Protein AF-0000000072325067 (afdb_homodimer)

Nearest PDB structures (foldseek):
  5bun-assembly1_B  TM=9.087E-01  e=4.929E-20  Salmonella enterica subsp. enterica serovar Typhi
  1ek9-assembly1_A  TM=8.596E-01  e=2.591E-19  Escherichia coli
  2wmz-assembly1_B  TM=8.668E-01  e=2.248E-19  Escherichia coli K-12
  2vdd-assembly1_A  TM=8.777E-01  e=6.512E-18  Escherichia coli K-12
  5ng5-assembly1_F  TM=7.824E-01  e=4.053E-18  Escherichia coli

Radius of gyration: 42.5 Å; Cα contacts (8 Å, |Δi|>4): 1218; chains: 2; bounding box: 98×138×128 Å

pLDDT: mean 87.15, std 14.13, range [26.56, 98.69]

Solvent-accessible surface area (backbone atoms only — not comparable to full-atom values): 44295 Å² total; per-residue (Å²): 124,76,84,60,60,77,69,62,69,74,62,71,68,75,72,67,70,70,65,74,68,68,54,42,44,59,57,56,48,36,54,48,21,57,74,55,28,64,71,52,52,52,37,51,50,50,33,50,52,32,49,52,50,29,50,52,40,58,52,62,59,49,64,49,80,51,77,49,80,45,80,46,80,34,76,48,70,17,67,44,92,58,61,44,82,39,82,38,43,24,36,38,38,38,42,38,36,38,32,42,28,63,76,39,55,36,58,25,57,66,29,46,30,51,27,30,50,31,49,29,53,20,37,48,24,47,39,52,36,50,44,52,52,50,39,52,50,46,50,52,33,51,51,47,29,55,46,27,48,52,46,25,52,52,28,50,50,46,34,54,53,34,51,52,48,42,56,51,40,51,53,30,37,75,68,69,72,40,57,70,66,57,44,53,52,39,48,51,50,32,52,52,30,48,50,51,23,52,51,28,45,50,50,25,52,51,30,45,39,52,39,28,55,57,42,64,48,94,63,57,77,77,69,41,66,61,76,77,51,71,67,56,52,50,54,55,70,60,61,70,81,72,74,51,50,67,58,39,41,62,50,22,64,79,65,42,32,62,54,49,20,36,53,31,48,39,55,24,31,55,28,48,30,46,36,29,52,15,57,68,38,46,33,33,35,42,35,36,36,40,35,30,43,43,63,42,46,67,93,50,93,54,75,55,71,69,60,31,38,63,66,37,34,24,38,37,44,32,41,41,37,40,35,56,74,37,66,39,57,45,44,59,44,44,29,52,46,29,48,46,51,33,53,46,38,49,50,49,37,52,49,52,53,50,50,50,46,50,51,44,42,51,40,47,54,49,25,52,49,20,49,53,44,28,54,52,24,49,50,44,27,54,52,28,45,52,47,26,54,51,41,48,54,33,35,77,71,68,74,44,52,70,67,56,40,50,51,32,47,51,47,26,50,50,26,47,52,49,25,50,52,22,47,51,47,25,48,51,28,48,39,49,51,41,32,52,53,71,42,77,72,67,122,129,83,74,70,67,70,70,69,65,70,69,77,59,80,72,69,68,70,67,70,67,71,53,43,44,55,56,57,47,35,54,45,21,57,72,55,28,64,71,50,52,46,38,51,46,50,34,51,48,31,50,45,50,29,51,47,41,58,29,63,59,43,54,32,33,39,34,37,41,35,40,37,38,26,41,41,42,18,70,45,95,83,56,33,69,40,81,38,42,25,37,37,40,38,40,37,38,40,33,43,27,62,75,37,55,36,56,27,58,64,30,48,29,50,28,30,49,30,49,30,53,20,38,49,22,46,40,52,36,50,45,50,52,51,39,53,51,46,51,52,32,51,50,47,29,56,46,27,50,52,46,25,51,54,30,50,51,46,36,53,54,36,51,53,48,43,55,51,40,51,54,31,37,76,70,68,73,43,56,72,64,58,45,53,51,42,50,49,50,33,52,51,32,48,51,51,23,52,51,27,47,49,49,26,53,50,30,45,43,53,38,31,54,58,42,61,51,94,63,54,76,76,68,43,65,61,75,77,50,72,67,56,52,50,56,54,70,59,62,69,81,73,74,52,52,67,61,39,44,62,50,23,64,80,65,40,31,64,53,52,19,35,53,32,50,39,58,25,30,55,29,49,29,46,36,30,53,14,58,71,38,48,32,34,34,43,36,37,36,40,34,30,44,44,69,44,45,68,94,51,94,57,77,56,72,68,61,32,38,62,72,43,53,43,76,52,76,45,78,47,78,49,71,65,83,80,66,88,58,50,45,61,50,44,30,53,51,29,48,52,49,33,51,51,38,50,50,50,38,50,48,49,52,50,50,51,46,50,50,44,42,51,37,49,52,49,24,53,49,20,50,53,44,27,54,52,24,50,52,44,29,55,51,28,45,52,48,27,54,52,39,49,53,33,35,76,70,68,72,45,52,70,66,55,41,51,50,34,47,50,48,26,50,50,28,46,51,49,25,51,52,21,45,51,47,23,48,50,28,49,35,48,51,43,34,54,55,71,42,78,69,66,119

InterPro domains:
  IPR003423 Outer membrane efflux protein [PF02321] (36-215)
  IPR003423 Outer membrane efflux protein [PF02321] (249-433)
  IPR051906 Outer membrane protein TolC-like [PTHR30026] (1-441)

Structure (mmCIF, N/CA/C/O backbone):
data_AF-0000000072325067-model_v1
#
loop_
_entity.id
_entity.type
_entity.pdbx_description
1 polymer 'Outer membrane efflux protein'
#
loop_
_atom_site.group_PDB
_atom_site.id
_atom_site.type_symbol
_atom_site.label_atom_id
_atom_site.label_alt_id
_atom_site.label_comp_id
_atom_site.label_asym_id
_atom_site.label_entity_id
_atom_site.label_seq_id
_atom_site.pdbx_PDB_ins_code
_atom_site.Cartn_x
_atom_site.Cartn_y
_atom_site.Cartn_z
_atom_site.occupancy
_atom_site.B_iso_or_equiv
_atom_site.auth_seq_id
_atom_site.auth_comp_id
_atom_site.auth_asym_id
_atom_site.auth_atom_id
_atom_site.pdbx_PDB_model_num
ATOM 1 N N . MET A 1 1 ? -61.688 -39.375 35.969 1 26.56 1 MET A N 1
ATOM 2 C CA . MET A 1 1 ? -61.281 -39.844 34.656 1 26.56 1 MET A CA 1
ATOM 3 C C . MET A 1 1 ? -61.188 -38.656 33.688 1 26.56 1 MET A C 1
ATOM 5 O O . MET A 1 1 ? -60.531 -38.781 32.625 1 26.56 1 MET A O 1
ATOM 9 N N . LYS A 1 2 ? -62.188 -37.75 33.812 1 28.14 2 LYS A N 1
ATOM 10 C CA . LYS A 1 2 ? -62.531 -36.875 32.688 1 28.14 2 LYS A CA 1
ATOM 11 C C . LYS A 1 2 ? -61.469 -35.812 32.469 1 28.14 2 LYS A C 1
ATOM 13 O O . LYS A 1 2 ? -61.625 -34.906 31.656 1 28.14 2 LYS A O 1
ATOM 18 N N . ARG A 1 3 ? -60.781 -35.625 33.562 1 35.28 3 ARG A N 1
ATOM 19 C CA . ARG A 1 3 ? -59.875 -34.469 33.594 1 35.28 3 ARG A CA 1
ATOM 20 C C . ARG A 1 3 ? -58.812 -34.594 32.5 1 35.28 3 ARG A C 1
ATOM 22 O O . ARG A 1 3 ? -57.875 -33.812 32.469 1 35.28 3 ARG A O 1
ATOM 29 N N . TYR A 1 4 ? -58.812 -35.906 31.953 1 31.52 4 TYR A N 1
ATOM 30 C CA . TYR A 1 4 ? -57.719 -36.344 31.094 1 31.52 4 TYR A CA 1
ATOM 31 C C . TYR A 1 4 ? -57.781 -35.625 29.75 1 31.52 4 TYR A C 1
ATOM 33 O O . TYR A 1 4 ? -56.938 -35.844 28.891 1 31.52 4 TYR A O 1
ATOM 41 N N . VAL A 1 5 ? -59.062 -35.125 29.469 1 34.44 5 VAL A N 1
ATOM 42 C CA . VAL A 1 5 ? -59.25 -34.969 28.031 1 34.44 5 VAL A CA 1
ATOM 43 C C . VAL A 1 5 ? -58.312 -33.844 27.516 1 34.44 5 VAL A C 1
ATOM 45 O O . VAL A 1 5 ? -58 -33.812 26.328 1 34.44 5 VAL A O 1
ATOM 48 N N . PHE A 1 6 ? -58.25 -32.781 28.344 1 36.62 6 PHE A N 1
ATOM 49 C CA . PHE A 1 6 ? -57.844 -31.562 27.656 1 36.62 6 PHE A CA 1
ATOM 50 C C . PHE A 1 6 ? -56.406 -31.672 27.141 1 36.62 6 PHE A C 1
ATOM 52 O O . PHE A 1 6 ? -55.875 -30.719 26.594 1 36.62 6 PHE A O 1
ATOM 59 N N . ALA A 1 7 ? -55.688 -32.75 27.641 1 34.19 7 ALA A N 1
ATOM 60 C CA . ALA A 1 7 ? -54.281 -32.719 27.328 1 34.19 7 ALA A CA 1
ATOM 61 C C . ALA A 1 7 ? -54.031 -32.812 25.812 1 34.19 7 ALA A C 1
ATOM 63 O O . ALA A 1 7 ? -52.906 -32.656 25.344 1 34.19 7 ALA A O 1
ATOM 64 N N . LEU A 1 8 ? -55.031 -33.5 25.172 1 33.78 8 LEU A N 1
ATOM 65 C CA . LEU A 1 8 ? -54.562 -34 23.875 1 33.78 8 LEU A CA 1
ATOM 66 C C . LEU A 1 8 ? -54.188 -32.844 22.953 1 33.78 8 LEU A C 1
ATOM 68 O O . LEU A 1 8 ? -53.344 -33.031 22.062 1 33.78 8 LEU A O 1
ATOM 72 N N . MET A 1 9 ? -55 -31.812 22.922 1 34.38 9 MET A N 1
ATOM 73 C CA . MET A 1 9 ? -55 -31.141 21.625 1 34.38 9 MET A CA 1
ATOM 74 C C . MET A 1 9 ? -53.656 -30.422 21.406 1 34.38 9 MET A C 1
ATOM 76 O O . MET A 1 9 ? -53.406 -29.922 20.312 1 34.38 9 MET A O 1
ATOM 80 N N . ILE A 1 10 ? -53.031 -29.969 22.453 1 39 10 ILE A N 1
ATOM 81 C CA . ILE A 1 10 ? -52.156 -28.891 22.062 1 39 10 ILE A CA 1
ATOM 82 C C . ILE A 1 10 ? -50.969 -29.469 21.266 1 39 10 ILE A C 1
ATOM 84 O O . ILE A 1 10 ? -50 -28.766 20.984 1 39 10 ILE A O 1
ATOM 88 N N . GLY A 1 11 ? -50.938 -30.828 21.156 1 33.78 11 GLY A N 1
ATOM 89 C CA . GLY A 1 11 ? -49.625 -31.219 20.609 1 33.78 11 GLY A CA 1
ATOM 90 C C . GLY A 1 11 ? -49.469 -30.797 19.156 1 33.78 11 GLY A C 1
ATOM 91 O O . GLY A 1 11 ? -49.094 -31.625 18.312 1 33.78 11 GLY A O 1
ATOM 92 N N . SER A 1 12 ? -50.469 -30.156 18.562 1 35.91 12 SER A N 1
ATOM 93 C CA . SER A 1 12 ? -50.062 -30 17.172 1 35.91 12 SER A CA 1
ATOM 94 C C . SER A 1 12 ? -48.688 -29.406 17.047 1 35.91 12 SER A C 1
ATOM 96 O O . SER A 1 12 ? -48.438 -28.266 17.469 1 35.91 12 SER A O 1
ATOM 98 N N . LEU A 1 13 ? -47.625 -30.219 17.359 1 33.19 13 LEU A N 1
ATOM 99 C CA . LEU A 1 13 ? -46.219 -30.031 17.016 1 33.19 13 LEU A CA 1
ATOM 100 C C . LEU A 1 13 ? -46.094 -29.391 15.648 1 33.19 13 LEU A C 1
ATOM 102 O O . LEU A 1 13 ? -46.75 -29.812 14.688 1 33.19 13 LEU A O 1
ATOM 106 N N . GLY A 1 14 ? -45.844 -28.062 15.625 1 35.31 14 GLY A N 1
ATOM 107 C CA . GLY A 1 14 ? -45.25 -27.312 14.539 1 35.31 14 GLY A CA 1
ATOM 108 C C . GLY A 1 14 ? -44.281 -28.125 13.695 1 35.31 14 GLY A C 1
ATOM 109 O O . GLY A 1 14 ? -43.25 -28.547 14.18 1 35.31 14 GLY A O 1
ATOM 110 N N . LEU A 1 15 ? -44.781 -29.172 12.953 1 34.19 15 LEU A N 1
ATOM 111 C CA . LEU A 1 15 ? -43.938 -29.609 11.852 1 34.19 15 LEU A CA 1
ATOM 112 C C . LEU A 1 15 ? -43.125 -28.453 11.281 1 34.19 15 LEU A C 1
ATOM 114 O O . LEU A 1 15 ? -43.688 -27.484 10.781 1 34.19 15 LEU A O 1
ATOM 118 N N . GLY A 1 16 ? -42.125 -28.094 12 1 35.69 16 GLY A N 1
ATOM 119 C CA . GLY A 1 16 ? -41.125 -27.281 11.328 1 35.69 16 GLY A CA 1
ATOM 120 C C . GLY A 1 16 ? -40.938 -27.656 9.867 1 35.69 16 GLY A C 1
ATOM 121 O O . GLY A 1 16 ? -40.656 -28.812 9.539 1 35.69 16 GLY A O 1
ATOM 122 N N . THR A 1 17 ? -41.938 -27.266 9 1 37.28 17 THR A N 1
ATOM 123 C CA . THR A 1 17 ? -41.5 -27.281 7.602 1 37.28 17 THR A CA 1
ATOM 124 C C . THR A 1 17 ? -40 -27.188 7.48 1 37.28 17 THR A C 1
ATOM 126 O O . THR A 1 17 ? -39.375 -26.234 7.98 1 37.28 17 THR A O 1
ATOM 129 N N . ALA A 1 18 ? -39.406 -28.297 7.613 1 36.66 18 ALA A N 1
ATOM 130 C CA . ALA A 1 18 ? -38.031 -28.328 7.043 1 36.66 18 ALA A CA 1
ATOM 131 C C . ALA A 1 18 ? -37.969 -27.453 5.793 1 36.66 18 ALA A C 1
ATOM 133 O O . ALA A 1 18 ? -38.562 -27.766 4.766 1 36.66 18 ALA A O 1
ATOM 134 N N . SER A 1 19 ? -38.156 -26.219 5.918 1 39.34 19 SER A N 1
ATOM 135 C CA . SER A 1 19 ? -37.812 -25.344 4.801 1 39.34 19 SER A CA 1
ATOM 136 C C . SER A 1 19 ? -36.75 -25.984 3.926 1 39.34 19 SER A C 1
ATOM 138 O O . SER A 1 19 ? -35.688 -26.375 4.422 1 39.34 19 SER A O 1
ATOM 140 N N . ALA A 1 20 ? -37.125 -26.875 3.053 1 42.34 20 ALA A N 1
ATOM 141 C CA . ALA A 1 20 ? -36.219 -27.281 1.967 1 42.34 20 ALA A CA 1
ATOM 142 C C . ALA A 1 20 ? -35.094 -26.281 1.787 1 42.34 20 ALA A C 1
ATOM 144 O O . ALA A 1 20 ? -35.344 -25.094 1.563 1 42.34 20 ALA A O 1
ATOM 145 N N . GLN A 1 21 ? -34 -26.359 2.463 1 55.28 21 GLN A N 1
ATOM 146 C CA . GLN A 1 21 ? -32.781 -25.578 2.461 1 55.28 21 GLN A CA 1
ATOM 147 C C . GLN A 1 21 ? -32.438 -25.078 1.057 1 55.28 21 GLN A C 1
ATOM 149 O O . GLN A 1 21 ? -32.125 -25.875 0.176 1 55.28 21 GLN A O 1
ATOM 154 N N . LYS A 1 22 ? -33.062 -24.047 0.566 1 68.56 22 LYS A N 1
ATOM 155 C CA . LYS A 1 22 ? -33 -23.359 -0.715 1 68.56 22 LYS A CA 1
ATOM 156 C C . LYS A 1 22 ? -31.547 -23.234 -1.186 1 68.56 22 LYS A C 1
ATOM 158 O O . LYS A 1 22 ? -30.672 -22.844 -0.413 1 68.56 22 LYS A O 1
ATOM 163 N N . ALA A 1 23 ? -31.25 -23.844 -2.293 1 86.25 23 ALA A N 1
ATOM 164 C CA . ALA A 1 23 ? -29.938 -23.75 -2.941 1 86.25 23 ALA A CA 1
ATOM 165 C C . ALA A 1 23 ? -29.656 -22.312 -3.387 1 86.25 23 ALA A C 1
ATOM 167 O O . ALA A 1 23 ? -30.547 -21.625 -3.869 1 86.25 23 ALA A O 1
ATOM 168 N N . TRP A 1 24 ? -28.531 -21.797 -2.938 1 90.5 24 TRP A N 1
ATOM 169 C CA . TRP A 1 24 ? -28.125 -20.422 -3.213 1 90.5 24 TRP A CA 1
ATOM 170 C C . TRP A 1 24 ? -27.531 -20.297 -4.605 1 90.5 24 TRP A C 1
ATOM 172 O O . TRP A 1 24 ? -26.672 -21.094 -4.988 1 90.5 24 TRP A O 1
ATOM 182 N N . GLY A 1 25 ? -28.078 -19.375 -5.324 1 91.06 25 GLY A N 1
ATOM 183 C CA . GLY A 1 25 ? -27.438 -19.016 -6.574 1 91.06 25 GLY A CA 1
ATOM 184 C C . GLY A 1 25 ? -26.297 -18.016 -6.398 1 91.06 25 GLY A C 1
ATOM 185 O O . GLY A 1 25 ? -26.109 -17.469 -5.309 1 91.06 25 GLY A O 1
ATOM 186 N N . LEU A 1 26 ? -25.578 -17.875 -7.426 1 91.81 26 LEU A N 1
ATOM 187 C CA . LEU A 1 26 ? -24.438 -16.969 -7.352 1 91.81 26 LE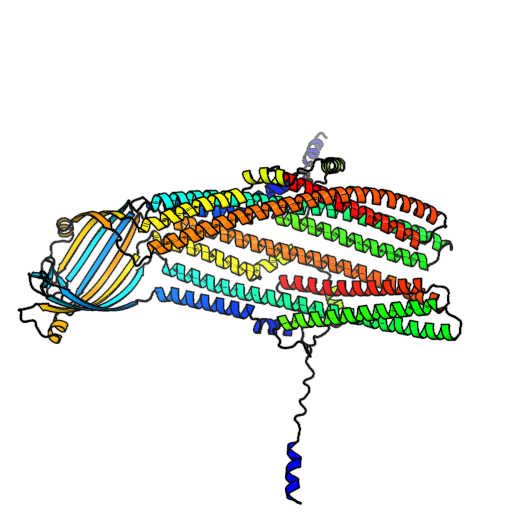U A CA 1
ATOM 188 C C . LEU A 1 26 ? -24.875 -15.547 -7.051 1 91.81 26 LEU A C 1
ATOM 190 O O . LEU A 1 26 ? -24.281 -14.859 -6.219 1 91.81 26 LEU A O 1
ATOM 194 N N . ARG A 1 27 ? -25.938 -15.062 -7.656 1 91.25 27 ARG A N 1
ATOM 195 C CA . ARG A 1 27 ? -26.438 -13.703 -7.453 1 91.25 27 ARG A CA 1
ATOM 196 C C . ARG A 1 27 ? -26.875 -13.492 -6.008 1 91.25 27 ARG A C 1
ATOM 198 O O . ARG A 1 27 ? -26.578 -12.461 -5.406 1 91.25 27 ARG A O 1
ATOM 205 N N . GLU A 1 28 ? -27.516 -14.469 -5.488 1 92.56 28 GLU A N 1
ATOM 206 C CA . GLU A 1 28 ? -27.984 -14.391 -4.105 1 92.56 28 GLU A CA 1
ATOM 207 C C . GLU A 1 28 ? -26.797 -14.359 -3.131 1 92.56 28 GLU A C 1
ATOM 209 O O . GLU A 1 28 ? -26.828 -13.617 -2.145 1 92.56 28 GLU A O 1
ATOM 214 N N . CYS A 1 29 ? -25.828 -15.133 -3.455 1 95.19 29 CYS A N 1
ATOM 215 C CA . CYS A 1 29 ? -24.641 -15.156 -2.609 1 95.19 29 CYS A CA 1
ATOM 216 C C . CYS A 1 29 ? -23.922 -13.812 -2.641 1 95.19 29 CYS A C 1
ATOM 218 O O . CYS A 1 29 ? -23.516 -13.297 -1.599 1 95.19 29 CYS A O 1
ATOM 220 N N . CYS A 1 30 ? -23.859 -13.203 -3.795 1 94.88 30 CYS A N 1
ATOM 221 C CA . CYS A 1 30 ? -23.188 -11.922 -3.949 1 94.88 30 CYS A CA 1
ATOM 222 C C . CYS A 1 30 ? -23.922 -10.82 -3.193 1 94.88 30 CYS A C 1
ATOM 224 O O . CYS A 1 30 ? -23.312 -10.039 -2.473 1 94.88 30 CYS A O 1
ATOM 226 N N . GLU A 1 31 ? -25.234 -10.82 -3.309 1 94.25 31 GLU A N 1
ATOM 227 C CA . GLU A 1 31 ? -26.031 -9.789 -2.648 1 94.25 31 GLU A CA 1
ATOM 228 C C . GLU A 1 31 ? -25.953 -9.93 -1.13 1 94.25 31 GLU A C 1
ATOM 230 O O . GLU A 1 31 ? -25.812 -8.93 -0.42 1 94.25 31 GLU A O 1
ATOM 235 N N . TYR A 1 32 ? -26.016 -11.164 -0.757 1 94.75 32 TYR A N 1
ATOM 236 C CA . TYR A 1 32 ? -25.938 -11.406 0.68 1 94.75 32 TYR A CA 1
ATOM 237 C C . TYR A 1 32 ? -24.578 -11 1.232 1 94.75 32 TYR A C 1
ATOM 239 O O . TYR A 1 32 ? -24.5 -10.398 2.307 1 94.75 32 TYR A O 1
ATOM 247 N N . ALA A 1 33 ? -23.516 -11.336 0.559 1 95.5 33 ALA A N 1
ATOM 248 C CA . ALA A 1 33 ? -22.172 -11.016 1 1 95.5 33 ALA A CA 1
ATOM 249 C C . ALA A 1 33 ? -21.953 -9.508 1.07 1 95.5 33 ALA A C 1
ATOM 251 O O . ALA A 1 33 ? -21.359 -9 2.02 1 95.5 33 ALA A O 1
ATOM 252 N N . VAL A 1 34 ? -22.5 -8.766 0.117 1 95.81 34 VAL A N 1
ATOM 253 C CA . VAL A 1 34 ? -22.359 -7.316 0.07 1 95.81 34 VAL A CA 1
ATOM 254 C C . VAL A 1 34 ? -23.078 -6.684 1.256 1 95.81 34 VAL A C 1
ATOM 256 O O . VAL A 1 34 ? -22.594 -5.711 1.841 1 95.81 34 VAL A O 1
ATOM 259 N N . GLU A 1 35 ? -24.141 -7.27 1.661 1 94.56 35 GLU A N 1
ATOM 260 C CA . GLU A 1 35 ? -24.953 -6.707 2.73 1 94.56 35 GLU A CA 1
ATOM 261 C C . GLU A 1 35 ? -24.375 -7.035 4.102 1 94.56 35 GLU A C 1
ATOM 263 O O . GLU A 1 35 ? -24.5 -6.25 5.043 1 94.56 35 GLU A O 1
ATOM 268 N N . HIS A 1 36 ? -23.625 -8.195 4.172 1 94.06 36 HIS A N 1
ATOM 269 C CA . HIS A 1 36 ? -23.281 -8.664 5.512 1 94.06 36 HIS A CA 1
ATOM 270 C C . HIS A 1 36 ? -21.766 -8.648 5.734 1 94.06 36 HIS A C 1
ATOM 272 O O . HIS A 1 36 ? -21.297 -8.867 6.852 1 94.06 36 HIS A O 1
ATOM 278 N N . ASN A 1 37 ? -21.016 -8.352 4.793 1 94.25 37 ASN A N 1
ATOM 279 C CA . ASN A 1 37 ? -19.562 -8.383 4.922 1 94.25 37 ASN A CA 1
ATOM 280 C C . ASN A 1 37 ? -19.047 -7.246 5.812 1 94.25 37 ASN A C 1
ATOM 282 O O . ASN A 1 37 ? -19.422 -6.086 5.617 1 94.25 37 ASN A O 1
ATOM 286 N N . ILE A 1 38 ? -18.156 -7.598 6.754 1 94 38 ILE A N 1
ATOM 287 C CA . ILE A 1 38 ? -17.641 -6.641 7.727 1 94 38 ILE A CA 1
ATOM 288 C C . ILE A 1 38 ? -16.781 -5.59 7.012 1 94 38 ILE A C 1
ATOM 290 O O . ILE A 1 38 ? -16.797 -4.414 7.379 1 94 38 ILE A O 1
ATOM 294 N N . GLY A 1 39 ? -16.016 -6.016 6.07 1 94.38 39 GLY A N 1
ATOM 295 C CA . GLY A 1 39 ? -15.203 -5.086 5.305 1 94.38 39 GLY A CA 1
ATOM 296 C C . GLY A 1 39 ? -16.016 -4.004 4.621 1 94.38 39 GLY A C 1
ATOM 297 O O . GLY A 1 39 ? -15.609 -2.838 4.609 1 94.38 39 GLY A O 1
ATOM 298 N N . ILE A 1 40 ? -17.172 -4.301 4.066 1 95.81 40 ILE A N 1
ATOM 299 C CA . ILE A 1 40 ? -18.047 -3.342 3.41 1 95.81 40 ILE A CA 1
ATOM 300 C C . ILE A 1 40 ? -18.641 -2.387 4.445 1 95.81 40 ILE A C 1
ATOM 302 O O . ILE A 1 40 ? -18.719 -1.178 4.211 1 95.81 40 ILE A O 1
ATOM 306 N N . LYS A 1 41 ? -18.969 -2.922 5.574 1 95.38 41 LYS A N 1
ATOM 307 C CA . LYS A 1 41 ? -19.5 -2.084 6.641 1 95.38 41 LYS A CA 1
ATOM 308 C C . LYS A 1 41 ? -18.469 -1.078 7.125 1 95.38 41 LYS A C 1
ATOM 310 O O . LYS A 1 41 ? -18.797 0.072 7.422 1 95.38 41 LYS A O 1
ATOM 315 N N . GLN A 1 42 ? -17.281 -1.562 7.219 1 96.31 42 GLN A N 1
ATOM 316 C CA . GLN A 1 42 ? -16.203 -0.665 7.602 1 96.31 42 GLN A CA 1
ATOM 317 C C . GLN A 1 42 ? -16.016 0.448 6.574 1 96.31 42 GLN A C 1
ATOM 319 O O . GLN A 1 42 ? -15.781 1.602 6.934 1 96.31 42 GLN A O 1
ATOM 324 N N . GLN A 1 43 ? -16.141 0.124 5.301 1 96.69 43 GLN A N 1
ATOM 325 C CA . GLN A 1 43 ? -16.031 1.124 4.246 1 96.69 43 GLN A CA 1
ATOM 326 C C . GLN A 1 43 ? -17.188 2.104 4.281 1 96.69 43 GLN A C 1
ATOM 328 O O . GLN A 1 43 ? -17.031 3.285 3.969 1 96.69 43 GLN A O 1
ATOM 333 N N . GLN A 1 44 ? -18.328 1.603 4.656 1 97.12 44 GLN A N 1
ATOM 334 C CA . GLN A 1 44 ? -19.469 2.48 4.832 1 97.12 44 GLN A CA 1
ATOM 335 C C . GLN A 1 44 ? -19.234 3.488 5.949 1 97.12 44 GLN A C 1
ATOM 337 O O . GLN A 1 44 ? -19.609 4.656 5.836 1 97.12 44 GLN A O 1
ATOM 342 N N . ASN A 1 45 ? -18.641 3.006 7.062 1 97.38 45 ASN A N 1
ATOM 343 C CA . ASN A 1 45 ? -18.281 3.908 8.148 1 97.38 45 ASN A CA 1
ATOM 344 C C . ASN A 1 45 ? -17.281 4.969 7.691 1 97.38 45 ASN A C 1
ATOM 346 O O . ASN A 1 45 ? -17.328 6.109 8.156 1 97.38 45 ASN A O 1
ATOM 350 N N . GLN A 1 46 ? -16.453 4.559 6.781 1 97.25 46 GLN A N 1
ATOM 351 C CA . GLN A 1 46 ? -15.508 5.531 6.238 1 97.25 46 GLN A CA 1
ATOM 352 C C . GLN A 1 46 ? -16.234 6.609 5.438 1 97.25 46 GLN A C 1
ATOM 354 O O . GLN A 1 46 ? -15.852 7.785 5.484 1 97.25 46 GLN A O 1
ATOM 359 N N . CYS A 1 47 ? -17.219 6.254 4.699 1 97.75 47 CYS A N 1
ATOM 360 C CA . CYS A 1 47 ? -18.047 7.227 3.986 1 97.75 47 CYS A CA 1
ATOM 361 C C . CYS A 1 47 ? -18.734 8.18 4.957 1 97.75 47 CYS A C 1
ATOM 363 O O . CYS A 1 47 ? -18.766 9.391 4.73 1 97.75 47 CYS A O 1
ATOM 365 N N . ARG A 1 48 ? -19.172 7.656 6.074 1 97.62 48 ARG A N 1
ATOM 366 C CA . ARG A 1 48 ? -19.812 8.484 7.09 1 97.62 48 ARG A CA 1
ATOM 367 C C . ARG A 1 48 ? -18.828 9.469 7.699 1 97.62 48 ARG A C 1
ATOM 369 O O . ARG A 1 48 ? -19.172 10.617 7.98 1 97.62 48 ARG A O 1
ATOM 376 N N . GLN A 1 49 ? -17.703 8.961 7.906 1 98.19 49 GLN A N 1
ATOM 377 C CA . GLN A 1 49 ? -16.656 9.836 8.43 1 98.19 49 GLN A CA 1
ATOM 378 C C . GLN A 1 49 ? -16.391 11.008 7.484 1 98.19 49 GLN A C 1
ATOM 380 O O . GLN A 1 49 ? -16.188 12.141 7.93 1 98.19 49 GLN A O 1
ATOM 385 N N . GLN A 1 50 ? -16.375 10.758 6.168 1 98.25 50 GLN A N 1
ATOM 386 C CA . GLN A 1 50 ? -16.156 11.812 5.184 1 98.25 50 GLN A CA 1
ATOM 387 C C . GLN A 1 50 ? -17.344 12.781 5.152 1 98.25 50 GLN A C 1
ATOM 389 O O . GLN A 1 50 ? -17.156 13.977 4.922 1 98.25 50 GLN A O 1
ATOM 394 N N . GLU A 1 51 ? -18.484 12.266 5.41 1 98.12 51 GLU A N 1
ATOM 395 C CA . GLU A 1 51 ? -19.672 13.117 5.508 1 98.12 51 GLU A CA 1
ATOM 396 C C . GLU A 1 51 ? -19.547 14.094 6.68 1 98.12 51 GLU A C 1
ATOM 398 O O . GLU A 1 51 ? -19.922 15.258 6.559 1 98.12 51 GLU A O 1
ATOM 403 N N . ILE A 1 52 ? -19.047 13.578 7.777 1 98 52 ILE A N 1
ATOM 404 C CA . ILE A 1 52 ? -18.859 14.414 8.961 1 98 52 ILE A CA 1
ATOM 405 C C . ILE A 1 52 ? -17.797 15.477 8.688 1 98 52 ILE A C 1
ATOM 407 O O . ILE A 1 52 ? -17.969 16.641 9.055 1 98 52 ILE A O 1
ATOM 411 N N . GLN A 1 53 ? -16.797 15.148 7.965 1 98.12 53 GLN A N 1
ATOM 412 C CA . GLN A 1 53 ? -15.75 16.109 7.629 1 98.12 53 GLN A CA 1
ATOM 413 C C . GLN A 1 53 ? -16.281 17.203 6.703 1 98.12 53 GLN A C 1
ATOM 415 O O . GLN A 1 53 ? -15.93 18.375 6.852 1 98.12 53 GLN A O 1
ATOM 420 N N . LEU A 1 54 ? -17.125 16.812 5.746 1 98.06 54 LEU A N 1
ATOM 421 C CA . LEU A 1 54 ? -17.734 17.781 4.852 1 98.06 54 LEU A CA 1
ATOM 422 C C . LEU A 1 54 ? -18.641 18.734 5.625 1 98.06 54 LEU A C 1
ATOM 424 O O . LEU A 1 54 ? -18.609 19.938 5.402 1 98.06 54 LEU A O 1
ATOM 428 N N . SER A 1 55 ? -19.359 18.172 6.605 1 97.94 55 SER A N 1
ATOM 429 C CA . SER A 1 55 ? -20.219 19 7.449 1 97.94 55 SER A CA 1
ATOM 430 C C . SER A 1 55 ? -19.406 19.984 8.281 1 97.94 55 SER A C 1
ATOM 432 O O . SER A 1 55 ? -19.781 21.141 8.414 1 97.94 55 SER A O 1
ATOM 434 N N . THR A 1 56 ? -18.312 19.5 8.773 1 97.81 56 THR A N 1
ATOM 435 C CA . THR A 1 56 ? -17.422 20.344 9.562 1 97.81 56 THR A CA 1
ATOM 436 C C . THR A 1 56 ? -16.859 21.484 8.703 1 97.81 56 THR A C 1
ATOM 438 O O . THR A 1 56 ? -16.828 22.625 9.141 1 97.81 56 THR A O 1
ATOM 441 N N . ALA A 1 57 ? -16.484 21.156 7.508 1 96.75 57 ALA A N 1
ATOM 442 C CA . ALA A 1 57 ? -15.953 22.156 6.602 1 96.75 57 ALA A CA 1
ATOM 443 C C . ALA A 1 57 ? -17.016 23.188 6.23 1 96.75 57 ALA A C 1
ATOM 445 O O . ALA A 1 57 ? -16.75 24.391 6.203 1 96.75 57 ALA A O 1
ATOM 446 N N . LYS A 1 58 ? -18.234 22.766 5.984 1 97.38 58 LYS A N 1
ATOM 447 C CA . LYS A 1 58 ? -19.328 23.656 5.637 1 97.38 58 LYS A CA 1
ATOM 448 C C . LYS A 1 58 ? -19.672 24.594 6.805 1 97.38 58 LYS A C 1
ATOM 450 O O . LYS A 1 58 ? -19.922 25.781 6.605 1 97.38 58 LYS A O 1
ATOM 455 N N . ASN A 1 59 ? -19.562 24.016 8.039 1 97.25 59 ASN A N 1
ATOM 456 C CA . ASN A 1 59 ? -19.953 24.766 9.227 1 97.25 59 ASN A CA 1
ATOM 457 C C . ASN A 1 59 ? -18.859 25.734 9.68 1 97.25 59 ASN A C 1
ATOM 459 O O . ASN A 1 59 ? -19.094 26.578 10.555 1 97.25 59 ASN A O 1
ATOM 463 N N . SER A 1 60 ? -17.734 25.641 9.031 1 95.81 60 SER A N 1
ATOM 464 C CA . SER A 1 60 ? -16.656 26.547 9.375 1 95.81 60 SER A CA 1
ATOM 465 C C . SER A 1 60 ? -16.953 27.969 8.93 1 95.81 60 SER A C 1
ATOM 467 O O . SER A 1 60 ? -16.297 28.922 9.375 1 95.81 60 SER A O 1
ATOM 469 N N . ARG A 1 61 ? -18.047 28.203 8.117 1 95.69 61 ARG A N 1
ATOM 470 C CA . ARG A 1 61 ? -18.453 29.516 7.637 1 95.69 61 ARG A CA 1
ATOM 471 C C . ARG A 1 61 ? -19.344 30.219 8.656 1 95.69 61 ARG A C 1
ATOM 473 O O . ARG A 1 61 ? -19.562 31.422 8.57 1 95.69 61 ARG A O 1
ATOM 480 N N . LEU A 1 62 ? -19.734 29.484 9.648 1 96.12 62 LEU A N 1
ATOM 481 C CA . LEU A 1 62 ? -20.703 30.016 10.602 1 96.12 62 LEU A CA 1
ATOM 482 C C . LEU A 1 62 ? -20 30.781 11.719 1 96.12 62 LEU A C 1
ATOM 484 O O . LEU A 1 62 ? -18.828 30.516 12.016 1 96.12 62 LEU A O 1
ATOM 488 N N . PRO A 1 63 ? -20.641 31.828 12.383 1 95.69 63 PRO A N 1
ATOM 489 C CA . PRO A 1 63 ? -20.062 32.5 13.547 1 95.69 63 PRO A CA 1
ATOM 490 C C . PRO A 1 63 ? -19.969 31.609 14.773 1 95.69 63 PRO A C 1
ATOM 492 O O . PRO A 1 63 ? -20.766 30.688 14.93 1 95.69 63 PRO A O 1
ATOM 495 N N . ASP A 1 64 ? -18.984 31.828 15.508 1 95.81 64 ASP A N 1
ATOM 496 C CA . ASP A 1 64 ? -18.891 31.172 16.812 1 95.81 64 ASP A CA 1
ATOM 497 C C . ASP A 1 64 ? -19.406 32.062 17.922 1 95.81 64 ASP A C 1
ATOM 499 O O . ASP A 1 64 ? -19.688 33.25 17.688 1 95.81 64 ASP A O 1
ATOM 503 N N . LEU A 1 65 ? -19.766 31.516 19.047 1 95.31 65 LEU A N 1
ATOM 504 C CA . LEU A 1 65 ? -20.188 32.281 20.219 1 95.31 65 LEU A CA 1
ATOM 505 C C . LEU A 1 65 ? -19.547 31.703 21.484 1 95.31 65 LEU A C 1
ATOM 507 O O . LEU A 1 65 ? -19.625 30.516 21.75 1 95.31 65 LEU A O 1
ATOM 511 N N . SER A 1 66 ? -18.812 32.688 22.188 1 95.81 66 SER A N 1
ATOM 512 C CA . SER A 1 66 ? -18.156 32.281 23.422 1 95.81 66 SER A CA 1
ATOM 513 C C . SER A 1 66 ? -18.359 33.281 24.531 1 95.81 66 SER A C 1
ATOM 515 O O . SER A 1 66 ? -18.531 34.469 24.266 1 95.81 66 SER A O 1
ATOM 517 N N . GLY A 1 67 ? -18.375 32.812 25.781 1 93.81 67 GLY A N 1
ATOM 518 C CA . GLY A 1 67 ? -18.438 33.656 26.984 1 93.81 67 GLY A CA 1
ATOM 519 C C . GLY A 1 67 ? -17.281 33.438 27.938 1 93.81 67 GLY A C 1
ATOM 520 O O . GLY A 1 67 ? -16.734 32.312 28.016 1 93.81 67 GLY A O 1
ATOM 521 N N . SER A 1 68 ? -16.891 34.625 28.547 1 94.75 68 SER A N 1
ATOM 522 C CA . SER A 1 68 ? -15.805 34.531 29.516 1 94.75 68 SER A CA 1
ATOM 523 C C . SER A 1 68 ? -16.062 35.406 30.734 1 94.75 68 SER A C 1
ATOM 525 O O . SER A 1 68 ? -16.672 36.469 30.609 1 94.75 68 SER A O 1
ATOM 527 N N . VAL A 1 69 ? -15.633 34.906 31.969 1 92.06 69 VAL A N 1
ATOM 528 C CA . VAL A 1 69 ? -15.656 35.656 33.219 1 92.06 69 VAL A CA 1
ATOM 529 C C . VAL A 1 69 ? -14.258 35.625 33.844 1 92.06 69 VAL A C 1
ATOM 531 O O . VAL A 1 69 ? -13.617 34.594 33.938 1 92.06 69 VAL A O 1
ATOM 534 N N . SER A 1 70 ? -13.844 36.938 34.094 1 93.88 70 SER A N 1
ATOM 535 C CA . SER A 1 70 ? -12.523 37.031 34.719 1 93.88 70 SER A CA 1
ATOM 536 C C . SER A 1 70 ? -12.562 37.875 35.969 1 93.88 70 SER A C 1
ATOM 538 O O . SER A 1 70 ? -13.234 38.906 36.031 1 93.88 70 SER A O 1
ATOM 540 N N . GLN A 1 71 ? -11.859 37.375 37.031 1 91.81 71 GLN A N 1
ATOM 541 C CA . GLN A 1 71 ? -11.672 38.094 38.281 1 91.81 71 GLN A CA 1
ATOM 542 C C . GLN A 1 71 ? -10.195 38.344 38.562 1 91.81 71 GLN A C 1
ATOM 544 O O . GLN A 1 71 ? -9.406 37.375 38.594 1 91.81 71 GLN A O 1
ATOM 549 N N . ASN A 1 72 ? -9.93 39.656 38.688 1 90.88 72 ASN A N 1
ATOM 550 C CA . ASN A 1 72 ? -8.547 40.031 38.938 1 90.88 72 ASN A CA 1
ATOM 551 C C . ASN A 1 72 ? -8.414 40.812 40.25 1 90.88 72 ASN A C 1
ATOM 553 O O . ASN A 1 72 ? -9.242 41.688 40.531 1 90.88 72 ASN A O 1
ATOM 557 N N . PHE A 1 73 ? -7.32 40.438 41.062 1 89.06 73 PHE A N 1
ATOM 558 C CA . PHE A 1 73 ? -6.953 41.188 42.25 1 89.06 73 PHE A CA 1
ATOM 559 C C . PHE A 1 73 ? -5.559 41.781 42.125 1 89.06 73 PHE A C 1
ATOM 561 O O . PHE A 1 73 ? -4.602 41.062 41.812 1 89.06 73 PHE A O 1
ATOM 568 N N . SER A 1 74 ? -5.547 43.094 42.156 1 87.44 74 SER A N 1
ATOM 569 C CA . SER A 1 74 ? -4.254 43.781 42.094 1 87.44 74 SER A CA 1
ATOM 570 C C . SER A 1 74 ? -3.918 44.406 43.438 1 87.44 74 SER A C 1
ATOM 572 O O . SER A 1 74 ? -4.723 45.156 44 1 87.44 74 SER A O 1
ATOM 574 N N . PHE A 1 75 ? -2.67 44.031 43.781 1 88.12 75 PHE A N 1
ATOM 575 C CA . PHE A 1 75 ? -2.207 44.562 45.062 1 88.12 75 PHE A CA 1
ATOM 576 C C . PHE A 1 75 ? -1.102 45.594 44.875 1 88.12 75 PHE A C 1
ATOM 578 O O . PHE A 1 75 ? -0.155 45.344 44.125 1 88.12 75 PHE A O 1
ATOM 585 N N . GLY A 1 76 ? -1.12 46.719 45.406 1 82.06 76 GLY A N 1
ATOM 586 C CA . GLY A 1 76 ? -0.157 47.781 45.312 1 82.06 76 GLY A CA 1
ATOM 587 C C . GLY A 1 76 ? -0.578 48.875 44.312 1 82.06 76 GLY A C 1
ATOM 588 O O . GLY A 1 76 ? -1.471 49.656 44.625 1 82.06 76 GLY A O 1
ATOM 589 N N . ARG A 1 77 ? -0.145 48.812 43.062 1 77.56 77 ARG A N 1
ATOM 590 C CA . ARG A 1 77 ? -0.514 49.781 42.031 1 77.56 77 ARG A CA 1
ATOM 591 C C . ARG A 1 77 ? -1.487 49.156 41.031 1 77.56 77 ARG A C 1
ATOM 593 O O . ARG A 1 77 ? -1.186 48.125 40.438 1 77.56 77 ARG A O 1
ATOM 600 N N . GLY A 1 78 ? -2.676 49.688 41.281 1 71.5 78 GLY A N 1
ATOM 601 C CA . GLY A 1 78 ? -3.676 49.094 40.406 1 71.5 78 GLY A CA 1
ATOM 602 C C . GLY A 1 78 ? -4.414 50.125 39.562 1 71.5 78 GLY A C 1
ATOM 603 O O . GLY A 1 78 ? -4.324 51.312 39.812 1 71.5 78 GLY A O 1
ATOM 604 N N . LEU A 1 79 ? -5.051 49.688 38.438 1 70.75 79 LEU A N 1
ATOM 605 C CA . LEU A 1 79 ? -5.828 50.531 37.562 1 70.75 79 LEU A CA 1
ATOM 606 C C . LEU A 1 79 ? -7.215 50.812 38.125 1 70.75 79 LEU A C 1
ATOM 608 O O . LEU A 1 79 ? -7.867 49.906 38.625 1 70.75 79 LEU A O 1
ATOM 612 N N . THR A 1 80 ? -7.586 52.062 38.062 1 68 80 THR A N 1
ATOM 613 C CA . THR A 1 80 ? -8.898 52.469 38.531 1 68 80 THR A CA 1
ATOM 614 C C . THR A 1 80 ? -9.938 52.406 37.438 1 68 80 THR A C 1
ATOM 616 O O . THR A 1 80 ? -9.609 52.062 36.281 1 68 80 THR A O 1
ATOM 619 N N . MET A 1 81 ? -11.203 52.656 37.75 1 66.88 81 MET A N 1
ATOM 620 C CA . MET A 1 81 ? -12.312 52.656 36.812 1 66.88 81 MET A CA 1
ATOM 621 C C . MET A 1 81 ? -12.055 53.625 35.656 1 66.88 81 MET A C 1
ATOM 623 O O . MET A 1 81 ? -12.508 53.375 34.531 1 66.88 81 MET A O 1
ATOM 627 N N . ASP A 1 82 ? -11.289 54.625 35.906 1 64.94 82 ASP A N 1
ATOM 628 C CA . ASP A 1 82 ? -11.031 55.625 34.906 1 64.94 82 ASP A CA 1
ATOM 629 C C . ASP A 1 82 ? -9.734 55.344 34.156 1 64.94 82 ASP A C 1
ATOM 631 O O . ASP A 1 82 ? -9.266 56.156 33.375 1 64.94 82 ASP A O 1
ATOM 635 N N . ASN A 1 83 ? -9.125 54.219 34.344 1 69.94 83 ASN A N 1
ATOM 636 C CA . ASN A 1 83 ? -7.887 53.812 33.719 1 69.94 83 ASN A CA 1
ATOM 637 C C . ASN A 1 83 ? -6.695 54.625 34.188 1 69.94 83 ASN A C 1
ATOM 639 O O . ASN A 1 83 ? -5.863 55.031 33.375 1 69.94 83 ASN A O 1
ATOM 643 N N . THR A 1 84 ? -6.703 55.094 35.5 1 72.62 84 THR A N 1
ATOM 644 C CA . THR A 1 84 ? -5.582 55.781 36.125 1 72.62 84 THR A CA 1
ATOM 645 C C . THR A 1 84 ? -4.961 54.906 37.219 1 72.62 84 THR A C 1
ATOM 647 O O . THR A 1 84 ? -5.637 54.062 37.812 1 72.62 84 THR A O 1
ATOM 650 N N . TYR A 1 85 ? -3.615 55 37.281 1 75.5 85 TYR A N 1
ATOM 651 C CA . TYR A 1 85 ? -2.902 54.188 38.25 1 75.5 85 TYR A CA 1
ATOM 652 C C . TYR A 1 85 ? -2.977 54.812 39.656 1 75.5 85 TYR A C 1
ATOM 654 O O . TYR A 1 85 ? -2.861 56.031 39.781 1 75.5 85 TYR A O 1
ATOM 662 N N . THR A 1 86 ? -3.414 53.969 40.625 1 75.25 86 THR A N 1
ATOM 663 C CA . THR A 1 86 ? -3.381 54.375 42.031 1 75.25 86 THR A CA 1
ATOM 664 C C . THR A 1 86 ? -2.68 53.344 42.875 1 75.25 86 THR A C 1
ATOM 666 O O . THR A 1 86 ? -2.627 52.156 42.531 1 75.25 86 THR A O 1
ATOM 669 N N . ASN A 1 87 ? -2.039 53.688 43.906 1 81.25 87 ASN A N 1
ATOM 670 C CA . ASN A 1 87 ? -1.343 52.812 44.844 1 81.25 87 ASN A CA 1
ATOM 671 C C . ASN A 1 87 ? -2.309 52.156 45.812 1 81.25 87 ASN A C 1
ATOM 673 O O . ASN A 1 87 ? -2.143 52.281 47.031 1 81.25 87 ASN A O 1
ATOM 677 N N . LYS A 1 88 ? -3.496 51.656 45.375 1 82.06 88 LYS A N 1
ATOM 678 C CA . LYS A 1 88 ? -4.473 50.938 46.188 1 82.06 88 LYS A CA 1
ATOM 679 C C . LYS A 1 88 ? -4.805 49.562 45.594 1 82.06 88 LYS A C 1
ATOM 681 O O . LYS A 1 88 ? -4.602 49.344 44.406 1 82.06 88 LYS A O 1
ATOM 686 N N . ASN A 1 89 ? -5.305 48.656 46.656 1 86 89 ASN A N 1
ATOM 687 C CA . ASN A 1 89 ? -5.773 47.375 46.188 1 86 89 ASN A CA 1
ATOM 688 C C . ASN A 1 89 ? -7.039 47.5 45.344 1 86 89 ASN A C 1
ATOM 690 O O . ASN A 1 89 ? -7.926 48.281 45.656 1 86 89 ASN A O 1
ATOM 694 N N . THR A 1 90 ? -7.004 46.906 44.25 1 84.06 90 THR A N 1
ATOM 695 C CA . THR A 1 90 ? -8.164 46.969 43.344 1 84.06 90 THR A CA 1
ATOM 696 C C . THR A 1 90 ? -8.602 45.594 42.938 1 84.06 90 THR A C 1
ATOM 698 O O . THR A 1 90 ? -7.801 44.656 42.906 1 84.06 90 THR A O 1
ATOM 701 N N . SER A 1 91 ? -9.938 45.406 42.844 1 86.19 91 SER A N 1
ATOM 702 C CA . SER A 1 91 ? -10.516 44.188 42.281 1 86.19 91 SER A CA 1
ATOM 703 C C . SER A 1 91 ? -11.367 44.5 41.062 1 86.19 91 SER A C 1
ATOM 705 O O . SER A 1 91 ? -12.055 45.5 41 1 86.19 91 SER A O 1
ATOM 707 N N . SER A 1 92 ? -11.164 43.688 40.062 1 87.19 92 SER A N 1
ATOM 708 C CA . SER A 1 92 ? -11.922 43.906 38.844 1 87.19 92 SER A CA 1
ATOM 709 C C . SER A 1 92 ? -12.547 42.594 38.344 1 87.19 92 SER A C 1
ATOM 711 O O . SER A 1 92 ? -11.891 41.562 38.375 1 87.19 92 SER A O 1
ATOM 713 N N . THR A 1 93 ? -13.906 42.625 38.125 1 88 93 THR A N 1
ATOM 714 C CA . THR A 1 93 ? -14.633 41.531 37.5 1 88 93 THR A CA 1
ATOM 715 C C . THR A 1 93 ? -15.07 41.906 36.062 1 88 93 THR A C 1
ATOM 717 O O . THR A 1 93 ? -15.688 42.938 35.875 1 88 93 THR A O 1
ATOM 720 N N . SER A 1 94 ? -14.672 41.094 35.156 1 90.88 94 SER A N 1
ATOM 721 C CA . SER A 1 94 ? -15.031 41.375 33.781 1 90.88 94 SER A CA 1
ATOM 722 C C . SER A 1 94 ? -15.844 40.219 33.188 1 90.88 94 SER A C 1
ATOM 724 O O . SER A 1 94 ? -15.516 39.062 33.375 1 90.88 94 SER A O 1
ATOM 726 N N . LEU A 1 95 ? -17.047 40.531 32.594 1 91.56 95 LEU A N 1
ATOM 727 C CA . LEU A 1 95 ? -17.891 39.625 31.828 1 91.56 95 LEU A CA 1
ATOM 728 C C . LEU A 1 95 ? -17.844 40 30.344 1 91.56 95 LEU A C 1
ATOM 730 O O . LEU A 1 95 ? -18.047 41.156 29.984 1 91.56 95 LEU A O 1
ATOM 734 N N . GLN A 1 96 ? -17.625 39 29.594 1 94.19 96 GLN A N 1
ATOM 735 C CA . GLN A 1 96 ? -17.531 39.25 28.156 1 94.19 96 GLN A CA 1
ATOM 736 C C . GLN A 1 96 ? -18.25 38.156 27.359 1 94.19 96 GLN A C 1
ATOM 738 O O . GLN A 1 96 ? -18.156 37 27.688 1 94.19 96 GLN A O 1
ATOM 743 N N . LEU A 1 97 ? -19.016 38.531 26.328 1 94.19 97 LEU A N 1
ATOM 744 C CA . LEU A 1 97 ? -19.594 37.688 25.281 1 94.19 97 LEU A CA 1
ATOM 745 C C . LEU A 1 97 ? -19.094 38.125 23.906 1 94.19 97 LEU A C 1
ATOM 747 O O . LEU A 1 97 ? -19.141 39.312 23.562 1 94.19 97 LEU A O 1
ATOM 751 N N . GLY A 1 98 ? -18.594 37.094 23.234 1 94.56 98 GLY A N 1
ATOM 752 C CA . GLY A 1 98 ? -18.031 37.469 21.953 1 94.56 98 GLY A CA 1
ATOM 753 C C . GLY A 1 98 ? -18.344 36.5 20.844 1 94.56 98 GLY A C 1
ATOM 754 O O . GLY A 1 98 ? -18.469 35.281 21.078 1 94.56 98 GLY A O 1
ATOM 755 N N . ALA A 1 99 ? -18.594 36.938 19.578 1 95.56 99 ALA A N 1
ATOM 756 C CA . ALA A 1 99 ? -18.812 36.156 18.359 1 95.56 99 ALA A CA 1
ATOM 757 C C . ALA A 1 99 ? -17.875 36.594 17.234 1 95.56 99 ALA A C 1
ATOM 759 O O . ALA A 1 99 ? -17.484 37.75 17.188 1 95.56 99 ALA A O 1
ATOM 760 N N . SER A 1 100 ? -17.484 35.625 16.516 1 96.44 100 SER A N 1
ATOM 761 C CA . SER A 1 100 ? -16.625 35.938 15.383 1 96.44 100 SER A CA 1
ATOM 762 C C . SER A 1 100 ? -16.984 35.094 14.164 1 96.44 100 SER A C 1
ATOM 764 O O . SER A 1 100 ? -17.359 33.938 14.305 1 96.44 100 SER A O 1
ATOM 766 N N . VAL A 1 101 ? -16.969 35.688 12.93 1 96.31 101 VAL A N 1
ATOM 767 C CA . VAL A 1 101 ? -17.266 34.969 11.68 1 96.31 101 VAL A CA 1
ATOM 768 C C . VAL A 1 101 ? -16.234 35.344 10.625 1 96.31 101 VAL A C 1
ATOM 770 O O . VAL A 1 101 ? -15.891 36.5 10.453 1 96.31 101 VAL A O 1
ATOM 773 N N . PRO A 1 102 ? -15.672 34.312 10.023 1 96.12 102 PRO A N 1
ATOM 774 C CA . PRO A 1 102 ? -14.773 34.625 8.914 1 96.12 102 PRO A CA 1
ATOM 775 C C . PRO A 1 102 ? -15.516 35.125 7.676 1 96.12 102 PRO A C 1
ATOM 777 O O . PRO A 1 102 ? -16.484 34.5 7.242 1 96.12 102 PRO A O 1
ATOM 780 N N . LEU A 1 103 ? -15.094 36.281 7.133 1 96.25 103 LEU A N 1
ATOM 781 C CA . LEU A 1 103 ? -15.719 36.844 5.941 1 96.25 103 LEU A CA 1
ATOM 782 C C . LEU A 1 103 ? -14.938 36.469 4.688 1 96.25 103 LEU A C 1
ATOM 784 O O . LEU A 1 103 ? -15.539 36.094 3.666 1 96.25 103 LEU A O 1
ATOM 788 N N . PHE A 1 104 ? -13.641 36.562 4.77 1 96.44 104 PHE A N 1
ATOM 789 C CA . PHE A 1 104 ? -12.75 36.219 3.67 1 96.44 104 PHE A CA 1
ATOM 790 C C . PHE A 1 104 ? -11.5 35.531 4.184 1 96.44 104 PHE A C 1
ATOM 792 O O . PHE A 1 104 ? -10.773 36.062 5.016 1 96.44 104 PHE A O 1
ATOM 799 N N . THR A 1 105 ? -11.273 34.312 3.715 1 95.88 105 THR A N 1
ATOM 800 C CA . THR A 1 105 ? -10.148 33.5 4.18 1 95.88 105 THR A CA 1
ATOM 801 C C . THR A 1 105 ? -9.234 33.125 3.014 1 95.88 105 THR A C 1
ATOM 803 O O . THR A 1 105 ? -8.734 32 2.957 1 95.88 105 THR A O 1
ATOM 806 N N . GLY A 1 106 ? -9.164 33.969 1.959 1 95.88 106 GLY A N 1
ATOM 807 C CA . GLY A 1 106 ? -8.32 33.688 0.809 1 95.88 106 GLY A CA 1
ATOM 808 C C . GLY A 1 106 ? -8.781 32.469 0.011 1 95.88 106 GLY A C 1
ATOM 809 O O . GLY A 1 106 ? -7.957 31.703 -0.485 1 95.88 106 GLY A O 1
ATOM 810 N N . PHE A 1 107 ? -10.008 32.125 0.054 1 96.5 107 PHE A N 1
ATOM 811 C CA . PHE A 1 107 ? -10.672 31.031 -0.662 1 96.5 107 PHE A CA 1
ATOM 812 C C . PHE A 1 107 ? -10.32 29.688 -0.042 1 96.5 107 PHE A C 1
ATOM 814 O O . PHE A 1 107 ? -10.406 28.656 -0.705 1 96.5 107 PHE A O 1
ATOM 821 N N . GLU A 1 108 ? -9.789 29.641 1.177 1 97.12 108 GLU A N 1
ATOM 822 C CA . GLU A 1 108 ? -9.461 28.406 1.864 1 97.12 108 GLU A CA 1
ATOM 823 C C . GLU A 1 108 ? -10.719 27.594 2.174 1 97.12 108 GLU A C 1
ATOM 825 O O . GLU A 1 108 ? -10.789 26.406 1.861 1 97.12 108 GLU A O 1
ATOM 830 N N . ILE A 1 109 ? -11.734 28.266 2.721 1 97.12 109 ILE A N 1
ATOM 831 C CA . ILE A 1 109 ? -12.938 27.562 3.18 1 97.12 109 ILE A CA 1
ATOM 832 C C . ILE A 1 109 ? -13.68 26.969 1.985 1 97.12 109 ILE A C 1
ATOM 834 O O . ILE A 1 109 ? -13.984 25.781 1.969 1 97.12 109 ILE A O 1
ATOM 838 N N . PRO A 1 110 ? -13.961 27.75 0.878 1 97.5 110 PRO A N 1
ATOM 839 C CA . PRO A 1 110 ? -14.656 27.141 -0.266 1 97.5 110 PRO A CA 1
ATOM 840 C C . PRO A 1 110 ? -13.875 25.984 -0.875 1 97.5 110 PRO A C 1
ATOM 842 O O . PRO A 1 110 ? -14.477 24.984 -1.272 1 97.5 110 PRO A O 1
ATOM 845 N N . ASN A 1 111 ? -12.594 26.141 -0.949 1 98.19 111 ASN A N 1
ATOM 846 C CA . ASN A 1 111 ? -11.797 25.062 -1.514 1 98.19 111 ASN A CA 1
ATOM 847 C C . ASN A 1 111 ? -11.75 23.844 -0.581 1 98.19 111 ASN A C 1
ATOM 849 O O . ASN A 1 111 ? -11.695 22.703 -1.039 1 98.19 111 ASN A O 1
ATOM 853 N N . GLN A 1 112 ? -11.727 24.047 0.753 1 98.25 112 GLN A N 1
ATOM 854 C CA . GLN A 1 112 ? -11.789 22.953 1.72 1 98.25 112 GLN A CA 1
ATOM 855 C C . GLN A 1 112 ? -13.102 22.188 1.605 1 98.25 112 GLN A C 1
ATOM 857 O O . GLN A 1 112 ? -13.125 20.969 1.717 1 98.25 112 GLN A O 1
ATOM 862 N N . ILE A 1 113 ? -14.18 22.953 1.42 1 98.31 113 ILE A N 1
ATOM 863 C CA . ILE A 1 113 ? -15.484 22.312 1.256 1 98.31 113 ILE A CA 1
ATOM 864 C C . ILE A 1 113 ? -15.484 21.469 -0.011 1 98.31 113 ILE A C 1
ATOM 866 O O . ILE A 1 113 ? -15.922 20.312 0.013 1 98.31 113 ILE A O 1
ATOM 870 N N . LYS A 1 114 ? -14.984 22.031 -1.085 1 98.38 114 LYS A N 1
ATOM 871 C CA . LYS A 1 114 ? -14.945 21.281 -2.342 1 98.38 114 LYS A CA 1
ATOM 872 C C . LYS A 1 114 ? -14.047 20.047 -2.223 1 98.38 114 LYS A C 1
ATOM 874 O O . LYS A 1 114 ? -14.383 18.984 -2.734 1 98.38 114 LYS A O 1
ATOM 879 N N . LEU A 1 115 ? -12.883 20.172 -1.561 1 98.38 115 LEU A N 1
ATOM 880 C CA . LEU A 1 115 ? -11.992 19.047 -1.33 1 98.38 115 LEU A CA 1
ATOM 881 C C . LEU A 1 115 ? -12.703 17.938 -0.58 1 98.38 115 LEU A C 1
ATOM 883 O O . LEU A 1 115 ? -12.617 16.766 -0.968 1 98.38 115 LEU A O 1
ATOM 887 N N . ASN A 1 116 ? -13.414 18.312 0.479 1 98.44 116 ASN A N 1
ATOM 888 C CA . ASN A 1 116 ? -14.094 17.312 1.288 1 98.44 116 ASN A CA 1
ATOM 889 C C . ASN A 1 116 ? -15.25 16.656 0.525 1 98.44 116 ASN A C 1
ATOM 891 O O . ASN A 1 116 ? -15.547 15.484 0.721 1 98.44 116 ASN A O 1
ATOM 895 N N . GLN A 1 117 ? -15.945 17.438 -0.353 1 98.56 117 GLN A N 1
ATOM 896 C CA . GLN A 1 117 ? -16.969 16.875 -1.224 1 98.56 117 GLN A CA 1
ATOM 897 C C . GLN A 1 117 ? -16.375 15.805 -2.141 1 98.56 117 GLN A C 1
ATOM 899 O O . GLN A 1 117 ? -16.938 14.719 -2.287 1 98.56 117 GLN A O 1
ATOM 904 N N . LEU A 1 118 ? -15.266 16.172 -2.738 1 98.62 118 LEU A N 1
ATOM 905 C CA . LEU A 1 118 ? -14.586 15.234 -3.631 1 98.62 118 LEU A CA 1
ATOM 906 C C . LEU A 1 118 ? -14.094 14.008 -2.863 1 98.62 118 LEU A C 1
ATOM 908 O O . LEU A 1 118 ? -14.156 12.891 -3.373 1 98.62 118 LEU A O 1
ATOM 912 N N . ASN A 1 119 ? -13.617 14.195 -1.632 1 98.31 119 ASN A N 1
ATOM 913 C CA . ASN A 1 119 ? -13.195 13.078 -0.792 1 98.31 119 ASN A CA 1
ATOM 914 C C . ASN A 1 119 ? -14.352 12.133 -0.487 1 98.31 119 ASN A C 1
ATOM 916 O O . ASN A 1 119 ? -14.18 10.914 -0.468 1 98.31 119 ASN A O 1
ATOM 920 N N . LEU A 1 120 ? -15.523 12.75 -0.241 1 98.44 120 LEU A N 1
ATOM 921 C CA . LEU A 1 120 ? -16.703 11.922 0.001 1 98.44 120 LEU A CA 1
ATOM 922 C C . LEU A 1 120 ? -17.062 11.109 -1.24 1 98.44 120 LEU A C 1
ATOM 924 O O . LEU A 1 120 ? -17.344 9.914 -1.146 1 98.44 120 LEU A O 1
ATOM 928 N N . GLU A 1 121 ? -17.047 11.727 -2.385 1 98.44 121 GLU A N 1
ATOM 929 C CA . GLU A 1 121 ? -17.328 11.023 -3.635 1 98.44 121 GLU A CA 1
ATOM 930 C C . GLU A 1 121 ? -16.312 9.914 -3.889 1 98.44 121 GLU A C 1
ATOM 932 O O . GLU A 1 121 ? -16.672 8.828 -4.344 1 98.44 121 GLU A O 1
ATOM 937 N N . ALA A 1 122 ? -15.023 10.203 -3.602 1 98.25 122 ALA A N 1
ATOM 938 C CA . ALA A 1 122 ? -13.969 9.203 -3.768 1 98.25 122 ALA A CA 1
ATOM 939 C C . ALA A 1 122 ? -14.188 8.023 -2.826 1 98.25 122 ALA A C 1
ATOM 941 O O . ALA A 1 122 ? -14.023 6.867 -3.223 1 98.25 122 ALA A O 1
ATOM 942 N N . ALA A 1 123 ? -14.578 8.328 -1.6 1 98 123 ALA A N 1
ATOM 943 C CA . ALA A 1 123 ? -14.844 7.266 -0.632 1 98 123 ALA A CA 1
ATOM 944 C C . ALA A 1 123 ? -16.016 6.398 -1.08 1 98 123 ALA A C 1
ATOM 946 O O . ALA A 1 123 ? -16.016 5.184 -0.857 1 98 123 ALA A O 1
ATOM 947 N N . THR A 1 124 ? -17.016 7.027 -1.686 1 98.12 124 THR A N 1
ATOM 948 C CA . THR A 1 124 ? -18.156 6.289 -2.209 1 98.12 124 THR A CA 1
ATOM 949 C C . THR A 1 124 ? -17.734 5.363 -3.346 1 98.12 124 THR A C 1
ATOM 951 O O . THR A 1 124 ? -18.203 4.227 -3.439 1 98.12 124 THR A O 1
ATOM 954 N N . ALA A 1 125 ? -16.875 5.871 -4.18 1 97.75 125 ALA A N 1
ATOM 955 C CA . ALA A 1 125 ? -16.328 5.035 -5.246 1 97.75 125 ALA A CA 1
ATOM 956 C C . ALA A 1 125 ? -15.508 3.881 -4.676 1 97.75 125 ALA A C 1
ATOM 958 O O . ALA A 1 125 ? -15.555 2.76 -5.191 1 97.75 125 ALA A O 1
ATOM 959 N N . ASP A 1 126 ? -14.75 4.105 -3.654 1 97.56 126 ASP A N 1
ATOM 960 C CA . ASP A 1 126 ? -13.977 3.057 -2.996 1 97.56 126 ASP A CA 1
ATOM 961 C C . ASP A 1 126 ? -14.891 1.983 -2.412 1 97.56 126 ASP A C 1
ATOM 963 O O . ASP A 1 126 ? -14.539 0.801 -2.398 1 97.56 126 ASP A O 1
ATOM 967 N N . LEU A 1 127 ? -16.031 2.455 -1.895 1 97.69 127 LEU A N 1
ATOM 968 C CA . LEU A 1 127 ? -17.016 1.511 -1.392 1 97.69 127 LEU A CA 1
ATOM 969 C C . LEU A 1 127 ? -17.516 0.598 -2.51 1 97.69 127 LEU A C 1
ATOM 971 O O . LEU A 1 127 ? -17.625 -0.616 -2.322 1 97.69 127 LEU A O 1
ATOM 975 N N . GLU A 1 128 ? -17.812 1.146 -3.652 1 97.19 128 GLU A N 1
ATOM 976 C CA . GLU A 1 128 ? -18.25 0.351 -4.793 1 97.19 128 GLU A CA 1
ATOM 977 C C . GLU A 1 128 ? -17.172 -0.634 -5.234 1 97.19 128 GLU A C 1
ATOM 979 O O . GLU A 1 128 ? -17.469 -1.768 -5.613 1 97.19 128 GLU A O 1
ATOM 984 N N . LYS A 1 129 ? -15.898 -0.212 -5.207 1 96.75 129 LYS A N 1
ATOM 985 C CA . LYS A 1 129 ? -14.797 -1.113 -5.52 1 96.75 129 LYS A CA 1
ATOM 986 C C . LYS A 1 129 ? -14.742 -2.281 -4.539 1 96.75 129 LYS A C 1
ATOM 988 O O . LYS A 1 129 ? -14.539 -3.428 -4.941 1 96.75 129 LYS A O 1
ATOM 993 N N . ALA A 1 130 ? -14.961 -1.982 -3.307 1 96.5 130 ALA A N 1
ATOM 994 C CA . ALA A 1 130 ? -14.953 -3.025 -2.283 1 96.5 130 ALA A CA 1
ATOM 995 C C . ALA A 1 130 ? -16.062 -4.047 -2.529 1 96.5 130 ALA A C 1
ATOM 997 O O . ALA A 1 130 ? -15.852 -5.25 -2.355 1 96.5 130 ALA A O 1
ATOM 998 N N . LYS A 1 131 ? -17.188 -3.543 -2.928 1 96.38 131 LYS A N 1
ATOM 999 C CA . LYS A 1 131 ? -18.297 -4.441 -3.258 1 96.38 131 LYS A CA 1
ATOM 1000 C C . LYS A 1 131 ? -17.922 -5.363 -4.414 1 96.38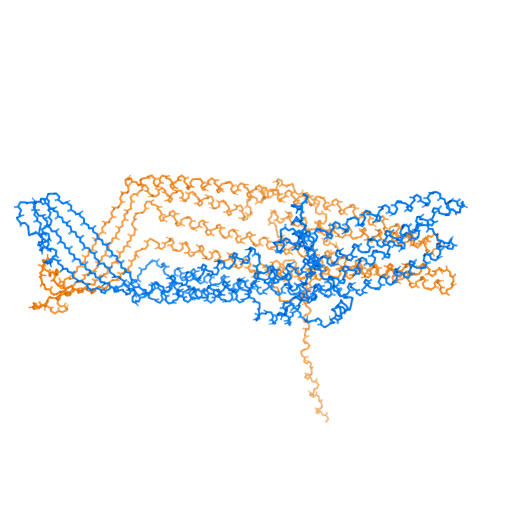 131 LYS A C 1
ATOM 1002 O O . LYS A 1 131 ? -18.188 -6.566 -4.363 1 96.38 131 LYS A O 1
ATOM 1007 N N . ASN A 1 132 ? -17.359 -4.766 -5.43 1 95 132 ASN A N 1
ATOM 1008 C CA . ASN A 1 132 ? -16.938 -5.555 -6.578 1 95 132 ASN A CA 1
ATOM 1009 C C . ASN A 1 132 ? -15.914 -6.617 -6.18 1 95 132 ASN A C 1
ATOM 1011 O O . ASN A 1 132 ? -15.953 -7.742 -6.676 1 95 132 ASN A O 1
ATOM 1015 N N . ASP A 1 133 ? -14.977 -6.211 -5.301 1 95.56 133 ASP A N 1
ATOM 1016 C CA . ASP A 1 133 ? -13.961 -7.156 -4.852 1 95.56 133 ASP A CA 1
ATOM 1017 C C . ASP A 1 133 ? -14.594 -8.344 -4.137 1 95.56 133 ASP A C 1
ATOM 1019 O O . ASP A 1 133 ? -14.195 -9.492 -4.355 1 95.56 133 ASP A O 1
ATOM 1023 N N . ILE A 1 134 ? -15.562 -8.047 -3.334 1 95.88 134 ILE A N 1
ATOM 1024 C CA . ILE A 1 134 ? -16.234 -9.117 -2.594 1 95.88 134 ILE A CA 1
ATOM 1025 C C . ILE A 1 134 ? -17.016 -10 -3.559 1 95.88 134 ILE A C 1
ATOM 1027 O O . ILE A 1 134 ? -17.031 -11.227 -3.41 1 95.88 134 ILE A O 1
ATOM 1031 N N . ARG A 1 135 ? -17.688 -9.43 -4.539 1 95.19 135 ARG A N 1
ATOM 1032 C CA . ARG A 1 135 ? -18.406 -10.203 -5.547 1 95.19 135 ARG A CA 1
ATOM 1033 C C . ARG A 1 135 ? -17.469 -11.156 -6.285 1 95.19 135 ARG A C 1
ATOM 1035 O O . ARG A 1 135 ? -17.812 -12.312 -6.539 1 95.19 135 ARG A O 1
ATOM 1042 N N . MET A 1 136 ? -16.297 -10.68 -6.605 1 94.38 136 MET A N 1
ATOM 1043 C CA . MET A 1 136 ? -15.305 -11.492 -7.301 1 94.38 136 MET A CA 1
ATOM 1044 C C . MET A 1 136 ? -14.852 -12.656 -6.43 1 94.38 136 MET A C 1
ATOM 1046 O O . MET A 1 136 ? -14.703 -13.781 -6.91 1 94.38 136 MET A O 1
ATOM 1050 N N . GLN A 1 137 ? -14.695 -12.406 -5.168 1 95.38 137 GLN A N 1
ATOM 1051 C CA . GLN A 1 137 ? -14.266 -13.453 -4.242 1 95.38 137 GLN A CA 1
ATOM 1052 C C . GLN A 1 137 ? -15.344 -14.516 -4.078 1 95.38 137 GLN A C 1
ATOM 1054 O O . GLN A 1 137 ? -15.039 -15.711 -4.074 1 95.38 137 GLN A O 1
ATOM 1059 N N . VAL A 1 138 ? -16.531 -14.047 -3.988 1 95.62 138 VAL A N 1
ATOM 1060 C CA . VAL A 1 138 ? -17.656 -14.969 -3.842 1 95.62 138 VAL A CA 1
ATOM 1061 C C . VAL A 1 138 ? -17.781 -15.82 -5.098 1 95.62 138 VAL A C 1
ATOM 1063 O O . VAL A 1 138 ? -17.984 -17.031 -5.012 1 95.62 138 VAL A O 1
ATOM 1066 N N . ALA A 1 139 ? -17.672 -15.203 -6.246 1 94 139 ALA A N 1
ATOM 1067 C CA . ALA A 1 139 ? -17.766 -15.938 -7.504 1 94 139 ALA A CA 1
ATOM 1068 C C . ALA A 1 139 ? -16.688 -17 -7.602 1 94 139 ALA A C 1
ATOM 1070 O O . ALA A 1 139 ? -16.953 -18.125 -8.031 1 94 139 ALA A O 1
ATOM 1071 N N . GLN A 1 140 ? -15.484 -16.609 -7.191 1 94.06 140 GLN A N 1
ATOM 1072 C CA . GLN A 1 140 ? -14.383 -17.562 -7.219 1 94.06 140 GLN A CA 1
ATOM 1073 C C . GLN A 1 140 ? -14.656 -18.75 -6.285 1 94.06 140 GLN A C 1
ATOM 1075 O O . GLN A 1 140 ? -14.43 -19.891 -6.656 1 94.06 140 GLN A O 1
ATOM 1080 N N . ALA A 1 141 ? -15.117 -18.422 -5.129 1 95.69 141 ALA A N 1
ATOM 1081 C CA . ALA A 1 141 ? -15.43 -19.484 -4.164 1 95.69 141 ALA A CA 1
ATOM 1082 C C . ALA A 1 141 ? -16.578 -20.344 -4.656 1 95.69 141 ALA A C 1
ATOM 1084 O O . ALA A 1 141 ? -16.578 -21.562 -4.465 1 95.69 141 ALA A O 1
ATOM 1085 N N . TYR A 1 142 ? -17.547 -19.781 -5.305 1 95.25 142 TYR A N 1
ATOM 1086 C CA . TYR A 1 142 ? -18.703 -20.5 -5.844 1 95.25 142 TYR A CA 1
ATOM 1087 C C . TYR A 1 142 ? -18.281 -21.5 -6.906 1 95.25 142 TYR A C 1
ATOM 1089 O O . TYR A 1 142 ? -18.688 -22.672 -6.867 1 95.25 142 TYR A O 1
ATOM 1097 N N . VAL A 1 143 ? -17.453 -21.031 -7.816 1 92.69 143 VAL A N 1
ATOM 1098 C CA . VAL A 1 143 ? -16.984 -21.891 -8.898 1 92.69 143 VAL A CA 1
ATOM 1099 C C . VAL A 1 143 ? -16.141 -23.031 -8.32 1 92.69 143 VAL A C 1
ATOM 1101 O O . VAL A 1 143 ? -16.188 -24.156 -8.812 1 92.69 143 VAL A O 1
ATOM 1104 N N . GLN A 1 144 ? -15.383 -22.703 -7.285 1 94.56 144 GLN A N 1
ATOM 1105 C CA . GLN A 1 144 ? -14.555 -23.719 -6.652 1 94.56 144 GLN A CA 1
ATOM 1106 C C . GLN A 1 144 ? -15.406 -24.844 -6.074 1 94.56 144 GLN A C 1
ATOM 1108 O O . GLN A 1 144 ? -15.039 -26.016 -6.152 1 94.56 144 GLN A O 1
ATOM 1113 N N . ILE A 1 145 ? -16.516 -24.531 -5.527 1 94.69 145 ILE A N 1
ATOM 1114 C CA . ILE A 1 145 ? -17.422 -25.547 -4.996 1 94.69 145 ILE A CA 1
ATOM 1115 C C . ILE A 1 145 ? -17.953 -26.406 -6.133 1 94.69 145 ILE A C 1
ATOM 1117 O O . ILE A 1 145 ? -17.984 -27.641 -6.027 1 94.69 145 ILE A O 1
ATOM 1121 N N . LEU A 1 146 ? -18.359 -25.75 -7.23 1 92.44 146 LEU A N 1
ATOM 1122 C CA . LEU A 1 146 ? -18.859 -26.484 -8.383 1 92.44 146 LEU A CA 1
ATOM 1123 C C . LEU A 1 146 ? -17.812 -27.453 -8.914 1 92.44 146 LEU A C 1
ATOM 1125 O O . LEU A 1 146 ? -18.125 -28.609 -9.227 1 92.44 146 LEU A O 1
ATOM 1129 N N . TYR A 1 147 ? -16.562 -27 -8.945 1 92.25 147 TYR A N 1
ATOM 1130 C CA . TYR A 1 147 ? -15.445 -27.828 -9.367 1 92.25 147 TYR A CA 1
ATOM 1131 C C . TYR A 1 147 ? -15.258 -29.016 -8.422 1 92.25 147 TYR A C 1
ATOM 1133 O O . TYR A 1 147 ? -15.156 -30.156 -8.867 1 92.25 147 TYR A O 1
ATOM 1141 N N . ASP A 1 148 ? -15.289 -28.688 -7.184 1 94.44 148 ASP A N 1
ATOM 1142 C CA . ASP A 1 148 ? -15.031 -29.734 -6.203 1 94.44 148 ASP A CA 1
ATOM 1143 C C . ASP A 1 148 ? -16.188 -30.734 -6.152 1 94.44 148 ASP A C 1
ATOM 1145 O O . ASP A 1 148 ? -15.977 -31.922 -5.914 1 94.44 148 ASP A O 1
ATOM 1149 N N . MET A 1 149 ? -17.359 -30.359 -6.426 1 92.81 149 MET A N 1
ATOM 1150 C CA . MET A 1 149 ? -18.516 -31.25 -6.504 1 92.81 149 MET A CA 1
ATOM 1151 C C . MET A 1 149 ? -18.375 -32.25 -7.652 1 92.81 149 MET A C 1
ATOM 1153 O O . MET A 1 149 ? -18.609 -33.438 -7.477 1 92.81 149 MET A O 1
ATOM 1157 N N . GLU A 1 150 ? -17.938 -31.688 -8.758 1 91.44 150 GLU A N 1
ATOM 1158 C CA . GLU A 1 150 ? -17.734 -32.562 -9.914 1 91.44 150 GLU A CA 1
ATOM 1159 C C . GLU A 1 150 ? -16.578 -33.531 -9.695 1 91.44 150 GLU A C 1
ATOM 1161 O O . GLU A 1 150 ? -16.641 -34.688 -10.109 1 91.44 150 GLU A O 1
ATOM 1166 N N . MET A 1 151 ? -15.633 -33.031 -9.039 1 93.81 151 MET A N 1
ATOM 1167 C CA . MET A 1 151 ? -14.484 -33.875 -8.742 1 93.81 151 MET A CA 1
ATOM 1168 C C . MET A 1 151 ? -14.875 -35 -7.793 1 93.81 151 MET A C 1
ATOM 1170 O O . MET A 1 151 ? -14.406 -36.125 -7.941 1 93.81 151 MET A O 1
ATOM 1174 N N . ALA A 1 152 ? -15.719 -34.656 -6.867 1 94.12 152 ALA A N 1
ATOM 1175 C CA . ALA A 1 152 ? -16.219 -35.688 -5.957 1 94.12 152 ALA A CA 1
ATOM 1176 C C . ALA A 1 152 ? -17.062 -36.719 -6.703 1 94.12 152 ALA A C 1
ATOM 1178 O O . ALA A 1 152 ? -16.938 -37.906 -6.457 1 94.12 152 ALA A O 1
ATOM 1179 N N . ASP A 1 153 ? -17.812 -36.25 -7.641 1 92.62 153 ASP A N 1
ATOM 1180 C CA . ASP A 1 153 ? -18.609 -37.156 -8.453 1 92.62 153 ASP A CA 1
ATOM 1181 C C . ASP A 1 153 ? -17.734 -38.125 -9.234 1 92.62 153 ASP A C 1
ATOM 1183 O O . ASP A 1 153 ? -18.016 -39.344 -9.273 1 92.62 153 ASP A O 1
ATOM 1187 N N . VAL A 1 154 ? -16.703 -37.562 -9.789 1 89.88 154 VAL A N 1
ATOM 1188 C CA . VAL A 1 154 ? -15.789 -38.406 -10.57 1 89.88 154 VAL A CA 1
ATOM 1189 C C . VAL A 1 154 ? -15.117 -39.406 -9.664 1 89.88 154 VAL A C 1
ATOM 1191 O O . VAL A 1 154 ? -15.008 -40.594 -10.023 1 89.88 154 VAL A O 1
ATOM 1194 N N . ALA A 1 155 ? -14.703 -39 -8.508 1 93.06 155 ALA A N 1
ATOM 1195 C CA . ALA A 1 155 ? -14.023 -39.906 -7.57 1 93.06 155 ALA A CA 1
ATOM 1196 C C . ALA A 1 155 ? -14.945 -41 -7.094 1 93.06 155 ALA A C 1
ATOM 1198 O O . ALA A 1 155 ? -14.531 -42.156 -6.969 1 93.06 155 ALA A O 1
ATOM 1199 N N . HIS A 1 156 ? -16.203 -40.75 -6.871 1 94.25 156 HIS A N 1
ATOM 1200 C CA . HIS A 1 156 ? -17.156 -41.75 -6.414 1 94.25 156 HIS A CA 1
ATOM 1201 C C . HIS A 1 156 ? -17.5 -42.719 -7.527 1 94.25 156 HIS A C 1
ATOM 1203 O O . HIS A 1 156 ? -17.734 -43.906 -7.266 1 94.25 156 HIS A O 1
ATOM 1209 N N . ARG A 1 157 ? -17.5 -42.219 -8.719 1 91.12 157 ARG A N 1
ATOM 1210 C CA . ARG A 1 157 ? -17.719 -43.125 -9.852 1 91.12 157 ARG A CA 1
ATOM 1211 C C . ARG A 1 157 ? -16.578 -44.125 -9.977 1 91.12 157 ARG A C 1
ATOM 1213 O O . ARG A 1 157 ? -16.812 -45.281 -10.352 1 91.12 157 ARG A O 1
ATOM 1220 N N . GLN A 1 158 ? -15.422 -43.719 -9.641 1 91.19 158 GLN A N 1
ATOM 1221 C CA . GLN A 1 158 ? -14.273 -44.594 -9.68 1 91.19 158 GLN A CA 1
ATOM 1222 C C . GLN A 1 158 ? -14.422 -45.75 -8.672 1 91.19 158 GLN A C 1
ATOM 1224 O O . GLN A 1 158 ? -14.031 -46.875 -8.953 1 91.19 158 GLN A O 1
ATOM 1229 N N . ILE A 1 159 ? -14.953 -45.438 -7.562 1 93.06 159 ILE A N 1
ATOM 1230 C CA . ILE A 1 159 ? -15.195 -46.438 -6.555 1 93.06 159 ILE A CA 1
ATOM 1231 C C . ILE A 1 159 ? -16.188 -47.469 -7.094 1 93.06 159 ILE A C 1
ATOM 1233 O O . ILE A 1 159 ? -16 -48.688 -6.895 1 93.06 159 ILE A O 1
ATOM 1237 N N . GLU A 1 160 ? -17.125 -47 -7.773 1 92.75 160 GLU A N 1
ATOM 1238 C CA . GLU A 1 160 ? -18.125 -47.906 -8.344 1 92.75 160 GLU A CA 1
ATOM 1239 C C . GLU A 1 160 ? -17.484 -48.844 -9.359 1 92.75 160 GLU A C 1
ATOM 1241 O O . GLU A 1 160 ? -17.766 -50.062 -9.352 1 92.75 160 GLU A O 1
ATOM 1246 N N . ILE A 1 161 ? -16.609 -48.312 -10.125 1 88.06 161 ILE A N 1
ATOM 1247 C CA . ILE A 1 161 ? -15.961 -49.094 -11.156 1 88.06 161 ILE A CA 1
ATOM 1248 C C . ILE A 1 161 ? -15.031 -50.125 -10.5 1 88.06 161 ILE A C 1
ATOM 1250 O O . ILE A 1 161 ? -15.07 -51.312 -10.844 1 88.06 161 ILE A O 1
ATOM 1254 N N . ASP A 1 162 ? -14.266 -49.688 -9.57 1 92.06 162 ASP A N 1
ATOM 1255 C CA . ASP A 1 162 ? -13.297 -50.562 -8.914 1 92.06 162 ASP A CA 1
ATOM 1256 C C . ASP A 1 162 ? -14.008 -51.594 -8.062 1 92.06 162 ASP A C 1
ATOM 1258 O O . ASP A 1 162 ? -13.555 -52.75 -7.973 1 92.06 162 ASP A O 1
ATOM 1262 N N . SER A 1 163 ? -15.062 -51.25 -7.418 1 93.69 163 SER A N 1
ATOM 1263 C CA . SER A 1 163 ? -15.836 -52.219 -6.629 1 93.69 163 SER A CA 1
ATOM 1264 C C . SER A 1 163 ? -16.422 -53.312 -7.508 1 93.69 163 SER A C 1
ATOM 1266 O O . SER A 1 163 ? -16.422 -54.469 -7.129 1 93.69 163 SER A O 1
ATOM 1268 N N . ALA A 1 164 ? -16.906 -52.906 -8.672 1 90.88 164 ALA A N 1
ATOM 1269 C CA . ALA A 1 164 ? -17.438 -53.906 -9.617 1 90.88 164 ALA A CA 1
ATOM 1270 C C . ALA A 1 164 ? -16.344 -54.844 -10.094 1 90.88 164 ALA A C 1
ATOM 1272 O O . ALA A 1 164 ? -16.578 -56.031 -10.266 1 90.88 164 ALA A O 1
ATOM 1273 N N . GLN A 1 165 ? -15.203 -54.312 -10.219 1 89.12 165 GLN A N 1
ATOM 1274 C CA . GLN A 1 165 ? -14.086 -55.125 -10.688 1 89.12 165 GLN A CA 1
ATOM 1275 C C . GLN A 1 165 ? -13.625 -56.094 -9.609 1 89.12 165 GLN A C 1
ATOM 1277 O O . GLN A 1 165 ? -13.25 -57.219 -9.914 1 89.12 165 GLN A O 1
ATOM 1282 N N . VAL A 1 166 ? -13.57 -55.656 -8.391 1 92.44 166 VAL A N 1
ATOM 1283 C CA . VAL A 1 166 ? -13.203 -56.531 -7.289 1 92.44 166 VAL A CA 1
ATOM 1284 C C . VAL A 1 166 ? -14.219 -57.656 -7.176 1 92.44 166 VAL A C 1
ATOM 1286 O O . VAL A 1 166 ? -13.836 -58.812 -6.996 1 92.44 166 VAL A O 1
ATOM 1289 N N . ALA A 1 167 ? -15.461 -57.344 -7.297 1 92.5 167 ALA A N 1
ATOM 1290 C CA . ALA A 1 167 ? -16.516 -58.375 -7.219 1 92.5 167 ALA A CA 1
ATOM 1291 C C . ALA A 1 167 ? -16.375 -59.406 -8.344 1 92.5 167 ALA A C 1
ATOM 1293 O O . ALA A 1 167 ? -16.531 -60.594 -8.117 1 92.5 167 ALA A O 1
ATOM 1294 N N . ARG A 1 168 ? -16.047 -58.875 -9.484 1 88.19 168 ARG A N 1
ATOM 1295 C CA . ARG A 1 168 ? -15.867 -59.75 -10.633 1 88.19 168 ARG A CA 1
ATOM 1296 C C . ARG A 1 168 ? -14.656 -60.688 -10.438 1 88.19 168 ARG A C 1
ATOM 1298 O O . ARG A 1 168 ? -14.734 -61.875 -10.711 1 88.19 168 ARG A O 1
ATOM 1305 N N . LEU A 1 169 ? -13.57 -60.094 -9.984 1 88.62 169 LEU A N 1
ATOM 1306 C CA . LEU A 1 169 ? -12.336 -60.844 -9.797 1 88.62 169 LEU A CA 1
ATOM 1307 C C . LEU A 1 169 ? -12.5 -61.875 -8.672 1 88.62 169 LEU A C 1
ATOM 1309 O O . LEU A 1 169 ? -11.914 -62.969 -8.719 1 88.62 169 LEU A O 1
ATOM 1313 N N . GLN A 1 170 ? -13.234 -61.469 -7.668 1 91.31 170 GLN A N 1
ATOM 1314 C CA . GLN A 1 170 ? -13.523 -62.406 -6.582 1 91.31 170 GLN A CA 1
ATOM 1315 C C . GLN A 1 170 ? -14.266 -63.656 -7.098 1 91.31 170 GLN A C 1
ATOM 1317 O O . GLN A 1 170 ? -13.938 -64.75 -6.719 1 91.31 170 GLN A O 1
ATOM 1322 N N . ALA A 1 171 ? -15.172 -63.438 -8.039 1 89.75 171 ALA A N 1
ATOM 1323 C CA . ALA A 1 171 ? -15.914 -64.562 -8.641 1 89.75 171 ALA A CA 1
ATOM 1324 C C . ALA A 1 171 ? -15 -65.438 -9.492 1 89.75 171 ALA A C 1
ATOM 1326 O O . ALA A 1 171 ? -15.125 -66.625 -9.492 1 89.75 171 ALA A O 1
ATOM 1327 N N . PHE A 1 172 ? -14.07 -64.812 -10.125 1 86.88 172 PHE A N 1
ATOM 1328 C CA . PHE A 1 172 ? -13.141 -65.562 -10.969 1 86.88 172 PHE A CA 1
ATOM 1329 C C . PHE A 1 172 ? -12.172 -66.375 -10.117 1 86.88 172 PHE A C 1
ATOM 1331 O O . PHE A 1 172 ? -11.82 -67.5 -10.469 1 86.88 172 PHE A O 1
ATOM 1338 N N . VAL A 1 173 ? -11.719 -65.812 -9.016 1 88.56 173 VAL A N 1
ATOM 1339 C CA . VAL A 1 173 ? -10.805 -66.5 -8.117 1 88.56 173 VAL A CA 1
ATOM 1340 C C . VAL A 1 173 ? -11.523 -67.688 -7.488 1 88.56 173 VAL A C 1
ATOM 1342 O O . VAL A 1 173 ? -10.945 -68.812 -7.359 1 88.56 173 VAL A O 1
ATOM 1345 N N . ASP A 1 174 ? -12.727 -67.5 -7.199 1 89.62 174 ASP A N 1
ATOM 1346 C CA . ASP A 1 174 ? -13.516 -68.562 -6.59 1 89.62 174 ASP A CA 1
ATOM 1347 C C . ASP A 1 174 ? -13.719 -69.688 -7.562 1 89.62 174 ASP A C 1
ATOM 1349 O O . ASP A 1 174 ? -13.82 -70.875 -7.145 1 89.62 174 ASP A O 1
ATOM 1353 N N . ASN A 1 175 ? -13.633 -69.375 -8.844 1 89.56 175 ASN A N 1
ATOM 1354 C CA . ASN A 1 175 ? -13.805 -70.438 -9.867 1 89.56 175 ASN A CA 1
ATOM 1355 C C . ASN A 1 175 ? -12.469 -70.875 -10.445 1 89.56 175 ASN A C 1
ATOM 1357 O O . ASN A 1 175 ? -12.43 -71.562 -11.43 1 89.56 175 ASN A O 1
ATOM 1361 N N . GLY A 1 176 ? -11.297 -70.375 -9.844 1 82.75 176 GLY A N 1
ATOM 1362 C CA . GLY A 1 176 ? -9.953 -70.812 -10.227 1 82.75 176 GLY A CA 1
ATOM 1363 C C . GLY A 1 176 ? -9.484 -70.188 -11.531 1 82.75 176 GLY A C 1
ATOM 1364 O O . GLY A 1 176 ? -8.547 -70.688 -12.156 1 82.75 176 GLY A O 1
ATOM 1365 N N . LYS A 1 177 ? -10.148 -69.125 -11.953 1 80.31 177 LYS A N 1
ATOM 1366 C CA . LYS A 1 177 ? -9.859 -68.562 -13.258 1 80.31 177 LYS A CA 1
ATOM 1367 C C . LYS A 1 177 ? -8.938 -67.375 -13.133 1 80.31 177 LYS A C 1
ATOM 1369 O O . LYS A 1 177 ? -8.422 -66.875 -14.133 1 80.31 177 LYS A O 1
ATOM 1374 N N . ALA A 1 178 ? -8.812 -66.875 -11.891 1 80.06 178 ALA A N 1
ATOM 1375 C CA . ALA A 1 178 ? -7.934 -65.75 -11.672 1 80.06 178 ALA A CA 1
ATOM 1376 C C . ALA A 1 178 ? -7.039 -65.938 -10.453 1 80.06 178 ALA A C 1
ATOM 1378 O O . ALA A 1 178 ? -7.309 -66.812 -9.625 1 80.06 178 ALA A O 1
ATOM 1379 N N . SER A 1 179 ? -5.906 -65.25 -10.477 1 84.19 179 SER A N 1
ATOM 1380 C CA . SER A 1 179 ? -4.957 -65.438 -9.383 1 84.19 179 SER A CA 1
ATOM 1381 C C . SER A 1 179 ? -5.324 -64.562 -8.188 1 84.19 179 SER A C 1
ATOM 1383 O O . SER A 1 179 ? -5.953 -63.5 -8.352 1 84.19 179 SER A O 1
ATOM 1385 N N . GLY A 1 180 ? -4.922 -64.938 -7.066 1 85.69 180 GLY A N 1
ATOM 1386 C CA . GLY A 1 180 ? -5.082 -64.188 -5.848 1 85.69 180 GLY A CA 1
ATOM 1387 C C . GLY A 1 180 ? -4.301 -62.906 -5.855 1 85.69 180 GLY A C 1
ATOM 1388 O O . GLY A 1 180 ? -4.668 -61.938 -5.164 1 85.69 180 GLY A O 1
ATOM 1389 N N . VAL A 1 181 ? -3.285 -62.938 -6.668 1 85.94 181 VAL A N 1
ATOM 1390 C CA . VAL A 1 181 ? -2.438 -61.781 -6.77 1 85.94 181 VAL A CA 1
ATOM 1391 C C . VAL A 1 181 ? -3.205 -60.625 -7.453 1 85.94 181 VAL A C 1
ATOM 1393 O O . VAL A 1 181 ? -3.154 -59.5 -7.012 1 85.94 181 VAL A O 1
ATOM 1396 N N . GLU A 1 182 ? -3.961 -60.969 -8.422 1 86.75 182 GLU A N 1
ATOM 1397 C CA . GLU A 1 182 ? -4.742 -59.969 -9.148 1 86.75 182 GLU A CA 1
ATOM 1398 C C . GLU A 1 182 ? -5.844 -59.375 -8.266 1 86.75 182 GLU A C 1
ATOM 1400 O O . GLU A 1 182 ? -6.098 -58.156 -8.312 1 86.75 182 GLU A O 1
ATOM 1405 N N . LEU A 1 183 ? -6.391 -60.219 -7.559 1 89.56 183 LEU A N 1
ATOM 1406 C CA . LEU A 1 183 ? -7.457 -59.75 -6.664 1 89.56 183 LEU A CA 1
ATOM 1407 C C . LEU A 1 183 ? -6.914 -58.812 -5.602 1 89.56 183 LEU A C 1
ATOM 1409 O O . LEU A 1 183 ? -7.523 -57.781 -5.312 1 89.56 183 LEU A O 1
ATOM 1413 N N . SER A 1 184 ? -5.766 -59.156 -5.074 1 91.62 184 SER A N 1
ATOM 1414 C CA . SER A 1 184 ? -5.145 -58.312 -4.062 1 91.62 184 SER A CA 1
ATOM 1415 C C . SER A 1 184 ? -4.766 -56.938 -4.641 1 91.62 184 SER A C 1
ATOM 1417 O O . SER A 1 184 ? -4.898 -55.938 -3.971 1 91.62 184 SER A O 1
ATOM 1419 N N . GLN A 1 185 ? -4.34 -56.906 -5.855 1 89.31 185 GLN A N 1
ATOM 1420 C CA . GLN A 1 185 ? -3.979 -55.656 -6.535 1 89.31 185 GLN A CA 1
ATOM 1421 C C . GLN A 1 185 ? -5.203 -54.781 -6.754 1 89.31 185 GLN A C 1
ATOM 1423 O O . GLN A 1 185 ? -5.137 -53.562 -6.578 1 89.31 185 GLN A O 1
ATOM 1428 N N . GLN A 1 186 ? -6.234 -55.438 -7.066 1 90.94 186 GLN A N 1
ATOM 1429 C CA . GLN A 1 186 ? -7.449 -54.688 -7.328 1 90.94 186 GLN A CA 1
ATOM 1430 C C . GLN A 1 186 ? -8.047 -54.125 -6.031 1 90.94 186 GLN A C 1
ATOM 1432 O O . GLN A 1 186 ? -8.633 -53.062 -6.016 1 90.94 186 GLN A O 1
ATOM 1437 N N . LYS A 1 187 ? -7.871 -54.906 -5.008 1 92.5 187 LYS A N 1
ATOM 1438 C CA . LYS A 1 187 ? -8.328 -54.406 -3.707 1 92.5 187 LYS A CA 1
ATOM 1439 C C . LYS A 1 187 ? -7.523 -53.188 -3.264 1 92.5 187 LYS A C 1
ATOM 1441 O O . LYS A 1 187 ? -8.07 -52.281 -2.676 1 92.5 187 LYS A O 1
ATOM 1446 N N . ALA A 1 188 ? -6.301 -53.188 -3.539 1 92.06 188 ALA A N 1
ATOM 1447 C CA . ALA A 1 188 ? -5.445 -52.062 -3.248 1 92.06 188 ALA A CA 1
ATOM 1448 C C . ALA A 1 188 ? -5.871 -50.844 -4.062 1 92.06 188 ALA A C 1
ATOM 1450 O O . ALA A 1 188 ? -5.883 -49.719 -3.553 1 92.06 188 ALA A O 1
ATOM 1451 N N . THR A 1 189 ? -6.215 -51.062 -5.316 1 91.25 189 THR A N 1
ATOM 1452 C CA . THR A 1 189 ? -6.684 -50 -6.188 1 91.25 189 THR A CA 1
ATOM 1453 C C . THR A 1 189 ? -7.992 -49.406 -5.672 1 91.25 189 THR A C 1
ATOM 1455 O O . THR A 1 189 ? -8.188 -48.188 -5.695 1 91.25 189 THR A O 1
ATOM 1458 N N . LEU A 1 190 ? -8.836 -50.281 -5.25 1 92.44 190 LEU A N 1
ATOM 1459 C CA . LEU A 1 190 ? -10.102 -49.812 -4.691 1 92.44 190 LEU A CA 1
ATOM 1460 C C . LEU A 1 190 ? -9.883 -48.969 -3.439 1 92.44 190 LEU A C 1
ATOM 1462 O O . LEU A 1 190 ? -10.531 -47.938 -3.248 1 92.44 190 LEU A O 1
ATOM 1466 N N . ALA A 1 191 ? -8.961 -49.438 -2.619 1 94.44 191 ALA A N 1
ATOM 1467 C CA . ALA A 1 191 ? -8.641 -48.656 -1.417 1 94.44 191 ALA A CA 1
ATOM 1468 C C . ALA A 1 191 ? -8.117 -47.281 -1.773 1 94.44 191 ALA A C 1
ATOM 1470 O O . ALA A 1 191 ? -8.453 -46.281 -1.108 1 94.44 191 ALA A O 1
ATOM 1471 N N . ASN A 1 192 ? -7.297 -47.188 -2.789 1 92.31 192 ASN A N 1
ATOM 1472 C CA . ASN A 1 192 ? -6.789 -45.906 -3.262 1 92.31 192 ASN A CA 1
ATOM 1473 C C . ASN A 1 192 ? -7.914 -45 -3.795 1 92.31 192 ASN A C 1
ATOM 1475 O O . ASN A 1 192 ? -7.887 -43.781 -3.613 1 92.31 192 ASN A O 1
ATOM 1479 N N . SER A 1 193 ? -8.828 -45.625 -4.477 1 93.06 193 SER A N 1
ATOM 1480 C CA . SER A 1 193 ? -9.977 -44.875 -4.977 1 93.06 193 SER A CA 1
ATOM 1481 C C . SER A 1 193 ? -10.805 -44.312 -3.83 1 93.06 193 SER A C 1
ATOM 1483 O O . SER A 1 193 ? -11.32 -43.188 -3.92 1 93.06 193 SER A O 1
ATOM 1485 N N . LYS A 1 194 ? -10.922 -45.094 -2.83 1 94.31 194 LYS A N 1
ATOM 1486 C CA . LYS A 1 194 ? -11.664 -44.625 -1.661 1 94.31 194 LYS A CA 1
ATOM 1487 C C . LYS A 1 194 ? -10.961 -43.469 -0.998 1 94.31 194 LYS A C 1
ATOM 1489 O O . LYS A 1 194 ? -11.609 -42.5 -0.547 1 94.31 194 LYS A O 1
ATOM 1494 N N . LEU A 1 195 ? -9.68 -43.562 -0.934 1 93.5 195 LEU A N 1
ATOM 1495 C CA . LEU A 1 195 ? -8.898 -42.469 -0.404 1 93.5 195 LEU A CA 1
ATOM 1496 C C . LEU A 1 195 ? -9.109 -41.188 -1.236 1 93.5 195 LEU A C 1
ATOM 1498 O O . LEU A 1 195 ? -9.289 -40.125 -0.688 1 93.5 195 LEU A O 1
ATOM 1502 N N . THR A 1 196 ? -9.023 -41.281 -2.516 1 92.75 196 THR A N 1
ATOM 1503 C CA . THR A 1 196 ? -9.211 -40.156 -3.428 1 92.75 196 THR A CA 1
ATOM 1504 C C . THR A 1 196 ? -10.602 -39.562 -3.258 1 92.75 196 THR A C 1
ATOM 1506 O O . THR A 1 196 ? -10.75 -38.312 -3.283 1 92.75 196 THR A O 1
ATOM 1509 N N . ALA A 1 197 ? -11.586 -40.406 -3.125 1 93.75 197 ALA A N 1
ATOM 1510 C CA . ALA A 1 197 ? -12.953 -39.906 -2.938 1 93.75 197 ALA A CA 1
ATOM 1511 C C . ALA A 1 197 ? -13.094 -39.156 -1.614 1 93.75 197 ALA A C 1
ATOM 1513 O O . ALA A 1 197 ? -13.766 -38.125 -1.544 1 93.75 197 ALA A O 1
ATOM 1514 N N . THR A 1 198 ? -12.508 -39.688 -0.576 1 95.75 198 THR A N 1
ATOM 1515 C CA . THR A 1 198 ? -12.531 -39 0.72 1 95.75 198 THR A CA 1
ATOM 1516 C C . THR A 1 198 ? -11.867 -37.625 0.628 1 95.75 198 THR A C 1
ATOM 1518 O O . THR A 1 198 ? -12.375 -36.656 1.19 1 95.75 198 THR A O 1
ATOM 1521 N N . GLN A 1 199 ? -10.734 -37.562 -0.066 1 94.81 199 GLN A N 1
ATOM 1522 C CA . GLN A 1 199 ? -10.031 -36.312 -0.26 1 94.81 199 GLN A CA 1
ATOM 1523 C C . GLN A 1 199 ? -10.891 -35.312 -1.05 1 94.81 199 GLN A C 1
ATOM 1525 O O . GLN A 1 199 ? -10.93 -34.125 -0.731 1 94.81 199 GLN A O 1
ATOM 1530 N N . ALA A 1 200 ? -11.516 -35.781 -2.082 1 94.75 200 ALA A N 1
ATOM 1531 C CA . ALA A 1 200 ? -12.383 -34.938 -2.893 1 94.75 200 ALA A CA 1
ATOM 1532 C C . ALA A 1 200 ? -13.547 -34.375 -2.068 1 94.75 200 ALA A C 1
ATOM 1534 O O . ALA A 1 200 ? -13.906 -33.219 -2.184 1 94.75 200 ALA A O 1
ATOM 1535 N N . ASP A 1 201 ? -14.078 -35.281 -1.241 1 95 201 ASP A N 1
ATOM 1536 C CA . ASP A 1 201 ? -15.18 -34.875 -0.371 1 95 201 ASP A CA 1
ATOM 1537 C C . ASP A 1 201 ? -14.711 -33.812 0.627 1 95 201 ASP A C 1
ATOM 1539 O O . ASP A 1 201 ? -15.43 -32.844 0.902 1 95 201 ASP A O 1
ATOM 1543 N N . ASN A 1 202 ? -13.617 -34.031 1.189 1 95.44 202 ASN A N 1
ATOM 1544 C CA . ASN A 1 202 ? -13.047 -33.062 2.117 1 95.44 202 ASN A CA 1
ATOM 1545 C C . ASN A 1 202 ? -12.797 -31.719 1.44 1 95.44 202 ASN A C 1
ATOM 1547 O O . ASN A 1 202 ? -13.039 -30.656 2.033 1 95.44 202 ASN A O 1
ATOM 1551 N N . ASN A 1 203 ? -12.266 -31.75 0.262 1 95.5 203 ASN A N 1
ATOM 1552 C CA . ASN A 1 203 ? -12.047 -30.516 -0.493 1 95.5 203 ASN A CA 1
ATOM 1553 C C . ASN A 1 203 ? -13.359 -29.766 -0.733 1 95.5 203 ASN A C 1
ATOM 1555 O O . ASN A 1 203 ? -13.391 -28.531 -0.668 1 95.5 203 ASN A O 1
ATOM 1559 N N . MET A 1 204 ? -14.375 -30.531 -1.061 1 94.62 204 MET A N 1
ATOM 1560 C CA . MET A 1 204 ? -15.695 -29.938 -1.267 1 94.62 204 MET A CA 1
ATOM 1561 C C . MET A 1 204 ? -16.188 -29.266 0.008 1 94.62 204 MET A C 1
ATOM 1563 O O . MET A 1 204 ? -16.672 -28.125 -0.031 1 94.62 204 MET A O 1
ATOM 1567 N N . ARG A 1 205 ? -15.992 -29.906 1.105 1 94.06 205 ARG A N 1
ATOM 1568 C CA . ARG A 1 205 ? -16.406 -29.359 2.391 1 94.06 205 ARG A CA 1
ATOM 1569 C C . ARG A 1 205 ? -15.625 -28.078 2.713 1 94.06 205 ARG A C 1
ATOM 1571 O O . ARG A 1 205 ? -16.203 -27.109 3.223 1 94.06 205 ARG A O 1
ATOM 1578 N N . LEU A 1 206 ? -14.383 -28.078 2.443 1 95.12 206 LEU A N 1
ATOM 1579 C CA . LEU A 1 206 ? -13.547 -26.906 2.682 1 95.12 206 LEU A CA 1
ATOM 1580 C C . LEU A 1 206 ? -13.969 -25.75 1.782 1 95.12 206 LEU A C 1
ATOM 1582 O O . LEU A 1 206 ? -13.945 -24.594 2.201 1 95.12 206 LEU A O 1
ATOM 1586 N N . ALA A 1 207 ? -14.297 -26.094 0.553 1 95.88 207 ALA A N 1
ATOM 1587 C CA . ALA A 1 207 ? -14.758 -25.062 -0.373 1 95.88 207 ALA A CA 1
ATOM 1588 C C . ALA A 1 207 ? -16.062 -24.438 0.112 1 95.88 207 ALA A C 1
ATOM 1590 O O . ALA A 1 207 ? -16.234 -23.219 0.037 1 95.88 207 ALA A O 1
ATOM 1591 N N . VAL A 1 208 ? -16.922 -25.312 0.587 1 94.75 208 VAL A N 1
ATOM 1592 C CA . VAL A 1 208 ? -18.203 -24.828 1.123 1 94.75 208 VAL A CA 1
ATOM 1593 C C . VAL A 1 208 ? -17.938 -23.938 2.344 1 94.75 208 VAL A C 1
ATOM 1595 O O . VAL A 1 208 ? -18.562 -22.891 2.492 1 94.75 208 VAL A O 1
ATOM 1598 N N . LEU A 1 209 ? -17.031 -24.344 3.158 1 94.12 209 LEU A N 1
ATOM 1599 C CA . LEU A 1 209 ? -16.656 -23.562 4.324 1 94.12 209 LEU A CA 1
ATOM 1600 C C . LEU A 1 209 ? -16.141 -22.188 3.904 1 94.12 209 LEU A C 1
ATOM 1602 O O . LEU A 1 209 ? -16.5 -21.172 4.504 1 94.12 209 LEU A O 1
ATOM 1606 N N . THR A 1 210 ? -15.344 -22.156 2.949 1 95.38 210 THR A N 1
ATOM 1607 C CA . THR A 1 210 ? -14.766 -20.906 2.471 1 95.38 210 THR A CA 1
ATOM 1608 C C . THR A 1 210 ? -15.852 -19.938 2.018 1 95.38 210 THR A C 1
ATOM 1610 O O . THR A 1 210 ? -15.828 -18.75 2.365 1 95.38 210 THR A O 1
ATOM 1613 N N . LEU A 1 211 ? -16.812 -20.453 1.233 1 95.94 211 LEU A N 1
ATOM 1614 C CA . LEU A 1 211 ? -17.891 -19.594 0.746 1 95.94 211 LEU A CA 1
ATOM 1615 C C . LEU A 1 211 ? -18.766 -19.109 1.897 1 95.94 211 LEU A C 1
ATOM 1617 O O . LEU A 1 211 ? -19.109 -17.938 1.968 1 95.94 211 LEU A O 1
ATOM 1621 N N . THR A 1 212 ? -19.047 -20 2.805 1 94.94 212 THR A N 1
ATOM 1622 C CA . THR A 1 212 ? -19.922 -19.625 3.914 1 94.94 212 THR A CA 1
ATOM 1623 C C . THR A 1 212 ? -19.25 -18.594 4.812 1 94.94 212 THR A C 1
ATOM 1625 O O . THR A 1 212 ? -19.906 -17.734 5.387 1 94.94 212 THR A O 1
ATOM 1628 N N . GLN A 1 213 ? -17.938 -18.672 4.938 1 93.44 213 GLN A N 1
ATOM 1629 C CA . GLN A 1 213 ? -17.188 -17.656 5.684 1 93.44 213 GLN A CA 1
ATOM 1630 C C . GLN A 1 213 ? -17.234 -16.312 4.984 1 93.44 213 GLN A C 1
ATOM 1632 O O . GLN A 1 213 ? -17.359 -15.266 5.641 1 93.44 213 GLN A O 1
ATOM 1637 N N . LEU A 1 214 ? -17.188 -16.312 3.691 1 93.31 214 LEU A N 1
ATOM 1638 C CA . LEU A 1 214 ? -17.297 -15.078 2.922 1 93.31 214 LEU A CA 1
ATOM 1639 C C . LEU A 1 214 ? -18.688 -14.453 3.088 1 93.31 214 LEU A C 1
ATOM 1641 O O . LEU A 1 214 ? -18.828 -13.234 3.039 1 93.31 214 LEU A O 1
ATOM 1645 N N . LEU A 1 215 ? -19.656 -15.375 3.305 1 93.75 215 LEU A N 1
ATOM 1646 C CA . LEU A 1 215 ? -21.031 -14.922 3.473 1 93.75 215 LEU A CA 1
ATOM 1647 C C . LEU A 1 215 ? -21.312 -14.555 4.926 1 93.75 215 LEU A C 1
ATOM 1649 O O . LEU A 1 215 ? -22.391 -14.047 5.246 1 93.75 215 LEU A O 1
ATOM 1653 N N . GLU A 1 216 ? -20.297 -14.82 5.781 1 92.38 216 GLU A N 1
ATOM 1654 C CA . GLU A 1 216 ? -20.422 -14.516 7.203 1 92.38 216 GLU A CA 1
ATOM 1655 C C . GLU A 1 216 ? -21.578 -15.273 7.84 1 92.38 216 GLU A C 1
ATOM 1657 O O . GLU A 1 216 ? -22.328 -14.703 8.633 1 92.38 216 GLU A O 1
ATOM 1662 N N . LEU A 1 217 ? -21.703 -16.516 7.277 1 91.38 217 LEU A N 1
ATOM 1663 C CA . LEU A 1 217 ? -22.734 -17.375 7.871 1 91.38 217 LEU A CA 1
ATOM 1664 C C . LEU A 1 217 ? -22.203 -18.047 9.141 1 91.38 217 LEU A C 1
ATOM 1666 O O . LEU A 1 217 ? -21 -18.266 9.281 1 91.38 217 LEU A O 1
ATOM 1670 N N . ASP A 1 218 ? -23.047 -18.406 10.047 1 88.38 218 ASP A N 1
ATOM 1671 C CA . ASP A 1 218 ? -22.656 -18.969 11.344 1 88.38 218 ASP A CA 1
ATOM 1672 C C . ASP A 1 218 ? -22.188 -20.406 11.195 1 88.38 218 ASP A C 1
ATOM 1674 O O . ASP A 1 218 ? -21.281 -20.844 11.906 1 88.38 218 ASP A O 1
ATOM 1678 N N . THR A 1 219 ? -22.844 -21.109 10.266 1 87.75 219 THR A N 1
ATOM 1679 C CA . THR A 1 219 ? -22.484 -22.516 10.086 1 87.75 219 THR A CA 1
ATOM 1680 C C . THR A 1 219 ? -22.594 -22.906 8.617 1 87.75 219 THR A C 1
ATOM 1682 O O . THR A 1 219 ? -23.453 -22.406 7.891 1 87.75 219 THR A O 1
ATOM 1685 N N . PRO A 1 220 ? -21.656 -23.703 8.266 1 87.25 220 PRO A N 1
ATOM 1686 C CA . PRO A 1 220 ? -21.734 -24.203 6.895 1 87.25 220 PRO A CA 1
ATOM 1687 C C . PRO A 1 220 ? -22.734 -25.359 6.742 1 87.25 220 PRO A C 1
ATOM 1689 O O . PRO A 1 220 ? -23.031 -25.766 5.621 1 87.25 220 PRO A O 1
ATOM 1692 N N . GLU A 1 221 ? -23.297 -25.859 7.785 1 86.31 221 GLU A N 1
ATOM 1693 C CA . GLU A 1 221 ? -24.188 -27 7.73 1 86.31 221 GLU A CA 1
ATOM 1694 C C . GLU A 1 221 ? -25.484 -26.672 7.016 1 86.31 221 GLU A C 1
ATOM 1696 O O . GLU A 1 221 ? -26.125 -25.656 7.316 1 86.31 221 GLU A O 1
ATOM 1701 N N . GLY A 1 222 ? -25.828 -27.469 6.039 1 83.88 222 GLY A N 1
ATOM 1702 C CA . GLY A 1 222 ? -27.078 -27.297 5.316 1 83.88 222 GLY A CA 1
ATOM 1703 C C . GLY A 1 222 ? -26.969 -26.344 4.145 1 83.88 222 GLY A C 1
ATOM 1704 O O . GLY A 1 222 ? -27.938 -26.109 3.436 1 83.88 222 GLY A O 1
ATOM 1705 N N . PHE A 1 223 ? -25.797 -25.812 3.965 1 90.94 223 PHE A N 1
ATOM 1706 C CA . PHE A 1 223 ? -25.609 -24.875 2.859 1 90.94 223 PHE A CA 1
ATOM 1707 C C . PHE A 1 223 ? -25.469 -25.625 1.538 1 90.94 223 PHE A C 1
ATOM 1709 O O . PHE A 1 223 ? -24.719 -26.594 1.44 1 90.94 223 PHE A O 1
ATOM 1716 N N . ALA A 1 224 ? -26.312 -25.234 0.595 1 89.06 224 ALA A N 1
ATOM 1717 C CA . ALA A 1 224 ? -26.25 -25.844 -0.725 1 89.06 224 ALA A CA 1
ATOM 1718 C C . ALA A 1 224 ? -26.312 -24.797 -1.83 1 89.06 224 ALA A C 1
ATOM 1720 O O . ALA A 1 224 ? -26.906 -23.734 -1.649 1 89.06 224 ALA A O 1
ATOM 1721 N N . ILE A 1 225 ? -25.594 -25.109 -2.848 1 91.25 225 ILE A N 1
ATOM 1722 C CA . ILE A 1 225 ? -25.578 -24.156 -3.961 1 91.25 225 ILE A CA 1
ATOM 1723 C C . ILE A 1 225 ? -26.266 -24.781 -5.172 1 91.25 225 ILE A C 1
ATOM 1725 O O . ILE A 1 225 ? -26.438 -26.016 -5.242 1 91.25 225 ILE A O 1
ATOM 1729 N N . ASN A 1 226 ? -26.656 -23.922 -6.113 1 87.88 226 ASN A N 1
ATOM 1730 C CA . ASN A 1 226 ? -27.266 -24.375 -7.363 1 87.88 226 ASN A CA 1
ATOM 1731 C C . ASN A 1 226 ? -26.203 -24.781 -8.383 1 87.88 226 ASN A C 1
ATOM 1733 O O . ASN A 1 226 ? -25.266 -24.016 -8.656 1 87.88 226 ASN A O 1
ATOM 1737 N N . ARG A 1 227 ? -26.281 -25.984 -8.875 1 85.12 227 ARG A N 1
ATOM 1738 C CA . ARG A 1 227 ? -25.406 -26.453 -9.938 1 85.12 227 ARG A CA 1
ATOM 1739 C C . ARG A 1 227 ? -25.922 -26.047 -11.305 1 85.12 227 ARG A C 1
ATOM 1741 O O . ARG A 1 227 ? -27.109 -26.219 -11.609 1 85.12 227 ARG A O 1
ATOM 1748 N N . PRO A 1 228 ? -25.047 -25.406 -12.023 1 79 228 PRO A N 1
ATOM 1749 C CA . PRO A 1 228 ? -25.5 -25.078 -13.375 1 79 228 PRO A CA 1
ATOM 1750 C C . PRO A 1 228 ? -25.75 -26.328 -14.234 1 79 228 PRO A C 1
ATOM 1752 O O . PRO A 1 228 ? -25.125 -27.359 -14.016 1 79 228 PRO A O 1
ATOM 1755 N N . THR A 1 229 ? -26.719 -26.266 -15.086 1 74.56 229 THR A N 1
ATOM 1756 C CA . THR A 1 229 ? -27 -27.391 -15.984 1 74.56 229 THR A CA 1
ATOM 1757 C C . THR A 1 229 ? -25.938 -27.5 -17.062 1 74.56 229 THR A C 1
ATOM 1759 O O . THR A 1 229 ? -25.188 -26.547 -17.312 1 74.56 229 THR A O 1
ATOM 1762 N N . LYS A 1 230 ? -25.703 -28.672 -17.578 1 71 230 LYS A N 1
ATOM 1763 C CA . LYS A 1 230 ? -24.734 -28.906 -18.641 1 71 230 LYS A CA 1
ATOM 1764 C C . LYS A 1 230 ? -24.969 -27.953 -19.812 1 71 230 LYS A C 1
ATOM 1766 O O . LYS A 1 230 ? -24.016 -27.5 -20.453 1 71 230 LYS A O 1
ATOM 1771 N N . GLU A 1 231 ? -26.203 -27.672 -20 1 67.25 231 GLU A N 1
ATOM 1772 C CA . GLU A 1 231 ? -26.547 -26.734 -21.078 1 67.25 231 GLU A CA 1
ATOM 1773 C C . GLU A 1 231 ? -26.016 -25.344 -20.766 1 67.25 231 GLU A C 1
ATOM 1775 O O . GLU A 1 231 ? -25.516 -24.656 -21.672 1 67.25 231 GLU A O 1
ATOM 1780 N N . ASP A 1 232 ? -26.031 -25.031 -19.531 1 67.75 232 ASP A N 1
ATOM 1781 C CA . ASP A 1 232 ? -25.531 -23.719 -19.109 1 67.75 232 ASP A CA 1
ATOM 1782 C C . ASP A 1 232 ? -24.031 -23.625 -19.312 1 67.75 232 ASP A C 1
ATOM 1784 O O . ASP A 1 232 ? -23.516 -22.578 -19.75 1 67.75 232 ASP A O 1
ATOM 1788 N N . LEU A 1 233 ? -23.438 -24.656 -19.047 1 69.88 233 LEU A N 1
ATOM 1789 C CA . LEU A 1 233 ? -21.984 -24.703 -19.172 1 69.88 233 LEU A CA 1
ATOM 1790 C C . LEU A 1 233 ? -21.547 -24.656 -20.625 1 69.88 233 LEU A C 1
ATOM 1792 O O . LEU A 1 233 ? -20.547 -24.031 -20.969 1 69.88 233 LEU A O 1
ATOM 1796 N N . ASP A 1 234 ? -22.375 -25.375 -21.422 1 67.88 234 ASP A N 1
ATOM 1797 C CA . ASP A 1 234 ? -22.062 -25.391 -22.859 1 67.88 234 ASP A CA 1
ATOM 1798 C C . ASP A 1 234 ? -22.266 -24.016 -23.484 1 67.88 234 ASP A C 1
ATOM 1800 O O . ASP A 1 234 ? -21.531 -23.625 -24.375 1 67.88 234 ASP A O 1
ATOM 1804 N N . MET A 1 235 ? -23.203 -23.375 -22.984 1 62.69 235 MET A N 1
ATOM 1805 C CA . MET A 1 235 ? -23.5 -22.031 -23.5 1 62.69 235 MET A CA 1
ATOM 1806 C C . MET A 1 235 ? -22.344 -21.078 -23.203 1 62.69 235 MET A C 1
ATOM 1808 O O . MET A 1 235 ? -21.984 -20.25 -24.031 1 62.69 235 MET A O 1
ATOM 1812 N N . ILE A 1 236 ? -21.781 -21.25 -22.125 1 62.75 236 ILE A N 1
ATOM 1813 C CA . ILE A 1 236 ? -20.719 -20.328 -21.703 1 62.75 236 ILE A CA 1
ATOM 1814 C C . ILE A 1 236 ? -19.422 -20.703 -22.422 1 62.75 236 ILE A C 1
ATOM 1816 O O . ILE A 1 236 ? -18.641 -19.812 -22.797 1 62.75 236 ILE A O 1
ATOM 1820 N N . ALA A 1 237 ? -19.234 -21.969 -22.578 1 60.97 237 ALA A N 1
ATOM 1821 C CA . ALA A 1 237 ? -18.031 -22.469 -23.234 1 60.97 237 ALA A CA 1
ATOM 1822 C C . ALA A 1 237 ? -17.969 -21.969 -24.688 1 60.97 237 ALA A C 1
ATOM 1824 O O . ALA A 1 237 ? -16.875 -21.797 -25.234 1 60.97 237 ALA A O 1
ATOM 1825 N N . ASN A 1 238 ? -19.234 -21.812 -25.219 1 58.03 238 ASN A N 1
ATOM 1826 C CA . ASN A 1 238 ? -19.281 -21.438 -26.625 1 58.03 238 ASN A CA 1
ATOM 1827 C C . ASN A 1 238 ? -19.141 -19.922 -26.812 1 58.03 238 ASN A C 1
ATOM 1829 O O . ASN A 1 238 ? -19.312 -19.406 -27.906 1 58.03 238 ASN A O 1
ATOM 1833 N N . LEU A 1 239 ? -18.984 -19.312 -25.75 1 57.44 239 LEU A N 1
ATOM 1834 C CA . LEU A 1 239 ? -18.828 -17.859 -25.906 1 57.44 239 LEU A CA 1
ATOM 1835 C C . LEU A 1 239 ? -17.5 -17.531 -26.562 1 57.44 239 LEU A C 1
ATOM 1837 O O . LEU A 1 239 ? -16.469 -17.469 -25.891 1 57.44 239 LEU A O 1
ATOM 1841 N N . VAL A 1 240 ? -17.391 -17.906 -27.875 1 56.62 240 VAL A N 1
ATOM 1842 C CA . VAL A 1 240 ? -16.234 -17.891 -28.766 1 56.62 240 VAL A CA 1
ATOM 1843 C C . VAL A 1 240 ? -15.68 -16.469 -28.859 1 56.62 240 VAL A C 1
ATOM 1845 O O . VAL A 1 240 ? -14.469 -16.281 -28.984 1 56.62 240 VAL A O 1
ATOM 1848 N N . ASN A 1 241 ? -16.453 -15.391 -28.797 1 62 241 ASN A N 1
ATOM 1849 C CA . ASN A 1 241 ? -15.82 -14.148 -29.219 1 62 241 ASN A CA 1
ATOM 1850 C C . ASN A 1 241 ? -15.211 -13.406 -28.047 1 62 241 ASN A C 1
ATOM 1852 O O . ASN A 1 241 ? -15.883 -12.602 -27.391 1 62 241 ASN A O 1
ATOM 1856 N N . ILE A 1 242 ? -13.984 -13.82 -27.75 1 72.06 242 ILE A N 1
ATOM 1857 C CA . ILE A 1 242 ? -13.281 -13.109 -26.688 1 72.06 242 ILE A CA 1
ATOM 1858 C C . ILE A 1 242 ? -12.805 -11.758 -27.203 1 72.06 242 ILE A C 1
ATOM 1860 O O . ILE A 1 242 ? -12.125 -11.68 -28.219 1 72.06 242 ILE A O 1
ATOM 1864 N N . VAL A 1 243 ? -13.367 -10.781 -26.578 1 79.75 243 VAL A N 1
ATOM 1865 C CA . VAL A 1 243 ? -12.992 -9.406 -26.891 1 79.75 243 VAL A CA 1
ATOM 1866 C C . VAL A 1 243 ? -11.531 -9.172 -26.516 1 79.75 243 VAL A C 1
ATOM 1868 O O . VAL A 1 243 ? -11.023 -9.781 -25.562 1 79.75 243 VAL A O 1
ATOM 1871 N N . THR A 1 244 ? -10.898 -8.344 -27.297 1 86.81 244 THR A N 1
ATOM 1872 C CA . THR A 1 244 ? -9.484 -8.047 -27.062 1 86.81 244 THR A CA 1
ATOM 1873 C C . THR A 1 244 ? -9.297 -7.277 -25.766 1 86.81 244 THR A C 1
ATOM 1875 O O . THR A 1 244 ? -10.211 -6.574 -25.312 1 86.81 244 THR A O 1
ATOM 1878 N N . PRO A 1 245 ? -8.203 -7.504 -25.141 1 88.94 245 PRO A N 1
ATOM 1879 C CA . PRO A 1 245 ? -7.926 -6.793 -23.891 1 88.94 245 PRO A CA 1
ATOM 1880 C C . PRO A 1 245 ? -8.055 -5.277 -24.031 1 88.94 245 PRO A C 1
ATOM 1882 O O . PRO A 1 245 ? -8.508 -4.605 -23.109 1 88.94 245 PRO A O 1
ATOM 1885 N N . ASP A 1 246 ? -7.688 -4.738 -25.188 1 90.19 246 ASP A N 1
ATOM 1886 C CA . ASP A 1 246 ? -7.75 -3.297 -25.406 1 90.19 246 ASP A CA 1
ATOM 1887 C C . ASP A 1 246 ? -9.195 -2.801 -25.375 1 90.19 246 ASP A C 1
ATOM 1889 O O . ASP A 1 246 ? -9.484 -1.738 -24.828 1 90.19 246 ASP A O 1
ATOM 1893 N N . GLN A 1 247 ? -10.008 -3.58 -25.953 1 90.56 247 GLN A N 1
ATOM 1894 C CA . GLN A 1 247 ? -11.414 -3.203 -25.984 1 90.56 247 GLN A CA 1
ATOM 1895 C C . GLN A 1 247 ? -12.031 -3.279 -24.594 1 90.56 247 GLN A C 1
ATOM 1897 O O . GLN A 1 247 ? -12.773 -2.381 -24.188 1 90.56 247 GLN A O 1
ATOM 1902 N N . VAL A 1 248 ? -11.711 -4.309 -23.891 1 92.31 248 VAL A N 1
ATOM 1903 C CA . VAL A 1 248 ? -12.219 -4.477 -22.547 1 92.31 248 VAL A CA 1
ATOM 1904 C C . VAL A 1 248 ? -11.711 -3.342 -21.656 1 92.31 248 VAL A C 1
ATOM 1906 O O . VAL A 1 248 ? -12.469 -2.789 -20.844 1 92.31 248 VAL A O 1
ATOM 1909 N N . TYR A 1 249 ? -10.477 -3.006 -21.906 1 93.12 249 TYR A N 1
ATOM 1910 C CA . TYR A 1 249 ? -9.859 -1.937 -21.125 1 93.12 249 TYR A CA 1
ATOM 1911 C C . TYR A 1 249 ? -10.539 -0.601 -21.391 1 93.12 249 TYR A C 1
ATOM 1913 O O . TYR A 1 249 ? -10.836 0.154 -20.469 1 93.12 249 TYR A O 1
ATOM 1921 N N . ALA A 1 250 ? -10.789 -0.296 -22.562 1 91.62 250 ALA A N 1
ATOM 1922 C CA . ALA A 1 250 ? -11.438 0.958 -22.938 1 91.62 250 ALA A CA 1
ATOM 1923 C C . ALA A 1 250 ? -12.82 1.072 -22.297 1 91.62 250 ALA A C 1
ATOM 1925 O O . ALA A 1 250 ? -13.203 2.143 -21.812 1 91.62 250 ALA A O 1
ATOM 1926 N N . GLU A 1 251 ? -13.492 -0.005 -22.203 1 91.31 251 GLU A N 1
ATOM 1927 C CA . GLU A 1 251 ? -14.812 -0.019 -21.578 1 91.31 251 GLU A CA 1
ATOM 1928 C C . GLU A 1 251 ? -14.711 0.098 -20.062 1 91.31 251 GLU A C 1
ATOM 1930 O O . GLU A 1 251 ? -15.508 0.793 -19.438 1 91.31 251 GLU A O 1
ATOM 1935 N N . ALA A 1 252 ? -13.719 -0.54 -19.5 1 93.31 252 ALA A N 1
ATOM 1936 C CA . ALA A 1 252 ? -13.531 -0.601 -18.047 1 93.31 252 ALA A CA 1
ATOM 1937 C C . ALA A 1 252 ? -13.109 0.756 -17.484 1 93.31 252 ALA A C 1
ATOM 1939 O O . ALA A 1 252 ? -13.484 1.117 -16.375 1 93.31 252 ALA A O 1
ATOM 1940 N N . LEU A 1 253 ? -12.422 1.533 -18.281 1 93.12 253 LEU A N 1
ATOM 1941 C CA . LEU A 1 253 ? -11.883 2.816 -17.844 1 93.12 253 LEU A CA 1
ATOM 1942 C C . LEU A 1 253 ? -13 3.758 -17.422 1 93.12 253 LEU A C 1
ATOM 1944 O O . LEU A 1 253 ? -12.852 4.523 -16.469 1 93.12 253 LEU A O 1
ATOM 1948 N N . GLY A 1 254 ? -14.102 3.631 -18.047 1 90 254 GLY A N 1
ATOM 1949 C CA . GLY A 1 254 ? -15.203 4.543 -17.766 1 90 254 GLY A CA 1
ATOM 1950 C C . GLY A 1 254 ? -16.156 4.016 -16.703 1 90 254 GLY A C 1
ATOM 1951 O O . GLY A 1 254 ? -17 4.754 -16.203 1 90 254 GLY A O 1
ATOM 1952 N N . ILE A 1 255 ? -15.922 2.791 -16.281 1 90.88 255 ILE A N 1
ATOM 1953 C CA . ILE A 1 255 ? -16.969 2.201 -15.461 1 90.88 255 ILE A CA 1
ATOM 1954 C C . ILE A 1 255 ? -16.391 1.762 -14.117 1 90.88 255 ILE A C 1
ATOM 1956 O O . ILE A 1 255 ? -17.109 1.69 -13.117 1 90.88 255 ILE A O 1
ATOM 1960 N N . LYS A 1 256 ? -15.117 1.49 -14.023 1 94.62 256 LYS A N 1
ATOM 1961 C CA . LYS A 1 256 ? -14.523 0.922 -12.812 1 94.62 256 LYS A CA 1
ATOM 1962 C C . LYS A 1 256 ? -14.367 1.983 -11.734 1 94.62 256 LYS A C 1
ATOM 1964 O O . LYS A 1 256 ? -13.719 3.012 -11.953 1 94.62 256 LYS A O 1
ATOM 1969 N N . PRO A 1 257 ? -14.883 1.681 -10.516 1 96.62 257 PRO A N 1
ATOM 1970 C CA . PRO A 1 257 ? -14.875 2.67 -9.438 1 96.62 257 PRO A CA 1
ATOM 1971 C C . PRO A 1 257 ? -13.469 3.006 -8.945 1 96.62 257 PRO A C 1
ATOM 1973 O O . PRO A 1 257 ? -13.234 4.102 -8.43 1 96.62 257 PRO A O 1
ATOM 1976 N N . GLU A 1 258 ? -12.531 2.068 -9.078 1 95.88 258 GLU A N 1
ATOM 1977 C CA . GLU A 1 258 ? -11.164 2.33 -8.633 1 95.88 258 GLU A CA 1
ATOM 1978 C C . GLU A 1 258 ? -10.539 3.479 -9.422 1 95.88 258 GLU A C 1
ATOM 1980 O O . GLU A 1 258 ? -9.781 4.273 -8.867 1 95.88 258 GLU A O 1
ATOM 1985 N N . ILE A 1 259 ? -10.859 3.57 -10.734 1 96.94 259 ILE A N 1
ATOM 1986 C CA . ILE A 1 259 ? -10.344 4.652 -11.562 1 96.94 259 ILE A CA 1
ATOM 1987 C C . ILE A 1 259 ? -11.023 5.965 -11.18 1 96.94 259 ILE A C 1
ATOM 1989 O O . ILE A 1 259 ? -10.367 6.996 -11.031 1 96.94 259 ILE A O 1
ATOM 1993 N N . LEU A 1 260 ? -12.32 5.887 -10.961 1 96.81 260 LEU A N 1
ATOM 1994 C CA . LEU A 1 260 ? -13.07 7.07 -10.57 1 96.81 260 LEU A CA 1
ATOM 1995 C C . LEU A 1 260 ? -12.562 7.625 -9.242 1 96.81 260 LEU A C 1
ATOM 1997 O O . LEU A 1 260 ? -12.383 8.836 -9.102 1 96.81 260 LEU A O 1
ATOM 2001 N N . SER A 1 261 ? -12.312 6.762 -8.273 1 97.81 261 SER A N 1
ATOM 2002 C CA . SER A 1 261 ? -11.812 7.168 -6.965 1 97.81 261 SER A CA 1
ATOM 2003 C C . SER A 1 261 ? -10.5 7.941 -7.09 1 97.81 261 SER A C 1
ATOM 2005 O O . SER A 1 261 ? -10.359 9.023 -6.516 1 97.81 261 SER A O 1
ATOM 2007 N N . GLN A 1 262 ? -9.578 7.406 -7.918 1 97.88 262 GLN A N 1
ATOM 2008 C CA . GLN A 1 262 ? -8.281 8.047 -8.078 1 97.88 262 GLN A CA 1
ATOM 2009 C C . GLN A 1 262 ? -8.406 9.367 -8.828 1 97.88 262 GLN A C 1
ATOM 2011 O O . GLN A 1 262 ? -7.68 10.32 -8.547 1 97.88 262 GLN A O 1
ATOM 2016 N N . GLN A 1 263 ? -9.352 9.438 -9.828 1 97.81 263 GLN A N 1
ATOM 2017 C CA . GLN A 1 263 ? -9.586 10.672 -10.562 1 97.81 263 GLN A CA 1
ATOM 2018 C C . GLN A 1 263 ? -10.125 11.766 -9.648 1 97.81 263 GLN A C 1
ATOM 2020 O O . GLN A 1 263 ? -9.703 12.922 -9.734 1 97.81 263 GLN A O 1
ATOM 2025 N N . LEU A 1 264 ? -11.008 11.367 -8.75 1 98.44 264 LEU A N 1
ATOM 2026 C CA . LEU A 1 264 ? -11.586 12.312 -7.805 1 98.44 264 LEU A CA 1
ATOM 2027 C C . LEU A 1 264 ? -10.539 12.797 -6.809 1 98.44 264 LEU A C 1
ATOM 2029 O O . LEU A 1 264 ? -10.484 13.984 -6.477 1 98.44 264 LEU A O 1
ATOM 2033 N N . LYS A 1 265 ? -9.688 11.922 -6.379 1 97.94 265 LYS A N 1
ATOM 2034 C CA . LYS A 1 265 ? -8.609 12.289 -5.465 1 97.94 265 LYS A CA 1
ATOM 2035 C C . LYS A 1 265 ? -7.629 13.25 -6.133 1 97.94 265 LYS A C 1
ATOM 2037 O O . LYS A 1 265 ? -7.098 14.156 -5.488 1 97.94 265 LYS A O 1
ATOM 2042 N N . LEU A 1 266 ? -7.402 13.07 -7.469 1 98.12 266 LEU A N 1
ATOM 2043 C CA . LEU A 1 266 ? -6.543 13.977 -8.219 1 98.12 266 LEU A CA 1
ATOM 2044 C C . LEU A 1 266 ? -7.16 15.367 -8.305 1 98.12 266 LEU A C 1
ATOM 2046 O O . LEU A 1 266 ? -6.469 16.375 -8.117 1 98.12 266 LEU A O 1
ATOM 2050 N N . LYS A 1 267 ? -8.445 15.383 -8.539 1 98.19 267 LYS A N 1
ATOM 2051 C CA . LYS A 1 267 ? -9.148 16.656 -8.523 1 98.19 267 LYS A CA 1
ATOM 2052 C C . LYS A 1 267 ? -9.062 17.312 -7.145 1 98.19 267 LYS A C 1
ATOM 2054 O O . LYS A 1 267 ? -8.922 18.531 -7.043 1 98.19 267 LYS A O 1
ATOM 2059 N N . GLY A 1 268 ? -9.133 16.438 -6.109 1 98.38 268 GLY A N 1
ATOM 2060 C CA . GLY A 1 268 ? -8.984 16.938 -4.75 1 98.38 268 GLY A CA 1
ATOM 2061 C C . GLY A 1 268 ? -7.617 17.547 -4.488 1 98.38 268 GLY A C 1
ATOM 2062 O O . GLY A 1 268 ? -7.512 18.594 -3.83 1 98.38 268 GLY A O 1
ATOM 2063 N N . ALA A 1 269 ? -6.594 16.938 -5.031 1 98.06 269 ALA A N 1
ATOM 2064 C CA . ALA A 1 269 ? -5.234 17.438 -4.859 1 98.06 269 ALA A CA 1
ATOM 2065 C C . ALA A 1 269 ? -5.082 18.844 -5.461 1 98.06 269 ALA A C 1
ATOM 2067 O O . ALA A 1 269 ? -4.328 19.672 -4.945 1 98.06 269 ALA A O 1
ATOM 2068 N N . ALA A 1 270 ? -5.84 19.141 -6.516 1 97.88 270 ALA A N 1
ATOM 2069 C CA . ALA A 1 270 ? -5.832 20.469 -7.109 1 97.88 270 ALA A CA 1
ATOM 2070 C C . ALA A 1 270 ? -6.395 21.516 -6.141 1 97.88 270 ALA A C 1
ATOM 2072 O O . ALA A 1 270 ? -5.895 22.641 -6.062 1 97.88 270 ALA A O 1
ATOM 2073 N N . HIS A 1 271 ? -7.383 21.094 -5.418 1 98.31 271 HIS A N 1
ATOM 2074 C CA . HIS A 1 271 ? -7.949 21.984 -4.418 1 98.31 271 HIS A CA 1
ATOM 2075 C C . HIS A 1 271 ? -7.016 22.125 -3.219 1 98.31 271 HIS A C 1
ATOM 2077 O O . HIS A 1 271 ? -6.973 23.188 -2.588 1 98.31 271 HIS A O 1
ATOM 2083 N N . SER A 1 272 ? -6.25 21.094 -2.939 1 98.19 272 SER A N 1
ATOM 2084 C CA . SER A 1 272 ? -5.246 21.203 -1.883 1 98.19 272 SER A CA 1
ATOM 2085 C C . SER A 1 272 ? -4.195 22.25 -2.217 1 98.19 272 SER A C 1
ATOM 2087 O O . SER A 1 272 ? -3.707 22.953 -1.327 1 98.19 272 SER A O 1
ATOM 2089 N N . ILE A 1 273 ? -3.865 22.375 -3.533 1 98.25 273 ILE A N 1
ATOM 2090 C CA . ILE A 1 273 ? -2.932 23.406 -3.971 1 98.25 273 ILE A CA 1
ATOM 2091 C C . ILE A 1 273 ? -3.551 24.797 -3.758 1 98.25 273 ILE A C 1
ATOM 2093 O O . ILE A 1 273 ? -2.885 25.703 -3.27 1 98.25 273 ILE A O 1
ATOM 2097 N N . LYS A 1 274 ? -4.828 24.875 -4.035 1 98.12 274 LYS A N 1
ATOM 2098 C CA . LYS A 1 274 ? -5.523 26.156 -3.846 1 98.12 274 LYS A CA 1
ATOM 2099 C C . LYS A 1 274 ? -5.621 26.5 -2.365 1 98.12 274 LYS A C 1
ATOM 2101 O O . LYS A 1 274 ? -5.543 27.688 -1.999 1 98.12 274 LYS A O 1
ATOM 2106 N N . ILE A 1 275 ? -5.793 25.469 -1.556 1 97.88 275 ILE A N 1
ATOM 2107 C CA . ILE A 1 275 ? -5.82 25.688 -0.114 1 97.88 275 ILE A CA 1
ATOM 2108 C C . ILE A 1 275 ? -4.457 26.188 0.358 1 97.88 275 ILE A C 1
ATOM 2110 O O . ILE A 1 275 ? -4.375 27.109 1.167 1 97.88 275 ILE A O 1
ATOM 2114 N N . ALA A 1 276 ? -3.406 25.625 -0.213 1 96.94 276 ALA A N 1
ATOM 2115 C CA . ALA A 1 276 ? -2.062 26.078 0.128 1 96.94 276 ALA A CA 1
ATOM 2116 C C . ALA A 1 276 ? -1.822 27.5 -0.369 1 96.94 276 ALA A C 1
ATOM 2118 O O . ALA A 1 276 ? -1.146 28.281 0.293 1 96.94 276 ALA A O 1
ATOM 2119 N N . GLN A 1 277 ? -2.414 27.922 -1.47 1 97.19 277 GLN A N 1
ATOM 2120 C CA . GLN A 1 277 ? -2.256 29.234 -2.064 1 97.19 277 GLN A CA 1
ATOM 2121 C C . GLN A 1 277 ? -2.996 30.297 -1.251 1 97.19 277 GLN A C 1
ATOM 2123 O O . GLN A 1 277 ? -2.713 31.484 -1.376 1 97.19 277 GLN A O 1
ATOM 2128 N N . ALA A 1 278 ? -3.91 29.766 -0.444 1 96.5 278 ALA A N 1
ATOM 2129 C CA . ALA A 1 278 ? -4.676 30.703 0.372 1 96.5 278 ALA A CA 1
ATOM 2130 C C . ALA A 1 278 ? -3.764 31.484 1.319 1 96.5 278 ALA A C 1
ATOM 2132 O O . ALA A 1 278 ? -4.109 32.594 1.766 1 96.5 278 ALA A O 1
ATOM 2133 N N . GLY A 1 279 ? -2.588 30.969 1.556 1 94.56 279 GLY A N 1
ATOM 2134 C CA . GLY A 1 279 ? -1.627 31.609 2.443 1 94.56 279 GLY A CA 1
ATOM 2135 C C . GLY A 1 279 ? -1.078 32.906 1.891 1 94.56 279 GLY A C 1
ATOM 2136 O O . GLY A 1 279 ? -0.51 33.719 2.633 1 94.56 279 GLY A O 1
ATOM 2137 N N . TYR A 1 280 ? -1.331 33.25 0.562 1 95.12 280 TYR A N 1
ATOM 2138 C CA . TYR A 1 280 ? -0.863 34.5 -0.066 1 95.12 280 TYR A CA 1
ATOM 2139 C C . TYR A 1 280 ? -1.89 35.594 0.088 1 95.12 280 TYR A C 1
ATOM 2141 O O . TYR A 1 280 ? -1.579 36.781 -0.132 1 95.12 280 TYR A O 1
ATOM 2149 N N . TYR A 1 281 ? -3.078 35.219 0.502 1 96.56 281 TYR A N 1
ATOM 2150 C CA . TYR A 1 281 ? -4.16 36.188 0.53 1 96.56 281 TYR A CA 1
ATOM 2151 C C . TYR A 1 281 ? -4.43 36.688 1.952 1 96.56 281 TYR A C 1
ATOM 2153 O O . TYR A 1 281 ? -4.156 35.969 2.916 1 96.56 281 TYR A O 1
ATOM 2161 N N . PRO A 1 282 ? -4.949 37.906 2.068 1 96.06 282 PRO A N 1
ATOM 2162 C CA . PRO A 1 282 ? -5.344 38.375 3.398 1 96.06 282 PRO A CA 1
ATOM 2163 C C . PRO A 1 282 ? -6.57 37.656 3.941 1 96.06 282 PRO A C 1
ATOM 2165 O O . PRO A 1 282 ? -7.273 36.969 3.191 1 96.06 282 PRO A O 1
ATOM 2168 N N . THR A 1 283 ? -6.746 37.75 5.156 1 96.44 283 THR A N 1
ATOM 2169 C CA . THR A 1 283 ? -7.938 37.219 5.801 1 96.44 283 THR A CA 1
ATOM 2170 C C . THR A 1 283 ? -8.719 38.312 6.5 1 96.44 283 THR A C 1
ATOM 2172 O O . THR A 1 283 ? -8.133 39.25 7.074 1 96.44 283 THR A O 1
ATOM 2175 N N . LEU A 1 284 ? -10.039 38.312 6.32 1 97.12 284 LEU A N 1
ATOM 2176 C CA . LEU A 1 284 ? -10.945 39.281 6.918 1 97.12 284 LEU A CA 1
ATOM 2177 C C . LEU A 1 284 ? -11.961 38.594 7.832 1 97.12 284 LEU A C 1
ATOM 2179 O O . LEU A 1 284 ? -12.578 37.594 7.441 1 97.12 284 LEU A O 1
ATOM 2183 N N . SER A 1 285 ? -12.062 39.094 9.023 1 96.88 285 SER A N 1
ATOM 2184 C CA . SER A 1 285 ? -13.031 38.562 9.961 1 96.88 285 SER A CA 1
ATOM 2185 C C . SER A 1 285 ? -13.859 39.656 10.609 1 96.88 285 SER A C 1
ATOM 2187 O O . SER A 1 285 ? -13.398 40.812 10.719 1 96.88 285 SER A O 1
ATOM 2189 N N . LEU A 1 286 ? -15.086 39.344 10.93 1 96.81 286 LEU A N 1
ATOM 2190 C CA . LEU A 1 286 ? -16 40.188 11.672 1 96.81 286 LEU A CA 1
ATOM 2191 C C . LEU A 1 286 ? -16.219 39.656 13.086 1 96.81 286 LEU A C 1
ATOM 2193 O O . LEU A 1 286 ? -16.469 38.469 13.281 1 96.81 286 LEU A O 1
ATOM 2197 N N . SER A 1 287 ? -16 40.5 14.008 1 95.81 287 SER A N 1
ATOM 2198 C CA . SER A 1 287 ? -16.203 40.094 15.398 1 95.81 287 SER A CA 1
ATOM 2199 C C . SER A 1 287 ? -17.125 41.062 16.125 1 95.81 287 SER A C 1
ATOM 2201 O O . SER A 1 287 ? -17.203 42.25 15.758 1 95.81 287 SER A O 1
ATOM 2203 N N . GLY A 1 288 ? -17.891 40.594 16.969 1 93.12 288 GLY A N 1
ATOM 2204 C CA . GLY A 1 288 ? -18.734 41.344 17.875 1 93.12 288 GLY A CA 1
ATOM 2205 C C . GLY A 1 288 ? -18.766 40.781 19.281 1 93.12 288 GLY A C 1
ATOM 2206 O O . GLY A 1 288 ? -18.547 39.594 19.469 1 93.12 288 GLY A O 1
ATOM 2207 N N . GLY A 1 289 ? -18.969 41.75 20.172 1 92.81 289 GLY A N 1
ATOM 2208 C CA . GLY A 1 289 ? -19 41.25 21.547 1 92.81 289 GLY A CA 1
ATOM 2209 C C . GLY A 1 289 ? -19.672 42.219 22.5 1 92.81 289 GLY A C 1
ATOM 2210 O O . GLY A 1 289 ? -19.969 43.375 22.125 1 92.81 289 GLY A O 1
ATOM 2211 N N . LEU A 1 290 ? -20.094 41.656 23.594 1 91 290 LEU A N 1
ATOM 2212 C CA . LEU A 1 290 ? -20.641 42.375 24.734 1 91 290 LEU A CA 1
ATOM 2213 C C . LEU A 1 290 ? -19.75 42.219 25.969 1 91 290 LEU A C 1
ATOM 2215 O O . LEU A 1 290 ? -19.172 41.125 26.172 1 91 290 LEU A O 1
ATOM 2219 N N . GLY A 1 291 ? -19.625 43.312 26.609 1 89.88 291 GLY A N 1
ATOM 2220 C CA . GLY A 1 291 ? -18.828 43.219 27.828 1 89.88 291 GLY A CA 1
ATOM 2221 C C . GLY A 1 291 ? -19.25 44.219 28.891 1 89.88 291 GLY A C 1
ATOM 2222 O O . GLY A 1 291 ? -19.875 45.25 28.594 1 89.88 291 GLY A O 1
ATOM 2223 N N . THR A 1 292 ? -19.047 43.812 30.156 1 87.38 292 THR A N 1
ATOM 2224 C CA . THR A 1 292 ? -19.234 44.719 31.297 1 87.38 292 THR A CA 1
ATOM 2225 C C . THR A 1 292 ? -18.188 44.438 32.375 1 87.38 292 THR A C 1
ATOM 2227 O O . THR A 1 292 ? -17.562 43.375 32.375 1 87.38 292 THR A O 1
ATOM 2230 N N . ASN A 1 293 ? -17.875 45.5 33.031 1 85.88 293 ASN A N 1
ATOM 2231 C CA . ASN A 1 293 ? -16.844 45.375 34.062 1 85.88 293 ASN A CA 1
ATOM 2232 C C . ASN A 1 293 ? -17.328 45.938 35.375 1 85.88 293 ASN A C 1
ATOM 2234 O O . ASN A 1 293 ? -18.109 46.875 35.438 1 85.88 293 ASN A O 1
ATOM 2238 N N . TYR A 1 294 ? -16.922 45.281 36.438 1 82.94 294 TYR A N 1
ATOM 2239 C CA . TYR A 1 294 ? -17.141 45.75 37.812 1 82.94 294 TYR A CA 1
ATOM 2240 C C . TYR A 1 294 ? -15.812 45.969 38.531 1 82.94 294 TYR A C 1
ATOM 2242 O O . TYR A 1 294 ? -14.961 45.094 38.562 1 82.94 294 TYR A O 1
ATOM 2250 N N . TYR A 1 295 ? -15.641 47.25 39 1 83.94 295 TYR A N 1
ATOM 2251 C CA . TYR A 1 295 ? -14.406 47.594 39.688 1 83.94 295 TYR A CA 1
ATOM 2252 C C . TYR A 1 295 ? -14.688 47.969 41.125 1 83.94 295 TYR A C 1
ATOM 2254 O O . TYR A 1 295 ? -15.695 48.625 41.438 1 83.94 295 TYR A O 1
ATOM 2262 N N . THR A 1 296 ? -13.82 47.469 41.969 1 82.06 296 THR A N 1
ATOM 2263 C CA . THR A 1 296 ? -13.836 47.906 43.344 1 82.06 296 THR A CA 1
ATOM 2264 C C . THR A 1 296 ? -12.445 48.312 43.812 1 82.06 296 THR A C 1
ATOM 2266 O O . THR A 1 296 ? -11.453 47.688 43.469 1 82.06 296 THR A O 1
ATOM 2269 N N . THR A 1 297 ? -12.305 49.469 44.281 1 79.44 297 THR A N 1
ATOM 2270 C CA . THR A 1 297 ? -11.062 49.969 44.875 1 79.44 297 THR A CA 1
ATOM 2271 C C . THR A 1 297 ? -11.188 50.094 46.375 1 79.44 297 THR A C 1
ATOM 2273 O O . THR A 1 297 ? -12.188 50.594 46.906 1 79.44 297 THR A O 1
ATOM 2276 N N . SER A 1 298 ? -10.156 49.625 46.969 1 78.12 298 SER A N 1
ATOM 2277 C CA . SER A 1 298 ? -10.188 49.688 48.438 1 78.12 298 SER A CA 1
ATOM 2278 C C . SER A 1 298 ? -10.203 51.125 48.938 1 78.12 298 SER A C 1
ATOM 2280 O O . SER A 1 298 ? -9.383 51.969 48.5 1 78.12 298 SER A O 1
ATOM 2282 N N . GLY A 1 299 ? -11.133 51.469 49.812 1 71.62 299 GLY A N 1
ATOM 2283 C CA . GLY A 1 299 ? -11.203 52.781 50.469 1 71.62 299 GLY A CA 1
ATOM 2284 C C . GLY A 1 299 ? -12.102 53.75 49.75 1 71.62 299 GLY A C 1
ATOM 2285 O O . GLY A 1 299 ? -12.359 54.844 50.25 1 71.62 299 GLY A O 1
ATOM 2286 N N . LEU A 1 300 ? -12.359 53.438 48.438 1 67.69 300 LEU A N 1
ATOM 2287 C CA . LEU A 1 300 ? -13.227 54.344 47.688 1 67.69 300 LEU A CA 1
ATOM 2288 C C . LEU A 1 300 ? -14.625 53.75 47.531 1 67.69 300 LEU A C 1
ATOM 2290 O O . LEU A 1 300 ? -14.781 52.531 47.406 1 67.69 300 LEU A O 1
ATOM 2294 N N . LYS A 1 301 ? -15.625 54.594 47.875 1 72.75 301 LYS A N 1
ATOM 2295 C CA . LYS A 1 301 ? -17 54.156 47.719 1 72.75 301 LYS A CA 1
ATOM 2296 C C . LYS A 1 301 ? -17.312 53.781 46.25 1 72.75 301 LYS A C 1
ATOM 2298 O O . LYS A 1 301 ? -17.078 54.594 45.344 1 72.75 301 LYS A O 1
ATOM 2303 N N . SER A 1 302 ? -17.531 52.469 45.906 1 68.62 302 SER A N 1
ATOM 2304 C CA . SER A 1 302 ? -17.844 52.031 44.562 1 68.62 302 SER A CA 1
ATOM 2305 C C . SER A 1 302 ? -19.344 51.781 44.406 1 68.62 302 SER A C 1
ATOM 2307 O O . SER A 1 302 ? -20.031 51.438 45.375 1 68.62 302 SER A O 1
ATOM 2309 N N . ASP A 1 303 ? -19.859 52.188 43.312 1 73.38 303 ASP A N 1
ATOM 2310 C CA . ASP A 1 303 ? -21.266 51.938 43.031 1 73.38 303 ASP A CA 1
ATOM 2311 C C . ASP A 1 303 ? -21.578 50.438 43.125 1 73.38 303 ASP A C 1
ATOM 2313 O O . ASP A 1 303 ? -20.672 49.594 43.031 1 73.38 303 ASP A O 1
ATOM 2317 N N . GLY A 1 304 ? -22.859 50.094 43.469 1 76.06 304 GLY A N 1
ATOM 2318 C CA . GLY A 1 304 ? -23.297 48.719 43.594 1 76.06 304 GLY A CA 1
ATOM 2319 C C . GLY A 1 304 ? -23.062 47.906 42.344 1 76.06 304 GLY A C 1
ATOM 2320 O O . GLY A 1 304 ? -22.828 48.469 41.281 1 76.06 304 GLY A O 1
ATOM 2321 N N . LEU A 1 305 ? -23 46.625 42.469 1 78.31 305 LEU A N 1
ATOM 2322 C CA . LEU A 1 305 ? -22.734 45.688 41.375 1 78.31 305 LEU A CA 1
ATOM 2323 C C . LEU A 1 305 ? -23.688 45.906 40.219 1 78.31 305 LEU A C 1
ATOM 2325 O O . LEU A 1 305 ? -23.25 46.031 39.062 1 78.31 305 LEU A O 1
ATOM 2329 N N . GLY A 1 306 ? -24.938 46 40.469 1 77.25 306 GLY A N 1
ATOM 2330 C CA . GLY A 1 306 ? -25.938 46.156 39.406 1 77.25 306 GLY A CA 1
ATOM 2331 C C . GLY A 1 306 ? -25.781 47.469 38.625 1 77.25 306 GLY A C 1
ATOM 2332 O O . GLY A 1 306 ? -25.844 47.438 37.406 1 77.25 306 GLY A O 1
ATOM 2333 N N . LYS A 1 307 ? -25.578 48.531 39.344 1 78.31 307 LYS A N 1
ATOM 2334 C CA . LYS A 1 307 ? -25.453 49.812 38.688 1 78.31 307 LYS A CA 1
ATOM 2335 C C . LYS A 1 307 ? -24.188 49.875 37.844 1 78.31 307 LYS A C 1
ATOM 2337 O O . LYS A 1 307 ? -24.203 50.438 36.75 1 78.31 307 LYS A O 1
ATOM 2342 N N . GLN A 1 308 ? -23.203 49.25 38.281 1 78.88 308 GLN A N 1
ATOM 2343 C CA . GLN A 1 308 ? -21.938 49.281 37.531 1 78.88 308 GLN A CA 1
ATOM 2344 C C . GLN A 1 308 ? -22.016 48.406 36.281 1 78.88 308 GLN A C 1
ATOM 2346 O O . GLN A 1 308 ? -21.484 48.781 35.25 1 78.88 308 GLN A O 1
ATOM 2351 N N . LEU A 1 309 ? -22.672 47.375 36.5 1 79.56 309 LEU A N 1
ATOM 2352 C CA . LEU A 1 309 ? -22.797 46.5 35.344 1 79.56 309 LEU A CA 1
ATOM 2353 C C . LEU A 1 309 ? -23.562 47.156 34.219 1 79.56 309 LEU A C 1
ATOM 2355 O O . LEU A 1 309 ? -23.266 46.969 33.031 1 79.56 309 LEU A O 1
ATOM 2359 N N . GLU A 1 310 ? -24.547 47.906 34.594 1 78.06 310 GLU A N 1
ATOM 2360 C CA . GLU A 1 310 ? -25.344 48.625 33.594 1 78.06 310 GLU A CA 1
ATOM 2361 C C . GLU A 1 310 ? -24.562 49.812 33.031 1 78.06 310 GLU A C 1
ATOM 2363 O O . GLU A 1 310 ? -24.594 50.062 31.812 1 78.06 310 GLU A O 1
ATOM 2368 N N . ASN A 1 311 ? -23.828 50.469 33.844 1 77.44 311 ASN A N 1
ATOM 2369 C CA . ASN A 1 311 ? -23.125 51.656 33.406 1 77.44 311 ASN A CA 1
ATOM 2370 C C . ASN A 1 311 ? -21.875 51.312 32.594 1 77.44 311 ASN A C 1
ATOM 2372 O O . ASN A 1 311 ? -21.438 52.094 31.766 1 77.44 311 ASN A O 1
ATOM 2376 N N . ASN A 1 312 ? -21.406 50.156 32.844 1 79.38 312 ASN A N 1
ATOM 2377 C CA . ASN A 1 312 ? -20.172 49.781 32.156 1 79.38 312 ASN A CA 1
ATOM 2378 C C . ASN A 1 312 ? -20.422 48.844 31 1 79.38 312 ASN A C 1
ATOM 2380 O O . ASN A 1 312 ? -19.469 48.281 30.438 1 79.38 312 ASN A O 1
ATOM 2384 N N . PHE A 1 313 ? -21.688 48.75 30.688 1 83 313 PHE A N 1
ATOM 2385 C CA . PHE A 1 313 ? -22.047 47.875 29.578 1 83 313 PHE A CA 1
ATOM 2386 C C . PHE A 1 313 ? -21.547 48.438 28.266 1 83 313 PHE A C 1
ATOM 2388 O O . PHE A 1 313 ? -21.734 49.625 27.969 1 83 313 PHE A O 1
ATOM 2395 N N . SER A 1 314 ? -20.781 47.594 27.594 1 85.5 314 SER A N 1
ATOM 2396 C CA . SER A 1 314 ? -20.234 48.031 26.312 1 85.5 314 SER A CA 1
ATOM 2397 C C . SER A 1 314 ? -20.469 47 25.219 1 85.5 314 SER A C 1
ATOM 2399 O O . SER A 1 314 ? -20.5 45.781 25.5 1 85.5 314 SER A O 1
ATOM 2401 N N . GLN A 1 315 ? -20.812 47.438 24.047 1 90.12 315 GLN A N 1
ATOM 2402 C CA . GLN A 1 315 ? -20.922 46.656 22.828 1 90.12 315 GLN A CA 1
ATOM 2403 C C . GLN A 1 315 ? -19.906 47.062 21.781 1 90.12 315 GLN A C 1
ATOM 2405 O O . GLN A 1 315 ? -19.594 48.25 21.656 1 90.12 315 GLN A O 1
ATOM 2410 N N . TYR A 1 316 ? -19.406 46.156 21.172 1 91 316 TYR A N 1
ATOM 2411 C CA . TYR A 1 316 ? -18.469 46.531 20.109 1 91 316 TYR A CA 1
ATOM 2412 C C . TYR A 1 316 ? -18.656 45.656 18.875 1 91 316 TYR A C 1
ATOM 2414 O O . TYR A 1 316 ? -19.141 44.531 18.984 1 91 316 TYR A O 1
ATOM 2422 N N . ILE A 1 317 ? -18.375 46.156 17.703 1 93.19 317 ILE A N 1
ATOM 2423 C CA . ILE A 1 317 ? -18.25 45.469 16.406 1 93.19 317 ILE A CA 1
ATOM 2424 C C . ILE A 1 317 ? -16.906 45.812 15.773 1 93.19 317 ILE A C 1
ATOM 2426 O O . ILE A 1 317 ? -16.469 46.969 15.812 1 93.19 317 ILE A O 1
ATOM 2430 N N . GLY A 1 318 ? -16.297 44.75 15.391 1 94.38 318 GLY A N 1
ATOM 2431 C CA . GLY A 1 318 ? -14.969 45 14.844 1 94.38 318 GLY A CA 1
ATOM 2432 C C . GLY A 1 318 ? -14.695 44.219 13.57 1 94.38 318 GLY A C 1
ATOM 2433 O O . GLY A 1 318 ? -15.156 43.062 13.422 1 94.38 318 GLY A O 1
ATOM 2434 N N . LEU A 1 319 ? -13.977 44.844 12.625 1 95.81 319 LEU A N 1
ATOM 2435 C CA . LEU A 1 319 ? -13.438 44.219 11.422 1 95.81 319 LEU A CA 1
ATOM 2436 C C . LEU A 1 319 ? -11.922 44.125 11.5 1 95.81 319 LEU A C 1
ATOM 2438 O O . LEU A 1 319 ? -11.242 45.062 11.875 1 95.81 319 LEU A O 1
ATOM 2442 N N . ASN A 1 320 ? -11.5 42.906 11.281 1 95.88 320 ASN A N 1
ATOM 2443 C CA . ASN A 1 320 ? -10.055 42.688 11.352 1 95.88 320 ASN A CA 1
ATOM 2444 C C . ASN A 1 320 ? -9.516 42.125 10.055 1 95.88 320 ASN A C 1
ATOM 2446 O O . ASN A 1 320 ? -9.922 41.031 9.648 1 95.88 320 ASN A O 1
ATOM 2450 N N . LEU A 1 321 ? -8.57 42.844 9.367 1 96.06 321 LEU A N 1
ATOM 2451 C CA . LEU A 1 321 ? -7.902 42.406 8.148 1 96.06 321 LEU A CA 1
ATOM 2452 C C . LEU A 1 321 ? -6.445 42.062 8.43 1 96.06 321 LEU A C 1
ATOM 2454 O O . LEU A 1 321 ? -5.684 42.906 8.93 1 96.06 321 LEU A O 1
ATOM 2458 N N . SER A 1 322 ? -6.117 40.844 8.195 1 95.81 322 SER A N 1
ATOM 2459 C CA . SER A 1 322 ? -4.742 40.375 8.344 1 95.81 322 SER A CA 1
ATOM 2460 C C . SER A 1 322 ? -4.109 40.062 6.992 1 95.81 322 SER A C 1
ATOM 2462 O O . SER A 1 322 ? -4.637 39.25 6.227 1 95.81 322 SER A O 1
ATOM 2464 N N . VAL A 1 323 ? -2.953 40.719 6.691 1 95.19 323 VAL A N 1
ATOM 2465 C CA . VAL A 1 323 ? -2.289 40.531 5.402 1 95.19 323 VAL A CA 1
ATOM 2466 C C . VAL A 1 323 ? -0.895 39.969 5.605 1 95.19 323 VAL A C 1
ATOM 2468 O O . VAL A 1 323 ? 0.014 40.656 6.078 1 95.19 323 VAL A O 1
ATOM 2471 N N . PRO A 1 324 ? -0.746 38.719 5.191 1 93.62 324 PRO A N 1
ATOM 2472 C CA . PRO A 1 324 ? 0.609 38.156 5.227 1 93.62 324 PRO A CA 1
ATOM 2473 C C . PRO A 1 324 ? 1.5 38.688 4.113 1 93.62 324 PRO A C 1
ATOM 2475 O O . PRO A 1 324 ? 1.173 38.562 2.934 1 93.62 324 PRO A O 1
ATOM 2478 N N . ILE A 1 325 ? 2.564 39.312 4.414 1 94.31 325 ILE A N 1
ATOM 2479 C CA . ILE A 1 325 ? 3.449 39.906 3.42 1 94.31 325 ILE A CA 1
ATOM 2480 C C . ILE A 1 325 ? 4.617 38.969 3.131 1 94.31 325 ILE A C 1
ATOM 2482 O O . ILE A 1 325 ? 4.895 38.656 1.973 1 94.31 325 ILE A O 1
ATOM 2486 N N . PHE A 1 326 ? 5.305 38.625 4.176 1 95.06 326 PHE A N 1
ATOM 2487 C CA . PHE A 1 326 ? 6.418 37.688 4.055 1 95.06 326 PHE A CA 1
ATOM 2488 C C . PHE A 1 326 ? 6.426 36.688 5.215 1 95.06 326 PHE A C 1
ATOM 2490 O O . PHE A 1 326 ? 6.5 37.094 6.379 1 95.06 326 PHE A O 1
ATOM 2497 N N . ASN A 1 327 ? 6.316 35.344 4.914 1 94.38 327 ASN A N 1
ATOM 2498 C CA . ASN A 1 327 ? 6.238 34.312 5.949 1 94.38 327 ASN A CA 1
ATOM 2499 C C . ASN A 1 327 ? 7.363 33.281 5.816 1 94.38 327 ASN A C 1
ATOM 2501 O O . ASN A 1 327 ? 7.129 32.062 5.934 1 94.38 327 ASN A O 1
ATOM 2505 N N . ARG A 1 328 ? 8.57 33.75 5.426 1 95.12 328 ARG A N 1
ATOM 2506 C CA . ARG A 1 328 ? 9.773 32.938 5.359 1 95.12 328 ARG A CA 1
ATOM 2507 C C . ARG A 1 328 ? 9.609 31.797 4.34 1 95.12 328 ARG A C 1
ATOM 2509 O O . ARG A 1 328 ? 10.031 30.672 4.586 1 95.12 328 ARG A O 1
ATOM 2516 N N . PHE A 1 329 ? 8.891 32.031 3.324 1 95.5 329 PHE A N 1
ATOM 2517 C CA . PHE A 1 329 ? 8.656 31.156 2.18 1 95.5 329 PHE A CA 1
ATOM 2518 C C . PHE A 1 329 ? 7.848 29.938 2.592 1 95.5 329 PHE A C 1
ATOM 2520 O O . PHE A 1 329 ? 7.922 28.891 1.938 1 95.5 329 PHE A O 1
ATOM 2527 N N . SER A 1 330 ? 7.148 29.953 3.707 1 94.38 330 SER A N 1
ATOM 2528 C CA . SER A 1 330 ? 6.34 28.828 4.188 1 94.38 330 SER A CA 1
ATOM 2529 C C . SER A 1 330 ? 5.215 28.5 3.211 1 94.38 330 SER A C 1
ATOM 2531 O O . SER A 1 330 ? 5.016 27.344 2.848 1 94.38 330 SER A O 1
ATOM 2533 N N . THR A 1 331 ? 4.488 29.578 2.721 1 95.31 331 THR A N 1
ATOM 2534 C CA . THR A 1 331 ? 3.396 29.359 1.777 1 95.31 331 THR A CA 1
ATOM 2535 C C . THR A 1 331 ? 3.924 28.797 0.459 1 95.31 331 THR A C 1
ATOM 2537 O O . THR A 1 331 ? 3.336 27.875 -0.108 1 95.31 331 THR A O 1
ATOM 2540 N N . ARG A 1 332 ? 5.027 29.375 0.014 1 96.31 332 ARG A N 1
ATOM 2541 C CA . ARG A 1 332 ? 5.641 28.875 -1.215 1 96.31 332 ARG A CA 1
ATOM 2542 C C . ARG A 1 332 ? 5.977 27.391 -1.103 1 96.31 332 ARG A C 1
ATOM 2544 O O . ARG A 1 332 ? 5.684 26.609 -2.01 1 96.31 332 ARG A O 1
ATOM 2551 N N . ASN A 1 333 ? 6.582 27.031 0.007 1 96.62 333 ASN A N 1
ATOM 2552 C CA . ASN A 1 333 ? 6.984 25.656 0.204 1 96.62 333 ASN A CA 1
ATOM 2553 C C . ASN A 1 333 ? 5.777 24.734 0.406 1 96.62 333 ASN A C 1
ATOM 2555 O O . ASN A 1 333 ? 5.793 23.578 -0.012 1 96.62 333 ASN A O 1
ATOM 2559 N N . ARG A 1 334 ? 4.715 25.234 0.996 1 96.56 334 ARG A N 1
ATOM 2560 C CA . ARG A 1 334 ? 3.488 24.453 1.129 1 96.56 334 ARG A CA 1
ATOM 2561 C C . ARG A 1 334 ? 2.867 24.172 -0.235 1 96.56 334 ARG A C 1
ATOM 2563 O O . ARG A 1 334 ? 2.355 23.078 -0.477 1 96.56 334 ARG A O 1
ATOM 2570 N N . ILE A 1 335 ? 2.896 25.219 -1.082 1 97.56 335 ILE A N 1
ATOM 2571 C CA . ILE A 1 335 ? 2.377 25.047 -2.436 1 97.56 335 ILE A CA 1
ATOM 2572 C C . ILE A 1 335 ? 3.225 24.016 -3.186 1 97.56 335 ILE A C 1
ATOM 2574 O O . ILE A 1 335 ? 2.689 23.125 -3.846 1 97.56 335 ILE A O 1
ATOM 2578 N N . ARG A 1 336 ? 4.566 24.156 -3.066 1 97.19 336 ARG A N 1
ATOM 2579 C CA . ARG A 1 336 ? 5.457 23.219 -3.725 1 97.19 336 ARG A CA 1
ATOM 2580 C C . ARG A 1 336 ? 5.211 21.797 -3.223 1 97.19 336 ARG A C 1
ATOM 2582 O O . ARG A 1 336 ? 5.188 20.844 -4.012 1 97.19 336 ARG A O 1
ATOM 2589 N N . SER A 1 337 ? 5.035 21.609 -1.933 1 97.44 337 SER A N 1
ATOM 2590 C CA . SER A 1 337 ? 4.727 20.312 -1.352 1 97.44 337 SER A CA 1
ATOM 2591 C C . SER A 1 337 ? 3.406 19.766 -1.884 1 97.44 337 SER A C 1
ATOM 2593 O O . SER A 1 337 ? 3.309 18.594 -2.232 1 97.44 337 SER A O 1
ATOM 2595 N N . ALA A 1 338 ? 2.4 20.609 -1.942 1 97.19 338 ALA A N 1
ATOM 2596 C CA . ALA A 1 338 ? 1.097 20.203 -2.457 1 97.19 338 ALA A CA 1
ATOM 2597 C C . ALA A 1 338 ? 1.191 19.781 -3.922 1 97.19 338 ALA A C 1
ATOM 2599 O O . ALA A 1 338 ? 0.508 18.859 -4.355 1 97.19 338 ALA A O 1
ATOM 2600 N N . ARG A 1 339 ? 2.035 20.5 -4.676 1 97.81 339 ARG A N 1
ATOM 2601 C CA . ARG A 1 339 ? 2.234 20.141 -6.078 1 97.81 339 ARG A CA 1
ATOM 2602 C C . ARG A 1 339 ? 2.898 18.766 -6.211 1 97.81 339 ARG A C 1
ATOM 2604 O O . ARG A 1 339 ? 2.553 17.984 -7.098 1 97.81 339 ARG A O 1
ATOM 2611 N N . VAL A 1 340 ? 3.879 18.531 -5.367 1 97.06 340 VAL A N 1
ATOM 2612 C CA . VAL A 1 340 ? 4.516 17.219 -5.363 1 97.06 340 VAL A CA 1
ATOM 2613 C C . VAL A 1 340 ? 3.49 16.156 -5.004 1 97.06 340 VAL A C 1
ATOM 2615 O O . VAL A 1 340 ? 3.473 15.07 -5.605 1 97.06 340 VAL A O 1
ATOM 2618 N N . ASP A 1 341 ? 2.607 16.453 -4.082 1 96.44 341 ASP A N 1
ATOM 2619 C CA . ASP A 1 341 ? 1.561 15.516 -3.695 1 96.44 341 ASP A CA 1
ATOM 2620 C C . ASP A 1 341 ? 0.592 15.266 -4.848 1 96.44 341 ASP A C 1
ATOM 2622 O O . ASP A 1 341 ? 0.132 14.141 -5.047 1 96.44 341 ASP A O 1
ATOM 2626 N N . GLN A 1 342 ? 0.24 16.312 -5.594 1 97.38 342 GLN A N 1
ATOM 2627 C CA . GLN A 1 342 ? -0.603 16.156 -6.773 1 97.38 342 GLN A CA 1
ATOM 2628 C C . GLN A 1 342 ? 0.078 15.273 -7.82 1 97.38 342 GLN A C 1
ATOM 2630 O O . GLN A 1 342 ? -0.562 14.414 -8.43 1 97.38 342 GLN A O 1
ATOM 2635 N N . ALA A 1 343 ? 1.404 15.539 -7.992 1 96.69 343 ALA A N 1
ATOM 2636 C CA . ALA A 1 343 ? 2.164 14.703 -8.922 1 96.69 343 ALA A CA 1
ATOM 2637 C C . ALA A 1 343 ? 2.154 13.242 -8.492 1 96.69 343 ALA A C 1
ATOM 2639 O O . ALA A 1 343 ? 2.014 12.344 -9.32 1 96.69 343 ALA A O 1
ATOM 2640 N N . ASN A 1 344 ? 2.27 12.977 -7.223 1 96.06 344 ASN A N 1
ATOM 2641 C CA . ASN A 1 344 ? 2.203 11.617 -6.691 1 96.06 344 ASN A CA 1
ATOM 2642 C C . ASN A 1 344 ? 0.831 10.992 -6.922 1 96.06 344 ASN A C 1
ATOM 2644 O O . ASN A 1 344 ? 0.729 9.805 -7.238 1 96.06 344 ASN A O 1
ATOM 2648 N N . GLN A 1 345 ? -0.177 11.812 -6.727 1 96.5 345 GLN A N 1
ATOM 2649 C CA . GLN A 1 345 ? -1.527 11.312 -6.961 1 96.5 345 GLN A CA 1
ATOM 2650 C C . GLN A 1 345 ? -1.741 10.977 -8.438 1 96.5 345 GLN A C 1
ATOM 2652 O O . GLN A 1 345 ? -2.438 10.008 -8.758 1 96.5 345 GLN A O 1
ATOM 2657 N N . GLN A 1 346 ? -1.171 11.812 -9.297 1 96.88 346 GLN A N 1
ATOM 2658 C CA . GLN A 1 346 ? -1.222 11.508 -10.719 1 96.88 346 GLN A CA 1
ATOM 2659 C C . GLN A 1 346 ? -0.532 10.18 -11.023 1 96.88 346 GLN A C 1
ATOM 2661 O O . GLN A 1 346 ? -1.055 9.367 -11.789 1 96.88 346 GLN A O 1
ATOM 2666 N N . LEU A 1 347 ? 0.62 9.977 -10.445 1 94.56 347 LEU A N 1
ATOM 2667 C CA . LEU A 1 347 ? 1.333 8.719 -10.617 1 94.56 347 LEU A CA 1
ATOM 2668 C C . LEU A 1 347 ? 0.513 7.551 -10.07 1 94.56 347 LEU A C 1
ATOM 2670 O O . LEU A 1 347 ? 0.513 6.465 -10.656 1 94.56 347 LEU A O 1
ATOM 2674 N N . GLN A 1 348 ? -0.194 7.738 -9.016 1 95.31 348 GLN A N 1
ATOM 2675 C CA . GLN A 1 348 ? -1.043 6.695 -8.453 1 95.31 348 GLN A CA 1
ATOM 2676 C C . GLN A 1 348 ? -2.197 6.359 -9.391 1 95.31 348 GLN A C 1
ATOM 2678 O O . GLN A 1 348 ? -2.561 5.191 -9.539 1 95.31 348 GLN A O 1
ATOM 2683 N N . LEU A 1 349 ? -2.797 7.363 -9.977 1 96.06 349 LEU A N 1
ATOM 2684 C CA . LEU A 1 349 ? -3.834 7.133 -10.977 1 96.06 349 LEU A CA 1
ATOM 2685 C C . LEU A 1 349 ? -3.291 6.324 -12.148 1 96.06 349 LEU A C 1
ATOM 2687 O O . LEU A 1 349 ? -3.912 5.348 -12.57 1 96.06 349 LEU A O 1
ATOM 2691 N N . ASP A 1 350 ? -2.1 6.707 -12.602 1 93.19 350 ASP A N 1
ATOM 2692 C CA . ASP A 1 350 ? -1.474 5.98 -13.703 1 93.19 350 ASP A CA 1
ATOM 2693 C C . ASP A 1 350 ? -1.181 4.535 -13.305 1 93.19 350 ASP A C 1
ATOM 2695 O O . ASP A 1 350 ? -1.397 3.615 -14.102 1 93.19 350 ASP A O 1
ATOM 2699 N N . ASN A 1 351 ? -0.701 4.32 -12.141 1 92.56 351 ASN A N 1
ATOM 2700 C CA . ASN A 1 351 ? -0.438 2.979 -11.641 1 92.56 351 ASN A CA 1
ATOM 2701 C C . ASN A 1 351 ? -1.714 2.145 -11.578 1 92.56 351 ASN A C 1
ATOM 2703 O O . ASN A 1 351 ? -1.708 0.964 -11.93 1 92.56 351 ASN A O 1
ATOM 2707 N N . THR A 1 352 ? -2.793 2.744 -11.117 1 94.81 352 THR A N 1
ATOM 2708 C CA . THR A 1 352 ? -4.07 2.041 -11.031 1 94.81 352 THR A CA 1
ATOM 2709 C C . THR A 1 352 ? -4.562 1.648 -12.422 1 94.81 352 THR A C 1
ATOM 2711 O O . THR A 1 352 ? -5.066 0.541 -12.617 1 94.81 352 THR A O 1
ATOM 2714 N N . LYS A 1 353 ? -4.414 2.539 -13.336 1 92.94 353 LYS A N 1
ATOM 2715 C CA . LYS A 1 353 ? -4.789 2.244 -14.711 1 92.94 353 LYS A CA 1
ATOM 2716 C C . LYS A 1 353 ? -3.961 1.089 -15.273 1 92.94 353 LYS A C 1
ATOM 2718 O O . LYS A 1 353 ? -4.504 0.172 -15.891 1 92.94 353 LYS A O 1
ATOM 2723 N N . LYS A 1 354 ? -2.703 1.171 -15.062 1 89.56 354 LYS A N 1
ATOM 2724 C CA . LYS A 1 354 ? -1.809 0.125 -15.547 1 89.56 354 LYS A CA 1
ATOM 2725 C C . LYS A 1 354 ? -2.115 -1.215 -14.891 1 89.56 354 LYS A C 1
ATOM 2727 O O . LYS A 1 354 ? -2.104 -2.256 -15.547 1 89.56 354 LYS A O 1
ATOM 2732 N N . THR A 1 355 ? -2.338 -1.174 -13.617 1 90.75 355 THR A N 1
ATOM 2733 C CA . THR A 1 355 ? -2.691 -2.393 -12.898 1 90.75 355 THR A CA 1
ATOM 2734 C C . THR A 1 355 ? -3.992 -2.98 -13.438 1 90.75 355 THR A C 1
ATOM 2736 O O . THR A 1 355 ? -4.102 -4.195 -13.625 1 90.75 355 THR A O 1
ATOM 2739 N N . LEU A 1 356 ? -4.949 -2.131 -13.703 1 93.12 356 LEU A N 1
ATOM 2740 C CA . LEU A 1 356 ? -6.203 -2.586 -14.289 1 93.12 356 LEU A CA 1
ATOM 2741 C C . LEU A 1 356 ? -5.961 -3.24 -15.641 1 93.12 356 LEU A C 1
ATOM 2743 O O . LEU A 1 356 ? -6.496 -4.316 -15.922 1 93.12 356 LEU A O 1
ATOM 2747 N N . TYR A 1 357 ? -5.172 -2.656 -16.453 1 90.62 357 TYR A N 1
ATOM 2748 C CA . TYR A 1 357 ? -4.852 -3.213 -17.75 1 90.62 357 TYR A CA 1
ATOM 2749 C C . TYR A 1 357 ? -4.16 -4.562 -17.625 1 90.62 357 TYR A C 1
ATOM 2751 O O . TYR A 1 357 ? -4.492 -5.512 -18.344 1 90.62 357 TYR A O 1
ATOM 2759 N N . LYS A 1 358 ? -3.215 -4.617 -16.719 1 87.25 358 LYS A N 1
ATOM 2760 C CA . LYS A 1 358 ? -2.512 -5.871 -16.469 1 87.25 358 LYS A CA 1
ATOM 2761 C C . LYS A 1 358 ? -3.48 -6.969 -16.047 1 87.25 358 LYS A C 1
ATOM 2763 O O . LYS A 1 358 ? -3.383 -8.109 -16.516 1 87.25 358 LYS A O 1
ATOM 2768 N N . GLU A 1 359 ? -4.328 -6.637 -15.203 1 90.38 359 GLU A N 1
ATOM 2769 C CA . GLU A 1 359 ? -5.309 -7.605 -14.727 1 90.38 359 GLU A CA 1
ATOM 2770 C C . GLU A 1 359 ? -6.211 -8.086 -15.859 1 90.38 359 GLU A C 1
ATOM 2772 O O . GLU A 1 359 ? -6.477 -9.281 -15.977 1 90.38 359 GLU A O 1
ATOM 2777 N N . ILE A 1 360 ? -6.621 -7.188 -16.672 1 91.75 360 ILE A N 1
ATOM 2778 C CA . ILE A 1 360 ? -7.492 -7.523 -17.781 1 91.75 360 ILE A CA 1
ATOM 2779 C C . ILE A 1 360 ? -6.742 -8.406 -18.781 1 91.75 360 ILE A C 1
ATOM 2781 O O . ILE A 1 360 ? -7.285 -9.391 -19.281 1 91.75 360 ILE A O 1
ATOM 2785 N N . GLN A 1 361 ? -5.496 -8.07 -19.062 1 88.62 361 GLN A N 1
ATOM 2786 C CA . GLN A 1 361 ? -4.68 -8.891 -19.953 1 88.62 361 GLN A CA 1
ATOM 2787 C C . GLN A 1 361 ? -4.523 -10.305 -19.406 1 88.62 361 GLN A C 1
ATOM 2789 O O . GLN A 1 361 ? -4.645 -11.281 -20.141 1 88.62 361 GLN A O 1
ATOM 2794 N N . GLN A 1 362 ? -4.254 -10.367 -18.094 1 87.38 362 GLN A N 1
ATOM 2795 C CA . GLN A 1 362 ? -4.105 -11.672 -17.469 1 87.38 362 GLN A CA 1
ATOM 2796 C C . GLN A 1 362 ? -5.395 -12.484 -17.578 1 87.38 362 GLN A C 1
ATOM 2798 O O . GLN A 1 362 ? -5.359 -13.672 -17.906 1 87.38 362 GLN A O 1
ATOM 2803 N N . VAL A 1 363 ? -6.473 -11.867 -17.328 1 89.81 363 VAL A N 1
ATOM 2804 C CA . VAL A 1 363 ? -7.758 -12.555 -17.406 1 89.81 363 VAL A CA 1
ATOM 2805 C C . VAL A 1 363 ? -8.023 -12.992 -18.844 1 89.81 363 VAL A C 1
ATOM 2807 O O . VAL A 1 363 ? -8.5 -14.102 -19.094 1 89.81 363 VAL A O 1
ATOM 2810 N N . TYR A 1 364 ? -7.668 -12.211 -19.812 1 87.88 364 TYR A N 1
ATOM 2811 C CA . TYR A 1 364 ? -7.859 -12.523 -21.219 1 87.88 364 TYR A CA 1
ATOM 2812 C C . TYR A 1 364 ? -7.043 -13.742 -21.625 1 87.88 364 TYR A C 1
ATOM 2814 O O . TYR A 1 364 ? -7.578 -14.688 -22.219 1 87.88 364 TYR A O 1
ATOM 2822 N N . TYR A 1 365 ? -5.805 -13.68 -21.266 1 83.75 365 TYR A N 1
ATOM 2823 C CA . TYR A 1 365 ? -4.945 -14.789 -21.656 1 83.75 365 TYR A CA 1
ATOM 2824 C C . TYR A 1 365 ? -5.316 -16.062 -20.891 1 83.75 365 TYR A C 1
ATOM 2826 O O . TYR A 1 365 ? -5.203 -17.172 -21.438 1 83.75 365 TYR A O 1
ATOM 2834 N N . ASN A 1 366 ? -5.742 -15.906 -19.672 1 86 366 ASN A N 1
ATOM 2835 C CA . ASN A 1 366 ? -6.23 -17.062 -18.922 1 86 366 ASN A CA 1
ATOM 2836 C C . ASN A 1 366 ? -7.492 -17.641 -19.562 1 86 366 ASN A C 1
ATOM 2838 O O . ASN A 1 366 ? -7.668 -18.859 -19.609 1 86 366 ASN A O 1
ATOM 2842 N N . ALA A 1 367 ? -8.336 -16.766 -20.031 1 86.38 367 ALA A N 1
ATOM 2843 C CA . ALA A 1 367 ? -9.547 -17.219 -20.719 1 86.38 367 ALA A CA 1
ATOM 2844 C C . ALA A 1 367 ? -9.211 -17.969 -22 1 86.38 367 ALA A C 1
ATOM 2846 O O . ALA A 1 367 ? -9.781 -19.016 -22.281 1 86.38 367 ALA A O 1
ATOM 2847 N N . LEU A 1 368 ? -8.258 -17.422 -22.719 1 83.56 368 LEU A N 1
ATOM 2848 C CA . LEU A 1 368 ? -7.824 -18.078 -23.953 1 83.56 368 LEU A CA 1
ATOM 2849 C C . LEU A 1 368 ? -7.211 -19.438 -23.656 1 83.56 368 LEU A C 1
ATOM 2851 O O . LEU A 1 368 ? -7.516 -20.422 -24.344 1 83.56 368 LEU A O 1
ATOM 2855 N N . ASN A 1 369 ? -6.391 -19.438 -22.625 1 83.38 369 ASN A N 1
ATOM 2856 C CA . ASN A 1 369 ? -5.762 -20.703 -22.219 1 83.38 369 ASN A CA 1
ATOM 2857 C C . ASN A 1 369 ? -6.793 -21.719 -21.75 1 83.38 369 ASN A C 1
ATOM 2859 O O . ASN A 1 369 ? -6.699 -22.906 -22.078 1 83.38 369 ASN A O 1
ATOM 2863 N N . ALA A 1 370 ? -7.73 -21.234 -21.031 1 84.94 370 ALA A N 1
ATOM 2864 C CA . ALA A 1 370 ? -8.766 -22.125 -20.516 1 84.94 370 ALA A CA 1
ATOM 2865 C C . ALA A 1 370 ? -9.609 -22.688 -21.656 1 84.94 370 ALA A C 1
ATOM 2867 O O . ALA A 1 370 ? -10 -23.859 -21.625 1 84.94 370 ALA A O 1
ATOM 2868 N N . GLN A 1 371 ? -9.875 -21.938 -22.641 1 84.06 371 GLN A N 1
ATOM 2869 C CA . GLN A 1 371 ? -10.641 -22.391 -23.797 1 84.06 371 GLN A CA 1
ATOM 2870 C C . GLN A 1 371 ? -9.883 -23.469 -24.578 1 84.06 371 GLN A C 1
ATOM 2872 O O . GLN A 1 371 ? -10.445 -24.516 -24.906 1 84.06 371 GLN A O 1
ATOM 2877 N N . THR A 1 372 ? -8.641 -23.188 -24.812 1 82.81 372 THR A N 1
ATOM 2878 C CA . THR A 1 372 ? -7.828 -24.156 -25.531 1 82.81 372 THR A CA 1
ATOM 2879 C C . THR A 1 372 ? -7.637 -25.422 -24.719 1 82.81 372 THR A C 1
ATOM 2881 O O . THR A 1 372 ? -7.664 -26.531 -25.266 1 82.81 372 THR A O 1
ATOM 2884 N N . LYS A 1 373 ? -7.484 -25.25 -23.406 1 82.88 373 LYS A N 1
ATOM 2885 C CA . LYS A 1 373 ? -7.34 -26.391 -22.531 1 82.88 373 LYS A CA 1
ATOM 2886 C C . LYS A 1 373 ? -8.617 -27.234 -22.5 1 82.88 373 LYS A C 1
ATOM 2888 O O . LYS A 1 373 ? -8.547 -28.469 -22.453 1 82.88 373 LYS A O 1
ATOM 2893 N N . THR A 1 374 ? -9.766 -26.594 -22.562 1 85 374 THR A N 1
ATOM 2894 C CA . THR A 1 374 ? -11.039 -27.312 -22.578 1 85 374 THR A CA 1
ATOM 2895 C C . THR A 1 374 ? -11.188 -28.141 -23.844 1 85 374 THR A C 1
ATOM 2897 O O . THR A 1 374 ? -11.594 -29.297 -23.797 1 85 374 THR A O 1
ATOM 2900 N N . GLN A 1 375 ? -10.719 -27.625 -24.906 1 83.62 375 GLN A N 1
ATOM 2901 C CA . GLN A 1 375 ? -10.805 -28.328 -26.188 1 83.62 375 GLN A CA 1
ATOM 2902 C C . GLN A 1 375 ? -9.852 -29.516 -26.219 1 83.62 375 GLN A C 1
ATOM 2904 O O . GLN A 1 375 ? -10.25 -30.625 -26.594 1 83.62 375 GLN A O 1
ATOM 2909 N N . SER A 1 376 ? -8.695 -29.203 -25.766 1 81.31 376 SER A N 1
ATOM 2910 C CA . SER A 1 376 ? -7.703 -30.281 -25.766 1 81.31 376 SER A CA 1
ATOM 2911 C C . SER A 1 376 ? -8.07 -31.375 -24.781 1 81.31 376 SER A C 1
ATOM 2913 O O . SER A 1 376 ? -7.875 -32.562 -25.062 1 81.31 376 SER A O 1
ATOM 2915 N N . SER A 1 377 ? -8.594 -30.984 -23.641 1 86.31 377 SER A N 1
ATOM 2916 C CA . SER A 1 377 ? -8.984 -31.953 -22.625 1 86.31 377 SER A CA 1
ATOM 2917 C C . SER A 1 377 ? -10.195 -32.781 -23.078 1 86.31 377 SER A C 1
ATOM 2919 O O . SER A 1 377 ? -10.297 -33.969 -22.781 1 86.31 377 SER A O 1
ATOM 2921 N N . ALA A 1 378 ? -11.125 -32.156 -23.797 1 86.12 378 ALA A N 1
ATOM 2922 C CA . ALA A 1 378 ? -12.273 -32.875 -24.328 1 86.12 378 ALA A CA 1
ATOM 2923 C C . ALA A 1 378 ? -11.836 -33.969 -25.312 1 86.12 378 ALA A C 1
ATOM 2925 O O . ALA A 1 378 ? -12.344 -35.094 -25.281 1 86.12 378 ALA A O 1
ATOM 2926 N N . GLU A 1 379 ? -10.867 -33.625 -26.078 1 84 379 GLU A N 1
ATOM 2927 C CA . GLU A 1 379 ? -10.32 -34.594 -27.016 1 84 379 GLU A CA 1
ATOM 2928 C C . GLU A 1 379 ? -9.594 -35.719 -26.281 1 84 379 GLU A C 1
ATOM 2930 O O . GLU A 1 379 ? -9.695 -36.875 -26.672 1 84 379 GLU A O 1
ATOM 2935 N N . ALA A 1 380 ? -8.914 -35.312 -25.25 1 83.12 380 ALA A N 1
ATOM 2936 C CA . ALA A 1 380 ? -8.195 -36.312 -24.453 1 83.12 380 ALA A CA 1
ATOM 2937 C C . ALA A 1 380 ? -9.164 -37.281 -23.781 1 83.12 380 ALA A C 1
ATOM 2939 O O . ALA A 1 380 ? -8.898 -38.469 -23.703 1 83.12 380 ALA A O 1
ATOM 2940 N N . VAL A 1 381 ? -10.266 -36.781 -23.328 1 88.81 381 VAL A N 1
ATOM 2941 C CA . VAL A 1 381 ? -11.258 -37.625 -22.672 1 88.81 381 VAL A CA 1
ATOM 2942 C C . VAL A 1 381 ? -11.867 -38.594 -23.688 1 88.81 381 VAL A C 1
ATOM 2944 O O . VAL A 1 381 ? -12.023 -39.781 -23.391 1 88.81 381 VAL A O 1
ATOM 2947 N N . LYS A 1 382 ? -12.148 -38.094 -24.828 1 88.19 382 LYS A N 1
ATOM 2948 C CA . LYS A 1 382 ? -12.727 -38.969 -25.859 1 88.19 382 LYS A CA 1
ATOM 2949 C C . LYS A 1 382 ? -11.773 -40.094 -26.234 1 88.19 382 LYS A C 1
ATOM 2951 O O . LYS A 1 382 ? -12.172 -41.25 -26.266 1 88.19 382 LYS A O 1
ATOM 2956 N N . SER A 1 383 ? -10.594 -39.688 -26.375 1 84 383 SER A N 1
ATOM 2957 C CA . SER A 1 383 ? -9.594 -40.688 -26.75 1 84 383 SER A CA 1
ATOM 2958 C C . SER A 1 383 ? -9.344 -41.688 -25.625 1 84 383 SER A C 1
ATOM 2960 O O . SER A 1 383 ? -9.227 -42.875 -25.859 1 84 383 SER A O 1
ATOM 2962 N N . SER A 1 384 ? -9.227 -41.188 -24.438 1 87.5 384 SER A N 1
ATOM 2963 C CA . SER A 1 384 ? -8.953 -42.062 -23.297 1 87.5 384 SER A CA 1
ATOM 2964 C C . SER A 1 384 ? -10.148 -42.969 -22.984 1 87.5 384 SER A C 1
ATOM 2966 O O . SER A 1 384 ? -9.977 -44.094 -22.547 1 87.5 384 SER A O 1
ATOM 2968 N N . LYS A 1 385 ? -11.312 -42.438 -23.188 1 88.94 385 LYS A N 1
ATOM 2969 C CA . LYS A 1 385 ? -12.508 -43.281 -23 1 88.94 385 LYS A CA 1
ATOM 2970 C C . LYS A 1 385 ? -12.562 -44.406 -24.016 1 88.94 385 LYS A C 1
ATOM 2972 O O . LYS A 1 385 ? -12.859 -45.562 -23.656 1 88.94 385 LYS A O 1
ATOM 2977 N N . ASP A 1 386 ? -12.234 -44.062 -25.219 1 86.69 386 ASP A N 1
ATOM 2978 C CA . ASP A 1 386 ? -12.195 -45.094 -26.25 1 86.69 386 ASP A CA 1
ATOM 2979 C C . ASP A 1 386 ? -11.164 -46.156 -25.922 1 86.69 386 ASP A C 1
ATOM 2981 O O . ASP A 1 386 ? -11.445 -47.375 -26.047 1 86.69 386 ASP A O 1
ATOM 2985 N N . ALA A 1 387 ? -10.086 -45.719 -25.5 1 83.38 387 ALA A N 1
ATOM 2986 C CA . ALA A 1 387 ? -9.031 -46.625 -25.125 1 83.38 387 ALA A CA 1
ATOM 2987 C C . ALA A 1 387 ? -9.453 -47.5 -23.953 1 83.38 387 ALA A C 1
ATOM 2989 O O . ALA A 1 387 ? -9.195 -48.719 -23.938 1 83.38 387 ALA A O 1
ATOM 2990 N N . PHE A 1 388 ? -10.062 -47 -23 1 88.06 388 PHE A N 1
ATOM 2991 C CA . PHE A 1 388 ? -10.508 -47.719 -21.812 1 88.06 388 PHE A CA 1
ATOM 2992 C C . PHE A 1 388 ? -11.555 -48.781 -22.188 1 88.06 388 PHE A C 1
ATOM 2994 O O . PHE A 1 388 ? -11.484 -49.906 -21.734 1 88.06 388 PHE A O 1
ATOM 3001 N N . ASP A 1 389 ? -12.492 -48.344 -23.078 1 89.06 389 ASP A N 1
ATOM 3002 C CA . ASP A 1 389 ? -13.547 -49.25 -23.516 1 89.06 389 ASP A CA 1
ATOM 3003 C C . ASP A 1 389 ? -12.961 -50.438 -24.25 1 89.06 389 ASP A C 1
ATOM 3005 O O . ASP A 1 389 ? -13.391 -51.594 -24.031 1 89.06 389 ASP A O 1
ATOM 3009 N N . LEU A 1 390 ? -11.969 -50.156 -25 1 86.12 390 LEU A N 1
ATOM 3010 C CA . LEU A 1 390 ? -11.336 -51.219 -25.766 1 86.12 390 LEU A CA 1
ATOM 3011 C C . LEU A 1 390 ? -10.539 -52.125 -24.859 1 86.12 390 LEU A C 1
ATOM 3013 O O . LEU A 1 390 ? -10.594 -53.344 -25 1 86.12 390 LEU A O 1
ATOM 3017 N N . VAL A 1 391 ? -9.82 -51.531 -23.891 1 85 391 VAL A N 1
ATOM 3018 C CA . VAL A 1 391 ? -9.008 -52.312 -22.984 1 85 391 VAL A CA 1
ATOM 3019 C C . VAL A 1 391 ? -9.914 -53.125 -22.062 1 85 391 VAL A C 1
ATOM 3021 O O . VAL A 1 391 ? -9.602 -54.281 -21.719 1 85 391 VAL A O 1
ATOM 3024 N N . GLN A 1 392 ? -10.992 -52.562 -21.703 1 86.62 392 GLN A N 1
ATOM 3025 C CA . GLN A 1 392 ? -11.961 -53.25 -20.875 1 86.62 392 GLN A CA 1
ATOM 3026 C C . GLN A 1 392 ? -12.508 -54.5 -21.578 1 86.62 392 GLN A C 1
ATOM 3028 O O . GLN A 1 392 ? -12.602 -55.562 -20.984 1 86.62 392 GLN A O 1
ATOM 3033 N N . ALA A 1 393 ? -12.805 -54.344 -22.859 1 86 393 ALA A N 1
ATOM 3034 C CA . ALA A 1 393 ? -13.305 -55.469 -23.656 1 86 393 ALA A CA 1
ATOM 3035 C C . ALA A 1 393 ? -12.234 -56.562 -23.812 1 86 393 ALA A C 1
ATOM 3037 O O . ALA A 1 393 ? -12.523 -57.75 -23.703 1 86 393 ALA A O 1
ATOM 3038 N N . LYS A 1 394 ? -11.047 -56.125 -24 1 86.06 394 LYS A N 1
ATOM 3039 C CA . LYS A 1 394 ? -9.938 -57.062 -24.125 1 86.06 394 LYS A CA 1
ATOM 3040 C C . LYS A 1 394 ? -9.68 -57.812 -22.828 1 86.06 394 LYS A C 1
ATOM 3042 O O . LYS A 1 394 ? -9.359 -59 -22.828 1 86.06 394 LYS A O 1
ATOM 3047 N N . TYR A 1 395 ? -9.773 -57.094 -21.781 1 84.31 395 TYR A N 1
ATOM 3048 C CA . TYR A 1 395 ? -9.539 -57.688 -20.469 1 84.31 395 TYR A CA 1
ATOM 3049 C C . TYR A 1 395 ? -10.625 -58.719 -20.125 1 84.31 395 TYR A C 1
ATOM 3051 O O . TYR A 1 395 ? -10.328 -59.781 -19.609 1 84.31 395 TYR A O 1
ATOM 3059 N N . GLU A 1 396 ? -11.773 -58.375 -20.484 1 82 396 GLU A N 1
ATOM 3060 C CA . GLU A 1 396 ? -12.898 -59.25 -20.219 1 82 396 GLU A CA 1
ATOM 3061 C C . GLU A 1 396 ? -12.805 -60.531 -21.031 1 82 396 GLU A C 1
ATOM 3063 O O . GLU A 1 396 ? -13.305 -61.594 -20.609 1 82 396 GLU A O 1
ATOM 3068 N N . ASN A 1 397 ? -11.984 -60.438 -22.156 1 82.06 397 ASN A N 1
ATOM 3069 C CA . ASN A 1 397 ? -11.781 -61.625 -23.016 1 82.06 397 ASN A CA 1
ATOM 3070 C C . ASN A 1 397 ? -10.445 -62.281 -22.719 1 82.06 397 ASN A C 1
ATOM 3072 O O . ASN A 1 397 ? -10.016 -63.188 -23.469 1 82.06 397 ASN A O 1
ATOM 3076 N N . GLY A 1 398 ? -9.711 -61.781 -21.625 1 79.25 398 GLY A N 1
ATOM 3077 C CA . GLY A 1 398 ? -8.484 -62.438 -21.156 1 79.25 398 GLY A CA 1
ATOM 3078 C C . GLY A 1 398 ? -7.266 -62.062 -21.984 1 79.25 398 GLY A C 1
ATOM 3079 O O . GLY A 1 398 ? -6.246 -62.75 -21.938 1 79.25 398 GLY A O 1
ATOM 3080 N N . LYS A 1 399 ? -7.383 -60.969 -22.719 1 80.06 399 LYS A N 1
ATOM 3081 C CA . LYS A 1 399 ? -6.305 -60.625 -23.641 1 80.06 399 LYS A CA 1
ATOM 3082 C C . LYS A 1 399 ? -5.547 -59.406 -23.156 1 80.06 399 LYS A C 1
ATOM 3084 O O . LYS A 1 399 ? -4.789 -58.781 -23.906 1 80.06 399 LYS A O 1
ATOM 3089 N N . ALA A 1 400 ? -5.969 -58.938 -21.953 1 79.75 400 ALA A N 1
ATOM 3090 C CA . ALA A 1 400 ? -5.242 -57.812 -21.359 1 79.75 400 ALA A CA 1
ATOM 3091 C C . ALA A 1 400 ? -4.941 -58.094 -19.891 1 79.75 400 ALA A C 1
ATOM 3093 O O . ALA A 1 400 ? -5.633 -58.875 -19.234 1 79.75 400 ALA A O 1
ATOM 3094 N N . THR A 1 401 ? -3.852 -57.5 -19.422 1 80.88 401 THR A N 1
ATOM 3095 C CA . THR A 1 401 ? -3.471 -57.656 -18.016 1 80.88 401 THR A CA 1
ATOM 3096 C C . THR A 1 401 ? -4.203 -56.688 -17.125 1 80.88 401 THR A C 1
ATOM 3098 O O . THR A 1 401 ? -4.766 -55.688 -17.625 1 80.88 401 THR A O 1
ATOM 3101 N N . ILE A 1 402 ? -4.223 -56.938 -15.883 1 79.5 402 ILE A N 1
ATOM 3102 C CA . ILE A 1 402 ? -4.867 -56.094 -14.898 1 79.5 402 ILE A CA 1
ATOM 3103 C C . ILE A 1 402 ? -4.148 -54.75 -14.844 1 79.5 402 ILE A C 1
ATOM 3105 O O . ILE A 1 402 ? -4.781 -53.688 -14.625 1 79.5 402 ILE A O 1
ATOM 3109 N N . THR A 1 403 ? -2.896 -54.812 -15.086 1 80.19 403 THR A N 1
ATOM 3110 C CA . THR A 1 403 ? -2.111 -53.594 -15.102 1 80.19 403 THR A CA 1
ATOM 3111 C C . THR A 1 403 ? -2.531 -52.688 -16.266 1 80.19 403 THR A C 1
ATOM 3113 O O . THR A 1 403 ? -2.67 -51.469 -16.094 1 80.19 403 THR A O 1
ATOM 3116 N N . GLU A 1 404 ? -2.805 -53.344 -17.375 1 80.94 404 GLU A N 1
ATOM 3117 C CA . GLU A 1 404 ? -3.256 -52.594 -18.531 1 80.94 404 GLU A CA 1
ATOM 3118 C C . GLU A 1 404 ? -4.633 -51.969 -18.297 1 80.94 404 GLU A C 1
ATOM 3120 O O . GLU A 1 404 ? -4.887 -50.812 -18.688 1 80.94 404 GLU A O 1
ATOM 3125 N N . PHE A 1 405 ? -5.43 -52.75 -17.703 1 82.44 405 PHE A N 1
ATOM 3126 C CA . PHE A 1 405 ? -6.773 -52.281 -17.375 1 82.44 405 PHE A CA 1
ATOM 3127 C C . PHE A 1 405 ? -6.727 -51.094 -16.438 1 82.44 405 PHE A C 1
ATOM 3129 O O . PHE A 1 405 ? -7.344 -50.062 -16.719 1 82.44 405 PHE A O 1
ATOM 3136 N N . ASN A 1 406 ? -5.973 -51.188 -15.469 1 83.94 406 ASN A N 1
ATOM 3137 C CA . ASN A 1 406 ? -5.906 -50.125 -14.477 1 83.94 406 ASN A CA 1
ATOM 3138 C C . ASN A 1 406 ? -5.258 -48.875 -15.047 1 83.94 406 ASN A C 1
ATOM 3140 O O . ASN A 1 406 ? -5.637 -47.75 -14.695 1 83.94 406 ASN A O 1
ATOM 3144 N N . GLU A 1 407 ? -4.348 -49.031 -15.828 1 81.94 407 GLU A N 1
ATOM 3145 C CA . GLU A 1 407 ? -3.693 -47.906 -16.469 1 81.94 407 GLU A CA 1
ATOM 3146 C C . GLU A 1 407 ? -4.664 -47.125 -17.359 1 81.94 407 GLU A C 1
ATOM 3148 O O . GLU A 1 407 ? -4.711 -45.906 -17.328 1 81.94 407 GLU A O 1
ATOM 3153 N N . ALA A 1 408 ? -5.41 -47.875 -18.125 1 82.38 408 ALA A N 1
ATOM 3154 C CA . ALA A 1 408 ? -6.398 -47.25 -19 1 82.38 408 ALA A CA 1
ATOM 3155 C C . ALA A 1 408 ? -7.477 -46.562 -18.188 1 82.38 408 ALA A C 1
ATOM 3157 O O . ALA A 1 408 ? -7.902 -45.438 -18.531 1 82.38 408 ALA A O 1
ATOM 3158 N N . LYS A 1 409 ? -7.855 -47.156 -17.172 1 86.44 409 LYS A N 1
ATOM 3159 C CA . LYS A 1 409 ? -8.852 -46.562 -16.266 1 86.44 409 LYS A CA 1
ATOM 3160 C C . LYS A 1 409 ? -8.336 -45.281 -15.656 1 86.44 409 LYS A C 1
ATOM 3162 O O . LYS A 1 409 ? -9.039 -44.281 -15.641 1 86.44 409 LYS A O 1
ATOM 3167 N N . ASN A 1 410 ? -7.156 -45.344 -15.141 1 84.88 410 ASN A N 1
ATOM 3168 C CA . ASN A 1 410 ? -6.57 -44.188 -14.5 1 84.88 410 ASN A CA 1
ATOM 3169 C C . ASN A 1 410 ? -6.406 -43.031 -15.484 1 84.88 410 ASN A C 1
ATOM 3171 O O . ASN A 1 410 ? -6.621 -41.875 -15.133 1 84.88 410 ASN A O 1
ATOM 3175 N N . ASN A 1 411 ? -6.035 -43.375 -16.656 1 83.38 411 ASN A N 1
ATOM 3176 C CA . ASN A 1 411 ? -5.891 -42.375 -17.672 1 83.38 411 ASN A CA 1
ATOM 3177 C C . ASN A 1 411 ? -7.234 -41.719 -18.016 1 83.38 411 ASN A C 1
ATOM 3179 O O . ASN A 1 411 ? -7.309 -40.5 -18.219 1 83.38 411 ASN A O 1
ATOM 3183 N N . TYR A 1 412 ? -8.203 -42.5 -18.062 1 86.69 412 TYR A N 1
ATOM 3184 C CA . TYR A 1 412 ? -9.547 -42 -18.328 1 86.69 412 TYR A CA 1
ATOM 3185 C C . TYR A 1 412 ? -10.016 -41.094 -17.203 1 86.69 412 TYR A C 1
ATOM 3187 O O . TYR A 1 412 ? -10.5 -40 -17.453 1 86.69 412 TYR A O 1
ATOM 3195 N N . MET A 1 413 ? -9.773 -41.469 -16.094 1 86.5 413 MET A N 1
ATOM 3196 C CA . MET A 1 413 ? -10.195 -40.688 -14.938 1 86.5 413 MET A CA 1
ATOM 3197 C C . MET A 1 413 ? -9.43 -39.375 -14.867 1 86.5 413 MET A C 1
ATOM 3199 O O . MET A 1 413 ? -10.008 -38.344 -14.555 1 86.5 413 MET A O 1
ATOM 3203 N N . LYS A 1 414 ? -8.195 -39.469 -15.07 1 86.25 414 LYS A N 1
ATOM 3204 C CA . LYS A 1 414 ? -7.375 -38.25 -15.07 1 86.25 414 LYS A CA 1
ATOM 3205 C C . LYS A 1 414 ? -7.844 -37.281 -16.141 1 86.25 414 LYS A C 1
ATOM 3207 O O . LYS A 1 414 ? -7.926 -36.062 -15.883 1 86.25 414 LYS A O 1
ATOM 3212 N N . SER A 1 415 ? -8.109 -37.844 -17.297 1 87.81 415 SER A N 1
ATOM 3213 C CA . SER A 1 415 ? -8.57 -36.969 -18.375 1 87.81 415 SER A CA 1
ATOM 3214 C C . SER A 1 415 ? -9.914 -36.344 -18.047 1 87.81 415 SER A C 1
ATOM 3216 O O . SER A 1 415 ? -10.172 -35.188 -18.406 1 87.81 415 SER A O 1
ATOM 3218 N N . GLU A 1 416 ? -10.758 -37.062 -17.375 1 87.5 416 GLU A N 1
ATOM 3219 C CA . GLU A 1 416 ? -12.039 -36.5 -16.938 1 87.5 416 GLU A CA 1
ATOM 3220 C C . GLU A 1 416 ? -11.844 -35.375 -15.922 1 87.5 416 GLU A C 1
ATOM 3222 O O . GLU A 1 416 ? -12.516 -34.344 -15.984 1 87.5 416 GLU A O 1
ATOM 3227 N N . SER A 1 417 ? -11 -35.625 -15.031 1 88 417 SER A N 1
ATOM 3228 C CA . SER A 1 417 ? -10.688 -34.625 -14.031 1 88 417 SER A CA 1
ATOM 3229 C C . SER A 1 417 ? -10.125 -33.344 -14.672 1 88 417 SER A C 1
ATOM 3231 O O . SER A 1 417 ? -10.492 -32.25 -14.289 1 88 417 SER A O 1
ATOM 3233 N N . ASP A 1 418 ? -9.297 -33.562 -15.656 1 87 418 ASP A N 1
ATOM 3234 C CA . ASP A 1 418 ? -8.703 -32.406 -16.359 1 87 418 ASP A CA 1
ATOM 3235 C C . ASP A 1 418 ? -9.758 -31.625 -17.125 1 87 418 ASP A C 1
ATOM 3237 O O . ASP A 1 418 ? -9.688 -30.391 -17.172 1 87 418 ASP A O 1
ATOM 3241 N N . LEU A 1 419 ? -10.641 -32.344 -17.688 1 87.5 419 LEU A N 1
ATOM 3242 C CA . LEU A 1 419 ? -11.711 -31.672 -18.422 1 87.5 419 LEU A CA 1
ATOM 3243 C C . LEU A 1 419 ? -12.586 -30.859 -17.469 1 87.5 419 LEU A C 1
ATOM 3245 O O . LEU A 1 419 ? -12.953 -29.719 -17.781 1 87.5 419 LEU A O 1
ATOM 3249 N N . VAL A 1 420 ? -12.922 -31.406 -16.344 1 87.38 420 VAL A N 1
ATOM 3250 C CA . VAL A 1 420 ? -13.719 -30.703 -15.344 1 87.38 420 VAL A CA 1
ATOM 3251 C C . VAL A 1 420 ? -13.016 -29.422 -14.922 1 87.38 420 VAL A C 1
ATOM 3253 O O . VAL A 1 420 ? -13.633 -28.359 -14.859 1 87.38 420 VAL A O 1
ATOM 3256 N N . GLN A 1 421 ? -11.781 -29.516 -14.656 1 88 421 GLN A N 1
ATOM 3257 C CA . GLN A 1 421 ? -10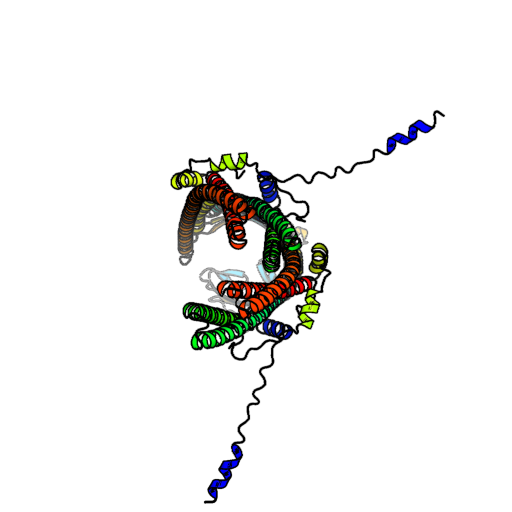.984 -28.359 -14.25 1 88 421 GLN A CA 1
ATOM 3258 C C . GLN A 1 421 ? -10.984 -27.281 -15.336 1 88 421 GLN A C 1
ATOM 3260 O O . GLN A 1 421 ? -11.195 -26.094 -15.055 1 88 421 GLN A O 1
ATOM 3265 N N . ALA A 1 422 ? -10.734 -27.719 -16.516 1 86 422 ALA A N 1
ATOM 3266 C CA . ALA A 1 422 ? -10.68 -26.781 -17.641 1 86 422 ALA A CA 1
ATOM 3267 C C . ALA A 1 422 ? -12.023 -26.109 -17.859 1 86 422 ALA A C 1
ATOM 3269 O O . ALA A 1 422 ? -12.086 -24.906 -18.125 1 86 422 ALA A O 1
ATOM 3270 N N . ARG A 1 423 ? -13.062 -26.875 -17.766 1 86.81 423 ARG A N 1
ATOM 3271 C CA . ARG A 1 423 ? -14.406 -26.359 -18 1 86.81 423 ARG A CA 1
ATOM 3272 C C . ARG A 1 423 ? -14.758 -25.266 -16.984 1 86.81 423 ARG A C 1
ATOM 3274 O O . ARG A 1 423 ? -15.25 -24.203 -17.359 1 86.81 423 ARG A O 1
ATOM 3281 N N . TYR A 1 424 ? -14.516 -25.484 -15.797 1 88.31 424 TYR A N 1
ATOM 3282 C CA . TYR A 1 424 ? -14.883 -24.531 -14.758 1 88.31 424 TYR A CA 1
ATOM 3283 C C . TYR A 1 424 ? -13.914 -23.359 -14.727 1 88.31 424 TYR A C 1
ATOM 3285 O O . TYR A 1 424 ? -14.305 -22.234 -14.398 1 88.31 424 TYR A O 1
ATOM 3293 N N . GLU A 1 425 ? -12.68 -23.594 -15.062 1 87.75 425 GLU A N 1
ATOM 3294 C CA . GLU A 1 425 ? -11.758 -22.484 -15.25 1 87.75 425 GLU A CA 1
ATOM 3295 C C . GLU A 1 425 ? -12.219 -21.562 -16.391 1 87.75 425 GLU A C 1
ATOM 3297 O O . GLU A 1 425 ? -12.164 -20.344 -16.266 1 87.75 425 GLU A O 1
ATOM 3302 N N . ASN A 1 426 ? -12.578 -22.25 -17.438 1 86.06 426 ASN A N 1
ATOM 3303 C CA . ASN A 1 426 ? -13.086 -21.484 -18.578 1 86.06 426 ASN A CA 1
ATOM 3304 C C . ASN A 1 426 ? -14.328 -20.688 -18.203 1 86.06 426 ASN A C 1
ATOM 3306 O O . ASN A 1 426 ? -14.445 -19.516 -18.562 1 86.06 426 ASN A O 1
ATOM 3310 N N . LEU A 1 427 ? -15.172 -21.281 -17.438 1 86.5 427 LEU A N 1
ATOM 3311 C CA . LEU A 1 427 ? -16.391 -20.609 -16.984 1 86.5 427 LEU A CA 1
ATOM 3312 C C . LEU A 1 427 ? -16.062 -19.375 -16.141 1 86.5 427 LEU A C 1
ATOM 3314 O O . LEU A 1 427 ? -16.594 -18.297 -16.391 1 86.5 427 LEU A O 1
ATOM 3318 N N . TYR A 1 428 ? -15.227 -19.484 -15.266 1 89.06 428 TYR A N 1
ATOM 3319 C CA . TYR A 1 428 ? -14.875 -18.391 -14.359 1 89.06 428 TYR A CA 1
ATOM 3320 C C . TYR A 1 428 ? -14.172 -17.266 -15.117 1 89.06 428 TYR A C 1
ATOM 3322 O O . TYR A 1 428 ? -14.492 -16.094 -14.93 1 89.06 428 TYR A O 1
ATOM 3330 N N . GLN A 1 429 ? -13.227 -17.641 -15.93 1 88.81 429 GLN A N 1
ATOM 3331 C CA . GLN A 1 429 ? -12.43 -16.641 -16.641 1 88.81 429 GLN A CA 1
ATOM 3332 C C . GLN A 1 429 ? -13.281 -15.836 -17.609 1 88.81 429 GLN A C 1
ATOM 3334 O O . GLN A 1 429 ? -13.109 -14.625 -17.75 1 88.81 429 GLN A O 1
ATOM 3339 N N . GLN A 1 430 ? -14.164 -16.531 -18.219 1 86.25 430 GLN A N 1
ATOM 3340 C CA . GLN A 1 430 ? -15.062 -15.836 -19.141 1 86.25 430 GLN A CA 1
ATOM 3341 C C . GLN A 1 430 ? -16 -14.906 -18.375 1 86.25 430 GLN A C 1
ATOM 3343 O O . GLN A 1 430 ? -16.234 -13.773 -18.797 1 86.25 430 GLN A O 1
ATOM 3348 N N . ALA A 1 431 ? -16.5 -15.383 -17.312 1 87.38 431 ALA A N 1
ATOM 3349 C CA . ALA A 1 431 ? -17.359 -14.555 -16.469 1 87.38 431 ALA A CA 1
ATOM 3350 C C . ALA A 1 431 ? -16.609 -13.344 -15.938 1 87.38 431 ALA A C 1
ATOM 3352 O O . ALA A 1 431 ? -17.172 -12.242 -15.859 1 87.38 431 ALA A O 1
ATOM 3353 N N . LEU A 1 432 ? -15.438 -13.562 -15.586 1 89.69 432 LEU A N 1
ATOM 3354 C CA . LEU A 1 432 ? -14.609 -12.484 -15.055 1 89.69 432 LEU A CA 1
ATOM 3355 C C . LEU A 1 432 ? -14.344 -11.422 -16.109 1 89.69 432 LEU A C 1
ATOM 3357 O O . LEU A 1 432 ? -14.344 -10.227 -15.82 1 89.69 432 LEU A O 1
ATOM 3361 N N . LEU A 1 433 ? -14.086 -11.867 -17.297 1 88.75 433 LEU A N 1
ATOM 3362 C CA . LEU A 1 433 ? -13.852 -10.938 -18.391 1 88.75 433 LEU A CA 1
ATOM 3363 C C . LEU A 1 433 ? -15.078 -10.062 -18.641 1 88.75 433 LEU A C 1
ATOM 3365 O O . LEU A 1 433 ? -14.945 -8.852 -18.828 1 88.75 433 LEU A O 1
ATOM 3369 N N . GLU A 1 434 ? -16.172 -10.625 -18.562 1 87.38 434 GLU A N 1
ATOM 3370 C CA . GLU A 1 434 ? -17.422 -9.875 -18.719 1 87.38 434 GLU A CA 1
ATOM 3371 C C . GLU A 1 434 ? -17.641 -8.93 -17.547 1 87.38 434 GLU A C 1
ATOM 3373 O O . GLU A 1 434 ? -18.188 -7.832 -17.719 1 87.38 434 GLU A O 1
ATOM 3378 N N . PHE A 1 435 ? -17.25 -9.359 -16.453 1 89.12 435 PHE A N 1
ATOM 3379 C CA . PHE A 1 435 ? -17.359 -8.523 -15.266 1 89.12 435 PHE A CA 1
ATOM 3380 C C . PHE A 1 435 ? -16.531 -7.254 -15.414 1 89.12 435 PHE A C 1
ATOM 3382 O O . PHE A 1 435 ? -16.953 -6.168 -15.016 1 89.12 435 PHE A O 1
ATOM 3389 N N . TYR A 1 436 ? -15.391 -7.402 -15.992 1 91.12 436 TYR A N 1
ATOM 3390 C CA . TYR A 1 436 ? -14.523 -6.25 -16.203 1 91.12 436 TYR A CA 1
ATOM 3391 C C . TYR A 1 436 ? -15.125 -5.309 -17.25 1 91.12 436 TYR A C 1
ATOM 3393 O O . TYR A 1 436 ? -14.797 -4.121 -17.281 1 91.12 436 TYR A O 1
ATOM 3401 N N . ARG A 1 437 ? -16 -5.836 -18.062 1 88.38 437 ARG A N 1
ATOM 3402 C CA . ARG A 1 437 ? -16.672 -5.027 -19.062 1 88.38 437 ARG A CA 1
ATOM 3403 C C . ARG A 1 437 ? -17.906 -4.344 -18.484 1 88.38 437 ARG A C 1
ATOM 3405 O O . ARG A 1 437 ? -18.594 -3.6 -19.188 1 88.38 437 ARG A O 1
ATOM 3412 N N . GLY A 1 438 ? -18.25 -4.645 -17.266 1 86.94 438 GLY A N 1
ATOM 3413 C CA . GLY A 1 438 ? -19.328 -3.939 -16.578 1 86.94 438 GLY A CA 1
ATOM 3414 C C . GLY A 1 438 ? -20.594 -4.777 -16.422 1 86.94 438 GLY A C 1
ATOM 3415 O O . GLY A 1 438 ? -21.625 -4.277 -15.969 1 86.94 438 GLY A O 1
ATOM 3416 N N . LYS A 1 439 ? -20.438 -5.98 -16.766 1 85.25 439 LYS A N 1
ATOM 3417 C CA . LYS A 1 439 ? -21.594 -6.863 -16.625 1 85.25 439 LYS A CA 1
ATOM 3418 C C . LYS A 1 439 ? -21.609 -7.543 -15.258 1 85.25 439 LYS A C 1
ATOM 3420 O O . LYS A 1 439 ? -20.594 -7.582 -14.57 1 85.25 439 LYS A O 1
ATOM 3425 N N . ASP A 1 440 ? -22.812 -8.016 -14.914 1 83.62 440 ASP A N 1
ATOM 3426 C CA . ASP A 1 440 ? -22.938 -8.688 -13.625 1 83.62 440 ASP A CA 1
ATOM 3427 C C . ASP A 1 440 ? -22.281 -10.07 -13.656 1 83.62 440 ASP A C 1
ATOM 3429 O O . ASP A 1 440 ? -22.25 -10.719 -14.703 1 83.62 440 ASP A O 1
ATOM 3433 N N . LEU A 1 441 ? -21.672 -10.305 -12.57 1 81.19 441 LEU A N 1
ATOM 3434 C CA . LEU A 1 441 ? -21.094 -11.633 -12.43 1 81.19 441 LEU A CA 1
ATOM 3435 C C . LEU A 1 441 ? -22.188 -12.68 -12.211 1 81.19 441 LEU A C 1
ATOM 3437 O O . LEU A 1 441 ? -22.844 -12.68 -11.172 1 81.19 441 LEU A O 1
ATOM 3441 N N . ASN A 1 442 ? -22.609 -13.406 -13.281 1 75.94 442 ASN A N 1
ATOM 3442 C CA . ASN A 1 442 ? -23.656 -14.422 -13.133 1 75.94 442 ASN A CA 1
ATOM 3443 C C . ASN A 1 442 ? -23.406 -15.609 -14.055 1 75.94 442 ASN A C 1
ATOM 3445 O O . ASN A 1 442 ? -22.859 -15.453 -15.148 1 75.94 442 ASN A O 1
ATOM 3449 N N . PHE A 1 443 ? -23.531 -16.75 -13.453 1 76.81 443 PHE A N 1
ATOM 3450 C CA . PHE A 1 443 ? -23.578 -17.953 -14.266 1 76.81 443 PHE A CA 1
ATOM 3451 C C . PHE A 1 443 ? -24.406 -19.031 -13.586 1 76.81 443 PHE A C 1
ATOM 3453 O O . PHE A 1 443 ? -24.641 -18.969 -12.375 1 76.81 443 PHE A O 1
ATOM 3460 N N . MET B 1 1 ? 9.75 9.008 -78.562 1 28.39 1 MET B N 1
ATOM 3461 C CA . MET B 1 1 ? 10.047 7.762 -77.875 1 28.39 1 MET B CA 1
ATOM 3462 C C . MET B 1 1 ? 10.641 8.031 -76.5 1 28.39 1 MET B C 1
ATOM 3464 O O . MET B 1 1 ? 10.938 7.098 -75.75 1 28.39 1 MET B O 1
ATOM 3468 N N . LYS B 1 2 ? 11.352 9.188 -76.438 1 33 2 LYS B N 1
ATOM 3469 C CA . LYS B 1 2 ? 12.25 9.523 -75.312 1 33 2 LYS B CA 1
ATOM 3470 C C . LYS B 1 2 ? 11.469 9.727 -74 1 33 2 LYS B C 1
ATOM 3472 O O . LYS B 1 2 ? 12.023 10.195 -73.062 1 33 2 LYS B O 1
ATOM 3477 N N . ARG B 1 3 ? 10.086 9.766 -74.25 1 32.47 3 ARG B N 1
ATOM 3478 C CA . ARG B 1 3 ? 9.125 10.211 -73.25 1 32.47 3 ARG B CA 1
ATOM 3479 C C . ARG B 1 3 ? 9.188 9.32 -72 1 32.47 3 ARG B C 1
ATOM 3481 O O . ARG B 1 3 ? 8.664 9.68 -70.938 1 32.47 3 ARG B O 1
ATOM 3488 N N . TYR B 1 4 ? 9.383 8.008 -72.375 1 32.62 4 TYR B N 1
ATOM 3489 C CA . TYR B 1 4 ? 8.844 7.043 -71.375 1 32.62 4 TYR B CA 1
ATOM 3490 C C . TYR B 1 4 ? 9.695 6.977 -70.125 1 32.62 4 TYR B C 1
ATOM 3492 O O . TYR B 1 4 ? 9.484 6.117 -69.25 1 32.62 4 TYR B O 1
ATOM 3500 N N . VAL B 1 5 ? 10.922 7.621 -70.188 1 33.75 5 VAL B N 1
ATOM 3501 C CA . VAL B 1 5 ? 11.906 7.203 -69.188 1 33.75 5 VAL B CA 1
ATOM 3502 C C . VAL B 1 5 ? 11.422 7.582 -67.812 1 33.75 5 VAL B C 1
ATOM 3504 O O . VAL B 1 5 ? 11.914 7.051 -66.812 1 33.75 5 VAL B O 1
ATOM 3507 N N . PHE B 1 6 ? 10.664 8.703 -67.75 1 35.03 6 PHE B N 1
ATOM 3508 C CA . PHE B 1 6 ? 10.703 9.375 -66.5 1 35.03 6 PHE B CA 1
ATOM 3509 C C . PHE B 1 6 ? 9.945 8.57 -65.438 1 35.03 6 PHE B C 1
ATOM 3511 O O . PHE B 1 6 ? 9.953 8.922 -64.25 1 35.03 6 PHE B O 1
ATOM 3518 N N . ALA B 1 7 ? 8.977 7.781 -65.875 1 34.25 7 ALA B N 1
ATOM 3519 C CA . ALA B 1 7 ? 7.988 7.379 -64.875 1 34.25 7 ALA B CA 1
ATOM 3520 C C . ALA B 1 7 ? 8.602 6.43 -63.844 1 34.25 7 ALA B C 1
ATOM 3522 O O . ALA B 1 7 ? 7.941 6.039 -62.906 1 34.25 7 ALA B O 1
ATOM 3523 N N . LEU B 1 8 ? 9.664 5.719 -64.312 1 34.75 8 LEU B N 1
ATOM 3524 C CA . LEU B 1 8 ? 9.93 4.555 -63.469 1 34.75 8 LEU B CA 1
ATOM 3525 C C . LEU B 1 8 ? 10.312 4.98 -62.031 1 34.75 8 LEU B C 1
ATOM 3527 O O . LEU B 1 8 ? 10.438 4.141 -61.156 1 34.75 8 LEU B O 1
ATOM 3531 N N . MET B 1 9 ? 10.859 6.211 -61.906 1 32.5 9 MET B N 1
ATOM 3532 C CA . MET B 1 9 ? 11.68 6.309 -60.688 1 32.5 9 MET B CA 1
ATOM 3533 C C . MET B 1 9 ? 10.82 6.266 -59.438 1 32.5 9 MET B C 1
ATOM 3535 O O . MET B 1 9 ? 11.344 6.164 -58.312 1 32.5 9 MET B O 1
ATOM 3539 N N . ILE B 1 10 ? 9.594 6.758 -59.5 1 36.88 10 ILE B N 1
ATOM 3540 C CA . ILE B 1 10 ? 9.172 7.262 -58.188 1 36.88 10 ILE B CA 1
ATOM 3541 C C . ILE B 1 10 ? 8.852 6.094 -57.25 1 36.88 10 ILE B C 1
ATOM 3543 O O . ILE B 1 10 ? 8.406 6.297 -56.125 1 36.88 10 ILE B O 1
ATOM 3547 N N . GLY B 1 11 ? 8.656 4.918 -57.844 1 33.94 11 GLY B N 1
ATOM 3548 C CA . GLY B 1 11 ? 7.953 4.012 -56.969 1 33.94 11 GLY B CA 1
ATOM 3549 C C . GLY B 1 11 ? 8.758 3.643 -55.719 1 33.94 11 GLY B C 1
ATOM 3550 O O . GLY B 1 11 ? 8.406 2.713 -55 1 33.94 11 GLY B O 1
ATOM 3551 N N . SER B 1 12 ? 10.055 3.945 -55.719 1 33.91 12 SER B N 1
ATOM 3552 C CA . SER B 1 12 ? 10.719 3.258 -54.625 1 33.91 12 SER B CA 1
ATOM 3553 C C . SER B 1 12 ? 10.172 3.717 -53.281 1 33.91 12 SER B C 1
ATOM 3555 O O . SER B 1 12 ? 10.688 4.664 -52.656 1 33.91 12 SER B O 1
ATOM 3557 N N . LEU B 1 13 ? 8.844 4.098 -53.188 1 33.25 13 LEU B N 1
ATOM 3558 C CA . LEU B 1 13 ? 8.414 4.547 -51.875 1 33.25 13 LEU B CA 1
ATOM 3559 C C . LEU B 1 13 ? 8.977 3.646 -50.781 1 33.25 13 LEU B C 1
ATOM 3561 O O . LEU B 1 13 ? 9.352 2.502 -51.062 1 33.25 13 LEU B O 1
ATOM 3565 N N . GLY B 1 14 ? 8.766 4.133 -49.531 1 33.5 14 GLY B N 1
ATOM 3566 C CA . GLY B 1 14 ? 9.195 3.91 -48.156 1 33.5 14 GLY B CA 1
ATOM 3567 C C . GLY B 1 14 ? 8.922 2.5 -47.656 1 33.5 14 GLY B C 1
ATOM 3568 O O . GLY B 1 14 ? 7.766 2.105 -47.5 1 33.5 14 GLY B O 1
ATOM 3569 N N . LEU B 1 15 ? 9.508 1.462 -48.281 1 33.59 15 LEU B N 1
ATOM 3570 C CA . LEU B 1 15 ? 9.586 0.248 -47.5 1 33.59 15 LEU B CA 1
ATOM 3571 C C . LEU B 1 15 ? 9.672 0.585 -46 1 33.59 15 LEU B C 1
ATOM 3573 O O . LEU B 1 15 ? 10.602 1.263 -45.562 1 33.59 15 LEU B O 1
ATOM 3577 N N . GLY B 1 16 ? 8.531 0.95 -45.469 1 35.66 16 GLY B N 1
ATOM 3578 C CA . GLY B 1 16 ? 8.469 0.949 -44.031 1 35.66 16 GLY B CA 1
ATOM 3579 C C . GLY B 1 16 ? 9.328 -0.129 -43.406 1 35.66 16 GLY B C 1
ATOM 3580 O O . GLY B 1 16 ? 9.156 -1.315 -43.688 1 35.66 16 GLY B O 1
ATOM 3581 N N . THR B 1 17 ? 10.656 0.112 -43.406 1 36.59 17 THR B N 1
ATOM 3582 C CA . THR B 1 17 ? 11.484 -0.726 -42.531 1 36.59 17 THR B CA 1
ATOM 3583 C C . THR B 1 17 ? 10.664 -1.272 -41.375 1 36.59 17 THR B C 1
ATOM 3585 O O . THR B 1 17 ? 10.102 -0.504 -40.562 1 36.59 17 THR B O 1
ATOM 3588 N N . ALA B 1 18 ? 9.898 -2.207 -41.656 1 37.03 18 ALA B N 1
ATOM 3589 C CA . ALA B 1 18 ? 9.523 -3.031 -40.5 1 37.03 18 ALA B CA 1
ATOM 3590 C C . ALA B 1 18 ? 10.625 -3.041 -39.469 1 37.03 18 ALA B C 1
ATOM 3592 O O . ALA B 1 18 ? 11.711 -3.582 -39.688 1 37.03 18 ALA B O 1
ATOM 3593 N N . SER B 1 19 ? 10.922 -1.938 -38.875 1 39.38 19 SER B N 1
ATOM 3594 C CA . SER B 1 19 ? 11.844 -1.908 -37.75 1 39.38 19 SER B CA 1
ATOM 3595 C C . SER B 1 19 ? 11.883 -3.25 -37.031 1 39.38 19 SER B C 1
ATOM 3597 O O . SER B 1 19 ? 10.844 -3.744 -36.562 1 39.38 19 SER B O 1
ATOM 3599 N N . ALA B 1 20 ? 12.539 -4.191 -37.562 1 42.81 20 ALA B N 1
ATOM 3600 C CA . ALA B 1 20 ? 12.93 -5.398 -36.844 1 42.81 20 ALA B CA 1
ATOM 3601 C C . ALA B 1 20 ? 12.836 -5.188 -35.344 1 42.81 20 ALA B C 1
ATOM 3603 O O . ALA B 1 20 ? 13.484 -4.297 -34.781 1 42.81 20 ALA B O 1
ATOM 3604 N N . GLN B 1 21 ? 11.75 -5.34 -34.688 1 56.12 21 GLN B N 1
ATOM 3605 C CA . GLN B 1 21 ? 11.445 -5.211 -33.281 1 56.12 21 GLN B CA 1
ATOM 3606 C C . GLN B 1 21 ? 12.625 -5.648 -32.406 1 56.12 21 GLN B C 1
ATOM 3608 O O . GLN B 1 21 ? 12.992 -6.828 -32.406 1 56.12 21 GLN B O 1
ATOM 3613 N N . LYS B 1 22 ? 13.688 -4.801 -32.219 1 68.81 22 LYS B N 1
ATOM 3614 C CA . LYS B 1 22 ? 14.945 -4.914 -31.5 1 68.81 22 LYS B CA 1
ATOM 3615 C C . LYS B 1 22 ? 14.758 -5.707 -30.203 1 68.81 22 LYS B C 1
ATOM 3617 O O . LYS B 1 22 ? 13.844 -5.43 -29.422 1 68.81 22 LYS B O 1
ATOM 3622 N N . ALA B 1 23 ? 15.406 -6.848 -30.109 1 86.25 23 ALA B N 1
ATOM 3623 C CA . ALA B 1 23 ? 15.445 -7.68 -28.906 1 86.25 23 ALA B CA 1
ATOM 3624 C C . ALA B 1 23 ? 16.125 -6.945 -27.766 1 86.25 23 ALA B C 1
ATOM 3626 O O . ALA B 1 23 ? 17.125 -6.242 -27.969 1 86.25 23 ALA B O 1
ATOM 3627 N N . TRP B 1 24 ? 15.477 -6.883 -26.641 1 90.75 24 TRP B N 1
ATOM 3628 C CA . TRP B 1 24 ? 15.945 -6.176 -25.453 1 90.75 24 TRP B CA 1
ATOM 3629 C C . TRP B 1 24 ? 16.922 -7.035 -24.656 1 90.75 24 TRP B C 1
ATOM 3631 O O . TRP B 1 24 ? 16.672 -8.211 -24.406 1 90.75 24 TRP B O 1
ATOM 3641 N N . GLY B 1 25 ? 18.078 -6.434 -24.422 1 91.56 25 GLY B N 1
ATOM 3642 C CA . GLY B 1 25 ? 18.984 -7.07 -23.484 1 91.56 25 GLY B CA 1
ATOM 3643 C C . GLY B 1 25 ? 18.656 -6.77 -22.031 1 91.56 25 GLY B C 1
ATOM 3644 O O . GLY B 1 25 ? 17.797 -5.918 -21.75 1 91.56 25 GLY B O 1
ATOM 3645 N N . LEU B 1 26 ? 19.25 -7.48 -21.172 1 92.25 26 LEU B N 1
ATOM 3646 C CA . LEU B 1 26 ? 18.984 -7.305 -19.75 1 92.25 26 LEU B CA 1
ATOM 3647 C C . LEU B 1 26 ? 19.312 -5.891 -19.297 1 92.25 26 LEU B C 1
ATOM 3649 O O . LEU B 1 26 ? 18.547 -5.266 -18.562 1 92.25 26 LEU B O 1
ATOM 3653 N N . ARG B 1 27 ? 20.438 -5.348 -19.75 1 91.12 27 ARG B N 1
ATOM 3654 C CA . ARG B 1 27 ? 20.875 -4.008 -19.375 1 91.12 27 ARG B CA 1
ATOM 3655 C C . ARG B 1 27 ? 19.875 -2.955 -19.844 1 91.12 27 ARG B C 1
ATOM 3657 O O . ARG B 1 27 ? 19.531 -2.039 -19.094 1 91.12 27 ARG B O 1
ATOM 3664 N N . GLU B 1 28 ? 19.438 -3.119 -21.016 1 92.88 28 GLU B N 1
ATOM 3665 C CA . GLU B 1 28 ? 18.453 -2.188 -21.578 1 92.88 28 GLU B CA 1
ATOM 3666 C C . GLU B 1 28 ? 17.141 -2.244 -20.812 1 92.88 28 GLU B C 1
ATOM 3668 O O . GLU B 1 28 ? 16.516 -1.21 -20.562 1 92.88 28 GLU B O 1
ATOM 3673 N N . CYS B 1 29 ? 16.797 -3.455 -20.438 1 95.44 29 CYS B N 1
ATOM 3674 C CA . CYS B 1 29 ? 15.555 -3.621 -19.672 1 95.44 29 CYS B CA 1
ATOM 3675 C C . CYS B 1 29 ? 15.672 -2.963 -18.312 1 95.44 29 CYS B C 1
ATOM 3677 O O . CYS B 1 29 ? 14.742 -2.275 -17.875 1 95.44 29 CYS B O 1
ATOM 3679 N N . CYS B 1 30 ? 16.812 -3.084 -17.734 1 94.94 30 CYS B N 1
ATOM 3680 C CA . CYS B 1 30 ? 17.016 -2.514 -16.406 1 94.94 30 CYS B CA 1
ATOM 3681 C C . CYS B 1 30 ? 17.016 -0.991 -16.453 1 94.94 30 CYS B C 1
ATOM 3683 O O . CYS B 1 30 ? 16.359 -0.342 -15.641 1 94.94 30 CYS B O 1
ATOM 3685 N N . GLU B 1 31 ? 17.672 -0.441 -17.453 1 94.25 31 GLU B N 1
ATOM 3686 C CA . GLU B 1 31 ? 17.734 1.012 -17.578 1 94.25 31 GLU B CA 1
ATOM 3687 C C . GLU B 1 31 ? 16.359 1.601 -17.891 1 94.25 31 GLU B C 1
ATOM 3689 O O . GLU B 1 31 ? 15.977 2.621 -17.312 1 94.25 31 GLU B O 1
ATOM 3694 N N . TYR B 1 32 ? 15.688 0.898 -18.734 1 94.88 32 TYR B N 1
ATOM 3695 C CA . TYR B 1 32 ? 14.352 1.368 -19.094 1 94.88 32 TYR B CA 1
ATOM 3696 C C . TYR B 1 32 ? 13.422 1.305 -17.891 1 94.88 32 TYR B C 1
ATOM 3698 O O . TYR B 1 32 ? 12.633 2.229 -17.656 1 94.88 32 TYR B O 1
ATOM 3706 N N . ALA B 1 33 ? 13.484 0.227 -17.094 1 95.25 33 ALA B N 1
ATOM 3707 C CA . ALA B 1 33 ? 12.625 0.05 -15.93 1 95.25 33 ALA B CA 1
ATOM 3708 C C . ALA B 1 33 ? 12.898 1.121 -14.883 1 95.25 33 ALA B C 1
ATOM 3710 O O . ALA B 1 33 ? 11.969 1.67 -14.281 1 95.25 33 ALA B O 1
ATOM 3711 N N . VAL B 1 34 ? 14.172 1.455 -14.742 1 95.5 34 VAL B N 1
ATOM 3712 C CA . VAL B 1 34 ? 14.562 2.455 -13.75 1 95.5 34 VAL B CA 1
ATOM 3713 C C . VAL B 1 34 ? 14.023 3.824 -14.164 1 95.5 34 VAL B C 1
ATOM 3715 O O . VAL B 1 34 ? 13.602 4.613 -13.32 1 95.5 34 VAL B O 1
ATOM 3718 N N . GLU B 1 35 ? 13.93 4.074 -15.398 1 94.06 35 GLU B N 1
ATOM 3719 C CA . GLU B 1 35 ? 13.516 5.383 -15.898 1 94.06 35 GLU B CA 1
ATOM 3720 C C . GLU B 1 35 ? 12 5.516 -15.914 1 94.06 35 GLU B C 1
ATOM 3722 O O . GLU B 1 35 ? 11.469 6.613 -15.727 1 94.06 35 GLU B O 1
ATOM 3727 N N . HIS B 1 36 ? 11.297 4.395 -16.062 1 92.38 36 HIS B N 1
ATOM 3728 C CA . HIS B 1 36 ? 9.875 4.527 -16.359 1 92.38 36 HIS B CA 1
ATOM 3729 C C . HIS B 1 36 ? 9.031 3.926 -15.234 1 92.38 36 HIS B C 1
ATOM 3731 O O . HIS B 1 36 ? 7.805 4.062 -15.234 1 92.38 36 HIS B O 1
ATOM 3737 N N . ASN B 1 37 ? 9.664 3.307 -14.266 1 92.56 37 ASN B N 1
ATOM 3738 C CA . ASN B 1 37 ? 8.922 2.658 -13.188 1 92.56 37 ASN B CA 1
ATOM 3739 C C . ASN B 1 37 ? 8.258 3.68 -12.273 1 92.56 37 ASN B C 1
ATOM 3741 O O . ASN B 1 37 ? 8.898 4.637 -11.836 1 92.56 37 ASN B O 1
ATOM 3745 N N . ILE B 1 38 ? 6.953 3.49 -11.969 1 92.44 38 ILE B N 1
ATOM 3746 C CA . ILE B 1 38 ? 6.156 4.422 -11.172 1 92.44 38 ILE B CA 1
ATOM 3747 C C . ILE B 1 38 ? 6.684 4.465 -9.742 1 92.44 38 ILE B C 1
ATOM 3749 O O . ILE B 1 38 ? 6.715 5.527 -9.117 1 92.44 38 ILE B O 1
ATOM 3753 N N . GLY B 1 39 ? 7.082 3.314 -9.227 1 92.94 39 GLY B N 1
ATOM 3754 C CA . GLY B 1 39 ? 7.633 3.26 -7.887 1 92.94 39 GLY B CA 1
ATOM 3755 C C . GLY B 1 39 ? 8.867 4.129 -7.711 1 92.94 39 GLY B C 1
ATOM 3756 O O . GLY B 1 39 ? 9.016 4.797 -6.684 1 92.94 39 GLY B O 1
ATOM 3757 N N . ILE B 1 40 ? 9.727 4.191 -8.711 1 95.06 40 ILE B N 1
ATOM 3758 C CA . ILE B 1 40 ? 10.93 5.016 -8.672 1 95.06 40 ILE B CA 1
ATOM 3759 C C . ILE B 1 40 ? 10.547 6.492 -8.742 1 95.06 40 ILE B C 1
ATOM 3761 O O . ILE B 1 40 ? 11.109 7.32 -8.023 1 95.06 40 ILE B O 1
ATOM 3765 N N . LYS B 1 41 ? 9.555 6.762 -9.586 1 95.19 41 LYS B N 1
ATOM 3766 C CA . LYS B 1 41 ? 9.094 8.141 -9.703 1 95.19 41 LYS B CA 1
ATOM 3767 C C . LYS B 1 41 ? 8.508 8.633 -8.383 1 95.19 41 LYS B C 1
ATOM 3769 O O . LYS B 1 41 ? 8.711 9.789 -8 1 95.19 41 LYS B O 1
ATOM 3774 N N . GLN B 1 42 ? 7.828 7.766 -7.719 1 95.38 42 GLN B N 1
ATOM 3775 C CA . GLN B 1 42 ? 7.27 8.117 -6.422 1 95.38 42 GLN B CA 1
ATOM 3776 C C . GLN B 1 42 ? 8.367 8.367 -5.395 1 95.38 42 GLN B C 1
ATOM 3778 O O . GLN B 1 42 ? 8.266 9.281 -4.57 1 95.38 42 GLN B O 1
ATOM 3783 N N . GLN B 1 43 ? 9.414 7.562 -5.48 1 96.06 43 GLN B N 1
ATOM 3784 C CA . GLN B 1 43 ? 10.539 7.754 -4.57 1 96.06 43 GLN B CA 1
ATOM 3785 C C . GLN B 1 43 ? 11.281 9.055 -4.879 1 96.06 43 GLN B C 1
ATOM 3787 O O . GLN B 1 43 ? 11.789 9.711 -3.971 1 96.06 43 GLN B O 1
ATOM 3792 N N . GLN B 1 44 ? 11.328 9.414 -6.141 1 96.81 44 GLN B N 1
ATOM 3793 C CA . GLN B 1 44 ? 11.906 10.695 -6.527 1 96.81 44 GLN B CA 1
ATOM 3794 C C . GLN B 1 44 ? 11.109 11.859 -5.953 1 96.81 44 GLN B C 1
ATOM 3796 O O . GLN B 1 44 ? 11.68 12.852 -5.504 1 96.81 44 GLN B O 1
ATOM 3801 N N . ASN B 1 45 ? 9.797 11.664 -5.977 1 96.62 45 ASN B N 1
ATOM 3802 C CA . ASN B 1 45 ? 8.938 12.688 -5.383 1 96.62 45 ASN B CA 1
ATOM 3803 C C . ASN B 1 45 ? 9.164 12.805 -3.879 1 96.62 45 ASN B C 1
ATOM 3805 O O . ASN B 1 45 ? 9.07 13.891 -3.312 1 96.62 45 ASN B O 1
ATOM 3809 N N . GLN B 1 46 ? 9.477 11.68 -3.252 1 96.75 46 GLN B N 1
ATOM 3810 C CA . GLN B 1 46 ? 9.781 11.711 -1.825 1 96.75 46 GLN B CA 1
ATOM 3811 C C . GLN B 1 46 ? 11.07 12.492 -1.556 1 96.75 46 GLN B C 1
ATOM 3813 O O . GLN B 1 46 ? 11.164 13.219 -0.568 1 96.75 46 GLN B O 1
ATOM 3818 N N . CYS B 1 47 ? 12.062 12.367 -2.432 1 97.56 47 CYS B N 1
ATOM 3819 C CA . CYS B 1 47 ? 13.273 13.164 -2.332 1 97.56 47 CYS B CA 1
ATOM 3820 C C . CYS B 1 47 ? 12.969 14.648 -2.484 1 97.56 47 CYS B C 1
ATOM 3822 O O . CYS B 1 47 ? 13.492 15.469 -1.731 1 97.56 47 CYS B O 1
ATOM 3824 N N . ARG B 1 48 ? 12.055 14.961 -3.398 1 97.19 48 ARG B N 1
ATOM 3825 C CA . ARG B 1 48 ? 11.664 16.344 -3.596 1 97.19 48 ARG B CA 1
ATOM 3826 C C . ARG B 1 48 ? 10.977 16.906 -2.355 1 97.19 48 ARG B C 1
ATOM 3828 O O . ARG B 1 48 ? 11.211 18.047 -1.969 1 97.19 48 ARG B O 1
ATOM 3835 N N . GLN B 1 49 ? 10.164 16.078 -1.725 1 97.62 49 GLN B N 1
ATOM 3836 C CA . GLN B 1 49 ? 9.492 16.5 -0.494 1 97.62 49 GLN B CA 1
ATOM 3837 C C . GLN B 1 49 ? 10.508 16.797 0.605 1 97.62 49 GLN B C 1
ATOM 3839 O O . GLN B 1 49 ? 10.352 17.781 1.345 1 97.62 49 GLN B O 1
ATOM 3844 N N . GLN B 1 50 ? 11.555 15.969 0.69 1 97.88 50 GLN B N 1
ATOM 3845 C CA . GLN B 1 50 ? 12.594 16.203 1.691 1 97.88 50 GLN B CA 1
ATOM 3846 C C . GLN B 1 50 ? 13.391 17.469 1.384 1 97.88 50 GLN B C 1
ATOM 3848 O O . GLN B 1 50 ? 13.82 18.172 2.299 1 97.88 50 GLN B O 1
ATOM 3853 N N . GLU B 1 51 ? 13.555 17.781 0.118 1 97.94 51 GLU B N 1
ATOM 3854 C CA . GLU B 1 51 ? 14.211 19.016 -0.288 1 97.94 51 GLU B CA 1
ATOM 3855 C C . GLU B 1 51 ? 13.406 20.234 0.157 1 97.94 51 GLU B C 1
ATOM 3857 O O . GLU B 1 51 ? 13.977 21.234 0.606 1 97.94 51 GLU B O 1
ATOM 3862 N N . ILE B 1 52 ? 12.133 20.094 0.002 1 97.38 52 ILE B N 1
ATOM 3863 C CA . ILE B 1 52 ? 11.258 21.188 0.405 1 97.38 52 ILE B CA 1
ATOM 3864 C C . ILE B 1 52 ? 11.312 21.359 1.921 1 97.38 52 ILE B C 1
ATOM 3866 O O . ILE B 1 52 ? 11.367 22.484 2.422 1 97.38 52 ILE B O 1
ATOM 3870 N N . GLN B 1 53 ? 11.383 20.266 2.666 1 97.56 53 GLN B N 1
ATOM 3871 C CA . GLN B 1 53 ? 11.469 20.328 4.121 1 97.56 53 GLN B CA 1
ATOM 3872 C C . GLN B 1 53 ? 12.781 20.984 4.566 1 97.56 53 GLN B C 1
ATOM 3874 O O . GLN B 1 53 ? 12.797 21.766 5.52 1 97.56 53 GLN B O 1
ATOM 3879 N N . LEU B 1 54 ? 13.875 20.656 3.881 1 97.75 54 LEU B N 1
ATOM 3880 C CA . LEU B 1 54 ? 15.164 21.281 4.168 1 97.75 54 LEU B CA 1
ATOM 3881 C C . LEU B 1 54 ? 15.125 22.781 3.891 1 97.75 54 LEU B C 1
ATOM 3883 O O . LEU B 1 54 ? 15.617 23.578 4.691 1 97.75 54 LEU B O 1
ATOM 3887 N N . SER B 1 55 ? 14.469 23.156 2.771 1 97.56 55 SER B N 1
ATOM 3888 C CA . SER B 1 55 ? 14.305 24.562 2.441 1 97.56 55 SER B CA 1
ATOM 3889 C C . SER B 1 55 ? 13.5 25.297 3.506 1 97.56 55 SER B C 1
ATOM 3891 O O . SER B 1 55 ? 13.836 26.422 3.893 1 97.56 55 SER B O 1
ATOM 3893 N N . THR B 1 56 ? 12.469 24.609 4.023 1 97 56 THR B N 1
ATOM 3894 C CA . THR B 1 56 ? 11.633 25.188 5.066 1 97 56 THR B CA 1
ATOM 3895 C C . THR B 1 56 ? 12.43 25.391 6.352 1 97 56 THR B C 1
ATOM 3897 O O . THR B 1 56 ? 12.336 26.438 6.992 1 97 56 THR B O 1
ATOM 3900 N N . ALA B 1 57 ? 13.188 24.406 6.652 1 96.44 57 ALA B N 1
ATOM 3901 C CA . ALA B 1 57 ? 14.008 24.484 7.859 1 96.44 57 ALA B CA 1
ATOM 3902 C C . ALA B 1 57 ? 15.047 25.609 7.738 1 96.44 57 ALA B C 1
ATOM 3904 O O . ALA B 1 57 ? 15.25 26.375 8.68 1 96.44 57 ALA B O 1
ATOM 3905 N N . LYS B 1 58 ? 15.688 25.812 6.598 1 97.19 58 LYS B N 1
ATOM 3906 C CA . LYS B 1 58 ? 16.688 26.859 6.359 1 97.19 58 LYS B CA 1
ATOM 3907 C C . LYS B 1 58 ? 16.047 28.234 6.406 1 97.19 58 LYS B C 1
ATOM 3909 O O . LYS B 1 58 ? 16.625 29.172 6.969 1 97.19 58 LYS B O 1
ATOM 3914 N N . ASN B 1 59 ? 14.844 28.328 5.891 1 96.75 59 ASN B N 1
ATOM 3915 C CA . ASN B 1 59 ? 14.172 29.609 5.781 1 96.75 59 ASN B CA 1
ATOM 3916 C C . ASN B 1 59 ? 13.578 30.047 7.121 1 96.75 59 ASN B C 1
ATOM 3918 O O . ASN B 1 59 ? 13.211 31.219 7.289 1 96.75 59 ASN B O 1
ATOM 3922 N N . SER B 1 60 ? 13.562 29.125 8.117 1 95.25 60 SER B N 1
ATOM 3923 C CA . SER B 1 60 ? 13.008 29.453 9.422 1 95.25 60 SER B CA 1
ATOM 3924 C C . SER B 1 60 ? 13.875 30.469 10.156 1 95.25 60 SER B C 1
ATOM 3926 O O . SER B 1 60 ? 13.438 31.078 11.133 1 95.25 60 SER B O 1
ATOM 3928 N N . ARG B 1 61 ? 15.109 30.797 9.609 1 95.12 61 ARG B N 1
ATOM 3929 C CA . ARG B 1 61 ? 16.031 31.766 10.203 1 95.12 61 ARG B CA 1
ATOM 3930 C C . ARG B 1 61 ? 15.719 33.188 9.734 1 95.12 61 ARG B C 1
ATOM 3932 O O . ARG B 1 61 ? 16.188 34.156 10.32 1 95.12 61 ARG B O 1
ATOM 3939 N N . LEU B 1 62 ? 14.852 33.312 8.773 1 96.06 62 LEU B N 1
ATOM 3940 C CA . LEU B 1 62 ? 14.586 34.625 8.164 1 96.06 62 LEU B CA 1
ATOM 3941 C C . LEU B 1 62 ? 13.523 35.375 8.953 1 96.06 62 LEU B C 1
ATOM 3943 O O . LEU B 1 62 ? 12.734 34.781 9.68 1 96.06 62 LEU B O 1
ATOM 3947 N N . PRO B 1 63 ? 13.531 36.688 8.867 1 95.38 63 PRO B N 1
ATOM 3948 C CA . PRO B 1 63 ? 12.445 37.469 9.477 1 95.38 63 PRO B CA 1
ATOM 3949 C C . PRO B 1 63 ? 11.117 37.281 8.734 1 95.38 63 PRO B C 1
ATOM 3951 O O . PRO B 1 63 ? 11.109 37 7.535 1 95.38 63 PRO B O 1
ATOM 3954 N N . ASP B 1 64 ? 10.055 37.406 9.453 1 95 64 ASP B N 1
ATOM 3955 C CA . ASP B 1 64 ? 8.742 37.406 8.812 1 95 64 ASP B CA 1
ATOM 3956 C C . ASP B 1 64 ? 8.195 38.844 8.75 1 95 64 ASP B C 1
ATOM 3958 O O . ASP B 1 64 ? 8.812 39.781 9.266 1 95 64 ASP B O 1
ATOM 3962 N N . LEU B 1 65 ? 7.191 39.125 7.879 1 94.88 65 LEU B N 1
ATOM 3963 C CA . LEU B 1 65 ? 6.539 40.406 7.75 1 94.88 65 LEU B CA 1
ATOM 3964 C C . LEU B 1 65 ? 5.031 40.25 7.582 1 94.88 65 LEU B C 1
ATOM 3966 O O . LEU B 1 65 ? 4.578 39.5 6.719 1 94.88 65 LEU B O 1
ATOM 3970 N N . SER B 1 66 ? 4.328 40.906 8.555 1 94.56 66 SER B N 1
ATOM 3971 C CA . SER B 1 66 ? 2.873 40.844 8.461 1 94.56 66 SER B CA 1
ATOM 3972 C C . SER B 1 66 ? 2.252 42.219 8.703 1 94.56 66 SER B C 1
ATOM 3974 O O . SER B 1 66 ? 2.807 43.031 9.438 1 94.56 66 SER B O 1
ATOM 3976 N N . GLY B 1 67 ? 1.084 42.469 8.031 1 93.88 67 GLY B N 1
ATOM 3977 C CA . GLY B 1 67 ? 0.284 43.688 8.219 1 93.88 67 GLY B CA 1
ATOM 3978 C C . GLY B 1 67 ? -1.125 43.375 8.695 1 93.88 67 GLY B C 1
ATOM 3979 O O . GLY B 1 67 ? -1.687 42.344 8.391 1 93.88 67 GLY B O 1
ATOM 3980 N N . SER B 1 68 ? -1.617 44.281 9.508 1 94.56 68 SER B N 1
ATOM 3981 C CA . SER B 1 68 ? -2.992 44.125 9.969 1 94.56 68 SER B CA 1
ATOM 3982 C C . SER B 1 68 ? -3.719 45.469 10.008 1 94.56 68 SER B C 1
ATOM 3984 O O . SER B 1 68 ? -3.105 46.531 10.266 1 94.56 68 SER B O 1
ATOM 3986 N N . VAL B 1 69 ? -4.988 45.5 9.617 1 92.62 69 VAL B N 1
ATOM 3987 C CA . VAL B 1 69 ? -5.898 46.656 9.719 1 92.62 69 VAL B CA 1
ATOM 3988 C C . VAL B 1 69 ? -7.129 46.25 10.539 1 92.62 69 VAL B C 1
ATOM 3990 O O . VAL B 1 69 ? -7.75 45.219 10.266 1 92.62 69 VAL B O 1
ATOM 3993 N N . SER B 1 70 ? -7.355 47 11.555 1 94.06 70 SER B N 1
ATOM 3994 C CA . SER B 1 70 ? -8.516 46.688 12.391 1 94.06 70 SER B CA 1
ATOM 3995 C C . SER B 1 70 ? -9.414 47.906 12.547 1 94.06 70 SER B C 1
ATOM 3997 O O . SER B 1 70 ? -8.922 49.031 12.766 1 94.06 70 SER B O 1
ATOM 3999 N N . GLN B 1 71 ? -10.734 47.75 12.32 1 92.31 71 GLN B N 1
ATOM 4000 C CA . GLN B 1 71 ? -11.75 48.781 12.578 1 92.31 71 GLN B CA 1
ATOM 4001 C C . GLN B 1 71 ? -12.703 48.344 13.68 1 92.31 71 GLN B C 1
ATOM 4003 O O . GLN B 1 71 ? -13.32 47.281 13.586 1 92.31 71 GLN B O 1
ATOM 4008 N N . ASN B 1 72 ? -12.719 49.125 14.711 1 90.94 72 ASN B N 1
ATOM 4009 C CA . ASN B 1 72 ? -13.57 48.812 15.852 1 90.94 72 ASN B CA 1
ATOM 4010 C C . ASN B 1 72 ? -14.594 49.906 16.125 1 90.94 72 ASN B C 1
ATOM 4012 O O . ASN B 1 72 ? -14.273 51.094 16.047 1 90.94 72 ASN B O 1
ATOM 4016 N N . PHE B 1 73 ? -15.828 49.469 16.344 1 90.19 73 PHE B N 1
ATOM 4017 C CA . PHE B 1 73 ? -16.906 50.375 16.781 1 90.19 73 PHE B CA 1
ATOM 4018 C C . PHE B 1 73 ? -17.359 50 18.188 1 90.19 73 PHE B C 1
ATOM 4020 O O . PHE B 1 73 ? -17.688 48.844 18.469 1 90.19 73 PHE B O 1
ATOM 4027 N N . SER B 1 74 ? -17.281 50.938 19 1 86.81 74 SER B N 1
ATOM 4028 C CA . SER B 1 74 ? -17.734 50.719 20.375 1 86.81 74 SER B CA 1
ATOM 4029 C C . SER B 1 74 ? -18.938 51.594 20.703 1 86.81 74 SER B C 1
ATOM 4031 O O . SER B 1 74 ? -18.969 52.781 20.391 1 86.81 74 SER B O 1
ATOM 4033 N N . PHE B 1 75 ? -19.891 50.938 21.281 1 86.12 75 PHE B N 1
ATOM 4034 C CA . PHE B 1 75 ? -21.109 51.656 21.656 1 86.12 75 PHE B CA 1
ATOM 4035 C C . PHE B 1 75 ? -21.297 51.656 23.156 1 86.12 75 PHE B C 1
ATOM 4037 O O . PHE B 1 75 ? -21.094 50.625 23.812 1 86.12 75 PHE B O 1
ATOM 4044 N N . GLY B 1 76 ? -21.625 52.781 23.75 1 78.44 76 GLY B N 1
ATOM 4045 C CA . GLY B 1 76 ? -21.828 52.938 25.188 1 78.44 76 GLY B CA 1
ATOM 4046 C C . GLY B 1 76 ? -20.609 53.5 25.891 1 78.44 76 GLY B C 1
ATOM 4047 O O . GLY B 1 76 ? -20.266 54.688 25.719 1 78.44 76 GLY B O 1
ATOM 4048 N N . ARG B 1 77 ? -19.844 52.656 26.453 1 73.5 77 ARG B N 1
ATOM 4049 C CA . ARG B 1 77 ? -18.609 53.094 27.109 1 73.5 77 ARG B CA 1
ATOM 4050 C C . ARG B 1 77 ? -17.391 52.688 26.297 1 73.5 77 ARG B C 1
ATOM 4052 O O . ARG B 1 77 ? -17.219 51.531 25.938 1 73.5 77 ARG B O 1
ATOM 4059 N N . GLY B 1 78 ? -16.797 53.781 25.812 1 66.88 78 GLY B N 1
ATOM 4060 C CA . GLY B 1 78 ? -15.656 53.5 24.953 1 66.88 78 GLY B CA 1
ATOM 4061 C C . GLY B 1 78 ? -14.406 54.281 25.359 1 66.88 78 GLY B C 1
ATOM 4062 O O . GLY B 1 78 ? -14.484 55.219 26.156 1 66.88 78 GLY B O 1
ATOM 4063 N N . LEU B 1 79 ? -13.312 53.812 24.953 1 65.62 79 LEU B N 1
ATOM 4064 C CA . LEU B 1 79 ? -12.023 54.406 25.234 1 65.62 79 LEU B CA 1
ATOM 4065 C C . LEU B 1 79 ? -11.773 55.594 24.312 1 65.62 79 LEU B C 1
ATOM 4067 O O . LEU B 1 79 ? -11.984 55.5 23.094 1 65.62 79 LEU B O 1
ATOM 4071 N N . THR B 1 80 ? -11.453 56.719 24.906 1 63.84 80 THR B N 1
ATOM 4072 C CA . THR B 1 80 ? -11.164 57.938 24.125 1 63.84 80 THR B CA 1
ATOM 4073 C C . THR B 1 80 ? -9.688 57.969 23.734 1 63.84 80 THR B C 1
ATOM 4075 O O . THR B 1 80 ? -8.922 57.062 24.078 1 63.84 80 THR B O 1
ATOM 4078 N N . MET B 1 81 ? -9.289 58.938 22.953 1 65.25 81 MET B N 1
ATOM 4079 C CA . MET B 1 81 ? -7.914 59.156 22.484 1 65.25 81 MET B CA 1
ATOM 4080 C C . MET B 1 81 ? -6.965 59.281 23.672 1 65.25 81 MET B C 1
ATOM 4082 O O . MET B 1 81 ? -5.801 58.906 23.594 1 65.25 81 MET B O 1
ATOM 4086 N N . ASP B 1 82 ? -7.484 59.75 24.734 1 63.5 82 ASP B N 1
ATOM 4087 C CA . ASP B 1 82 ? -6.652 60 25.922 1 63.5 82 ASP B CA 1
ATOM 4088 C C . ASP B 1 82 ? -6.668 58.781 26.844 1 63.5 82 ASP B C 1
ATOM 4090 O O . ASP B 1 82 ? -6.211 58.844 27.984 1 63.5 82 ASP B O 1
ATOM 4094 N N . ASN B 1 83 ? -7.219 57.625 26.422 1 67 83 ASN B N 1
ATOM 4095 C CA . ASN B 1 83 ? -7.273 56.406 27.188 1 67 83 ASN B CA 1
ATOM 4096 C C . ASN B 1 83 ? -8.156 56.531 28.422 1 67 83 ASN B C 1
ATOM 4098 O O . ASN B 1 83 ? -7.801 56.062 29.5 1 67 83 ASN B O 1
ATOM 4102 N N . THR B 1 84 ? -9.141 57.406 28.219 1 67.62 84 THR B N 1
ATOM 4103 C CA . THR B 1 84 ? -10.141 57.531 29.281 1 67.62 84 THR B CA 1
ATOM 4104 C C . THR B 1 84 ? -11.5 57.031 28.812 1 67.62 84 THR B C 1
ATOM 4106 O O . THR B 1 84 ? -11.812 57.094 27.609 1 67.62 84 THR B O 1
ATOM 4109 N N . TYR B 1 85 ? -12.242 56.344 29.672 1 69.69 85 TYR B N 1
ATOM 4110 C CA . TYR B 1 85 ? -13.547 55.812 29.312 1 69.69 85 TYR B CA 1
ATOM 4111 C C . TYR B 1 85 ? -14.609 56.906 29.344 1 69.69 85 TYR B C 1
ATOM 4113 O O . TYR B 1 85 ? -14.641 57.719 30.25 1 69.69 85 TYR B O 1
ATOM 4121 N N . THR B 1 86 ? -15.25 57.062 28.188 1 69.12 86 THR B N 1
ATOM 4122 C CA . THR B 1 86 ? -16.391 57.969 28.141 1 69.12 86 THR B CA 1
ATOM 4123 C C . THR B 1 86 ? -17.641 57.219 27.641 1 69.12 86 THR B C 1
ATOM 4125 O O . THR B 1 86 ? -17.531 56.188 26.984 1 69.12 86 THR B O 1
ATOM 4128 N N . ASN B 1 87 ? -18.797 57.625 27.984 1 74 87 ASN B N 1
ATOM 4129 C CA . ASN B 1 87 ? -20.078 57.031 27.578 1 74 87 ASN B CA 1
ATOM 4130 C C . ASN B 1 87 ? -20.5 57.531 26.203 1 74 87 ASN B C 1
ATOM 4132 O O . ASN B 1 87 ? -21.594 58.094 26.062 1 74 87 ASN B O 1
ATOM 4136 N N . LYS B 1 88 ? -19.594 57.5 25.234 1 78.12 88 LYS B N 1
ATOM 4137 C CA . LYS B 1 88 ? -19.906 57.906 23.859 1 78.12 88 LYS B CA 1
ATOM 4138 C C . LYS B 1 88 ? -19.469 56.812 22.859 1 78.12 88 LYS B C 1
ATOM 4140 O O . LYS B 1 88 ? -18.609 56 23.172 1 78.12 88 LYS B O 1
ATOM 4145 N N . ASN B 1 89 ? -20.125 56.875 21.703 1 82.31 89 ASN B N 1
ATOM 4146 C CA . ASN B 1 89 ? -19.734 55.969 20.641 1 82.31 89 ASN B CA 1
ATOM 4147 C C . ASN B 1 89 ? -18.375 56.344 20.062 1 82.31 89 ASN B C 1
ATOM 4149 O O . ASN B 1 89 ? -18.062 57.531 19.875 1 82.31 89 ASN B O 1
ATOM 4153 N N . THR B 1 90 ? -17.625 55.406 19.984 1 82.38 90 THR B N 1
ATOM 4154 C CA . THR B 1 90 ? -16.281 55.656 19.469 1 82.38 90 THR B CA 1
ATOM 4155 C C . THR B 1 90 ? -15.938 54.688 18.328 1 82.38 90 THR B C 1
ATOM 4157 O O . THR B 1 90 ? -16.5 53.594 18.266 1 82.38 90 THR B O 1
ATOM 4160 N N . SER B 1 91 ? -15.156 55.156 17.328 1 86.06 91 SER B N 1
ATOM 4161 C CA . SER B 1 91 ? -14.609 54.344 16.25 1 86.06 91 SER B CA 1
ATOM 4162 C C . SER B 1 91 ? -13.094 54.469 16.188 1 86.06 91 SER B C 1
ATOM 4164 O O . SER B 1 91 ? -12.531 55.531 16.406 1 86.06 91 SER B O 1
ATOM 4166 N N . SER B 1 92 ? -12.523 53.406 16.109 1 87.06 92 SER B N 1
ATOM 4167 C CA . SER B 1 92 ? -11.07 53.406 16.047 1 87.06 92 SER B CA 1
ATOM 4168 C C . SER B 1 92 ? -10.562 52.531 14.906 1 87.06 92 SER B C 1
ATOM 4170 O O . SER B 1 92 ? -11.086 51.438 14.672 1 87.06 92 SER B O 1
ATOM 4172 N N . THR B 1 93 ? -9.625 53.062 14.086 1 88.88 93 THR B N 1
ATOM 4173 C CA . THR B 1 93 ? -8.922 52.344 13.031 1 88.88 93 THR B CA 1
ATOM 4174 C C . THR B 1 93 ? -7.438 52.188 13.375 1 88.88 93 THR B C 1
ATOM 4176 O O . THR B 1 93 ? -6.777 53.188 13.703 1 88.88 93 THR B O 1
ATOM 4179 N N . SER B 1 94 ? -7.02 51 13.383 1 91.06 94 SER B N 1
ATOM 4180 C CA . SER B 1 94 ? -5.613 50.781 13.695 1 91.06 94 SER B CA 1
ATOM 4181 C C . SER B 1 94 ? -4.91 50.062 12.547 1 91.06 94 SER B C 1
ATOM 4183 O O . SER B 1 94 ? -5.449 49.125 11.969 1 91.06 94 SER B O 1
ATOM 4185 N N . LEU B 1 95 ? -3.764 50.594 12.078 1 91.81 95 LEU B N 1
ATOM 4186 C CA . LEU B 1 95 ? -2.867 49.969 11.109 1 91.81 95 LEU B CA 1
ATOM 4187 C C . LEU B 1 95 ? -1.562 49.531 11.766 1 91.81 95 LEU B C 1
ATOM 4189 O O . LEU B 1 95 ? -0.944 50.312 12.5 1 91.81 95 LEU B O 1
ATOM 4193 N N . GLN B 1 96 ? -1.238 48.344 11.477 1 94.31 96 GLN B N 1
ATOM 4194 C CA . GLN B 1 96 ? -0.022 47.812 12.094 1 9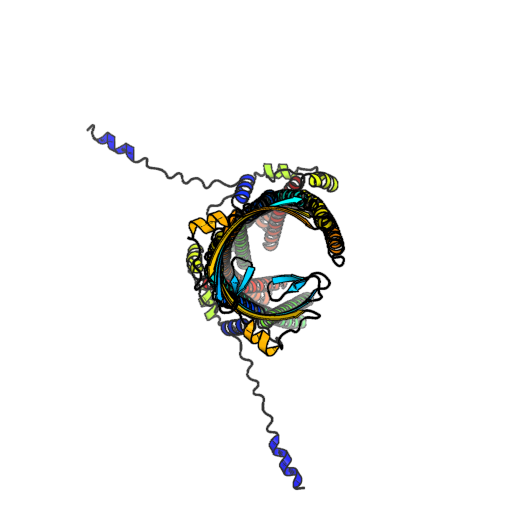4.31 96 GLN B CA 1
ATOM 4195 C C . GLN B 1 96 ? 0.796 47 11.094 1 94.31 96 GLN B C 1
ATOM 4197 O O . GLN B 1 96 ? 0.239 46.25 10.305 1 94.31 96 GLN B O 1
ATOM 4202 N N . LEU B 1 97 ? 2.129 47.219 11.078 1 94.19 97 LEU B N 1
ATOM 4203 C CA . LEU B 1 97 ? 3.121 46.406 10.367 1 94.19 97 LEU B CA 1
ATOM 4204 C C . LEU B 1 97 ? 4.156 45.844 11.336 1 94.19 97 LEU B C 1
ATOM 4206 O O . LEU B 1 97 ? 4.699 46.594 12.172 1 94.19 97 LEU B O 1
ATOM 4210 N N . GLY B 1 98 ? 4.328 44.5 11.242 1 94.69 98 GLY B N 1
ATOM 4211 C CA . GLY B 1 98 ? 5.23 43.906 12.203 1 94.69 98 GLY B CA 1
ATOM 4212 C C . GLY B 1 98 ? 6.137 42.844 11.594 1 94.69 98 GLY B C 1
ATOM 4213 O O . GLY B 1 98 ? 5.738 42.156 10.664 1 94.69 98 GLY B O 1
ATOM 4214 N N . ALA B 1 99 ? 7.422 42.75 12.07 1 95.25 99 ALA B N 1
ATOM 4215 C CA . ALA B 1 99 ? 8.414 41.75 11.68 1 95.25 99 ALA B CA 1
ATOM 4216 C C . ALA B 1 99 ? 9.078 41.125 12.906 1 95.25 99 ALA B C 1
ATOM 4218 O O . ALA B 1 99 ? 9.203 41.781 13.945 1 95.25 99 ALA B O 1
ATOM 4219 N N . SER B 1 100 ? 9.352 39.812 12.734 1 96.12 100 SER B N 1
ATOM 4220 C CA . SER B 1 100 ? 10.023 39.125 13.828 1 96.12 100 SER B CA 1
ATOM 4221 C C . SER B 1 100 ? 11.039 38.125 13.297 1 96.12 100 SER B C 1
ATOM 4223 O O . SER B 1 100 ? 10.82 37.469 12.266 1 96.12 100 SER B O 1
ATOM 4225 N N . VAL B 1 101 ? 12.242 38.031 13.984 1 96.06 101 VAL B N 1
ATOM 4226 C CA . VAL B 1 101 ? 13.297 37.094 13.586 1 96.06 101 VAL B CA 1
ATOM 4227 C C . VAL B 1 101 ? 13.852 36.375 14.82 1 96.06 101 VAL B C 1
ATOM 4229 O O . VAL B 1 101 ? 14.117 37.031 15.844 1 96.06 101 VAL B O 1
ATOM 4232 N N . PRO B 1 102 ? 13.898 35.094 14.719 1 95.75 102 PRO B N 1
ATOM 4233 C CA . PRO B 1 102 ? 14.539 34.375 15.844 1 95.75 102 PRO B CA 1
ATOM 4234 C C . PRO B 1 102 ? 16.047 34.562 15.859 1 95.75 102 PRO B C 1
ATOM 4236 O O . PRO B 1 102 ? 16.719 34.344 14.836 1 95.75 102 PRO B O 1
ATOM 4239 N N . LEU B 1 103 ? 16.609 34.969 16.969 1 96.25 103 LEU B N 1
ATOM 4240 C CA . LEU B 1 103 ? 18.047 35.156 17.094 1 96.25 103 LEU B CA 1
ATOM 4241 C C . LEU B 1 103 ? 18.719 33.938 17.719 1 96.25 103 LEU B C 1
ATOM 4243 O O . LEU B 1 103 ? 19.766 33.5 17.266 1 96.25 103 LEU B O 1
ATOM 4247 N N . PHE B 1 104 ? 18.078 33.469 18.812 1 96.5 104 PHE B N 1
ATOM 4248 C CA . PHE B 1 104 ? 18.562 32.281 19.484 1 96.5 104 PHE B CA 1
ATOM 4249 C C . PHE B 1 104 ? 17.406 31.391 19.906 1 96.5 104 PHE B C 1
ATOM 4251 O O . PHE B 1 104 ? 16.5 31.828 20.625 1 96.5 104 PHE B O 1
ATOM 4258 N N . THR B 1 105 ? 17.469 30.094 19.438 1 95.94 105 THR B N 1
ATOM 4259 C CA . THR B 1 105 ? 16.391 29.156 19.719 1 95.94 105 THR B CA 1
ATOM 4260 C C . THR B 1 105 ? 16.922 27.922 20.422 1 95.94 105 THR B C 1
ATOM 4262 O O . THR B 1 105 ? 16.484 26.797 20.141 1 95.94 105 THR B O 1
ATOM 4265 N N . GLY B 1 106 ? 17.984 28.031 21.219 1 95.75 106 GLY B N 1
ATOM 4266 C CA . GLY B 1 106 ? 18.562 26.891 21.922 1 95.75 106 GLY B CA 1
ATOM 4267 C C . GLY B 1 106 ? 19.156 25.844 21 1 95.75 106 GLY B C 1
ATOM 4268 O O . GLY B 1 106 ? 19.031 24.656 21.25 1 95.75 106 GLY B O 1
ATOM 4269 N N . PHE B 1 107 ? 19.547 26.203 19.828 1 96.44 107 PHE B N 1
ATOM 4270 C CA . PHE B 1 107 ? 20.172 25.391 18.797 1 96.44 107 PHE B CA 1
ATOM 4271 C C . PHE B 1 107 ? 19.156 24.484 18.125 1 96.44 107 PHE B C 1
ATOM 4273 O O . PHE B 1 107 ? 19.516 23.453 17.547 1 96.44 107 PHE B O 1
ATOM 4280 N N . GLU B 1 108 ? 17.906 24.781 18.266 1 97.31 108 GLU B N 1
ATOM 4281 C CA . GLU B 1 108 ? 16.859 23.984 17.625 1 97.31 108 GLU B CA 1
ATOM 4282 C C . GLU B 1 108 ? 16.922 24.109 16.109 1 97.31 108 GLU B C 1
ATOM 4284 O O . GLU B 1 108 ? 16.922 23.109 15.391 1 97.31 108 GLU B O 1
ATOM 4289 N N . ILE B 1 109 ? 17.078 25.375 15.562 1 97 109 ILE B N 1
ATOM 4290 C CA . ILE B 1 109 ? 17.016 25.625 14.125 1 97 109 ILE B CA 1
ATOM 4291 C C . ILE B 1 109 ? 18.219 24.984 13.43 1 97 109 ILE B C 1
ATOM 4293 O O . ILE B 1 109 ? 18.062 24.234 12.469 1 97 109 ILE B O 1
ATOM 4297 N N . PRO B 1 110 ? 19.5 25.172 13.914 1 97.44 110 PRO B N 1
ATOM 4298 C CA . PRO B 1 110 ? 20.625 24.516 13.258 1 97.44 110 PRO B CA 1
ATOM 4299 C C . PRO B 1 110 ? 20.531 23 13.273 1 97.44 110 PRO B C 1
ATOM 4301 O O . PRO B 1 110 ? 20.875 22.344 12.289 1 97.44 110 PRO B O 1
ATOM 4304 N N . ASN B 1 111 ? 20.062 22.438 14.391 1 98.25 111 ASN B N 1
ATOM 4305 C CA . ASN B 1 111 ? 19.922 20.984 14.461 1 98.25 111 ASN B CA 1
ATOM 4306 C C . ASN B 1 111 ? 18.781 20.484 13.578 1 98.25 111 ASN B C 1
ATOM 4308 O O . ASN B 1 111 ? 18.859 19.391 13.023 1 98.25 111 ASN B O 1
ATOM 4312 N N . GLN B 1 112 ? 17.719 21.234 13.453 1 98.19 112 GLN B N 1
ATOM 4313 C CA . GLN B 1 112 ? 16.625 20.891 12.555 1 98.19 112 GLN B CA 1
ATOM 4314 C C . GLN B 1 112 ? 17.094 20.875 11.102 1 98.19 112 GLN B C 1
ATOM 4316 O O . GLN B 1 112 ? 16.688 20.016 10.312 1 98.19 112 GLN B O 1
ATOM 4321 N N . ILE B 1 113 ? 17.938 21.906 10.703 1 98.19 113 ILE B N 1
ATOM 4322 C CA . ILE B 1 113 ? 18.484 21.969 9.359 1 98.19 113 ILE B CA 1
ATOM 4323 C C . ILE B 1 113 ? 19.359 20.75 9.094 1 98.19 113 ILE B C 1
ATOM 4325 O O . ILE B 1 113 ? 19.234 20.094 8.055 1 98.19 113 ILE B O 1
ATOM 4329 N N . LYS B 1 114 ? 20.188 20.422 10.07 1 98.38 114 LYS B N 1
ATOM 4330 C CA . LYS B 1 114 ? 21.062 19.25 9.906 1 98.38 114 LYS B CA 1
ATOM 4331 C C . LYS B 1 114 ? 20.25 17.969 9.828 1 98.38 114 LYS B C 1
ATOM 4333 O O . LYS B 1 114 ? 20.547 17.078 9.016 1 98.38 114 LYS B O 1
ATOM 4338 N N . LEU B 1 115 ? 19.219 17.797 10.656 1 98.38 115 LEU B N 1
ATOM 4339 C CA . LEU B 1 115 ? 18.328 16.641 10.617 1 98.38 115 LEU B CA 1
ATOM 4340 C C . LEU B 1 115 ? 17.688 16.484 9.242 1 98.38 115 LEU B C 1
ATOM 4342 O O . LEU B 1 115 ? 17.688 15.398 8.672 1 98.38 115 LEU B O 1
ATOM 4346 N N . ASN B 1 116 ? 17.203 17.625 8.695 1 98.44 116 ASN B N 1
ATOM 4347 C CA . ASN B 1 116 ? 16.531 17.562 7.395 1 98.44 116 ASN B CA 1
ATOM 4348 C C . ASN B 1 116 ? 17.531 17.266 6.273 1 98.44 116 ASN B C 1
ATOM 4350 O O . ASN B 1 116 ? 17.172 16.625 5.285 1 98.44 116 ASN B O 1
ATOM 4354 N N . GLN B 1 117 ? 18.781 17.766 6.395 1 98.5 117 GLN B N 1
ATOM 4355 C CA . GLN B 1 117 ? 19.828 17.406 5.434 1 98.5 117 GLN B CA 1
ATOM 4356 C C . GLN B 1 117 ? 20.078 15.906 5.43 1 98.5 117 GLN B C 1
ATOM 4358 O O . GLN B 1 117 ? 20.156 15.289 4.367 1 98.5 117 GLN B O 1
ATOM 4363 N N . LEU B 1 118 ? 20.188 15.352 6.625 1 98.69 118 LEU B N 1
ATOM 4364 C CA . LEU B 1 118 ? 20.406 13.922 6.762 1 98.69 118 LEU B CA 1
ATOM 4365 C C . LEU B 1 118 ? 19.219 13.125 6.246 1 98.69 118 LEU B C 1
ATOM 4367 O O . LEU B 1 118 ? 19.375 12.086 5.613 1 98.69 118 LEU B O 1
ATOM 4371 N N . ASN B 1 119 ? 18.031 13.609 6.5 1 98.19 119 ASN B N 1
ATOM 4372 C CA . ASN B 1 119 ? 16.828 12.969 5.98 1 98.19 119 ASN B CA 1
ATOM 4373 C C . ASN B 1 119 ? 16.812 12.961 4.457 1 98.19 119 ASN B C 1
ATOM 4375 O O . ASN B 1 119 ? 16.391 11.977 3.842 1 98.19 119 ASN B O 1
ATOM 4379 N N . LEU B 1 120 ? 17.266 14.109 3.814 1 98.31 120 LEU B N 1
ATOM 4380 C CA . LEU B 1 120 ? 17.344 14.172 2.357 1 98.31 120 LEU B CA 1
ATOM 4381 C C . LEU B 1 120 ? 18.359 13.164 1.826 1 98.31 120 LEU B C 1
ATOM 4383 O O . LEU B 1 120 ? 18.078 12.453 0.855 1 98.31 120 LEU B O 1
ATOM 4387 N N . GLU B 1 121 ? 19.484 13.078 2.486 1 98.44 121 GLU B N 1
ATOM 4388 C CA . GLU B 1 121 ? 20.484 12.109 2.086 1 98.44 121 GLU B CA 1
ATOM 4389 C C . GLU B 1 121 ? 19.984 10.68 2.242 1 98.44 121 GLU B C 1
ATOM 4391 O O . GLU B 1 121 ? 20.234 9.828 1.387 1 98.44 121 GLU B O 1
ATOM 4396 N N . ALA B 1 122 ? 19.266 10.383 3.346 1 98.31 122 ALA B N 1
ATOM 4397 C CA . ALA B 1 122 ? 18.688 9.062 3.578 1 98.31 122 ALA B CA 1
ATOM 4398 C C . ALA B 1 122 ? 17.656 8.719 2.51 1 98.31 122 ALA B C 1
ATOM 4400 O O . ALA B 1 122 ? 17.609 7.59 2.01 1 98.31 122 ALA B O 1
ATOM 4401 N N . ALA B 1 123 ? 16.844 9.703 2.152 1 97.88 123 ALA B N 1
ATOM 4402 C CA . ALA B 1 123 ? 15.852 9.492 1.109 1 97.88 123 ALA B CA 1
ATOM 4403 C C . ALA B 1 123 ? 16.516 9.195 -0.232 1 97.88 123 ALA B C 1
ATOM 4405 O O . ALA B 1 123 ? 16 8.391 -1.017 1 97.88 123 ALA B O 1
ATOM 4406 N N . THR B 1 124 ? 17.625 9.859 -0.5 1 98 124 THR B N 1
ATOM 4407 C CA . THR B 1 124 ? 18.375 9.609 -1.729 1 98 124 THR B CA 1
ATOM 4408 C C . THR B 1 124 ? 18.938 8.195 -1.744 1 98 124 THR B C 1
ATOM 4410 O O . THR B 1 124 ? 18.922 7.523 -2.779 1 98 124 THR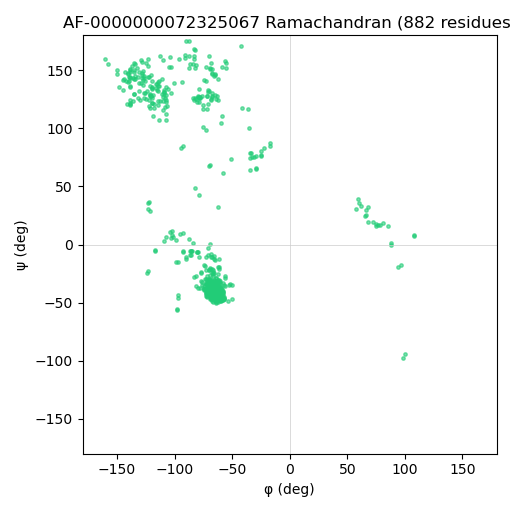 B O 1
ATOM 4413 N N . ALA B 1 125 ? 19.391 7.75 -0.585 1 97.88 125 ALA B N 1
ATOM 4414 C CA . ALA B 1 125 ? 19.844 6.367 -0.473 1 97.88 125 ALA B CA 1
ATOM 4415 C C . ALA B 1 125 ? 18.703 5.387 -0.657 1 97.88 125 ALA B C 1
ATOM 4417 O O . ALA B 1 125 ? 18.859 4.336 -1.282 1 97.88 125 ALA B O 1
ATOM 4418 N N . ASP B 1 126 ? 17.578 5.68 -0.155 1 97.44 126 ASP B N 1
ATOM 4419 C CA . ASP B 1 126 ? 16.406 4.84 -0.327 1 97.44 126 ASP B CA 1
ATOM 4420 C C . ASP B 1 126 ? 16 4.75 -1.799 1 97.44 126 ASP B C 1
ATOM 4422 O O . ASP B 1 126 ? 15.523 3.711 -2.252 1 97.44 126 ASP B O 1
ATOM 4426 N N . LEU B 1 127 ? 16.156 5.891 -2.527 1 97.56 127 LEU B N 1
ATOM 4427 C CA . LEU B 1 127 ? 15.898 5.898 -3.963 1 97.56 127 LEU B CA 1
ATOM 4428 C C . LEU B 1 127 ? 16.828 4.934 -4.691 1 97.56 127 LEU B C 1
ATOM 4430 O O . LEU B 1 127 ? 16.391 4.172 -5.555 1 97.56 127 LEU B O 1
ATOM 4434 N N . GLU B 1 128 ? 18.094 4.941 -4.281 1 97 128 GLU B N 1
ATOM 4435 C CA . GLU B 1 128 ? 19.047 4.027 -4.895 1 97 128 GLU B CA 1
ATOM 4436 C C . GLU B 1 128 ? 18.703 2.574 -4.582 1 97 128 GLU B C 1
ATOM 4438 O O . GLU B 1 128 ? 18.844 1.698 -5.438 1 97 128 GLU B O 1
ATOM 4443 N N . LYS B 1 129 ? 18.25 2.277 -3.395 1 96.69 129 LYS B N 1
ATOM 4444 C CA . LYS B 1 129 ? 17.797 0.936 -3.033 1 96.69 129 LYS B CA 1
ATOM 4445 C C . LYS B 1 129 ? 16.609 0.503 -3.893 1 96.69 129 LYS B C 1
ATOM 4447 O O . LYS B 1 129 ? 16.562 -0.639 -4.352 1 96.69 129 LYS B O 1
ATOM 4452 N N . ALA B 1 130 ? 15.703 1.4 -4.105 1 96.44 130 ALA B N 1
ATOM 4453 C CA . ALA B 1 130 ? 14.539 1.101 -4.934 1 96.44 130 ALA B CA 1
ATOM 4454 C C . ALA B 1 130 ? 14.961 0.748 -6.359 1 96.44 130 ALA B C 1
ATOM 4456 O O . ALA B 1 130 ? 14.391 -0.159 -6.973 1 96.44 130 ALA B O 1
ATOM 4457 N N . LYS B 1 131 ? 15.945 1.496 -6.848 1 96.31 131 LYS B N 1
ATOM 4458 C CA . LYS B 1 131 ? 16.469 1.199 -8.18 1 96.31 131 LYS B CA 1
ATOM 4459 C C . LYS B 1 131 ? 17.047 -0.208 -8.242 1 96.31 131 LYS B C 1
ATOM 4461 O O . LYS B 1 131 ? 16.797 -0.953 -9.188 1 96.31 131 LYS B O 1
ATOM 4466 N N . ASN B 1 132 ? 17.828 -0.538 -7.211 1 95.25 132 ASN B N 1
ATOM 4467 C CA . ASN B 1 132 ? 18.406 -1.875 -7.145 1 95.25 132 ASN B CA 1
ATOM 4468 C C . ASN B 1 132 ? 17.328 -2.953 -7.078 1 95.25 132 ASN B C 1
ATOM 4470 O O . ASN B 1 132 ? 17.453 -4 -7.715 1 95.25 132 ASN B O 1
ATOM 4474 N N . ASP B 1 133 ? 16.297 -2.693 -6.312 1 95.44 133 ASP B N 1
ATOM 4475 C CA . ASP B 1 133 ? 15.219 -3.658 -6.184 1 95.44 133 ASP B CA 1
ATOM 4476 C C . ASP B 1 133 ? 14.539 -3.91 -7.531 1 95.44 133 ASP B C 1
ATOM 4478 O O . ASP B 1 133 ? 14.242 -5.055 -7.875 1 95.44 133 ASP B O 1
ATOM 4482 N N . ILE B 1 134 ? 14.312 -2.846 -8.281 1 95.69 134 ILE B N 1
ATOM 4483 C CA . ILE B 1 134 ? 13.664 -2.973 -9.578 1 95.69 134 ILE B CA 1
ATOM 4484 C C . ILE B 1 134 ? 14.578 -3.73 -10.539 1 95.69 134 ILE B C 1
ATOM 4486 O O . ILE B 1 134 ? 14.109 -4.559 -11.328 1 95.69 134 ILE B O 1
ATOM 4490 N N . ARG B 1 135 ? 15.898 -3.443 -10.469 1 95.19 135 ARG B N 1
ATOM 4491 C CA . ARG B 1 135 ? 16.859 -4.164 -11.305 1 95.19 135 ARG B CA 1
ATOM 4492 C C . ARG B 1 135 ? 16.812 -5.66 -11.008 1 95.19 135 ARG B C 1
ATOM 4494 O O . ARG B 1 135 ? 16.844 -6.48 -11.93 1 95.19 135 ARG B O 1
ATOM 4501 N N . MET B 1 136 ? 16.719 -6.02 -9.766 1 94.44 136 MET B N 1
ATOM 4502 C CA . MET B 1 136 ? 16.656 -7.422 -9.367 1 94.44 136 MET B CA 1
ATOM 4503 C C . MET B 1 136 ? 15.375 -8.078 -9.875 1 94.44 136 MET B C 1
ATOM 4505 O O . MET B 1 136 ? 15.406 -9.211 -10.359 1 94.44 136 MET B O 1
ATOM 4509 N N . GLN B 1 137 ? 14.281 -7.352 -9.844 1 95.25 137 GLN B N 1
ATOM 4510 C CA . GLN B 1 137 ? 13 -7.883 -10.312 1 95.25 137 GLN B CA 1
ATOM 4511 C C . GLN B 1 137 ? 13.016 -8.102 -11.82 1 95.25 137 GLN B C 1
ATOM 4513 O O . GLN B 1 137 ? 12.531 -9.125 -12.312 1 95.25 137 GLN B O 1
ATOM 4518 N N . VAL B 1 138 ? 13.578 -7.152 -12.484 1 95.44 138 VAL B N 1
ATOM 4519 C CA . VAL B 1 138 ? 13.664 -7.246 -13.938 1 95.44 138 VAL B CA 1
ATOM 4520 C C . VAL B 1 138 ? 14.547 -8.422 -14.328 1 95.44 138 VAL B C 1
ATOM 4522 O O . VAL B 1 138 ? 14.203 -9.195 -15.227 1 95.44 138 VAL B O 1
ATOM 4525 N N . ALA B 1 139 ? 15.68 -8.594 -13.633 1 94.19 139 ALA B N 1
ATOM 4526 C CA . ALA B 1 139 ? 16.578 -9.695 -13.914 1 94.19 139 ALA B CA 1
ATOM 4527 C C . ALA B 1 139 ? 15.898 -11.039 -13.703 1 94.19 139 ALA B C 1
ATOM 4529 O O .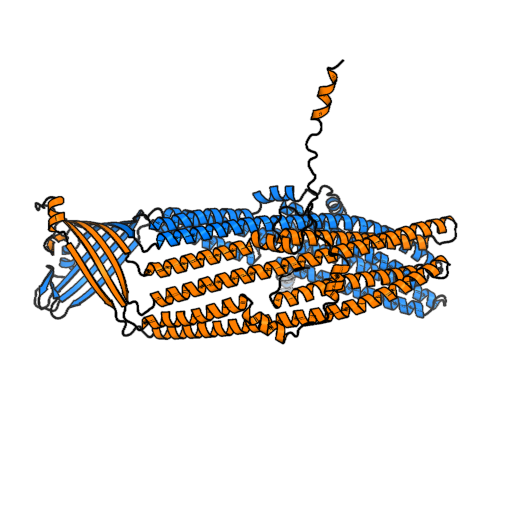 ALA B 1 139 ? 16.047 -11.961 -14.508 1 94.19 139 ALA B O 1
ATOM 4530 N N . GLN B 1 140 ? 15.141 -11.086 -12.633 1 94.12 140 GLN B N 1
ATOM 4531 C CA . GLN B 1 140 ? 14.414 -12.32 -12.344 1 94.12 140 GLN B CA 1
ATOM 4532 C C . GLN B 1 140 ? 13.391 -12.625 -13.43 1 94.12 140 GLN B C 1
ATOM 4534 O O . GLN B 1 140 ? 13.273 -13.766 -13.883 1 94.12 140 GLN B O 1
ATOM 4539 N N . ALA B 1 141 ? 12.664 -11.648 -13.805 1 95.44 141 ALA B N 1
ATOM 4540 C CA . ALA B 1 141 ? 11.664 -11.82 -14.859 1 95.44 141 ALA B CA 1
ATOM 4541 C C . ALA B 1 141 ? 12.32 -12.172 -16.188 1 95.44 141 ALA B C 1
ATOM 4543 O O . ALA B 1 141 ? 11.805 -12.992 -16.953 1 95.44 141 ALA B O 1
ATOM 4544 N N . TYR B 1 142 ? 13.477 -11.609 -16.453 1 94.94 142 TYR B N 1
ATOM 4545 C CA . TYR B 1 142 ? 14.219 -11.859 -17.672 1 94.94 142 TYR B CA 1
ATOM 4546 C C . TYR B 1 142 ? 14.656 -13.32 -17.766 1 94.94 142 TYR B C 1
ATOM 4548 O O . TYR B 1 142 ? 14.461 -13.977 -18.781 1 94.94 142 TYR B O 1
ATOM 4556 N N . VAL B 1 143 ? 15.234 -13.82 -16.688 1 92.81 143 VAL B N 1
ATOM 4557 C CA . VAL B 1 143 ? 15.703 -15.195 -16.641 1 92.81 143 VAL B CA 1
ATOM 4558 C C . VAL B 1 143 ? 14.523 -16.156 -16.766 1 92.81 143 VAL B C 1
ATOM 4560 O O . VAL B 1 143 ? 14.633 -17.219 -17.391 1 92.81 143 VAL B O 1
ATOM 4563 N N . GLN B 1 144 ? 13.391 -15.742 -16.188 1 94.44 144 GLN B N 1
ATOM 4564 C CA . GLN B 1 144 ? 12.203 -16.594 -16.266 1 94.44 144 GLN B CA 1
ATOM 4565 C C . GLN B 1 144 ? 11.734 -16.75 -17.719 1 94.44 144 GLN B C 1
ATOM 4567 O O . GLN B 1 144 ? 11.305 -17.828 -18.109 1 94.44 144 GLN B O 1
ATOM 4572 N N . ILE B 1 145 ? 11.805 -15.727 -18.453 1 94.31 145 ILE B N 1
ATOM 4573 C CA . ILE B 1 145 ? 11.438 -15.805 -19.875 1 94.31 145 ILE B CA 1
ATOM 4574 C C . ILE B 1 145 ? 12.383 -16.75 -20.594 1 94.31 145 ILE B C 1
ATOM 4576 O O . ILE B 1 145 ? 11.938 -17.609 -21.375 1 94.31 145 ILE B O 1
ATOM 4580 N N . LEU B 1 146 ? 13.719 -16.594 -20.312 1 92.44 146 LEU B N 1
ATOM 4581 C CA . LEU B 1 146 ? 14.703 -17.469 -20.938 1 92.44 146 LEU B CA 1
ATOM 4582 C C . LEU B 1 146 ? 14.43 -18.922 -20.609 1 92.44 146 LEU B C 1
ATOM 4584 O O . LEU B 1 146 ? 14.492 -19.797 -21.484 1 92.44 146 LEU B O 1
ATOM 4588 N N . TYR B 1 147 ? 14.047 -19.141 -19.359 1 91.94 147 TYR B N 1
ATOM 4589 C CA . TYR B 1 147 ? 13.688 -20.469 -18.906 1 91.94 147 TYR B CA 1
ATOM 4590 C C . TYR B 1 147 ? 12.461 -20.984 -19.641 1 91.94 147 TYR B C 1
ATOM 4592 O O . TYR B 1 147 ? 12.469 -22.109 -20.172 1 91.94 147 TYR B O 1
ATOM 4600 N N . ASP B 1 148 ? 11.484 -20.203 -19.688 1 94.12 148 ASP B N 1
ATOM 4601 C CA . ASP B 1 148 ? 10.219 -20.625 -20.297 1 94.12 148 ASP B CA 1
ATOM 4602 C C . ASP B 1 148 ? 10.367 -20.812 -21.812 1 94.12 148 ASP B C 1
ATOM 4604 O O . ASP B 1 148 ? 9.727 -21.688 -22.391 1 94.12 148 ASP B O 1
ATOM 4608 N N . MET B 1 149 ? 11.219 -20.094 -22.422 1 92.38 149 MET B N 1
ATOM 4609 C CA . MET B 1 149 ? 11.5 -20.25 -23.844 1 92.38 149 MET B CA 1
ATOM 4610 C C . MET B 1 149 ? 12.133 -21.609 -24.125 1 92.38 149 MET B C 1
ATOM 4612 O O . MET B 1 149 ? 11.719 -22.312 -25.062 1 92.38 149 MET B O 1
ATOM 4616 N N . GLU B 1 150 ? 13.078 -21.953 -23.266 1 91.44 150 GLU B N 1
ATOM 4617 C CA . GLU B 1 150 ? 13.742 -23.25 -23.438 1 91.44 150 GLU B CA 1
ATOM 4618 C C . GLU B 1 150 ? 12.781 -24.391 -23.141 1 91.44 150 GLU B C 1
ATOM 4620 O O . GLU B 1 150 ? 12.82 -25.438 -23.797 1 91.44 150 GLU B O 1
ATOM 4625 N N . MET B 1 151 ? 11.945 -24.156 -22.203 1 93.31 151 MET B N 1
ATOM 4626 C CA . MET B 1 151 ? 10.953 -25.172 -21.859 1 93.31 151 MET B CA 1
ATOM 4627 C C . MET B 1 151 ? 9.961 -25.375 -23 1 93.31 151 MET B C 1
ATOM 4629 O O . MET B 1 151 ? 9.555 -26.5 -23.281 1 93.31 151 MET B O 1
ATOM 4633 N N . ALA B 1 152 ? 9.57 -24.328 -23.625 1 93.38 152 ALA B N 1
ATOM 4634 C CA . ALA B 1 152 ? 8.695 -24.438 -24.781 1 93.38 152 ALA B CA 1
ATOM 4635 C C . ALA B 1 152 ? 9.375 -25.188 -25.922 1 93.38 152 ALA B C 1
ATOM 4637 O O . ALA B 1 152 ? 8.75 -26.016 -26.594 1 93.38 152 ALA B O 1
ATOM 4638 N N . ASP B 1 153 ? 10.68 -24.922 -26.078 1 92.19 153 ASP B N 1
ATOM 4639 C CA . ASP B 1 153 ? 11.445 -25.625 -27.094 1 92.19 153 ASP B CA 1
ATOM 4640 C C . ASP B 1 153 ? 11.453 -27.141 -26.844 1 92.19 153 ASP B C 1
ATOM 4642 O O . ASP B 1 153 ? 11.234 -27.922 -27.766 1 92.19 153 ASP B O 1
ATOM 4646 N N . VAL B 1 154 ? 11.648 -27.484 -25.594 1 90.06 154 VAL B N 1
ATOM 4647 C CA . VAL B 1 154 ? 11.68 -28.891 -25.203 1 90.06 154 VAL B CA 1
ATOM 4648 C C . VAL B 1 154 ? 10.312 -29.516 -25.453 1 90.06 154 VAL B C 1
ATOM 4650 O O . VAL B 1 154 ? 10.219 -30.625 -26.016 1 90.06 154 VAL B O 1
ATOM 4653 N N . ALA B 1 155 ? 9.266 -28.844 -25.094 1 92.06 155 ALA B N 1
ATOM 4654 C CA . ALA B 1 155 ? 7.91 -29.375 -25.25 1 92.06 155 ALA B CA 1
ATOM 4655 C C . ALA B 1 155 ? 7.555 -29.547 -26.719 1 92.06 155 ALA B C 1
ATOM 4657 O O . ALA B 1 155 ? 6.918 -30.531 -27.109 1 92.06 155 ALA B O 1
ATOM 4658 N N . HIS B 1 156 ? 7.957 -28.641 -27.578 1 93.81 156 HIS B N 1
ATOM 4659 C CA . HIS B 1 156 ? 7.66 -28.734 -29 1 93.81 156 HIS B CA 1
ATOM 4660 C C . HIS B 1 156 ? 8.453 -29.859 -29.656 1 93.81 156 HIS B C 1
ATOM 4662 O O . HIS B 1 156 ? 7.961 -30.5 -30.594 1 93.81 156 HIS B O 1
ATOM 4668 N N . ARG B 1 157 ? 9.656 -30.078 -29.172 1 90.94 157 ARG B N 1
ATOM 4669 C CA . ARG B 1 157 ? 10.445 -31.203 -29.672 1 90.94 157 ARG B CA 1
ATOM 4670 C C . ARG B 1 157 ? 9.766 -32.531 -29.344 1 90.94 157 ARG B C 1
ATOM 4672 O O . ARG B 1 157 ? 9.82 -33.469 -30.141 1 90.94 157 ARG B O 1
ATOM 4679 N N . GLN B 1 158 ? 9.102 -32.562 -28.25 1 90.94 158 GLN B N 1
ATOM 4680 C CA . GLN B 1 158 ? 8.383 -33.781 -27.875 1 90.94 158 GLN B CA 1
ATOM 4681 C C . GLN B 1 158 ? 7.238 -34.062 -28.828 1 90.94 158 GLN B C 1
ATOM 4683 O O . GLN B 1 158 ? 6.977 -35.219 -29.172 1 90.94 158 GLN B O 1
ATOM 4688 N N . ILE B 1 159 ? 6.598 -33.094 -29.25 1 91.69 159 ILE B N 1
ATOM 4689 C CA . ILE B 1 159 ? 5.52 -33.25 -30.219 1 91.69 159 ILE B CA 1
ATOM 4690 C C . ILE B 1 159 ? 6.078 -33.844 -31.516 1 91.69 159 ILE B C 1
ATOM 4692 O O . ILE B 1 159 ? 5.461 -34.719 -32.125 1 91.69 159 ILE B O 1
ATOM 4696 N N . GLU B 1 160 ? 7.203 -33.375 -31.859 1 92.19 160 GLU B N 1
ATOM 4697 C CA . GLU B 1 160 ? 7.828 -33.875 -33.062 1 92.19 160 GLU B CA 1
ATOM 4698 C C . GLU B 1 160 ? 8.133 -35.375 -32.969 1 92.19 160 GLU B C 1
ATOM 4700 O O . GLU B 1 160 ? 7.863 -36.125 -33.906 1 92.19 160 GLU B O 1
ATOM 4705 N N . ILE B 1 161 ? 8.594 -35.75 -31.812 1 88.75 161 ILE B N 1
ATOM 4706 C CA . ILE B 1 161 ? 8.953 -37.125 -31.578 1 88.75 161 ILE B CA 1
ATOM 4707 C C . ILE B 1 161 ? 7.691 -38 -31.578 1 88.75 161 ILE B C 1
ATOM 4709 O O . ILE B 1 161 ? 7.633 -39.031 -32.25 1 88.75 161 ILE B O 1
ATOM 4713 N N . ASP B 1 162 ? 6.691 -37.562 -30.875 1 91.25 162 ASP B N 1
ATOM 4714 C CA . ASP B 1 162 ? 5.457 -38.312 -30.75 1 91.25 162 ASP B CA 1
ATOM 4715 C C . ASP B 1 162 ? 4.699 -38.375 -32.062 1 91.25 162 ASP B C 1
ATOM 4717 O O . ASP B 1 162 ? 4.078 -39.375 -32.406 1 91.25 162 ASP B O 1
ATOM 4721 N N . SER B 1 163 ? 4.688 -37.312 -32.781 1 92.88 163 SER B N 1
ATOM 4722 C CA . SER B 1 163 ? 4.039 -37.281 -34.094 1 92.88 163 SER B CA 1
ATOM 4723 C C . SER B 1 163 ? 4.691 -38.25 -35.062 1 92.88 163 SER B C 1
ATOM 4725 O O . SER B 1 163 ? 4.004 -38.938 -35.812 1 92.88 163 SER B O 1
ATOM 4727 N N . ALA B 1 164 ? 6.023 -38.344 -35.062 1 90.75 164 ALA B N 1
ATOM 4728 C CA . ALA B 1 164 ? 6.75 -39.281 -35.875 1 90.75 164 ALA B CA 1
ATOM 4729 C C . ALA B 1 164 ? 6.41 -40.719 -35.5 1 90.75 164 ALA B C 1
ATOM 4731 O O . ALA B 1 164 ? 6.281 -41.594 -36.375 1 90.75 164 ALA B O 1
ATOM 4732 N N . GLN B 1 165 ? 6.203 -40.906 -34.25 1 88.88 165 GLN B N 1
ATOM 4733 C CA . GLN B 1 165 ? 5.887 -42.25 -33.75 1 88.88 165 GLN B CA 1
ATOM 4734 C C . GLN B 1 165 ? 4.473 -42.656 -34.156 1 88.88 165 GLN B C 1
ATOM 4736 O O . GLN B 1 165 ? 4.223 -43.812 -34.469 1 88.88 165 GLN B O 1
ATOM 4741 N N . VAL B 1 166 ? 3.535 -41.75 -34.062 1 90.75 166 VAL B N 1
ATOM 4742 C CA . VAL B 1 166 ? 2.168 -42.062 -34.469 1 90.75 166 VAL B CA 1
ATOM 4743 C C . VAL B 1 166 ? 2.141 -42.375 -35.969 1 90.75 166 VAL B C 1
ATOM 4745 O O . VAL B 1 166 ? 1.47 -43.344 -36.375 1 90.75 166 VAL B O 1
ATOM 4748 N N . ALA B 1 167 ? 2.863 -41.656 -36.75 1 91.31 167 ALA B N 1
ATOM 4749 C CA . ALA B 1 167 ? 2.918 -41.906 -38.188 1 91.31 167 ALA B CA 1
ATOM 4750 C C . ALA B 1 167 ? 3.498 -43.281 -38.469 1 91.31 167 ALA B C 1
ATOM 4752 O O . ALA B 1 167 ? 2.992 -44 -39.344 1 91.31 167 ALA B O 1
ATOM 4753 N N . ARG B 1 168 ? 4.496 -43.656 -37.719 1 87.94 168 ARG B N 1
ATOM 4754 C CA . ARG B 1 168 ? 5.129 -44.969 -37.875 1 87.94 168 ARG B CA 1
ATOM 4755 C C . ARG B 1 168 ? 4.172 -46.094 -37.5 1 87.94 168 ARG B C 1
ATOM 4757 O O . ARG B 1 168 ? 4.062 -47.094 -38.188 1 87.94 168 ARG B O 1
ATOM 4764 N N . LEU B 1 169 ? 3.523 -45.906 -36.375 1 87.88 169 LEU B N 1
ATOM 4765 C CA . LEU B 1 169 ? 2.615 -46.906 -35.875 1 87.88 169 LEU B CA 1
ATOM 4766 C C . LEU B 1 169 ? 1.403 -47.062 -36.812 1 87.88 169 LEU B C 1
ATOM 4768 O O . LEU B 1 169 ? 0.867 -48.156 -36.969 1 87.88 169 LEU B O 1
ATOM 4772 N N . GLN B 1 170 ? 0.954 -45.969 -37.344 1 90.06 170 GLN B N 1
ATOM 4773 C CA . GLN B 1 170 ? -0.144 -46.031 -38.281 1 90.06 170 GLN B CA 1
ATOM 4774 C C . GLN B 1 170 ? 0.225 -46.875 -39.5 1 90.06 170 GLN B C 1
ATOM 4776 O O . GLN B 1 170 ? -0.581 -47.656 -39.969 1 90.06 170 GLN B O 1
ATOM 4781 N N . ALA B 1 171 ? 1.454 -46.781 -39.938 1 88.62 171 ALA B N 1
ATOM 4782 C CA . ALA B 1 171 ? 1.938 -47.562 -41.062 1 88.62 171 ALA B CA 1
ATOM 4783 C C . ALA B 1 171 ? 2.02 -49.062 -40.688 1 88.62 171 ALA B C 1
ATOM 4785 O O . ALA B 1 171 ? 1.69 -49.906 -41.5 1 88.62 171 ALA B O 1
ATOM 4786 N N . PHE B 1 172 ? 2.348 -49.344 -39.469 1 86.38 172 PHE B N 1
ATOM 4787 C CA . PHE B 1 172 ? 2.447 -50.719 -39 1 86.38 172 PHE B CA 1
ATOM 4788 C C . PHE B 1 172 ? 1.066 -51.375 -38.875 1 86.38 172 PHE B C 1
ATOM 4790 O O . PHE B 1 172 ? 0.882 -52.531 -39.219 1 86.38 172 PHE B O 1
ATOM 4797 N N . VAL B 1 173 ? 0.14 -50.562 -38.438 1 86.75 173 VAL B N 1
ATOM 4798 C CA . VAL B 1 173 ? -1.221 -51.062 -38.281 1 86.75 173 VAL B CA 1
ATOM 4799 C C . VAL B 1 173 ? -1.826 -51.344 -39.656 1 86.75 173 VAL B C 1
ATOM 4801 O O . VAL B 1 173 ? -2.512 -52.344 -39.844 1 86.75 173 VAL B O 1
ATOM 4804 N N . ASP B 1 174 ? -1.508 -50.531 -40.562 1 88.44 174 ASP B N 1
ATOM 4805 C CA . ASP B 1 174 ? -2.023 -50.688 -41.906 1 88.44 174 ASP B CA 1
ATOM 4806 C C . ASP B 1 174 ? -1.469 -51.938 -42.562 1 88.44 174 ASP B C 1
ATOM 4808 O O . ASP B 1 174 ? -2.145 -52.562 -43.375 1 88.44 174 ASP B O 1
ATOM 4812 N N . ASN B 1 175 ? -0.308 -52.375 -42.062 1 88 175 ASN B N 1
ATOM 4813 C CA . ASN B 1 175 ? 0.331 -53.562 -42.625 1 88 175 ASN B CA 1
ATOM 4814 C C . ASN B 1 175 ? 0.133 -54.781 -41.719 1 88 175 ASN B C 1
ATOM 4816 O O . ASN B 1 175 ? 0.728 -55.844 -41.969 1 88 175 ASN B O 1
ATOM 4820 N N . GLY B 1 176 ? -0.669 -54.625 -40.625 1 80.94 176 GLY B N 1
ATOM 4821 C CA . GLY B 1 176 ? -1.03 -55.719 -39.75 1 80.94 176 GLY B CA 1
ATOM 4822 C C . GLY B 1 176 ? 0.073 -56.094 -38.781 1 80.94 176 GLY B C 1
ATOM 4823 O O . GLY B 1 176 ? 0.071 -57.188 -38.219 1 80.94 176 GLY B O 1
ATOM 4824 N N . LYS B 1 177 ? 0.966 -55.25 -38.625 1 78.12 177 LYS B N 1
ATOM 4825 C CA . LYS B 1 177 ? 2.133 -55.562 -37.812 1 78.12 177 LYS B CA 1
ATOM 4826 C C . LYS B 1 177 ? 1.979 -55.031 -36.406 1 78.12 177 LYS B C 1
ATOM 4828 O O . LYS B 1 177 ? 2.75 -55.375 -35.5 1 78.12 177 LYS B O 1
ATOM 4833 N N . ALA B 1 178 ? 1.007 -54.125 -36.188 1 78.06 178 ALA B N 1
ATOM 4834 C CA . ALA B 1 178 ? 0.779 -53.562 -34.844 1 78.06 178 ALA B CA 1
ATOM 4835 C C . ALA B 1 178 ? -0.708 -53.531 -34.5 1 78.06 178 ALA B C 1
ATOM 4837 O O . ALA B 1 178 ? -1.555 -53.688 -35.406 1 78.06 178 ALA B O 1
ATOM 4838 N N . SER B 1 179 ? -0.933 -53.531 -33.25 1 80.88 179 SER B N 1
ATOM 4839 C CA . SER B 1 179 ? -2.32 -53.531 -32.812 1 80.88 179 SER B CA 1
ATOM 4840 C C . SER B 1 179 ? -2.926 -52.156 -32.812 1 80.88 179 SER B C 1
ATOM 4842 O O . SER B 1 179 ? -2.209 -51.156 -32.656 1 80.88 179 SER B O 1
ATOM 4844 N N . GLY B 1 180 ? -4.203 -52.125 -33 1 79.5 180 GLY B N 1
ATOM 4845 C CA . GLY B 1 180 ? -4.949 -50.875 -32.906 1 79.5 180 GLY B CA 1
ATOM 4846 C C . GLY B 1 180 ? -4.887 -50.25 -31.516 1 79.5 180 GLY B C 1
ATOM 4847 O O . GLY B 1 180 ? -4.984 -49.031 -31.375 1 79.5 180 GLY B O 1
ATOM 4848 N N . VAL B 1 181 ? -4.555 -51.094 -30.609 1 76.81 181 VAL B N 1
ATOM 4849 C CA . VAL B 1 181 ? -4.473 -50.625 -29.234 1 76.81 181 VAL B CA 1
ATOM 4850 C C . VAL B 1 181 ? -3.227 -49.781 -29.047 1 76.81 181 VAL B C 1
ATOM 4852 O O . VAL B 1 181 ? -3.285 -48.719 -28.406 1 76.81 181 VAL B O 1
ATOM 4855 N N . GLU B 1 182 ? -2.156 -50.156 -29.656 1 80.25 182 GLU B N 1
ATOM 4856 C CA . GLU B 1 182 ? -0.906 -49.406 -29.547 1 80.25 182 GLU B CA 1
ATOM 4857 C C . GLU B 1 182 ? -1.014 -48.031 -30.219 1 80.25 182 GLU B C 1
ATOM 4859 O O . GLU B 1 182 ? -0.508 -47.031 -29.688 1 80.25 182 GLU B O 1
ATOM 4864 N N . LEU B 1 183 ? -1.669 -48.062 -31.266 1 84.56 183 LEU B N 1
ATOM 4865 C CA . LEU B 1 183 ? -1.86 -46.812 -32 1 84.56 183 LEU B CA 1
ATOM 4866 C C . LEU B 1 183 ? -2.699 -45.812 -31.188 1 84.56 183 LEU B C 1
ATOM 4868 O O . LEU B 1 183 ? -2.375 -44.625 -31.109 1 84.56 183 LEU B O 1
ATOM 4872 N N . SER B 1 184 ? -3.752 -46.375 -30.594 1 81.69 184 SER B N 1
ATOM 4873 C CA . SER B 1 184 ? -4.613 -45.531 -29.766 1 81.69 184 SER B CA 1
ATOM 4874 C C . SER B 1 184 ? -3.857 -44.969 -28.562 1 81.69 184 SER B C 1
ATOM 4876 O O . SER B 1 184 ? -4.051 -43.812 -28.188 1 81.69 184 SER B O 1
ATOM 4878 N N . GLN B 1 185 ? -2.945 -45.719 -28 1 80.19 185 GLN B N 1
ATOM 4879 C CA . GLN B 1 185 ? -2.141 -45.281 -26.859 1 80.19 185 GLN B CA 1
ATOM 4880 C C . GLN B 1 185 ? -1.169 -44.156 -27.266 1 80.19 185 GLN B C 1
ATOM 4882 O O . GLN B 1 185 ? -0.986 -43.188 -26.516 1 80.19 185 GLN B O 1
ATOM 4887 N N . GLN B 1 186 ? -0.626 -44.344 -28.406 1 85.75 186 GLN B N 1
ATOM 4888 C CA . GLN B 1 186 ? 0.333 -43.344 -28.859 1 85.75 186 GLN B CA 1
ATOM 4889 C C . GLN B 1 186 ? -0.365 -42.031 -29.234 1 85.75 186 GLN B C 1
ATOM 4891 O O . GLN B 1 186 ? 0.191 -40.938 -29.047 1 85.75 186 GLN B O 1
ATOM 4896 N N . LYS B 1 187 ? -1.557 -42.188 -29.719 1 84.75 187 LYS B N 1
ATOM 4897 C CA . LYS B 1 187 ? -2.336 -41 -30.031 1 84.75 187 LYS B CA 1
ATOM 4898 C C . LYS B 1 187 ? -2.684 -40.25 -28.75 1 84.75 187 LYS B C 1
ATOM 4900 O O . LYS B 1 187 ? -2.672 -39 -28.734 1 84.75 187 LYS B O 1
ATOM 4905 N N . ALA B 1 188 ? -2.891 -40.938 -27.75 1 80 188 ALA B N 1
ATOM 4906 C CA . ALA B 1 188 ? -3.148 -40.344 -26.453 1 80 188 ALA B CA 1
ATOM 4907 C C . ALA B 1 188 ? -1.903 -39.625 -25.922 1 80 188 ALA B C 1
ATOM 4909 O O . ALA B 1 188 ? -1.996 -38.531 -25.359 1 80 188 ALA B O 1
ATOM 4910 N N . THR B 1 189 ? -0.765 -40.25 -26.141 1 83 189 THR B N 1
ATOM 4911 C CA . THR B 1 189 ? 0.497 -39.656 -25.703 1 83 189 THR B CA 1
ATOM 4912 C C . THR B 1 189 ? 0.779 -38.375 -26.469 1 83 189 THR B C 1
ATOM 4914 O O . THR B 1 189 ? 1.23 -37.375 -25.891 1 83 189 THR B O 1
ATOM 4917 N N . LEU B 1 190 ? 0.523 -38.406 -27.719 1 87 190 LEU B N 1
ATOM 4918 C CA . LEU B 1 190 ? 0.706 -37.219 -28.547 1 87 190 LEU B CA 1
ATOM 4919 C C . LEU B 1 190 ? -0.21 -36.094 -28.094 1 87 190 LEU B C 1
ATOM 4921 O O . LEU B 1 190 ? 0.214 -34.938 -28.016 1 87 190 LEU B O 1
ATOM 4925 N N . ALA B 1 191 ? -1.424 -36.469 -27.797 1 83.25 191 ALA B N 1
ATOM 4926 C CA . ALA B 1 191 ? -2.363 -35.438 -27.312 1 83.25 191 ALA B CA 1
ATOM 4927 C C . ALA B 1 191 ? -1.869 -34.812 -26 1 83.25 191 ALA B C 1
ATOM 4929 O O . ALA B 1 191 ? -2.01 -33.625 -25.797 1 83.25 191 ALA B O 1
ATOM 4930 N N . ASN B 1 192 ? -1.296 -35.594 -25.156 1 81.75 192 ASN B N 1
ATOM 4931 C CA . ASN B 1 192 ? -0.732 -35.094 -23.906 1 81.75 192 ASN B CA 1
ATOM 4932 C C . ASN B 1 192 ? 0.465 -34.188 -24.156 1 81.75 192 ASN B C 1
ATOM 4934 O O . ASN B 1 192 ? 0.651 -33.188 -23.453 1 81.75 192 ASN B O 1
ATOM 4938 N N . SER B 1 193 ? 1.267 -34.531 -25.094 1 87.12 193 SER B N 1
ATOM 4939 C CA . SER B 1 193 ? 2.406 -33.688 -25.438 1 87.12 193 SER B CA 1
ATOM 4940 C C . SER B 1 193 ? 1.949 -32.344 -25.969 1 87.12 193 SER B C 1
ATOM 4942 O O . SER B 1 193 ? 2.57 -31.312 -25.688 1 87.12 193 SER B O 1
ATOM 4944 N N . LYS B 1 194 ? 0.895 -32.406 -26.719 1 86.19 194 LYS B N 1
ATOM 4945 C CA . LYS B 1 194 ? 0.347 -31.156 -27.219 1 86.19 194 LYS B CA 1
ATOM 4946 C C . LYS B 1 194 ? -0.174 -30.281 -26.094 1 86.19 194 LYS B C 1
ATOM 4948 O O . LYS B 1 194 ? -0.005 -29.062 -26.109 1 86.19 194 LYS B O 1
ATOM 4953 N N . LEU B 1 195 ? -0.754 -30.906 -25.188 1 81.38 195 LEU B N 1
ATOM 4954 C CA . LEU B 1 195 ? -1.215 -30.172 -24.016 1 81.38 195 LEU B CA 1
ATOM 4955 C C . LEU B 1 195 ? -0.042 -29.547 -23.281 1 81.38 195 LEU B C 1
ATOM 4957 O O . LEU B 1 195 ? -0.106 -28.391 -22.875 1 81.38 195 LEU B O 1
ATOM 4961 N N . THR B 1 196 ? 0.996 -30.266 -23.094 1 85.5 196 THR B N 1
ATOM 4962 C CA . THR B 1 196 ? 2.182 -29.781 -22.391 1 85.5 196 THR B CA 1
ATOM 4963 C C . THR B 1 196 ? 2.807 -28.609 -23.125 1 85.5 196 THR B C 1
ATOM 4965 O O . THR B 1 196 ? 3.24 -27.641 -22.5 1 85.5 196 THR B O 1
ATOM 4968 N N . ALA B 1 197 ? 2.869 -28.719 -24.406 1 89.06 197 ALA B N 1
ATOM 4969 C CA . ALA B 1 197 ? 3.428 -27.641 -25.219 1 89.06 197 ALA B CA 1
ATOM 4970 C C . ALA B 1 197 ? 2.572 -26.375 -25.125 1 89.06 197 ALA B C 1
ATOM 4972 O O . ALA B 1 197 ? 3.1 -25.266 -25.031 1 89.06 197 ALA B O 1
ATOM 4973 N N . THR B 1 198 ? 1.332 -26.562 -25.188 1 85.75 198 THR B N 1
ATOM 4974 C CA . THR B 1 198 ? 0.424 -25.438 -25.016 1 85.75 198 THR B CA 1
ATOM 4975 C C . THR B 1 198 ? 0.642 -24.75 -23.672 1 85.75 198 THR B C 1
ATOM 4977 O O . THR B 1 198 ? 0.687 -23.516 -23.594 1 85.75 198 THR B O 1
ATOM 4980 N N . GLN B 1 199 ? 0.802 -25.5 -22.625 1 85.44 199 GLN B N 1
ATOM 4981 C CA . GLN B 1 199 ? 1.05 -24.953 -21.281 1 85.44 199 GLN B CA 1
ATOM 4982 C C . GLN B 1 199 ? 2.379 -24.203 -21.234 1 85.44 199 GLN B C 1
ATOM 4984 O O . GLN B 1 199 ? 2.471 -23.141 -20.625 1 85.44 199 GLN B O 1
ATOM 4989 N N . ALA B 1 200 ? 3.355 -24.766 -21.828 1 90.81 200 ALA B N 1
ATOM 4990 C CA . ALA B 1 200 ? 4.668 -24.141 -21.859 1 90.81 200 ALA B CA 1
ATOM 4991 C C . ALA B 1 200 ? 4.621 -22.797 -22.594 1 90.81 200 ALA B C 1
ATOM 4993 O O . ALA B 1 200 ? 5.219 -21.812 -22.156 1 90.81 200 ALA B O 1
ATOM 4994 N N . ASP B 1 201 ? 3.9 -22.828 -23.719 1 89.5 201 ASP B N 1
ATOM 4995 C CA . ASP B 1 201 ? 3.74 -21.594 -24.484 1 89.5 201 ASP B CA 1
ATOM 4996 C C . ASP B 1 201 ? 3.004 -20.547 -23.656 1 89.5 201 ASP B C 1
ATOM 4998 O O . ASP B 1 201 ? 3.355 -19.359 -23.703 1 89.5 201 ASP B O 1
ATOM 5002 N N . ASN B 1 202 ? 2.031 -20.969 -23.031 1 85.62 202 ASN B N 1
ATOM 5003 C CA . ASN B 1 202 ? 1.277 -20.062 -22.188 1 85.62 202 ASN B CA 1
ATOM 5004 C C . ASN B 1 202 ? 2.145 -19.484 -21.062 1 85.62 202 ASN B C 1
ATOM 5006 O O . ASN B 1 202 ? 2.053 -18.297 -20.75 1 85.62 202 ASN B O 1
ATOM 5010 N N . ASN B 1 203 ? 2.918 -20.281 -20.469 1 90 203 ASN B N 1
ATOM 5011 C CA . ASN B 1 203 ? 3.828 -19.828 -19.422 1 90 203 ASN B CA 1
ATOM 5012 C C . ASN B 1 203 ? 4.805 -18.781 -19.953 1 90 203 ASN B C 1
ATOM 5014 O O . ASN B 1 203 ? 5.105 -17.797 -19.266 1 90 203 ASN B O 1
ATOM 5018 N N . MET B 1 204 ? 5.281 -19.062 -21.141 1 91.31 204 MET B N 1
ATOM 5019 C CA . MET B 1 204 ? 6.191 -18.109 -21.781 1 91.31 204 MET B CA 1
ATOM 5020 C C . MET B 1 204 ? 5.504 -16.781 -22.016 1 91.31 204 MET B C 1
ATOM 5022 O O . MET B 1 204 ? 6.07 -15.719 -21.719 1 91.31 204 MET B O 1
ATOM 5026 N N . ARG B 1 205 ? 4.309 -16.797 -22.484 1 87.69 205 ARG B N 1
ATOM 5027 C CA . ARG B 1 205 ? 3.537 -15.578 -22.719 1 87.69 205 ARG B CA 1
ATOM 5028 C C . ARG B 1 205 ? 3.307 -14.812 -21.422 1 87.69 205 ARG B C 1
ATOM 5030 O O . ARG B 1 205 ? 3.408 -13.586 -21.391 1 87.69 205 ARG B O 1
ATOM 5037 N N . LEU B 1 206 ? 3.055 -15.531 -20.375 1 87.81 206 LEU B N 1
ATOM 5038 C CA . LEU B 1 206 ? 2.83 -14.906 -19.078 1 87.81 206 LEU B CA 1
ATOM 5039 C C . LEU B 1 206 ? 4.117 -14.289 -18.547 1 87.81 206 LEU B C 1
ATOM 5041 O O . LEU B 1 206 ? 4.086 -13.227 -17.906 1 87.81 206 LEU B O 1
ATOM 5045 N N . ALA B 1 207 ? 5.176 -14.984 -18.75 1 93.19 207 ALA B N 1
ATOM 5046 C CA . ALA B 1 207 ? 6.461 -14.445 -18.328 1 93.19 207 ALA B CA 1
ATOM 5047 C C . ALA B 1 207 ? 6.793 -13.148 -19.047 1 93.19 207 ALA B C 1
ATOM 5049 O O . ALA B 1 207 ? 7.277 -12.195 -18.438 1 93.19 207 ALA B O 1
ATOM 5050 N N . VAL B 1 208 ? 6.535 -13.172 -20.359 1 92.19 208 VAL B N 1
ATOM 5051 C CA . VAL B 1 208 ? 6.762 -11.969 -21.156 1 92.19 208 VAL B CA 1
ATOM 5052 C C . VAL B 1 208 ? 5.863 -10.844 -20.656 1 92.19 208 VAL B C 1
ATOM 5054 O O . VAL B 1 208 ? 6.305 -9.695 -20.531 1 92.19 208 VAL B O 1
ATOM 5057 N N . LEU B 1 209 ? 4.676 -11.164 -20.391 1 87.81 209 LEU B N 1
ATOM 5058 C CA . LEU B 1 209 ? 3.742 -10.18 -19.844 1 87.81 209 LEU B CA 1
ATOM 5059 C C . LEU B 1 209 ? 4.266 -9.594 -18.531 1 87.81 209 LEU B C 1
ATOM 5061 O O . LEU B 1 209 ? 4.211 -8.375 -18.328 1 87.81 209 LEU B O 1
ATOM 5065 N N . THR B 1 210 ? 4.809 -10.375 -17.719 1 91.12 210 THR B N 1
ATOM 5066 C CA . THR B 1 210 ? 5.324 -9.945 -16.422 1 91.12 210 THR B CA 1
ATOM 5067 C C . THR B 1 210 ? 6.465 -8.945 -16.594 1 91.12 210 THR B C 1
ATOM 5069 O O . THR B 1 210 ? 6.488 -7.898 -15.945 1 91.12 210 THR B O 1
ATOM 5072 N N . LEU B 1 211 ? 7.363 -9.297 -17.5 1 94.44 211 LEU B N 1
ATOM 5073 C CA . LEU B 1 211 ? 8.492 -8.406 -17.734 1 94.44 211 LEU B CA 1
ATOM 5074 C C . LEU B 1 211 ? 8.031 -7.09 -18.344 1 94.44 211 LEU B C 1
ATOM 5076 O O . LEU B 1 211 ? 8.469 -6.016 -17.938 1 94.44 211 LEU B O 1
ATOM 5080 N N . THR B 1 212 ? 7.148 -7.172 -19.312 1 91.94 212 THR B N 1
ATOM 5081 C CA . THR B 1 212 ? 6.688 -5.957 -19.969 1 91.94 212 THR B CA 1
ATOM 5082 C C . THR B 1 212 ? 5.93 -5.062 -19 1 91.94 212 THR B C 1
ATOM 5084 O O . THR B 1 212 ? 5.961 -3.836 -19.125 1 91.94 212 THR B O 1
ATOM 5087 N N . GLN B 1 213 ? 5.316 -5.676 -18.031 1 87.94 213 GLN B N 1
ATOM 5088 C CA . GLN B 1 213 ? 4.648 -4.906 -16.984 1 87.94 213 GLN B CA 1
ATOM 5089 C C . GLN B 1 213 ? 5.656 -4.191 -16.094 1 87.94 213 GLN B C 1
ATOM 5091 O O . GLN B 1 213 ? 5.441 -3.045 -15.688 1 87.94 213 GLN B O 1
ATOM 5096 N N . LEU B 1 214 ? 6.719 -4.844 -15.789 1 90.31 214 LEU B N 1
ATOM 5097 C CA . LEU B 1 214 ? 7.781 -4.234 -15 1 90.31 214 LEU B CA 1
ATOM 5098 C C . LEU B 1 214 ? 8.406 -3.059 -15.742 1 90.31 214 LEU B C 1
ATOM 5100 O O . LEU B 1 214 ? 8.852 -2.09 -15.117 1 90.31 214 LEU B O 1
ATOM 5104 N N . LEU B 1 215 ? 8.414 -3.201 -17.062 1 92.75 215 LEU B N 1
ATOM 5105 C CA . LEU B 1 215 ? 8.984 -2.158 -17.906 1 92.75 215 LEU B CA 1
ATOM 5106 C C . LEU B 1 215 ? 7.957 -1.062 -18.188 1 92.75 215 LEU B C 1
ATOM 5108 O O . LEU B 1 215 ? 8.281 -0.04 -18.797 1 92.75 215 LEU B O 1
ATOM 5112 N N . GLU B 1 216 ? 6.73 -1.358 -17.703 1 88.38 216 GLU B N 1
ATOM 5113 C CA . GLU B 1 216 ? 5.645 -0.401 -17.891 1 88.38 216 GLU B CA 1
ATOM 5114 C C . GLU B 1 216 ? 5.383 -0.129 -19.359 1 88.38 216 GLU B C 1
ATOM 5116 O O . GLU B 1 216 ? 5.211 1.022 -19.766 1 88.38 216 GLU B O 1
ATOM 5121 N N . LEU B 1 217 ? 5.48 -1.184 -20.109 1 87.88 217 LEU B N 1
ATOM 5122 C CA . LEU B 1 217 ? 5.164 -1.067 -21.531 1 87.88 217 LEU B CA 1
ATOM 5123 C C . LEU B 1 217 ? 3.662 -1.181 -21.766 1 87.88 217 LEU B C 1
ATOM 5125 O O . LEU B 1 217 ? 2.949 -1.796 -20.969 1 87.88 217 LEU B O 1
ATOM 5129 N N . ASP B 1 218 ? 3.141 -0.724 -22.875 1 78.88 218 ASP B N 1
ATOM 5130 C CA . ASP B 1 218 ? 1.71 -0.687 -23.156 1 78.88 218 ASP B CA 1
ATOM 5131 C C . ASP B 1 218 ? 1.211 -2.049 -23.641 1 78.88 218 ASP B C 1
ATOM 5133 O O . ASP B 1 218 ? 0.091 -2.453 -23.312 1 78.88 218 ASP B O 1
ATOM 5137 N N . THR B 1 219 ? 2.068 -2.67 -24.375 1 80.94 219 THR B N 1
ATOM 5138 C CA . THR B 1 219 ? 1.661 -3.967 -24.906 1 80.94 219 THR B CA 1
ATOM 5139 C C . THR B 1 219 ? 2.844 -4.93 -24.953 1 80.94 219 THR B C 1
ATOM 5141 O O . THR B 1 219 ? 3.979 -4.52 -25.188 1 80.94 219 THR B O 1
ATOM 5144 N N . PRO B 1 220 ? 2.504 -6.145 -24.641 1 81.88 220 PRO B N 1
ATOM 5145 C CA . PRO B 1 220 ? 3.564 -7.148 -24.75 1 81.88 220 PRO B CA 1
ATOM 5146 C C . PRO B 1 220 ? 3.775 -7.637 -26.188 1 81.88 220 PRO B C 1
ATOM 5148 O O . PRO B 1 220 ? 4.742 -8.352 -26.453 1 81.88 220 PRO B O 1
ATOM 5151 N N . GLU B 1 221 ? 2.939 -7.227 -27.062 1 79.94 221 GLU B N 1
ATOM 5152 C CA . GLU B 1 221 ? 3.031 -7.723 -28.422 1 79.94 221 GLU B CA 1
ATOM 5153 C C . GLU B 1 221 ? 4.297 -7.219 -29.109 1 79.94 221 GLU B C 1
ATOM 5155 O O . GLU B 1 221 ? 4.602 -6.023 -29.062 1 79.94 221 GLU B O 1
ATOM 5160 N N . GLY B 1 222 ? 4.992 -8.109 -29.609 1 81.06 222 GLY B N 1
ATOM 5161 C CA . GLY B 1 222 ? 6.191 -7.766 -30.359 1 81.06 222 GLY B CA 1
ATOM 5162 C C . GLY B 1 222 ? 7.426 -7.648 -29.484 1 81.06 222 GLY B C 1
ATOM 5163 O O . GLY B 1 222 ? 8.508 -7.324 -29.969 1 81.06 222 GLY B O 1
ATOM 5164 N N . PHE B 1 223 ? 7.227 -7.891 -28.219 1 90.31 223 PHE B N 1
ATOM 5165 C CA . PHE B 1 223 ? 8.367 -7.801 -27.312 1 90.31 223 PHE B CA 1
ATOM 5166 C C . PHE B 1 223 ? 9.234 -9.047 -27.406 1 90.31 223 PHE B C 1
ATOM 5168 O O . PHE B 1 223 ? 8.719 -10.172 -27.375 1 90.31 223 PHE B O 1
ATOM 5175 N N . ALA B 1 224 ? 10.516 -8.82 -27.656 1 89.44 224 ALA B N 1
ATOM 5176 C CA . ALA B 1 224 ? 11.445 -9.938 -27.734 1 89.44 224 ALA B CA 1
ATOM 5177 C C . ALA B 1 224 ? 12.719 -9.648 -26.953 1 89.44 224 ALA B C 1
ATOM 5179 O O . ALA B 1 224 ? 13.117 -8.492 -26.797 1 89.44 224 ALA B O 1
ATOM 5180 N N . ILE B 1 225 ? 13.164 -10.688 -26.344 1 91.62 225 ILE B N 1
ATOM 5181 C CA . ILE B 1 225 ? 14.383 -10.523 -25.578 1 91.62 225 ILE B CA 1
ATOM 5182 C C . ILE B 1 225 ? 15.539 -11.25 -26.25 1 91.62 225 ILE B C 1
ATOM 5184 O O . ILE B 1 225 ? 15.312 -12.141 -27.078 1 91.62 225 ILE B O 1
ATOM 5188 N N . ASN B 1 226 ? 16.781 -10.844 -25.922 1 88 226 ASN B N 1
ATOM 5189 C CA . ASN B 1 226 ? 17.969 -11.508 -26.438 1 88 226 ASN B CA 1
ATOM 5190 C C . ASN B 1 226 ? 18.281 -12.781 -25.656 1 88 226 ASN B C 1
ATOM 5192 O O . ASN B 1 226 ? 18.359 -12.758 -24.422 1 88 226 ASN B O 1
ATOM 5196 N N . ARG B 1 227 ? 18.344 -13.883 -26.375 1 85.75 227 ARG B N 1
ATOM 5197 C CA . ARG B 1 227 ? 18.75 -15.141 -25.781 1 85.75 227 ARG B CA 1
ATOM 5198 C C . ARG B 1 227 ? 20.281 -15.242 -25.688 1 85.75 227 ARG B C 1
ATOM 5200 O O . ARG B 1 227 ? 20.969 -14.961 -26.672 1 85.75 227 ARG B O 1
ATOM 5207 N N . PRO B 1 228 ? 20.734 -15.484 -24.484 1 79.5 228 PRO B N 1
ATOM 5208 C CA . PRO B 1 228 ? 22.188 -15.68 -24.406 1 79.5 228 PRO B CA 1
ATOM 5209 C C . PRO B 1 228 ? 22.656 -16.891 -25.203 1 79.5 228 PRO B C 1
ATOM 5211 O O . PRO B 1 228 ? 21.906 -17.859 -25.375 1 79.5 228 PRO B O 1
ATOM 5214 N N . THR B 1 229 ? 23.812 -16.75 -25.828 1 75.06 229 THR B N 1
ATOM 5215 C CA . THR B 1 229 ? 24.391 -17.891 -26.562 1 75.06 229 THR B CA 1
ATOM 5216 C C . THR B 1 229 ? 24.844 -18.984 -25.594 1 75.06 229 THR B C 1
ATOM 5218 O O . THR B 1 229 ? 25.031 -18.734 -24.406 1 75.06 229 THR B O 1
ATOM 5221 N N . LYS B 1 230 ? 24.828 -20.203 -26.047 1 71.5 230 LYS B N 1
ATOM 5222 C CA . LYS B 1 230 ? 25.297 -21.328 -25.25 1 71.5 230 LYS B CA 1
ATOM 5223 C C . LYS B 1 230 ? 26.672 -21.047 -24.656 1 71.5 230 LYS B C 1
ATOM 5225 O O . LYS B 1 230 ? 26.969 -21.438 -23.531 1 71.5 230 LYS B O 1
ATOM 5230 N N . GLU B 1 231 ? 27.438 -20.344 -25.406 1 67.5 231 GLU B N 1
ATOM 5231 C CA . GLU B 1 231 ? 28.766 -19.984 -24.938 1 67.5 231 GLU B CA 1
ATOM 5232 C C . GLU B 1 231 ? 28.703 -19.031 -23.75 1 67.5 231 GLU B C 1
ATOM 5234 O O . GLU B 1 231 ? 29.484 -19.172 -22.797 1 67.5 231 GLU B O 1
ATOM 5239 N N . ASP B 1 232 ? 27.766 -18.172 -23.781 1 68.38 232 ASP B N 1
ATOM 5240 C CA . ASP B 1 232 ? 27.578 -17.219 -22.703 1 68.38 232 ASP B CA 1
ATOM 5241 C C . ASP B 1 232 ? 27.172 -17.922 -21.406 1 68.38 232 ASP B C 1
ATOM 5243 O O . ASP B 1 232 ? 27.641 -17.578 -20.328 1 68.38 232 ASP B O 1
ATOM 5247 N N . LEU B 1 233 ? 26.391 -18.859 -21.625 1 70.69 233 LEU B N 1
ATOM 5248 C CA . LEU B 1 233 ? 25.875 -19.609 -20.484 1 70.69 233 LEU B CA 1
ATOM 5249 C C . LEU B 1 233 ? 26.984 -20.469 -19.875 1 70.69 233 LEU B C 1
ATOM 5251 O O . LEU B 1 233 ? 27.047 -20.625 -18.656 1 70.69 233 LEU B O 1
ATOM 5255 N N . ASP B 1 234 ? 27.797 -20.969 -20.781 1 68.12 234 ASP B N 1
ATOM 5256 C CA . ASP B 1 234 ? 28.906 -21.812 -20.297 1 68.12 234 ASP B CA 1
ATOM 5257 C C . ASP B 1 234 ? 29.922 -20.984 -19.531 1 68.12 234 ASP B C 1
ATOM 5259 O O . ASP B 1 234 ? 30.516 -21.453 -18.562 1 68.12 234 ASP B O 1
ATOM 5263 N N . MET B 1 235 ? 30.078 -19.828 -19.953 1 62.97 235 MET B N 1
ATOM 5264 C CA . MET B 1 235 ? 31.047 -18.938 -19.297 1 62.97 235 MET B CA 1
ATOM 5265 C C . MET B 1 235 ? 30.594 -18.594 -17.875 1 62.97 235 MET B C 1
ATOM 5267 O O . MET B 1 235 ? 31.422 -18.547 -16.969 1 62.97 235 MET B O 1
ATOM 5271 N N . ILE B 1 236 ? 29.375 -18.453 -17.703 1 62.72 236 ILE B N 1
ATOM 5272 C CA . ILE B 1 236 ? 28.859 -18.062 -16.391 1 62.72 236 ILE B CA 1
ATOM 5273 C C . ILE B 1 236 ? 28.844 -19.266 -15.453 1 62.72 236 ILE B C 1
ATOM 5275 O O . ILE B 1 236 ? 29.125 -19.141 -14.258 1 62.72 236 ILE B O 1
ATOM 5279 N N . ALA B 1 237 ? 28.531 -20.391 -16.016 1 61.16 237 ALA B N 1
ATOM 5280 C CA . ALA B 1 237 ? 28.484 -21.641 -15.242 1 61.16 237 ALA B CA 1
ATOM 5281 C C . ALA B 1 237 ? 29.844 -21.969 -14.648 1 61.16 237 ALA B C 1
ATOM 5283 O O . ALA B 1 237 ? 29.938 -22.594 -13.594 1 61.16 237 ALA B O 1
ATOM 5284 N N . ASN B 1 238 ? 30.859 -21.484 -15.477 1 58.78 238 ASN B N 1
ATOM 5285 C CA . ASN B 1 238 ? 32.188 -21.859 -15.039 1 58.78 238 ASN B CA 1
ATOM 5286 C C . ASN B 1 238 ? 32.75 -20.844 -14.031 1 58.78 238 ASN B C 1
ATOM 5288 O O . ASN B 1 238 ? 33.938 -20.891 -13.695 1 58.78 238 ASN B O 1
ATOM 5292 N N . LEU B 1 239 ? 31.922 -19.938 -13.703 1 57.66 239 LEU B N 1
ATOM 5293 C CA . LEU B 1 239 ? 32.438 -18.984 -12.727 1 57.66 239 LEU B CA 1
ATOM 5294 C C . LEU B 1 239 ? 32.594 -19.641 -11.359 1 57.66 239 LEU B C 1
ATOM 5296 O O . LEU B 1 239 ? 31.625 -19.766 -10.617 1 57.66 239 LEU B O 1
ATOM 5300 N N . VAL B 1 240 ? 33.562 -20.594 -11.273 1 56.06 240 VAL B N 1
ATOM 5301 C CA . VAL B 1 240 ? 33.906 -21.547 -10.219 1 56.06 240 VAL B CA 1
ATOM 5302 C C . VAL B 1 240 ? 34.188 -20.781 -8.922 1 56.06 240 VAL B C 1
ATOM 5304 O O . VAL B 1 240 ? 33.906 -21.281 -7.828 1 56.06 240 VAL B O 1
ATOM 5307 N N . ASN B 1 241 ? 34.75 -19.609 -8.867 1 62.5 241 ASN B N 1
ATOM 5308 C CA . ASN B 1 241 ? 35.188 -19.172 -7.551 1 62.5 241 ASN B CA 1
ATOM 5309 C C . ASN B 1 241 ? 34.156 -18.328 -6.852 1 62.5 241 ASN B C 1
ATOM 5311 O O . ASN B 1 241 ? 34.125 -17.109 -7.008 1 62.5 241 ASN B O 1
ATOM 5315 N N . ILE B 1 242 ? 33.188 -19.094 -6.219 1 73.19 242 ILE B N 1
ATOM 5316 C CA . ILE B 1 242 ? 32.188 -18.406 -5.445 1 73.19 242 ILE B CA 1
ATOM 5317 C C . ILE B 1 242 ? 32.781 -17.844 -4.156 1 73.19 242 ILE B C 1
ATOM 5319 O O . ILE B 1 242 ? 33.406 -18.594 -3.396 1 73.19 242 ILE B O 1
ATOM 5323 N N . VAL B 1 243 ? 32.75 -16.594 -4.086 1 82.06 243 VAL B N 1
ATOM 5324 C CA . VAL B 1 243 ? 33.25 -15.883 -2.908 1 82.06 243 VAL B CA 1
ATOM 5325 C C . VAL B 1 243 ? 32.375 -16.219 -1.7 1 82.06 243 VAL B C 1
ATOM 5327 O O . VAL B 1 243 ? 31.188 -16.469 -1.843 1 82.06 243 VAL B O 1
ATOM 5330 N N . THR B 1 244 ? 33 -16.297 -0.507 1 89.19 244 THR B N 1
ATOM 5331 C CA . THR B 1 244 ? 32.281 -16.656 0.716 1 89.19 244 THR B CA 1
ATOM 5332 C C . THR B 1 244 ? 31.297 -15.562 1.104 1 89.19 244 THR B C 1
ATOM 5334 O O . THR B 1 244 ? 31.484 -14.398 0.756 1 89.19 244 THR B O 1
ATOM 5337 N N . PRO B 1 245 ? 30.266 -16.016 1.755 1 92.94 245 PRO B N 1
ATOM 5338 C CA . PRO B 1 245 ? 29.266 -15.039 2.184 1 92.94 245 PRO B CA 1
ATOM 5339 C C . PRO B 1 245 ? 29.859 -13.922 3.035 1 92.94 245 PRO B C 1
ATOM 5341 O O . PRO B 1 245 ? 29.422 -12.766 2.938 1 92.94 245 PRO B O 1
ATOM 5344 N N . ASP B 1 24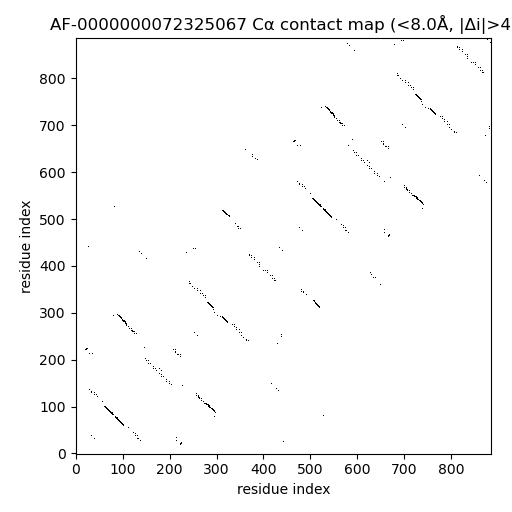6 ? 30.828 -14.242 3.854 1 94.12 246 ASP B N 1
ATOM 5345 C CA . ASP B 1 246 ? 31.453 -13.242 4.723 1 94.12 246 ASP B CA 1
ATOM 5346 C C . ASP B 1 246 ? 32.156 -12.172 3.908 1 94.12 246 ASP B C 1
ATOM 5348 O O . ASP B 1 246 ? 32.094 -10.984 4.238 1 94.12 246 ASP B O 1
ATOM 5352 N N . GLN B 1 247 ? 32.844 -12.586 2.941 1 92.25 247 GLN B N 1
ATOM 5353 C CA . GLN B 1 247 ? 33.562 -11.641 2.086 1 92.25 247 GLN B CA 1
ATOM 5354 C C . GLN B 1 247 ? 32.594 -10.766 1.308 1 92.25 247 GLN B C 1
ATOM 5356 O O . GLN B 1 247 ? 32.781 -9.547 1.2 1 92.25 247 GLN B O 1
ATOM 5361 N N . VAL B 1 248 ? 31.547 -11.344 0.799 1 93.44 248 VAL B N 1
ATOM 5362 C CA . VAL B 1 248 ? 30.547 -10.586 0.054 1 93.44 248 VAL B CA 1
ATOM 5363 C C . VAL B 1 248 ? 29.875 -9.578 0.976 1 93.44 248 VAL B C 1
ATOM 5365 O O . VAL B 1 248 ? 29.641 -8.43 0.587 1 93.44 248 VAL B O 1
ATOM 5368 N N . TYR B 1 249 ? 29.594 -10.055 2.166 1 94.81 249 TYR B N 1
ATOM 5369 C CA . TYR B 1 249 ? 28.938 -9.195 3.15 1 94.81 249 TYR B CA 1
ATOM 5370 C C . TYR B 1 249 ? 29.812 -7.996 3.494 1 94.81 249 TYR B C 1
ATOM 5372 O O . TYR B 1 249 ? 29.344 -6.863 3.57 1 94.81 249 TYR B O 1
ATOM 5380 N N . ALA B 1 250 ? 31.062 -8.195 3.719 1 93.5 250 ALA B N 1
ATOM 5381 C CA . ALA B 1 250 ? 31.984 -7.121 4.051 1 93.5 250 ALA B CA 1
ATOM 5382 C C . ALA B 1 250 ? 32.031 -6.074 2.939 1 93.5 250 ALA B C 1
ATOM 5384 O O . ALA B 1 250 ? 32.094 -4.871 3.211 1 93.5 250 ALA B O 1
ATOM 5385 N N . GLU B 1 251 ? 32 -6.523 1.756 1 91.81 251 GLU B N 1
ATOM 5386 C CA . GLU B 1 251 ? 32 -5.613 0.615 1 91.81 251 GLU B CA 1
ATOM 5387 C C . GLU B 1 251 ? 30.688 -4.879 0.484 1 91.81 251 GLU B C 1
ATOM 5389 O O . GLU B 1 251 ? 30.656 -3.686 0.18 1 91.81 251 GLU B O 1
ATOM 5394 N N . ALA B 1 252 ? 29.562 -5.566 0.788 1 93.75 252 ALA B N 1
ATOM 5395 C CA . ALA B 1 252 ? 28.203 -5.031 0.628 1 93.75 252 ALA B CA 1
ATOM 5396 C C . ALA B 1 252 ? 27.906 -3.969 1.682 1 93.75 252 ALA B C 1
ATOM 5398 O O . ALA B 1 252 ? 27.188 -3.002 1.412 1 93.75 252 ALA B O 1
ATOM 5399 N N . LEU B 1 253 ? 28.5 -4.109 2.803 1 93.69 253 LEU B N 1
ATOM 5400 C CA . LEU B 1 253 ? 28.234 -3.207 3.918 1 93.69 253 LEU B CA 1
ATOM 5401 C C . LEU B 1 253 ? 28.609 -1.772 3.555 1 93.69 253 LEU B C 1
ATOM 5403 O O . LEU B 1 253 ? 27.938 -0.83 3.967 1 93.69 253 LEU B O 1
ATOM 5407 N N . GLY B 1 254 ? 29.578 -1.597 2.764 1 90.94 254 GLY B N 1
ATOM 5408 C CA . GLY B 1 254 ? 30.062 -0.267 2.418 1 90.94 254 GLY B CA 1
ATOM 5409 C C . GLY B 1 254 ? 29.422 0.286 1.158 1 90.94 254 GLY B C 1
ATOM 5410 O O . GLY B 1 254 ? 29.547 1.475 0.861 1 90.94 254 GLY B O 1
ATOM 5411 N N . ILE B 1 255 ? 28.656 -0.549 0.52 1 91.31 255 ILE B N 1
ATOM 5412 C CA . ILE B 1 255 ? 28.234 -0.104 -0.801 1 91.31 255 ILE B CA 1
ATOM 5413 C C . ILE B 1 255 ? 26.703 -0.088 -0.872 1 91.31 255 ILE B C 1
ATOM 5415 O O . ILE B 1 255 ? 26.125 0.678 -1.642 1 91.31 255 ILE B O 1
ATOM 5419 N N . LYS B 1 256 ? 25.969 -0.854 -0.032 1 94.81 256 LYS B N 1
ATOM 5420 C CA . LYS B 1 256 ? 24.516 -1 -0.147 1 94.81 256 LYS B CA 1
ATOM 5421 C C . LYS B 1 256 ? 23.797 0.22 0.418 1 94.81 256 LYS B C 1
ATOM 5423 O O . LYS B 1 256 ? 23.984 0.573 1.585 1 94.81 256 LYS B O 1
ATOM 5428 N N . PRO B 1 257 ? 22.922 0.775 -0.422 1 96.81 257 PRO B N 1
ATOM 5429 C CA . PRO B 1 257 ? 22.266 2.016 -0.019 1 96.81 257 PRO B CA 1
ATOM 5430 C C . PRO B 1 257 ? 21.328 1.824 1.178 1 96.81 257 PRO B C 1
ATOM 5432 O O . PRO B 1 257 ? 21.094 2.77 1.933 1 96.81 257 PRO B O 1
ATOM 5435 N N . GLU B 1 258 ? 20.781 0.612 1.406 1 96.25 258 GLU B N 1
ATOM 5436 C CA . GLU B 1 258 ? 19.891 0.368 2.533 1 96.25 258 GLU B CA 1
ATOM 5437 C C . GLU B 1 258 ? 20.609 0.548 3.863 1 96.25 258 GLU B C 1
ATOM 5439 O O . GLU B 1 258 ? 20.031 1.028 4.836 1 96.25 258 GLU B O 1
ATOM 5444 N N . ILE B 1 259 ? 21.906 0.182 3.895 1 97.25 259 ILE B N 1
ATOM 5445 C CA . ILE B 1 259 ? 22.703 0.354 5.105 1 97.25 259 ILE B CA 1
ATOM 5446 C C . ILE B 1 259 ? 23.016 1.835 5.312 1 97.25 259 ILE B C 1
ATOM 5448 O O . ILE B 1 259 ? 22.875 2.357 6.422 1 97.25 259 ILE B O 1
ATOM 5452 N N . LEU B 1 260 ? 23.391 2.502 4.227 1 97.12 260 LEU B N 1
ATOM 5453 C CA . LEU B 1 260 ? 23.688 3.928 4.293 1 97.12 260 LEU B CA 1
ATOM 5454 C C . LEU B 1 260 ? 22.469 4.715 4.77 1 97.12 260 LEU B C 1
ATOM 5456 O O . LEU B 1 260 ? 22.594 5.609 5.609 1 97.12 260 LEU B O 1
ATOM 5460 N N . SER B 1 261 ? 21.266 4.367 4.281 1 98 261 SER B N 1
ATOM 5461 C CA . SER B 1 261 ? 20.031 5.043 4.672 1 98 261 SER B CA 1
ATOM 5462 C C . SER B 1 261 ? 19.797 4.934 6.176 1 98 261 SER B C 1
ATOM 5464 O O . SER B 1 261 ? 19.531 5.938 6.844 1 98 261 SER B O 1
ATOM 5466 N N . GLN B 1 262 ? 19.969 3.748 6.703 1 98.12 262 GLN B N 1
ATOM 5467 C CA . GLN B 1 262 ? 19.734 3.529 8.125 1 98.12 262 GLN B CA 1
ATOM 5468 C C . GLN B 1 262 ? 20.781 4.23 8.977 1 98.12 262 GLN B C 1
ATOM 5470 O O . GLN B 1 262 ? 20.484 4.734 10.055 1 98.12 262 GLN B O 1
ATOM 5475 N N . GLN B 1 263 ? 22.094 4.258 8.484 1 98.06 263 GLN B N 1
ATOM 5476 C CA . GLN B 1 263 ? 23.156 4.957 9.188 1 98.06 263 GLN B CA 1
ATOM 5477 C C . GLN B 1 263 ? 22.875 6.453 9.258 1 98.06 263 GLN B C 1
ATOM 5479 O O . GLN B 1 263 ? 23.078 7.078 10.305 1 98.06 263 GLN B O 1
ATOM 5484 N N . LEU B 1 264 ? 22.391 6.98 8.156 1 98.56 264 LEU B N 1
ATOM 5485 C CA . LEU B 1 264 ? 22.062 8.398 8.102 1 98.56 264 LEU B CA 1
ATOM 5486 C C . LEU B 1 264 ? 20.891 8.727 9.016 1 98.56 264 LEU B C 1
ATOM 5488 O O . LEU B 1 264 ? 20.891 9.742 9.711 1 98.56 264 LEU B O 1
ATOM 5492 N N . LYS B 1 265 ? 19.875 7.844 9.102 1 98.31 265 LYS B N 1
ATOM 5493 C CA . LYS B 1 265 ? 18.719 8.039 9.984 1 98.31 265 LYS B CA 1
ATOM 5494 C C . LYS B 1 265 ? 19.141 7.977 11.453 1 98.31 265 LYS B C 1
ATOM 5496 O O . LYS B 1 265 ? 18.609 8.703 12.289 1 98.31 265 LYS B O 1
ATOM 5501 N N . LEU B 1 266 ? 20.141 7.141 11.727 1 98.44 266 LEU B N 1
ATOM 5502 C CA . LEU B 1 266 ? 20.672 7.066 13.086 1 98.44 266 LEU B CA 1
ATOM 5503 C C . LEU B 1 266 ? 21.375 8.359 13.469 1 98.44 266 LEU B C 1
ATOM 5505 O O . LEU B 1 266 ? 21.188 8.875 14.57 1 98.44 266 LEU B O 1
ATOM 5509 N N . LYS B 1 267 ? 22.156 8.883 12.555 1 98.31 267 LYS B N 1
ATOM 5510 C CA . LYS B 1 267 ? 22.797 10.18 12.781 1 98.31 267 LYS B CA 1
ATOM 5511 C C . LYS B 1 267 ? 21.734 11.273 12.977 1 98.31 267 LYS B C 1
ATOM 5513 O O . LYS B 1 267 ? 21.922 12.18 13.789 1 98.31 267 LYS B O 1
ATOM 5518 N N . GLY B 1 268 ? 20.609 11.094 12.195 1 98.56 268 GLY B N 1
ATOM 5519 C CA . GLY B 1 268 ? 19.516 12.031 12.352 1 98.56 268 GLY B CA 1
ATOM 5520 C C . GLY B 1 268 ? 18.859 11.969 13.727 1 98.56 268 GLY B C 1
ATOM 5521 O O . GLY B 1 268 ? 18.531 13 14.305 1 98.56 268 GLY B O 1
ATOM 5522 N N . ALA B 1 269 ? 18.703 10.797 14.242 1 98.44 269 ALA B N 1
ATOM 5523 C CA . ALA B 1 269 ? 18.109 10.617 15.562 1 98.44 269 ALA B CA 1
ATOM 5524 C C . ALA B 1 269 ? 18.922 11.312 16.641 1 98.44 269 ALA B C 1
ATOM 5526 O O . ALA B 1 269 ? 18.359 11.82 17.625 1 98.44 269 ALA B O 1
ATOM 5527 N N . ALA B 1 270 ? 20.25 11.406 16.469 1 98.12 270 ALA B N 1
ATOM 5528 C CA . ALA B 1 270 ? 21.109 12.133 17.406 1 98.12 270 ALA B CA 1
ATOM 5529 C C . ALA B 1 270 ? 20.781 13.625 17.406 1 98.12 270 ALA B C 1
ATOM 5531 O O . ALA B 1 270 ? 20.797 14.273 18.453 1 98.12 270 ALA B O 1
ATOM 5532 N N . HIS B 1 271 ? 20.484 14.109 16.234 1 98.38 271 HIS B N 1
ATOM 5533 C CA . HIS B 1 271 ? 20.094 15.508 16.141 1 98.38 271 HIS B CA 1
ATOM 5534 C C . HIS B 1 271 ? 18.688 15.734 16.703 1 98.38 271 HIS B C 1
ATOM 5536 O O . HIS B 1 271 ? 18.406 16.797 17.25 1 98.38 271 HIS B O 1
ATOM 5542 N N . SER B 1 272 ? 17.812 14.719 16.625 1 98.38 272 SER B N 1
ATOM 5543 C CA . SER B 1 272 ? 16.5 14.812 17.25 1 98.38 272 SER B CA 1
ATOM 5544 C C . SER B 1 272 ? 16.609 14.969 18.766 1 98.38 272 SER B C 1
ATOM 5546 O O . SER B 1 272 ? 15.805 15.68 19.375 1 98.38 272 SER B O 1
ATOM 5548 N N . ILE B 1 273 ? 17.594 14.312 19.359 1 98.5 273 ILE B N 1
ATOM 5549 C CA . ILE B 1 273 ? 17.844 14.461 20.781 1 98.5 273 ILE B CA 1
ATOM 5550 C C . ILE B 1 273 ? 18.266 15.891 21.094 1 98.5 273 ILE B C 1
ATOM 5552 O O . ILE B 1 273 ? 17.797 16.5 22.062 1 98.5 273 ILE B O 1
ATOM 5556 N N . LYS B 1 274 ? 19.109 16.438 20.25 1 98.31 274 LYS B N 1
ATOM 5557 C CA . LYS B 1 274 ? 19.578 17.812 20.438 1 98.31 274 LYS B CA 1
ATOM 5558 C C . LYS B 1 274 ? 18.438 18.812 20.266 1 98.31 274 LYS B C 1
ATOM 5560 O O . LYS B 1 274 ? 18.391 19.844 20.953 1 98.31 274 LYS B O 1
ATOM 5565 N N . ILE B 1 275 ? 17.547 18.453 19.359 1 98.19 275 ILE B N 1
ATOM 5566 C CA . ILE B 1 275 ? 16.375 19.297 19.172 1 98.19 275 ILE B CA 1
ATOM 5567 C C . ILE B 1 275 ? 15.508 19.25 20.422 1 98.19 275 ILE B C 1
ATOM 5569 O O . ILE B 1 275 ? 15.016 20.281 20.891 1 98.19 275 ILE B O 1
ATOM 5573 N N . ALA B 1 276 ? 15.352 18.094 21 1 97.56 276 ALA B N 1
ATOM 5574 C CA . ALA B 1 276 ? 14.586 17.969 22.234 1 97.56 276 ALA B CA 1
ATOM 5575 C C . ALA B 1 276 ? 15.273 18.703 23.375 1 97.56 276 ALA B C 1
ATOM 5577 O O . ALA B 1 276 ? 14.609 19.297 24.234 1 97.56 276 ALA B O 1
ATOM 5578 N N . GLN B 1 277 ? 16.594 18.75 23.438 1 97.31 277 GLN B N 1
ATOM 5579 C CA . GLN B 1 277 ? 17.391 19.406 24.469 1 97.31 277 GLN B CA 1
ATOM 5580 C C . GLN B 1 277 ? 17.266 20.922 24.391 1 97.31 277 GLN B C 1
ATOM 5582 O O . GLN B 1 277 ? 17.547 21.625 25.359 1 97.31 277 GLN B O 1
ATOM 5587 N N . ALA B 1 278 ? 16.828 21.328 23.188 1 96.62 278 ALA B N 1
ATOM 5588 C CA . ALA B 1 278 ? 16.688 22.781 23 1 96.62 278 ALA B CA 1
ATOM 5589 C C . ALA B 1 278 ? 15.664 23.359 23.969 1 96.62 278 ALA B C 1
ATOM 5591 O O . ALA B 1 278 ? 15.703 24.547 24.297 1 96.62 278 ALA B O 1
ATOM 5592 N N . GLY B 1 279 ? 14.797 22.531 24.484 1 95.44 279 GLY B N 1
ATOM 5593 C CA . GLY B 1 279 ? 13.758 22.953 25.422 1 95.44 279 GLY B CA 1
ATOM 5594 C C . GLY B 1 279 ? 14.32 23.406 26.75 1 95.44 279 GLY B C 1
ATOM 5595 O O . GLY B 1 279 ? 13.617 24.078 27.531 1 95.44 279 GLY B O 1
ATOM 5596 N N . TYR B 1 280 ? 15.664 23.172 27.047 1 95.75 280 TYR B N 1
ATOM 5597 C CA . TYR B 1 280 ? 16.297 23.594 28.297 1 95.75 280 TYR B CA 1
ATOM 5598 C C . TYR B 1 280 ? 16.891 24.984 28.172 1 95.75 280 TYR B C 1
ATOM 5600 O O . TYR B 1 280 ? 17.219 25.625 29.172 1 95.75 280 TYR B O 1
ATOM 5608 N N . TYR B 1 281 ? 16.938 25.469 26.938 1 96.75 281 TYR B N 1
ATOM 5609 C CA . TYR B 1 281 ? 17.641 26.719 26.703 1 96.75 281 TYR B CA 1
ATOM 5610 C C . TYR B 1 281 ? 16.656 27.859 26.5 1 96.75 281 TYR B C 1
ATOM 5612 O O . TYR B 1 281 ? 15.516 27.641 26.078 1 96.75 281 TYR B O 1
ATOM 5620 N N . PRO B 1 282 ? 17.078 29.094 26.828 1 96.31 282 PRO B N 1
ATOM 5621 C CA . PRO B 1 282 ? 16.234 30.25 26.531 1 96.31 282 PRO B CA 1
ATOM 5622 C C . PRO B 1 282 ? 16.109 30.516 25.047 1 96.31 282 PRO B C 1
ATOM 5624 O O . PRO B 1 282 ? 16.906 30.016 24.25 1 96.31 282 PRO B O 1
ATOM 5627 N N . THR B 1 283 ? 15.078 31.156 24.656 1 96.44 283 THR B N 1
ATOM 5628 C CA . THR B 1 283 ? 14.906 31.625 23.281 1 96.44 283 THR B CA 1
ATOM 5629 C C . THR B 1 283 ? 14.898 33.156 23.219 1 96.44 283 THR B C 1
ATOM 5631 O O . THR B 1 283 ? 14.367 33.812 24.109 1 96.44 283 THR B O 1
ATOM 5634 N N . LEU B 1 284 ? 15.617 33.688 22.234 1 97.25 284 LEU B N 1
ATOM 5635 C CA . LEU B 1 284 ? 15.727 35.125 22.016 1 97.25 284 LEU B CA 1
ATOM 5636 C C . LEU B 1 284 ? 15.203 35.531 20.625 1 97.25 284 LEU B C 1
ATOM 5638 O O . LEU B 1 284 ? 15.57 34.906 19.625 1 97.25 284 LEU B O 1
ATOM 5642 N N . SER B 1 285 ? 14.281 36.469 20.625 1 96.94 285 SER B N 1
ATOM 5643 C CA . SER B 1 285 ? 13.758 36.969 19.359 1 96.94 285 SER B CA 1
ATOM 5644 C C . SER B 1 285 ? 13.812 38.469 19.266 1 96.94 285 SER B C 1
ATOM 5646 O O . SER B 1 285 ? 13.789 39.156 20.297 1 96.94 285 SER B O 1
ATOM 5648 N N . LEU B 1 286 ? 14.023 39 18.031 1 96.94 286 LEU B N 1
ATOM 5649 C CA . LEU B 1 286 ? 13.992 40.438 17.719 1 96.94 286 LEU B CA 1
ATOM 5650 C C . LEU B 1 286 ? 12.734 40.781 16.922 1 96.94 286 LEU B C 1
ATOM 5652 O O . LEU B 1 286 ? 12.383 40.094 15.961 1 96.94 286 LEU B O 1
ATOM 5656 N N . SER B 1 287 ? 11.938 41.719 17.484 1 95.94 287 SER B N 1
ATOM 5657 C CA . SER B 1 287 ? 10.727 42.125 16.797 1 95.94 287 SER B CA 1
ATOM 5658 C C . SER B 1 287 ? 10.727 43.656 16.547 1 95.94 287 SER B C 1
ATOM 5660 O O . SER B 1 287 ? 11.359 44.406 17.281 1 95.94 287 SER B O 1
ATOM 5662 N N . GLY B 1 288 ? 10.211 44.062 15.453 1 93.62 288 GLY B N 1
ATOM 5663 C CA . GLY B 1 288 ? 9.969 45.438 15.094 1 93.62 288 GLY B CA 1
ATOM 5664 C C . GLY B 1 288 ? 8.641 45.656 14.398 1 93.62 288 GLY B C 1
ATOM 5665 O O . GLY B 1 288 ? 8.117 44.75 13.758 1 93.62 288 GLY B O 1
ATOM 5666 N N . GLY B 1 289 ? 8.094 46.844 14.641 1 93.44 289 GLY B N 1
ATOM 5667 C CA . GLY B 1 289 ? 6.812 47.125 14.008 1 93.44 289 GLY B CA 1
ATOM 5668 C C . GLY B 1 289 ? 6.508 48.594 13.875 1 93.44 289 GLY B C 1
ATOM 5669 O O . GLY B 1 289 ? 7.203 49.438 14.453 1 93.44 289 GLY B O 1
ATOM 5670 N N . LEU B 1 290 ? 5.66 48.906 12.898 1 92.62 290 LEU B N 1
ATOM 5671 C CA . LEU B 1 290 ? 5.086 50.219 12.656 1 92.62 290 LEU B CA 1
ATOM 5672 C C . LEU B 1 290 ? 3.578 50.219 12.883 1 92.62 290 LEU B C 1
ATOM 5674 O O . LEU B 1 290 ? 2.908 49.25 12.555 1 92.62 290 LEU B O 1
ATOM 5678 N N . GLY B 1 291 ? 3.096 51.25 13.547 1 91.38 291 GLY B N 1
ATOM 5679 C CA . GLY B 1 291 ? 1.658 51.312 13.758 1 91.38 291 GLY B CA 1
ATOM 5680 C C . GLY B 1 291 ? 1.145 52.75 13.836 1 91.38 291 GLY B C 1
ATOM 5681 O O . GLY B 1 291 ? 1.906 53.688 14.125 1 91.38 291 GLY B O 1
ATOM 5682 N N . THR B 1 292 ? -0.091 52.906 13.328 1 89 292 THR B N 1
ATOM 5683 C CA . THR B 1 292 ? -0.798 54.188 13.484 1 89 292 THR B CA 1
ATOM 5684 C C . THR B 1 292 ? -2.275 53.938 13.781 1 89 292 THR B C 1
ATOM 5686 O O . THR B 1 292 ? -2.791 52.844 13.547 1 89 292 THR B O 1
ATOM 5689 N N . ASN B 1 293 ? -2.863 54.844 14.578 1 86.12 293 ASN B N 1
ATOM 5690 C CA . ASN B 1 293 ? -4.266 54.719 14.961 1 86.12 293 ASN B CA 1
ATOM 5691 C C . ASN B 1 293 ? -5.059 56 14.625 1 86.12 293 ASN B C 1
ATOM 5693 O O . ASN B 1 293 ? -4.52 57.094 14.648 1 86.12 293 ASN B O 1
ATOM 5697 N N . TYR B 1 294 ? -6.258 55.844 14.164 1 82.31 294 TYR B N 1
ATOM 5698 C CA . TYR B 1 294 ? -7.227 56.906 13.93 1 82.31 294 TYR B CA 1
ATOM 5699 C C . TYR B 1 294 ? -8.453 56.719 14.805 1 82.31 294 TYR B C 1
ATOM 5701 O O . TYR B 1 294 ? -9.07 55.656 14.828 1 82.31 294 TYR B O 1
ATOM 5709 N N . TYR B 1 295 ? -8.758 57.719 15.664 1 80.38 295 TYR B N 1
ATOM 5710 C CA . TYR B 1 295 ? -9.891 57.688 16.594 1 80.38 295 TYR B CA 1
ATOM 5711 C C . TYR B 1 295 ? -10.922 58.75 16.234 1 80.38 295 TYR B C 1
ATOM 5713 O O . TYR B 1 295 ? -10.57 59.844 15.859 1 80.38 295 TYR B O 1
ATOM 5721 N N . THR B 1 296 ? -12.164 58.344 16.188 1 80.06 296 THR B N 1
ATOM 5722 C CA . THR B 1 296 ? -13.242 59.312 16.078 1 80.06 296 THR B CA 1
ATOM 5723 C C . THR B 1 296 ? -14.258 59.125 17.203 1 80.06 296 THR B C 1
ATOM 5725 O O . THR B 1 296 ? -14.586 58 17.562 1 80.06 296 THR B O 1
ATOM 5728 N N . THR B 1 297 ? -14.57 60.094 17.953 1 76 297 THR B N 1
ATOM 5729 C CA . THR B 1 297 ? -15.586 60.094 19 1 76 297 THR B CA 1
ATOM 5730 C C . THR B 1 297 ? -16.797 60.938 18.578 1 76 297 THR B C 1
ATOM 5732 O O . THR B 1 297 ? -16.656 62.031 18.047 1 76 297 THR B O 1
ATOM 5735 N N . SER B 1 298 ? -17.938 60.375 18.781 1 75.06 298 SER B N 1
ATOM 5736 C CA . SER B 1 298 ? -19.141 61.094 18.422 1 75.06 298 SER B CA 1
ATOM 5737 C C . SER B 1 298 ? -19.281 62.375 19.219 1 75.06 298 SER B C 1
ATOM 5739 O O . SER B 1 298 ? -19.156 62.375 20.438 1 75.06 298 SER B O 1
ATOM 5741 N N . GLY B 1 299 ? -19.422 63.5 18.5 1 68.25 299 GLY B N 1
ATOM 5742 C CA . GLY B 1 299 ? -19.703 64.812 19.125 1 68.25 299 GLY B CA 1
ATOM 5743 C C . GLY B 1 299 ? -18.453 65.625 19.328 1 68.25 299 GLY B C 1
ATOM 5744 O O . GLY B 1 299 ? -18.547 66.812 19.703 1 68.25 299 GLY B O 1
ATOM 5745 N N . LEU B 1 300 ? -17.266 64.938 19.281 1 65.62 300 LEU B N 1
ATOM 5746 C CA . LEU B 1 300 ? -16.047 65.75 19.469 1 65.62 300 LEU B CA 1
ATOM 5747 C C . LEU B 1 300 ? -15.32 65.938 18.141 1 65.62 300 LEU B C 1
ATOM 5749 O O . LEU B 1 300 ? -15.375 65.062 17.266 1 65.62 300 LEU B O 1
ATOM 5753 N N . LYS B 1 301 ? -14.922 67.25 17.891 1 68.75 301 LYS B N 1
ATOM 5754 C CA . LYS B 1 301 ? -14.188 67.562 16.656 1 68.75 301 LYS B CA 1
ATOM 5755 C C . LYS B 1 301 ? -12.875 66.75 16.594 1 68.75 301 LYS B C 1
ATOM 5757 O O . LYS B 1 301 ? -12.055 66.875 17.516 1 68.75 301 LYS B O 1
ATOM 5762 N N . SER B 1 302 ? -12.742 65.688 15.789 1 66.75 302 SER B N 1
ATOM 5763 C CA . SER B 1 302 ? -11.516 64.938 15.633 1 66.75 302 SER B CA 1
ATOM 5764 C C . SER B 1 302 ? -10.688 65.438 14.453 1 66.75 302 SER B C 1
ATOM 5766 O O . SER B 1 302 ? -11.242 66 13.492 1 66.75 302 SER B O 1
ATOM 5768 N N . ASP B 1 303 ? -9.391 65.5 14.617 1 71.56 303 ASP B N 1
ATOM 5769 C CA . ASP B 1 303 ? -8.508 65.938 13.523 1 71.56 303 ASP B CA 1
ATOM 5770 C C . ASP B 1 303 ? -8.695 65 12.305 1 71.56 303 ASP B C 1
ATOM 5772 O O . ASP B 1 303 ? -9.219 63.906 12.422 1 71.56 303 ASP B O 1
ATOM 5776 N N . GLY B 1 304 ? -8.422 65.625 11.117 1 74.38 304 GLY B N 1
ATOM 5777 C CA . GLY B 1 304 ? -8.562 64.875 9.867 1 74.38 304 GLY B CA 1
ATOM 5778 C C . GLY B 1 304 ? -7.762 63.594 9.828 1 74.38 304 GLY B C 1
ATOM 5779 O O . GLY B 1 304 ? -6.84 63.406 10.625 1 74.38 304 GLY B O 1
ATOM 5780 N N . LEU B 1 305 ? -8.125 62.625 9.031 1 76.5 305 LEU B N 1
ATOM 5781 C CA . LEU B 1 305 ? -7.52 61.312 8.883 1 76.5 305 LEU B CA 1
ATOM 5782 C C . LEU B 1 305 ? -6.012 61.406 8.688 1 76.5 305 LEU B C 1
ATOM 5784 O O . LEU B 1 305 ? -5.238 60.75 9.383 1 76.5 305 LEU B O 1
ATOM 5788 N N . GLY B 1 306 ? -5.566 62.219 7.883 1 76 306 GLY B N 1
ATOM 5789 C CA . GLY B 1 306 ? -4.156 62.344 7.551 1 76 306 GLY B CA 1
ATOM 5790 C C . GLY B 1 306 ? -3.324 62.875 8.703 1 76 306 GLY B C 1
ATOM 5791 O O . GLY B 1 306 ? -2.242 62.375 8.984 1 76 306 GLY B O 1
ATOM 5792 N N . LYS B 1 307 ? -3.852 63.938 9.32 1 76.69 307 LYS B N 1
ATOM 5793 C CA . LYS B 1 307 ? -3.107 64.562 10.422 1 76.69 307 LYS B CA 1
ATOM 5794 C C . LYS B 1 307 ? -2.998 63.594 11.602 1 76.69 307 LYS B C 1
ATOM 5796 O O . LYS B 1 307 ? -1.949 63.5 12.25 1 76.69 307 LYS B O 1
ATOM 5801 N N . GLN B 1 308 ? -3.971 62.781 11.82 1 77.69 308 GLN B N 1
ATOM 5802 C CA . GLN B 1 308 ? -3.953 61.844 12.938 1 77.69 308 GLN B CA 1
ATOM 5803 C C . GLN B 1 308 ? -3.025 60.656 12.664 1 77.69 308 GLN B C 1
ATOM 5805 O O . GLN B 1 308 ? -2.32 60.188 13.562 1 77.69 308 GLN B O 1
ATOM 5810 N N . LEU B 1 309 ? -3.021 60.312 11.445 1 79.62 309 LEU B N 1
ATOM 5811 C CA . LEU B 1 309 ? -2.148 59.188 11.094 1 79.62 309 LEU B CA 1
ATOM 5812 C C . LEU B 1 309 ? -0.683 59.562 11.289 1 79.62 309 LEU B C 1
ATOM 5814 O O . LEU B 1 309 ? 0.128 58.75 11.688 1 79.62 309 LEU B O 1
ATOM 5818 N N . GLU B 1 310 ? -0.37 60.75 11.023 1 79.81 310 GLU B N 1
ATOM 5819 C CA . GLU B 1 310 ? 1 61.25 11.188 1 79.81 310 GLU B CA 1
ATOM 5820 C C . GLU B 1 310 ? 1.339 61.469 12.656 1 79.81 310 GLU B C 1
ATOM 5822 O O . GLU B 1 310 ? 2.428 61.094 13.109 1 79.81 310 GLU B O 1
ATOM 5827 N N . ASN B 1 311 ? 0.374 61.969 13.367 1 77.88 311 ASN B N 1
ATOM 5828 C CA . ASN B 1 311 ? 0.632 62.312 14.766 1 77.88 311 ASN B CA 1
ATOM 5829 C C . ASN B 1 311 ? 0.651 61.062 15.641 1 77.88 311 ASN B C 1
ATOM 5831 O O . ASN B 1 311 ? 1.341 61.031 16.656 1 77.88 311 ASN B O 1
ATOM 5835 N N . ASN B 1 312 ? -0.015 60 15.164 1 79.5 312 ASN B N 1
ATOM 5836 C CA . ASN B 1 312 ? -0.128 58.812 15.992 1 79.5 312 ASN B CA 1
ATOM 5837 C C . ASN B 1 312 ? 0.809 57.719 15.508 1 79.5 312 ASN B C 1
ATOM 5839 O O . ASN B 1 312 ? 0.725 56.562 15.969 1 79.5 312 ASN B O 1
ATOM 5843 N N . PHE B 1 313 ? 1.698 58.156 14.57 1 85.5 313 PHE B N 1
ATOM 5844 C CA . PHE B 1 313 ? 2.639 57.188 14.016 1 85.5 313 PHE B CA 1
ATOM 5845 C C . PHE B 1 313 ? 3.639 56.75 15.07 1 85.5 313 PHE B C 1
ATOM 5847 O O . PHE B 1 313 ? 4.242 57.562 15.758 1 85.5 313 PHE B O 1
ATOM 5854 N N . SER B 1 314 ? 3.688 55.375 15.25 1 88 314 SER B N 1
ATOM 5855 C CA . SER B 1 314 ? 4.598 54.844 16.25 1 88 314 SER B CA 1
ATOM 5856 C C . SER B 1 314 ? 5.469 53.75 15.664 1 88 314 SER B C 1
ATOM 5858 O O . SER B 1 314 ? 5.039 53 14.766 1 88 314 SER B O 1
ATOM 5860 N N . GLN B 1 315 ? 6.719 53.719 15.992 1 91.06 315 GLN B N 1
ATOM 5861 C CA . GLN B 1 315 ? 7.676 52.656 15.664 1 91.06 315 GLN B CA 1
ATOM 5862 C C . GLN B 1 315 ? 8.258 52.031 16.922 1 91.06 315 GLN B C 1
ATOM 5864 O O . GLN B 1 315 ? 8.453 52.719 17.938 1 91.06 315 GLN B O 1
ATOM 5869 N N . TYR B 1 316 ? 8.406 50.781 16.844 1 92.12 316 TYR B N 1
ATOM 5870 C CA . TYR B 1 316 ? 9.023 50.125 18.016 1 92.12 316 TYR B CA 1
ATOM 5871 C C . TYR B 1 316 ? 9.977 49.031 17.578 1 92.12 316 TYR B C 1
ATOM 5873 O O . TYR B 1 316 ? 9.852 48.469 16.484 1 92.12 316 TYR B O 1
ATOM 5881 N N . ILE B 1 317 ? 11.039 48.781 18.281 1 93.44 317 ILE B N 1
ATOM 5882 C CA . ILE B 1 317 ? 11.953 47.656 18.234 1 93.44 317 ILE B CA 1
ATOM 5883 C C . ILE B 1 317 ? 11.992 46.969 19.594 1 93.44 317 ILE B C 1
ATOM 5885 O O . ILE B 1 317 ? 12 47.625 20.641 1 93.44 317 ILE B O 1
ATOM 5889 N N . GLY B 1 318 ? 11.797 45.656 19.578 1 94.31 318 GLY B N 1
ATOM 5890 C CA . GLY B 1 318 ? 11.766 44.969 20.844 1 94.31 318 GLY B CA 1
ATOM 5891 C C . GLY B 1 318 ? 12.578 43.656 20.828 1 94.31 318 GLY B C 1
ATOM 5892 O O . GLY B 1 318 ? 12.672 43 19.797 1 94.31 318 GLY B O 1
ATOM 5893 N N . LEU B 1 319 ? 13.258 43.375 21.969 1 95.69 319 LEU B N 1
ATOM 5894 C CA . LEU B 1 319 ? 13.914 42.094 22.234 1 95.69 319 LEU B CA 1
ATOM 5895 C C . LEU B 1 319 ? 13.141 41.312 23.281 1 95.69 319 LEU B C 1
ATOM 5897 O O . LEU B 1 319 ? 12.711 41.844 24.297 1 95.69 319 LEU B O 1
ATOM 5901 N N . ASN B 1 320 ? 12.883 40.062 22.844 1 95.88 320 ASN B N 1
ATOM 5902 C CA . ASN B 1 320 ? 12.125 39.219 23.766 1 95.88 320 ASN B CA 1
ATOM 5903 C C . ASN B 1 320 ? 12.891 37.969 24.125 1 95.88 320 ASN B C 1
ATOM 5905 O O . ASN B 1 320 ? 13.227 37.156 23.266 1 95.88 320 ASN B O 1
ATOM 5909 N N . LEU B 1 321 ? 13.227 37.812 25.469 1 96.75 321 LEU B N 1
ATOM 5910 C CA . LEU B 1 321 ? 13.906 36.625 25.969 1 96.75 321 LEU B CA 1
ATOM 5911 C C . LEU B 1 321 ? 12.938 35.75 26.766 1 96.75 321 LEU B C 1
ATOM 5913 O O . LEU B 1 321 ? 12.328 36.219 27.734 1 96.75 321 LEU B O 1
ATOM 5917 N N . SER B 1 322 ? 12.727 34.562 26.359 1 96.06 322 SER B N 1
ATOM 5918 C CA . SER B 1 322 ? 11.883 33.594 27.062 1 96.06 322 SER B CA 1
ATOM 5919 C C . SER B 1 322 ? 12.711 32.469 27.672 1 96.06 322 SER B C 1
ATOM 5921 O O . SER B 1 322 ? 13.383 31.719 26.938 1 96.06 322 SER B O 1
ATOM 5923 N N . VAL B 1 323 ? 12.727 32.344 29.016 1 95.38 323 VAL B N 1
ATOM 5924 C CA . VAL B 1 323 ? 13.531 31.328 29.703 1 95.38 323 VAL B CA 1
ATOM 5925 C C . VAL B 1 323 ? 12.609 30.312 30.391 1 95.38 323 VAL B C 1
ATOM 5927 O O . VAL B 1 323 ? 11.945 30.641 31.375 1 95.38 323 VAL B O 1
ATOM 5930 N N . PRO B 1 324 ? 12.539 29.125 29.844 1 94 324 PRO B N 1
ATOM 5931 C CA . PRO B 1 324 ? 11.773 28.094 30.547 1 94 324 PRO B CA 1
ATOM 5932 C C . PRO B 1 324 ? 12.461 27.609 31.828 1 94 324 PRO B C 1
ATOM 5934 O O . PRO B 1 324 ? 13.617 27.172 31.781 1 94 324 PRO B O 1
ATOM 5937 N N . ILE B 1 325 ? 11.836 27.734 32.906 1 94.5 325 ILE B N 1
ATOM 5938 C CA . ILE B 1 325 ? 12.406 27.344 34.188 1 94.5 325 ILE B CA 1
ATOM 5939 C C . ILE B 1 325 ? 11.891 25.953 34.562 1 94.5 325 ILE B C 1
ATOM 5941 O O . ILE B 1 325 ? 12.672 25.062 34.875 1 94.5 325 ILE B O 1
ATOM 5945 N N . PHE B 1 326 ? 10.562 25.828 34.594 1 95.25 326 PHE B N 1
ATOM 5946 C CA . PHE B 1 326 ? 9.914 24.562 34.906 1 95.25 326 PHE B CA 1
ATOM 5947 C C . PHE B 1 326 ? 8.719 24.328 34 1 95.25 326 PHE B C 1
ATOM 5949 O O . PHE B 1 326 ? 7.793 25.141 33.938 1 95.25 326 PHE B O 1
ATOM 5956 N N . ASN B 1 327 ? 8.797 23.219 33.281 1 95.25 327 ASN B N 1
ATOM 5957 C CA . ASN B 1 327 ? 7.719 22.906 32.344 1 95.25 327 ASN B CA 1
ATOM 5958 C C . ASN B 1 327 ? 7.102 21.531 32.656 1 95.25 327 ASN B C 1
ATOM 5960 O O . ASN B 1 327 ? 6.816 20.766 31.734 1 95.25 327 ASN B O 1
ATOM 5964 N N . ARG B 1 328 ? 7.031 21.234 33.938 1 96.25 328 ARG B N 1
ATOM 5965 C CA . ARG B 1 328 ? 6.395 20 34.406 1 96.25 328 ARG B CA 1
ATOM 5966 C C . ARG B 1 328 ? 7.074 18.781 33.781 1 96.25 328 ARG B C 1
ATOM 5968 O O . ARG B 1 328 ? 6.406 17.812 33.406 1 96.25 328 ARG B O 1
ATOM 5975 N N . PHE B 1 329 ? 8.383 18.812 33.469 1 96.56 329 PHE B N 1
ATOM 5976 C CA . PHE B 1 329 ? 9.258 17.75 33 1 96.56 329 PHE B CA 1
ATOM 5977 C C . PHE B 1 329 ? 8.961 17.375 31.547 1 96.56 329 PHE B C 1
ATOM 5979 O O . PHE B 1 329 ? 9.234 16.25 31.125 1 96.56 329 PHE B O 1
ATOM 5986 N N . SER B 1 330 ? 8.305 18.203 30.781 1 96.5 330 SER B N 1
ATOM 5987 C CA . SER B 1 330 ? 7.992 17.953 29.375 1 96.5 330 SER B CA 1
ATOM 5988 C C . SER B 1 330 ? 9.266 17.797 28.547 1 96.5 330 SER B C 1
ATOM 5990 O O . SER B 1 330 ? 9.383 16.859 27.75 1 96.5 330 SER B O 1
ATOM 5992 N N . THR B 1 331 ? 10.32 18.719 28.766 1 96.44 331 THR B N 1
ATOM 5993 C CA . THR B 1 331 ? 11.578 18.641 28.031 1 96.44 331 THR B CA 1
ATOM 5994 C C . THR B 1 331 ? 12.344 17.375 28.391 1 96.44 331 THR B C 1
ATOM 5996 O O . THR B 1 331 ? 12.867 16.688 27.516 1 96.44 331 THR B O 1
ATOM 5999 N N . ARG B 1 332 ? 12.367 17.094 29.625 1 96.69 332 ARG B N 1
ATOM 6000 C CA . ARG B 1 332 ? 13.031 15.875 30.078 1 96.69 332 ARG B CA 1
ATOM 6001 C C . ARG B 1 332 ? 12.43 14.641 29.406 1 96.69 332 ARG B C 1
ATOM 6003 O O . ARG B 1 332 ? 13.156 13.773 28.938 1 96.69 332 ARG B O 1
ATOM 6010 N N . ASN B 1 333 ? 11.102 14.547 29.391 1 97.38 333 ASN B N 1
ATOM 6011 C CA . ASN B 1 333 ? 10.43 13.398 28.812 1 97.38 333 ASN B CA 1
ATOM 6012 C C . ASN B 1 333 ? 10.594 13.367 27.281 1 97.38 333 ASN B C 1
ATOM 6014 O O . ASN B 1 333 ? 10.68 12.289 26.688 1 97.38 333 ASN B O 1
ATOM 6018 N N . ARG B 1 334 ? 10.641 14.484 26.641 1 97.81 334 ARG B N 1
ATOM 6019 C CA . ARG B 1 334 ? 10.891 14.531 25.203 1 97.81 334 ARG B CA 1
ATOM 6020 C C . ARG B 1 334 ? 12.273 13.992 24.875 1 97.81 334 ARG B C 1
ATOM 6022 O O . ARG B 1 334 ? 12.453 13.297 23.875 1 97.81 334 ARG B O 1
ATOM 6029 N N . ILE B 1 335 ? 13.266 14.359 25.703 1 97.88 335 ILE B N 1
ATOM 6030 C CA . ILE B 1 335 ? 14.625 13.875 25.5 1 97.88 335 ILE B CA 1
ATOM 6031 C C . ILE B 1 335 ? 14.656 12.359 25.703 1 97.88 335 ILE B C 1
ATOM 6033 O O . ILE B 1 335 ? 15.242 11.633 24.891 1 97.88 335 ILE B O 1
ATOM 6037 N N . ARG B 1 336 ? 14 11.859 26.719 1 97.94 336 ARG B N 1
ATOM 6038 C CA . ARG B 1 336 ? 13.953 10.43 26.969 1 97.94 336 ARG B CA 1
ATOM 6039 C C . ARG B 1 336 ? 13.281 9.688 25.828 1 97.94 336 ARG B C 1
ATOM 6041 O O . ARG B 1 336 ? 13.727 8.617 25.422 1 97.94 336 ARG B O 1
ATOM 6048 N N . SER B 1 337 ? 12.18 10.258 25.328 1 98.06 337 SER B N 1
ATOM 6049 C CA . SER B 1 337 ? 11.492 9.672 24.172 1 98.06 337 SER B CA 1
ATOM 6050 C C . SER B 1 337 ? 12.398 9.641 22.953 1 98.06 337 SER B C 1
ATOM 6052 O O . SER B 1 337 ? 12.445 8.641 22.234 1 98.06 337 SER B O 1
ATOM 6054 N N . ALA B 1 338 ? 13.141 10.75 22.703 1 98 338 ALA B N 1
ATOM 6055 C CA . ALA B 1 338 ? 14.047 10.82 21.562 1 98 338 ALA B CA 1
ATOM 6056 C C . ALA B 1 338 ? 15.172 9.797 21.688 1 98 338 ALA B C 1
ATOM 6058 O O . ALA B 1 338 ? 15.617 9.227 20.688 1 98 338 ALA B O 1
ATOM 6059 N N . ARG B 1 339 ? 15.609 9.578 22.906 1 98.38 339 ARG B N 1
ATOM 6060 C CA . ARG B 1 339 ? 16.656 8.578 23.125 1 98.38 339 ARG B CA 1
ATOM 6061 C C . ARG B 1 339 ? 16.125 7.176 22.844 1 98.38 339 ARG B C 1
ATOM 6063 O O . ARG B 1 339 ? 16.859 6.344 22.297 1 98.38 339 ARG B O 1
ATOM 6070 N N . VAL B 1 340 ? 14.898 6.891 23.297 1 97.88 340 VAL B N 1
ATOM 6071 C CA . VAL B 1 340 ? 14.289 5.609 22.969 1 97.88 340 VAL B CA 1
ATOM 6072 C C . VAL B 1 340 ? 14.164 5.457 21.453 1 97.88 340 VAL B C 1
ATOM 6074 O O . VAL B 1 340 ? 14.422 4.383 20.922 1 97.88 340 VAL B O 1
ATOM 6077 N N . ASP B 1 341 ? 13.828 6.531 20.797 1 97.62 341 ASP B N 1
ATOM 6078 C CA . ASP B 1 341 ? 13.703 6.496 19.344 1 97.62 341 ASP B CA 1
ATOM 6079 C C . ASP B 1 341 ? 15.062 6.227 18.688 1 97.62 341 ASP B C 1
ATOM 6081 O O . ASP B 1 341 ? 15.141 5.504 17.703 1 97.62 341 ASP B O 1
ATOM 6085 N N . GLN B 1 342 ? 16.141 6.859 19.188 1 98.12 342 GLN B N 1
ATOM 6086 C CA . GLN B 1 342 ? 17.484 6.598 18.672 1 98.12 342 GLN B CA 1
ATOM 6087 C C . GLN B 1 342 ? 17.859 5.133 18.875 1 98.12 342 GLN B C 1
ATOM 6089 O O . GLN B 1 342 ? 18.453 4.512 17.984 1 98.12 342 GLN B O 1
ATOM 6094 N N . ALA B 1 343 ? 17.5 4.562 20.016 1 98 343 ALA B N 1
ATOM 6095 C CA . ALA B 1 343 ? 17.766 3.152 20.281 1 98 343 ALA B CA 1
ATOM 6096 C C . ALA B 1 343 ? 17.016 2.256 19.297 1 98 343 ALA B C 1
ATOM 6098 O O . ALA B 1 343 ? 17.562 1.258 18.812 1 98 343 ALA B O 1
ATOM 6099 N N . ASN B 1 344 ? 15.766 2.613 19.047 1 97.5 344 ASN B N 1
ATOM 6100 C CA . ASN B 1 344 ? 14.977 1.869 18.062 1 97.5 344 ASN B CA 1
ATOM 6101 C C . ASN B 1 344 ? 15.609 1.943 16.672 1 97.5 344 ASN B C 1
ATOM 6103 O O . ASN B 1 344 ? 15.609 0.956 15.945 1 97.5 344 ASN B O 1
ATOM 6107 N N . GLN B 1 345 ? 16.109 3.135 16.344 1 98 345 GLN B N 1
ATOM 6108 C CA . GLN B 1 345 ? 16.75 3.297 15.039 1 98 345 GLN B CA 1
ATOM 6109 C C . GLN B 1 345 ? 18.016 2.463 14.953 1 98 345 GLN B C 1
ATOM 6111 O O . GLN B 1 345 ? 18.344 1.924 13.891 1 98 345 GLN B O 1
ATOM 6116 N N . GLN B 1 346 ? 18.781 2.355 16.062 1 98 346 GLN B N 1
ATOM 6117 C CA . GLN B 1 346 ? 19.953 1.497 16.094 1 98 346 GLN B CA 1
ATOM 6118 C C . GLN B 1 346 ? 19.578 0.034 15.883 1 98 346 GLN B C 1
ATOM 6120 O O . GLN B 1 346 ? 20.25 -0.679 15.133 1 98 346 GLN B O 1
ATOM 6125 N N . LEU B 1 347 ? 18.516 -0.404 16.5 1 97.75 347 LEU B N 1
ATOM 6126 C CA . LEU B 1 347 ? 18.031 -1.77 16.328 1 97.75 347 LEU B CA 1
ATOM 6127 C C . LEU B 1 347 ? 17.594 -1.999 14.883 1 97.75 347 LEU B C 1
ATOM 6129 O O . LEU B 1 347 ? 17.812 -3.08 14.328 1 97.75 347 LEU B O 1
ATOM 6133 N N . GLN B 1 348 ? 16.984 -0.991 14.312 1 97.5 348 GLN B N 1
ATOM 6134 C CA . GLN B 1 348 ? 16.562 -1.1 12.922 1 97.5 348 GLN B CA 1
ATOM 6135 C C . GLN B 1 348 ? 17.781 -1.241 11.992 1 97.5 348 GLN B C 1
ATOM 6137 O O . GLN B 1 348 ? 17.734 -2.006 11.031 1 97.5 348 GLN B O 1
ATOM 6142 N N . LEU B 1 349 ? 18.828 -0.483 12.234 1 97.62 349 LEU B N 1
ATOM 6143 C CA . LEU B 1 349 ? 20.078 -0.622 11.477 1 97.62 349 LEU B CA 1
ATOM 6144 C C . LEU B 1 349 ? 20.641 -2.029 11.617 1 97.62 349 LEU B C 1
ATOM 6146 O O . LEU B 1 349 ? 21.016 -2.658 10.617 1 97.62 349 LEU B O 1
ATOM 6150 N N . ASP B 1 350 ? 20.625 -2.584 12.812 1 97.44 350 ASP B N 1
ATOM 6151 C CA . ASP B 1 350 ? 21.109 -3.934 13.055 1 97.44 350 ASP B CA 1
ATOM 6152 C C . ASP B 1 350 ? 20.266 -4.973 12.336 1 97.44 350 ASP B C 1
ATOM 6154 O O . ASP B 1 350 ? 20.781 -5.93 11.766 1 97.44 350 ASP B O 1
ATOM 6158 N N . ASN B 1 351 ? 18.969 -4.75 12.398 1 97 351 ASN B N 1
ATOM 6159 C CA . ASN B 1 351 ? 18.062 -5.652 11.695 1 97 351 ASN B CA 1
ATOM 6160 C C . ASN B 1 351 ? 18.312 -5.625 10.188 1 97 351 ASN B C 1
ATOM 6162 O O . ASN B 1 351 ? 18.281 -6.668 9.531 1 97 351 ASN B O 1
ATOM 6166 N N . THR B 1 352 ? 18.578 -4.477 9.664 1 97.25 352 THR B N 1
ATOM 6167 C CA . THR B 1 352 ? 18.844 -4.352 8.234 1 97.25 352 THR B CA 1
ATOM 6168 C C . THR B 1 352 ? 20.141 -5.059 7.863 1 97.25 352 THR B C 1
ATOM 6170 O O . THR B 1 352 ? 20.219 -5.727 6.828 1 97.25 352 THR B O 1
ATOM 6173 N N . LYS B 1 353 ? 21.125 -4.938 8.703 1 96.69 353 LYS B N 1
ATOM 6174 C CA . LYS B 1 353 ? 22.391 -5.633 8.492 1 96.69 353 LYS B CA 1
ATOM 6175 C C . LYS B 1 353 ? 22.203 -7.145 8.531 1 96.69 353 LYS B C 1
ATOM 6177 O O . LYS B 1 353 ? 22.719 -7.863 7.668 1 96.69 353 LYS B O 1
ATOM 6182 N N . LYS B 1 354 ? 21.469 -7.613 9.5 1 96.38 354 LYS B N 1
ATOM 6183 C CA . LYS B 1 354 ? 21.203 -9.047 9.625 1 96.38 354 LYS B CA 1
ATOM 6184 C C . LYS B 1 354 ? 20.422 -9.57 8.43 1 96.38 354 LYS B C 1
ATOM 6186 O O . LYS B 1 354 ? 20.703 -10.656 7.926 1 96.38 354 LYS B O 1
ATOM 6191 N N . THR B 1 355 ? 19.453 -8.812 8.047 1 96.31 355 THR B N 1
ATOM 6192 C CA . THR B 1 355 ? 18.641 -9.211 6.895 1 96.31 355 THR B CA 1
ATOM 6193 C C . THR B 1 355 ? 19.5 -9.273 5.633 1 96.31 355 THR B C 1
ATOM 6195 O O . THR B 1 355 ? 19.375 -10.203 4.836 1 96.31 355 THR B O 1
ATOM 6198 N N . LEU B 1 356 ? 20.406 -8.266 5.496 1 96.06 356 LEU B N 1
ATOM 6199 C CA . LEU B 1 356 ? 21.312 -8.273 4.355 1 96.06 356 LEU B CA 1
ATOM 6200 C C . LEU B 1 356 ? 22.219 -9.508 4.379 1 96.06 356 LEU B C 1
ATOM 6202 O O . LEU B 1 356 ? 22.391 -10.172 3.355 1 96.06 356 LEU B O 1
ATOM 6206 N N . TYR B 1 357 ? 22.703 -9.906 5.539 1 95.88 357 TYR B N 1
ATOM 6207 C CA . TYR B 1 357 ? 23.562 -11.086 5.676 1 95.88 357 TYR B CA 1
ATOM 6208 C C . TYR B 1 357 ? 22.781 -12.352 5.344 1 95.88 357 TYR B C 1
ATOM 6210 O O . TYR B 1 357 ? 23.281 -13.227 4.633 1 95.88 357 TYR B O 1
ATOM 6218 N N . LYS B 1 358 ? 21.625 -12.406 5.852 1 95.56 358 LYS B N 1
ATOM 6219 C CA . LYS B 1 358 ? 20.781 -13.57 5.566 1 95.56 358 LYS B CA 1
ATOM 6220 C C . LYS B 1 358 ? 20.531 -13.703 4.066 1 95.56 358 LYS B C 1
ATOM 6222 O O . LYS B 1 358 ? 20.578 -14.805 3.52 1 95.56 358 LYS B O 1
ATOM 6227 N N . GLU B 1 359 ? 20.203 -12.633 3.432 1 95.12 359 GLU B N 1
ATOM 6228 C CA . GLU B 1 359 ? 19.953 -12.648 1.995 1 95.12 359 GLU B CA 1
ATOM 6229 C C . GLU B 1 359 ? 21.172 -13.094 1.211 1 95.12 359 GLU B C 1
ATOM 6231 O O . GLU B 1 359 ? 21.078 -13.898 0.287 1 95.12 359 GLU B O 1
ATOM 6236 N N . ILE B 1 360 ? 22.328 -12.609 1.62 1 94.69 360 ILE B N 1
ATOM 6237 C CA . ILE B 1 360 ? 23.578 -12.961 0.946 1 94.69 360 ILE B CA 1
ATOM 6238 C C . ILE B 1 360 ? 23.875 -14.438 1.159 1 94.69 360 ILE B C 1
ATOM 6240 O O . ILE B 1 360 ? 24.266 -15.141 0.223 1 94.69 360 ILE B O 1
ATOM 6244 N N . GLN B 1 361 ? 23.625 -14.945 2.348 1 95 361 GLN B N 1
ATOM 6245 C CA . GLN B 1 361 ? 23.828 -16.359 2.635 1 95 361 GLN B CA 1
ATOM 6246 C C . GLN B 1 361 ? 22.906 -17.219 1.779 1 95 361 GLN B C 1
ATOM 6248 O O . GLN B 1 361 ? 23.344 -18.25 1.231 1 95 361 GLN B O 1
ATOM 6253 N N . GLN B 1 362 ? 21.703 -16.766 1.684 1 95.12 362 GLN B N 1
ATOM 6254 C CA . GLN B 1 362 ? 20.734 -17.516 0.881 1 95.12 362 GLN B CA 1
ATOM 6255 C C . GLN B 1 362 ? 21.156 -17.547 -0.587 1 95.12 362 GLN B C 1
ATOM 6257 O O . GLN B 1 362 ? 21.109 -18.594 -1.229 1 95.12 362 GLN B O 1
ATOM 6262 N N . VAL B 1 363 ? 21.578 -16.438 -1.029 1 93.44 363 VAL B N 1
ATOM 6263 C CA . VAL B 1 363 ? 21.984 -16.359 -2.426 1 93.44 363 VAL B CA 1
ATOM 6264 C C . VAL B 1 363 ? 23.234 -17.234 -2.648 1 93.44 363 VAL B C 1
ATOM 6266 O O . VAL B 1 363 ? 23.344 -17.922 -3.662 1 93.44 363 VAL B O 1
ATOM 6269 N N . TYR B 1 364 ? 24.172 -17.266 -1.72 1 92.38 364 TYR B N 1
ATOM 6270 C CA . TYR B 1 364 ? 25.391 -18.047 -1.811 1 92.38 364 TYR B CA 1
ATOM 6271 C C . TYR B 1 364 ? 25.078 -19.547 -1.86 1 92.38 364 TYR B C 1
ATOM 6273 O O . TYR B 1 364 ? 25.547 -20.25 -2.742 1 92.38 364 TYR B O 1
ATOM 6281 N N . TYR B 1 365 ? 24.203 -19.969 -0.965 1 93.25 365 TYR B N 1
ATOM 6282 C CA . TYR B 1 365 ? 23.875 -21.391 -0.911 1 93.25 365 TYR B CA 1
ATOM 6283 C C . TYR B 1 365 ? 23.016 -21.797 -2.102 1 93.25 365 TYR B C 1
ATOM 6285 O O . TYR B 1 365 ? 23.125 -22.922 -2.598 1 93.25 365 TYR B O 1
ATOM 6293 N N . ASN B 1 366 ? 22.188 -20.906 -2.518 1 91.94 366 ASN B N 1
ATOM 6294 C CA . ASN B 1 366 ? 21.422 -21.188 -3.732 1 91.94 366 ASN B CA 1
ATOM 6295 C C . ASN B 1 366 ? 22.328 -21.297 -4.949 1 91.94 366 ASN B C 1
ATOM 6297 O O . ASN B 1 366 ? 22.109 -22.141 -5.82 1 91.94 366 ASN B O 1
ATOM 6301 N N . ALA B 1 367 ? 23.375 -20.453 -4.961 1 89.62 367 ALA B N 1
ATOM 6302 C CA . ALA B 1 367 ? 24.328 -20.5 -6.059 1 89.62 367 ALA B CA 1
ATOM 6303 C C . ALA B 1 367 ? 25.125 -21.812 -6.035 1 89.62 367 ALA B C 1
ATOM 6305 O O . ALA B 1 367 ? 25.312 -22.453 -7.078 1 89.62 367 ALA B O 1
ATOM 6306 N N . LEU B 1 368 ? 25.469 -22.266 -4.84 1 89.62 368 LEU B N 1
ATOM 6307 C CA . LEU B 1 368 ? 26.188 -23.531 -4.691 1 89.62 368 LEU B CA 1
ATOM 6308 C C . LEU B 1 368 ? 25.297 -24.703 -5.109 1 89.62 368 LEU B C 1
ATOM 6310 O O . LEU B 1 368 ? 25.75 -25.594 -5.836 1 89.62 368 LEU B O 1
ATOM 6314 N N . ASN B 1 369 ? 24.078 -24.641 -4.66 1 91.38 369 ASN B N 1
ATOM 6315 C CA . ASN B 1 369 ? 23.125 -25.688 -5.012 1 91.38 369 ASN B CA 1
ATOM 6316 C C . ASN B 1 369 ? 22.859 -25.719 -6.512 1 91.38 369 ASN B C 1
ATOM 6318 O O . ASN B 1 369 ? 22.797 -26.797 -7.113 1 91.38 369 ASN B O 1
ATOM 6322 N N . ALA B 1 370 ? 22.719 -24.578 -7.059 1 90.12 370 ALA B N 1
ATOM 6323 C CA . ALA B 1 370 ? 22.422 -24.5 -8.492 1 90.12 370 ALA B CA 1
ATOM 6324 C C . ALA B 1 370 ? 23.609 -25.016 -9.312 1 90.12 370 ALA B C 1
ATOM 6326 O O . ALA B 1 370 ? 23.406 -25.688 -10.336 1 90.12 370 ALA B O 1
ATOM 6327 N N . GLN B 1 371 ? 24.797 -24.766 -8.875 1 87.69 371 GLN B N 1
ATOM 6328 C CA . GLN B 1 371 ? 25.984 -25.266 -9.555 1 87.69 371 GLN B CA 1
ATOM 6329 C C . GLN B 1 371 ? 26.047 -26.797 -9.508 1 87.69 371 GLN B C 1
ATOM 6331 O O . GLN B 1 371 ? 26.281 -27.438 -10.523 1 87.69 371 GLN B O 1
ATOM 6336 N N . THR B 1 372 ? 25.75 -27.328 -8.344 1 90.31 372 THR B N 1
ATOM 6337 C CA . THR B 1 372 ? 25.781 -28.781 -8.18 1 90.31 372 THR B CA 1
ATOM 6338 C C . THR B 1 372 ? 24.641 -29.438 -8.953 1 90.31 372 THR B C 1
ATOM 6340 O O . THR B 1 372 ? 24.812 -30.5 -9.555 1 90.31 372 THR B O 1
ATOM 6343 N N . LYS B 1 373 ? 23.5 -28.766 -8.914 1 91.69 373 LYS B N 1
ATOM 6344 C CA . LYS B 1 373 ? 22.359 -29.281 -9.648 1 91.69 373 LYS B CA 1
ATOM 6345 C C . LYS B 1 373 ? 22.609 -29.281 -11.148 1 91.69 373 LYS B C 1
ATOM 6347 O O . LYS B 1 373 ? 22.188 -30.203 -11.859 1 91.69 373 LYS B O 1
ATOM 6352 N N . THR B 1 374 ? 23.297 -28.266 -11.625 1 89.69 374 THR B N 1
ATOM 6353 C CA . THR B 1 374 ? 23.609 -28.188 -13.047 1 89.69 374 THR B CA 1
ATOM 6354 C C . THR B 1 374 ? 24.531 -29.312 -13.469 1 89.69 374 THR B C 1
ATOM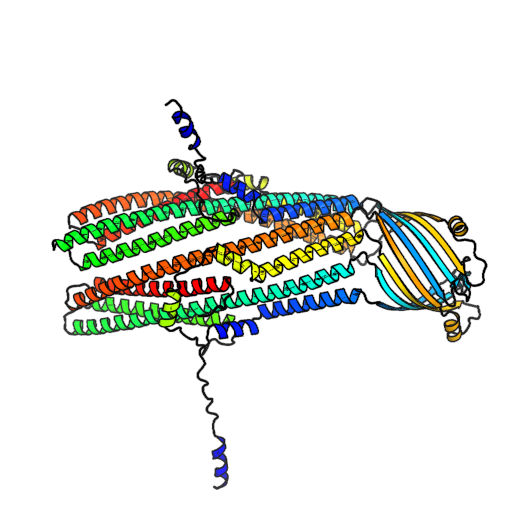 6356 O O . THR B 1 374 ? 24.312 -29.953 -14.5 1 89.69 374 THR B O 1
ATOM 6359 N N . GLN B 1 375 ? 25.453 -29.656 -12.656 1 88.81 375 GLN B N 1
ATOM 6360 C CA . GLN B 1 375 ? 26.391 -30.734 -12.953 1 88.81 375 GLN B CA 1
ATOM 6361 C C . GLN B 1 375 ? 25.703 -32.094 -12.945 1 88.81 375 GLN B C 1
ATOM 6363 O O . GLN B 1 375 ? 25.875 -32.875 -13.867 1 88.81 375 GLN B O 1
ATOM 6368 N N . SER B 1 376 ? 24.875 -32.219 -11.953 1 92.5 376 SER B N 1
ATOM 6369 C CA . SER B 1 376 ? 24.156 -33.5 -11.836 1 92.5 376 SER B CA 1
ATOM 6370 C C . SER B 1 376 ? 23.141 -33.688 -12.953 1 92.5 376 SER B C 1
ATOM 6372 O O . SER B 1 376 ? 22.969 -34.781 -13.484 1 92.5 376 SER B O 1
ATOM 6374 N N . SER B 1 377 ? 22.5 -32.594 -13.266 1 93.12 377 SER B N 1
ATOM 6375 C CA . SER B 1 377 ? 21.5 -32.656 -14.328 1 93.12 377 SER B CA 1
ATOM 6376 C C . SER B 1 377 ? 22.141 -32.875 -15.688 1 93.12 377 SER B C 1
ATOM 6378 O O . SER B 1 377 ? 21.578 -33.562 -16.547 1 93.12 377 SER B O 1
ATOM 6380 N N . ALA B 1 378 ? 23.328 -32.312 -15.891 1 90.62 378 ALA B N 1
ATOM 6381 C CA . ALA B 1 378 ? 24.047 -32.531 -17.141 1 90.62 378 ALA B CA 1
ATOM 6382 C C . ALA B 1 378 ? 24.406 -34 -17.312 1 90.62 378 ALA B C 1
ATOM 6384 O O . ALA B 1 378 ? 24.25 -34.562 -18.406 1 90.62 378 ALA B O 1
ATOM 6385 N N . GLU B 1 379 ? 24.75 -34.625 -16.219 1 93.19 379 GLU B N 1
ATOM 6386 C CA . GLU B 1 379 ? 25.062 -36.031 -16.25 1 93.19 379 GLU B CA 1
ATOM 6387 C C . GLU B 1 379 ? 23.812 -36.875 -16.469 1 93.19 379 GLU B C 1
ATOM 6389 O O . GLU B 1 379 ? 23.844 -37.875 -17.203 1 93.19 379 GLU B O 1
ATOM 6394 N N . ALA B 1 380 ? 22.734 -36.438 -15.859 1 93.69 380 ALA B N 1
ATOM 6395 C CA . ALA B 1 380 ? 21.469 -37.125 -16.016 1 93.69 380 ALA B CA 1
ATOM 6396 C C . ALA B 1 380 ? 20.984 -37.094 -17.469 1 93.69 380 ALA B C 1
ATOM 6398 O O . ALA B 1 380 ? 20.453 -38.062 -17.984 1 93.69 380 ALA B O 1
ATOM 6399 N N . VAL B 1 381 ? 21.141 -35.969 -18.078 1 93.75 381 VAL B N 1
ATOM 6400 C CA . VAL B 1 381 ? 20.719 -35.812 -19.469 1 93.75 381 VAL B CA 1
ATOM 6401 C C . VAL B 1 381 ? 21.547 -36.719 -20.375 1 93.75 381 VAL B C 1
ATOM 6403 O O . VAL B 1 381 ? 21.016 -37.375 -21.266 1 93.75 381 VAL B O 1
ATOM 6406 N N . LYS B 1 382 ? 22.828 -36.781 -20.125 1 93.31 382 LYS B N 1
ATOM 6407 C CA . LYS B 1 382 ? 23.703 -37.625 -20.922 1 93.31 382 LYS B CA 1
ATOM 6408 C C . LYS B 1 382 ? 23.297 -39.094 -20.797 1 93.31 382 LYS B C 1
ATOM 6410 O O . LYS B 1 382 ? 23.156 -39.812 -21.812 1 93.31 382 LYS B O 1
ATOM 6415 N N . SER B 1 383 ? 22.984 -39.469 -19.625 1 94.44 383 SER B N 1
ATOM 6416 C CA . SER B 1 383 ? 22.609 -40.875 -19.375 1 94.44 383 SER B CA 1
ATOM 6417 C C . SER B 1 383 ? 21.234 -41.188 -19.969 1 94.44 383 SER B C 1
ATOM 6419 O O . SER B 1 383 ? 21.047 -42.25 -20.578 1 94.44 383 SER B O 1
ATOM 6421 N N . SER B 1 384 ? 20.312 -40.281 -19.75 1 94.31 384 SER B N 1
ATOM 6422 C CA . SER B 1 384 ? 18.969 -40.531 -20.234 1 94.31 384 SER B CA 1
ATOM 6423 C C . SER B 1 384 ? 18.906 -40.469 -21.766 1 94.31 384 SER B C 1
ATOM 6425 O O . SER B 1 384 ? 18.125 -41.156 -22.391 1 94.31 384 SER B O 1
ATOM 6427 N N . LYS B 1 385 ? 19.703 -39.656 -22.312 1 93.12 385 LYS B N 1
ATOM 6428 C CA . LYS B 1 385 ? 19.766 -39.594 -23.766 1 93.12 385 LYS B CA 1
ATOM 6429 C C . LYS B 1 385 ? 20.312 -40.906 -24.344 1 93.12 385 LYS B C 1
ATOM 6431 O O . LYS B 1 385 ? 19.766 -41.438 -25.312 1 93.12 385 LYS B O 1
ATOM 6436 N N . ASP B 1 386 ? 21.359 -41.438 -23.672 1 93.88 386 ASP B N 1
ATOM 6437 C CA . ASP B 1 386 ? 21.922 -42.688 -24.094 1 93.88 386 ASP B CA 1
ATOM 6438 C C . ASP B 1 386 ? 20.891 -43.812 -23.984 1 93.88 386 ASP B C 1
ATOM 6440 O O . ASP B 1 386 ? 20.75 -44.625 -24.906 1 93.88 386 ASP B O 1
ATOM 6444 N N . ALA B 1 387 ? 20.219 -43.781 -22.938 1 93.38 387 ALA B N 1
ATOM 6445 C CA . ALA B 1 387 ? 19.188 -44.781 -22.734 1 93.38 387 ALA B CA 1
ATOM 6446 C C . ALA B 1 387 ? 18.078 -44.656 -23.766 1 93.38 387 ALA B C 1
ATOM 6448 O O . ALA B 1 387 ? 17.594 -45.656 -24.297 1 93.38 387 ALA B O 1
ATOM 6449 N N . PHE B 1 388 ? 17.656 -43.531 -24.062 1 92.56 388 PHE B N 1
ATOM 6450 C CA . PHE B 1 388 ? 16.609 -43.281 -25.047 1 92.56 388 PHE B CA 1
ATOM 6451 C C . PHE B 1 388 ? 17.031 -43.719 -26.438 1 92.56 388 PHE B C 1
ATOM 6453 O O . PHE B 1 388 ? 16.266 -44.375 -27.141 1 92.56 388 PHE B O 1
ATOM 6460 N N . ASP B 1 389 ? 18.328 -43.469 -26.766 1 92.5 389 ASP B N 1
ATOM 6461 C CA . ASP B 1 389 ? 18.859 -43.844 -28.078 1 92.5 389 ASP B CA 1
ATOM 6462 C C . ASP B 1 389 ? 18.891 -45.375 -28.219 1 92.5 389 ASP B C 1
ATOM 6464 O O . ASP B 1 389 ? 18.531 -45.906 -29.266 1 92.5 389 ASP B O 1
ATOM 6468 N N . LEU B 1 390 ? 19.188 -46.031 -27.125 1 92.12 390 LEU B N 1
ATOM 6469 C CA . LEU B 1 390 ? 19.266 -47.469 -27.125 1 92.12 390 LEU B CA 1
ATOM 6470 C C . LEU B 1 390 ? 17.875 -48.094 -27.219 1 92.12 390 LEU B C 1
ATOM 6472 O O . LEU B 1 390 ? 17.656 -49.031 -27.969 1 92.12 390 LEU B O 1
ATOM 6476 N N . VAL B 1 391 ? 16.969 -47.469 -26.438 1 91.44 391 VAL B N 1
ATOM 6477 C CA . VAL B 1 391 ? 15.617 -48.031 -26.422 1 91.44 391 VAL B CA 1
ATOM 6478 C C . VAL B 1 391 ? 14.93 -47.75 -27.75 1 91.44 391 VAL B C 1
ATOM 6480 O O . VAL B 1 391 ? 14.141 -48.562 -28.234 1 91.44 391 VAL B O 1
ATOM 6483 N N . GLN B 1 392 ? 15.203 -46.688 -28.297 1 89.69 392 GLN B N 1
ATOM 6484 C CA . GLN B 1 392 ? 14.641 -46.344 -29.609 1 89.69 392 GLN B CA 1
ATOM 6485 C C . GLN B 1 392 ? 15.094 -47.344 -30.672 1 89.69 392 GLN B C 1
ATOM 6487 O O . GLN B 1 392 ? 14.281 -47.812 -31.469 1 89.69 392 GLN B O 1
ATOM 6492 N N . ALA B 1 393 ? 16.375 -47.75 -30.641 1 89.81 393 ALA B N 1
ATOM 6493 C CA . ALA B 1 393 ? 16.906 -48.719 -31.578 1 89.81 393 ALA B CA 1
ATOM 6494 C C . ALA B 1 393 ? 16.281 -50.094 -31.344 1 89.81 393 ALA B C 1
ATOM 6496 O O . ALA B 1 393 ? 15.93 -50.781 -32.312 1 89.81 393 ALA B O 1
ATOM 6497 N N . LYS B 1 394 ? 16.109 -50.406 -30.062 1 91.12 394 LYS B N 1
ATOM 6498 C CA . LYS B 1 394 ? 15.492 -51.688 -29.719 1 91.12 394 LYS B CA 1
ATOM 6499 C C . LYS B 1 394 ? 14.039 -51.75 -30.172 1 91.12 394 LYS B C 1
ATOM 6501 O O . LYS B 1 394 ? 13.57 -52.781 -30.641 1 91.12 394 LYS B O 1
ATOM 6506 N N . TYR B 1 395 ? 13.398 -50.688 -29.984 1 87.06 395 TYR B N 1
ATOM 6507 C CA . TYR B 1 395 ? 11.984 -50.625 -30.344 1 87.06 395 TYR B CA 1
ATOM 6508 C C . TYR B 1 395 ? 11.812 -50.719 -31.859 1 87.06 395 TYR B C 1
ATOM 6510 O O . TYR B 1 395 ? 10.914 -51.406 -32.344 1 87.06 395 TYR B O 1
ATOM 6518 N N . GLU B 1 396 ? 12.672 -50.094 -32.562 1 83.5 396 GLU B N 1
ATOM 6519 C CA . GLU B 1 396 ? 12.609 -50.094 -34 1 83.5 396 GLU B CA 1
ATOM 6520 C C . GLU B 1 396 ? 12.883 -51.5 -34.562 1 83.5 396 GLU B C 1
ATOM 6522 O O . GLU B 1 396 ? 12.391 -51.844 -35.656 1 83.5 396 GLU B O 1
ATOM 6527 N N . ASN B 1 397 ? 13.57 -52.344 -33.719 1 83.56 397 ASN B N 1
ATOM 6528 C CA . ASN B 1 397 ? 13.875 -53.719 -34.125 1 83.56 397 ASN B CA 1
ATOM 6529 C C . ASN B 1 397 ? 12.883 -54.688 -33.531 1 83.56 397 ASN B C 1
ATOM 6531 O O . ASN B 1 397 ? 13.094 -55.906 -33.594 1 83.56 397 ASN B O 1
ATOM 6535 N N . GLY B 1 398 ? 11.867 -54.156 -32.812 1 81.06 398 GLY B N 1
ATOM 6536 C CA . GLY B 1 398 ? 10.789 -55 -32.312 1 81.06 398 GLY B CA 1
ATOM 6537 C C . GLY B 1 398 ? 11.133 -55.656 -30.984 1 81.06 398 GLY B C 1
ATOM 6538 O O . GLY B 1 398 ? 10.477 -56.625 -30.594 1 81.06 398 GLY B O 1
ATOM 6539 N N . LYS B 1 399 ? 12.109 -55.156 -30.359 1 85.06 399 LYS B N 1
ATOM 6540 C CA . LYS B 1 399 ? 12.578 -55.844 -29.156 1 85.06 399 LYS B CA 1
ATOM 6541 C C . LYS B 1 399 ? 12.203 -55.062 -27.906 1 85.06 399 LYS B C 1
ATOM 6543 O O . LYS B 1 399 ? 12.711 -55.344 -26.812 1 85.06 399 LYS B O 1
ATOM 6548 N N . ALA B 1 400 ? 11.43 -54 -28.062 1 84.31 400 ALA B N 1
ATOM 6549 C CA . ALA B 1 400 ? 10.945 -53.219 -26.922 1 84.31 400 ALA B CA 1
ATOM 6550 C C . ALA B 1 400 ? 9.477 -52.844 -27.078 1 84.31 400 ALA B C 1
ATOM 6552 O O . ALA B 1 400 ? 8.961 -52.812 -28.203 1 84.31 400 ALA B O 1
ATOM 6553 N N . THR B 1 401 ? 8.875 -52.656 -25.984 1 81.69 401 THR B N 1
ATOM 6554 C CA . THR B 1 401 ? 7.461 -52.312 -26 1 81.69 401 THR B CA 1
ATOM 6555 C C . THR B 1 401 ? 7.277 -50.812 -26.125 1 81.69 401 THR B C 1
ATOM 6557 O O . THR B 1 401 ? 8.219 -50.031 -25.891 1 81.69 401 THR B O 1
ATOM 6560 N N . ILE B 1 402 ? 6.094 -50.438 -26.516 1 79.38 402 ILE B N 1
ATOM 6561 C CA . ILE B 1 402 ? 5.758 -49.031 -26.656 1 79.38 402 ILE B CA 1
ATOM 6562 C C . ILE B 1 402 ? 5.828 -48.344 -25.297 1 79.38 402 ILE B C 1
ATOM 6564 O O . ILE B 1 402 ? 6.207 -47.156 -25.203 1 79.38 402 ILE B O 1
ATOM 6568 N N . THR B 1 403 ? 5.539 -49.094 -24.312 1 79.62 403 THR B N 1
ATOM 6569 C CA . THR B 1 403 ? 5.617 -48.562 -22.953 1 79.62 403 THR B CA 1
ATOM 6570 C C . THR B 1 403 ? 7.059 -48.25 -22.578 1 79.62 403 THR B C 1
ATOM 6572 O O . THR B 1 403 ? 7.34 -47.188 -21.984 1 79.62 403 THR B O 1
ATOM 6575 N N . GLU B 1 404 ? 7.949 -49.125 -23 1 84.88 404 GLU B N 1
ATOM 6576 C CA . GLU B 1 404 ? 9.367 -48.906 -22.719 1 84.88 404 GLU B CA 1
ATOM 6577 C C . GLU B 1 404 ? 9.891 -47.688 -23.484 1 84.88 404 GLU B C 1
ATOM 6579 O O . GLU B 1 404 ? 10.672 -46.906 -22.953 1 84.88 404 GLU B O 1
ATOM 6584 N N . PHE B 1 405 ? 9.484 -47.594 -24.672 1 85.44 405 PHE B N 1
ATOM 6585 C CA . PHE B 1 405 ? 9.875 -46.469 -25.516 1 85.44 405 PHE B CA 1
ATOM 6586 C C . PHE B 1 405 ? 9.414 -45.156 -24.906 1 85.44 405 PHE B C 1
ATOM 6588 O O . PHE B 1 405 ? 10.211 -44.25 -24.734 1 85.44 405 PHE B O 1
ATOM 6595 N N . ASN B 1 406 ? 8.188 -45.125 -24.516 1 85.38 406 ASN B N 1
ATOM 6596 C CA . ASN B 1 406 ? 7.629 -43.875 -23.984 1 85.38 406 ASN B CA 1
ATOM 6597 C C . ASN B 1 406 ? 8.234 -43.531 -22.625 1 85.38 406 ASN B C 1
ATOM 6599 O O . ASN B 1 406 ? 8.414 -42.375 -22.297 1 85.38 406 ASN B O 1
ATOM 6603 N N . GLU B 1 407 ? 8.508 -44.438 -21.891 1 86.75 407 GLU B N 1
ATOM 6604 C CA . GLU B 1 407 ? 9.148 -44.219 -20.609 1 86.75 407 GLU B CA 1
ATOM 6605 C C . GLU B 1 407 ? 10.539 -43.625 -20.781 1 86.75 407 GLU B C 1
ATOM 6607 O O . GLU B 1 407 ? 10.891 -42.656 -20.094 1 86.75 407 GLU B O 1
ATOM 6612 N N . ALA B 1 408 ? 11.258 -44.219 -21.656 1 89 408 ALA B N 1
ATOM 6613 C CA . ALA B 1 408 ? 12.594 -43.688 -21.922 1 89 408 ALA B CA 1
ATOM 6614 C C . ALA B 1 408 ? 12.539 -42.281 -22.469 1 89 408 ALA B C 1
ATOM 6616 O O . ALA B 1 408 ? 13.344 -41.406 -22.094 1 89 408 ALA B O 1
ATOM 6617 N N . LYS B 1 409 ? 11.656 -42.062 -23.328 1 89.12 409 LYS B N 1
ATOM 6618 C CA . LYS B 1 409 ? 11.461 -40.719 -23.891 1 89.12 409 LYS B CA 1
ATOM 6619 C C . LYS B 1 409 ? 11.102 -39.719 -22.812 1 89.12 409 LYS B C 1
ATOM 6621 O O . LYS B 1 409 ? 11.68 -38.625 -22.766 1 89.12 409 LYS B O 1
ATOM 6626 N N . ASN B 1 410 ? 10.172 -40.062 -22.016 1 87.38 410 ASN B N 1
ATOM 6627 C CA . ASN B 1 410 ? 9.727 -39.156 -20.938 1 87.38 410 ASN B CA 1
ATOM 6628 C C . ASN B 1 410 ? 10.859 -38.844 -19.969 1 87.38 410 ASN B C 1
ATOM 6630 O O . ASN B 1 410 ? 10.984 -37.719 -19.5 1 87.38 410 ASN B O 1
ATOM 6634 N N . ASN B 1 411 ? 11.586 -39.875 -19.719 1 89.88 411 ASN B N 1
ATOM 6635 C CA . ASN B 1 411 ? 12.727 -39.656 -18.828 1 89.88 411 ASN B CA 1
ATOM 6636 C C . ASN B 1 411 ? 13.75 -38.688 -19.438 1 89.88 411 ASN B C 1
ATOM 6638 O O . ASN B 1 411 ? 14.297 -37.844 -18.75 1 89.88 411 ASN B O 1
ATOM 6642 N N . TYR B 1 412 ? 13.984 -38.812 -20.672 1 90.88 412 TYR B N 1
ATOM 6643 C CA . TYR B 1 412 ? 14.906 -37.938 -21.391 1 90.88 412 TYR B CA 1
ATOM 6644 C C . TYR B 1 412 ? 14.391 -36.5 -21.406 1 90.88 412 TYR B C 1
ATOM 6646 O O . TYR B 1 412 ? 15.133 -35.562 -21.094 1 90.88 412 TYR B O 1
ATOM 6654 N N . MET B 1 413 ? 13.227 -36.375 -21.609 1 88.75 413 MET B N 1
ATOM 6655 C CA . MET B 1 413 ? 12.625 -35.062 -21.672 1 88.75 413 MET B CA 1
ATOM 6656 C C . MET B 1 413 ? 12.625 -34.406 -20.281 1 88.75 413 MET B C 1
ATOM 6658 O O . MET B 1 413 ? 12.883 -33.219 -20.172 1 88.75 413 MET B O 1
ATOM 6662 N N . LYS B 1 414 ? 12.273 -35.125 -19.344 1 90.31 414 LYS B N 1
ATOM 6663 C CA . LYS B 1 414 ? 12.297 -34.625 -17.969 1 90.31 414 LYS B CA 1
ATOM 6664 C C . LYS B 1 414 ? 13.695 -34.188 -17.578 1 90.31 414 LYS B C 1
ATOM 6666 O O . LYS B 1 414 ? 13.867 -33.125 -16.953 1 90.31 414 LYS B O 1
ATOM 6671 N N . SER B 1 415 ? 14.641 -35.031 -17.922 1 92.94 415 SER B N 1
ATOM 6672 C CA . SER B 1 415 ? 16.016 -34.688 -17.594 1 92.94 415 SER B CA 1
ATOM 6673 C C . SER B 1 415 ? 16.469 -33.438 -18.312 1 92.94 415 SER B C 1
ATOM 6675 O O . SER B 1 415 ? 17.219 -32.625 -17.766 1 92.94 415 SER B O 1
ATOM 6677 N N . GLU B 1 416 ? 16.078 -33.25 -19.531 1 90.25 416 GLU B N 1
ATOM 6678 C CA . GLU B 1 416 ? 16.391 -32.031 -20.266 1 90.25 416 GLU B CA 1
ATOM 6679 C C . GLU B 1 416 ? 15.766 -30.812 -19.609 1 90.25 416 GLU B C 1
ATOM 6681 O O . GLU B 1 416 ? 16.391 -29.75 -19.516 1 90.25 416 GLU B O 1
ATOM 6686 N N . SER B 1 417 ? 14.562 -30.938 -19.25 1 90.44 417 SER B N 1
ATOM 6687 C CA . SER B 1 417 ? 13.867 -29.859 -18.562 1 90.44 417 SER B CA 1
ATOM 6688 C C . SER B 1 417 ? 14.57 -29.484 -17.25 1 90.44 417 SER B C 1
ATOM 6690 O O . SER B 1 417 ? 14.711 -28.312 -16.938 1 90.44 417 SER B O 1
ATOM 6692 N N . ASP B 1 418 ? 15 -30.484 -16.562 1 91.88 418 ASP B N 1
ATOM 6693 C CA . ASP B 1 418 ? 15.695 -30.266 -15.297 1 91.88 418 ASP B CA 1
ATOM 6694 C C . ASP B 1 418 ? 17.016 -29.531 -15.516 1 91.88 418 ASP B C 1
ATOM 6696 O O . ASP B 1 418 ? 17.391 -28.656 -14.727 1 91.88 418 ASP B O 1
ATOM 6700 N N . LEU B 1 419 ? 17.703 -29.922 -16.531 1 90.88 419 LEU B N 1
ATOM 6701 C CA . LEU B 1 419 ? 18.969 -29.266 -16.844 1 90.88 419 LEU B CA 1
ATOM 6702 C C . LEU B 1 419 ? 18.734 -27.797 -17.203 1 90.88 419 LEU B C 1
ATOM 6704 O O . LEU B 1 419 ? 19.5 -26.922 -16.766 1 90.88 419 LEU B O 1
ATOM 6708 N N . VAL B 1 420 ? 17.766 -27.516 -17.984 1 88.56 420 VAL B N 1
ATOM 6709 C CA . VAL B 1 420 ? 17.422 -26.156 -18.359 1 88.56 420 VAL B CA 1
ATOM 6710 C C . VAL B 1 420 ? 17.141 -25.328 -17.109 1 88.56 420 VAL B C 1
ATOM 6712 O O . VAL B 1 420 ? 17.656 -24.203 -16.969 1 88.56 420 VAL B O 1
ATOM 6715 N N . GLN B 1 421 ? 16.375 -25.828 -16.203 1 90 421 GLN B N 1
ATOM 6716 C CA . GLN B 1 421 ? 16.047 -25.141 -14.961 1 90 421 GLN B CA 1
ATOM 6717 C C . GLN B 1 421 ? 17.297 -24.859 -14.133 1 90 421 GLN B C 1
ATOM 6719 O O . GLN B 1 421 ? 17.484 -23.734 -13.641 1 90 421 GLN B O 1
ATOM 6724 N N . ALA B 1 422 ? 18.078 -25.875 -14 1 89.62 422 ALA B N 1
ATOM 6725 C CA . ALA B 1 422 ? 19.297 -25.75 -13.211 1 89.62 422 ALA B CA 1
ATOM 6726 C C . ALA B 1 422 ? 20.25 -24.719 -13.82 1 89.62 422 ALA B C 1
ATOM 6728 O O . ALA B 1 422 ? 20.859 -23.922 -13.102 1 89.62 422 ALA B O 1
ATOM 6729 N N . ARG B 1 423 ? 20.406 -24.766 -15.094 1 88.38 423 ARG B N 1
ATOM 6730 C CA . ARG B 1 423 ? 21.312 -23.859 -15.805 1 88.38 423 ARG B CA 1
ATOM 6731 C C . ARG B 1 423 ? 20.891 -22.406 -15.594 1 88.38 423 ARG B C 1
ATOM 6733 O O . ARG B 1 423 ? 21.734 -21.547 -15.273 1 88.38 423 ARG B O 1
ATOM 6740 N N . TYR B 1 424 ? 19.703 -22.094 -15.742 1 89.12 424 TYR B N 1
ATOM 6741 C CA . TYR B 1 424 ? 19.234 -20.719 -15.641 1 89.12 424 TYR B CA 1
ATOM 6742 C C . TYR B 1 424 ? 19.156 -20.281 -14.188 1 89.12 424 TYR B C 1
ATOM 6744 O O . TYR B 1 424 ? 19.359 -19.109 -13.875 1 89.12 424 TYR B O 1
ATOM 6752 N N . GLU B 1 425 ? 18.859 -21.172 -13.305 1 89.25 425 GLU B N 1
ATOM 6753 C CA . GLU B 1 425 ? 18.969 -20.859 -11.883 1 89.25 425 GLU B CA 1
ATOM 6754 C C . GLU B 1 425 ? 20.391 -20.5 -11.5 1 89.25 425 GLU B C 1
ATOM 6756 O O . GLU B 1 425 ? 20.609 -19.547 -10.742 1 89.25 425 GLU B O 1
ATOM 6761 N N . ASN B 1 426 ? 21.266 -21.344 -11.992 1 88.12 426 ASN B N 1
ATOM 6762 C CA . ASN B 1 426 ? 22.672 -21.078 -11.734 1 88.12 426 ASN B CA 1
ATOM 6763 C C . ASN B 1 426 ? 23.094 -19.719 -12.289 1 88.12 426 ASN B C 1
ATOM 6765 O O . ASN B 1 426 ? 23.781 -18.953 -11.609 1 88.12 426 ASN B O 1
ATOM 6769 N N . LEU B 1 427 ? 22.656 -19.422 -13.43 1 87.19 427 LEU B N 1
ATOM 6770 C CA . LEU B 1 427 ? 22.953 -18.141 -14.07 1 87.19 427 LEU B CA 1
ATOM 6771 C C . LEU B 1 427 ? 22.453 -16.984 -13.211 1 87.19 427 LEU B C 1
ATOM 6773 O O . LEU B 1 427 ? 23.188 -16.031 -12.953 1 87.19 427 LEU B O 1
ATOM 6777 N N . TYR B 1 428 ? 21.281 -17.031 -12.75 1 90.12 428 TYR B N 1
ATOM 6778 C CA . TYR B 1 428 ? 20.656 -15.961 -11.977 1 90.12 428 TYR B CA 1
ATOM 6779 C C . TYR B 1 428 ? 21.328 -15.82 -10.617 1 90.12 428 TYR B C 1
ATOM 6781 O O . TYR B 1 428 ? 21.641 -14.703 -10.18 1 90.12 428 TYR B O 1
ATOM 6789 N N . GLN B 1 429 ? 21.531 -16.891 -9.984 1 89.62 429 GLN B N 1
ATOM 6790 C CA . GLN B 1 429 ? 22.094 -16.859 -8.641 1 89.62 429 GLN B CA 1
ATOM 6791 C C . GLN B 1 429 ? 23.516 -16.312 -8.648 1 89.62 429 GLN B C 1
ATOM 6793 O O . GLN B 1 429 ? 23.906 -15.555 -7.762 1 89.62 429 GLN B O 1
ATOM 6798 N N . GLN B 1 430 ? 24.266 -16.719 -9.602 1 87.25 430 GLN B N 1
ATOM 6799 C CA . GLN B 1 430 ? 25.625 -16.203 -9.711 1 87.25 430 GLN B CA 1
ATOM 6800 C C . GLN B 1 430 ? 25.609 -14.711 -10.016 1 87.25 430 GLN B C 1
ATOM 6802 O O . GLN B 1 430 ? 26.391 -13.953 -9.438 1 87.25 430 GLN B O 1
ATOM 6807 N N . ALA B 1 431 ? 24.781 -14.32 -10.922 1 88.06 431 ALA B N 1
ATOM 6808 C CA . ALA B 1 431 ? 24.656 -12.906 -11.242 1 88.06 431 ALA B CA 1
ATOM 6809 C C . ALA B 1 431 ? 24.219 -12.102 -10.023 1 88.06 431 ALA B C 1
ATOM 6811 O O . ALA B 1 431 ? 24.688 -10.977 -9.812 1 88.06 431 ALA B O 1
ATOM 6812 N N . LEU B 1 432 ? 23.344 -12.656 -9.266 1 90.56 432 LEU B N 1
ATOM 6813 C CA . LEU B 1 432 ? 22.828 -11.992 -8.07 1 90.56 432 LEU B CA 1
ATOM 6814 C C . LEU B 1 432 ? 23.922 -11.828 -7.027 1 90.56 432 LEU B C 1
ATOM 6816 O O . LEU B 1 432 ? 24 -10.797 -6.355 1 90.56 432 LEU B O 1
ATOM 6820 N N . LEU B 1 433 ? 24.734 -12.836 -6.891 1 89.38 433 LEU B N 1
ATOM 6821 C CA . LEU B 1 433 ? 25.844 -12.766 -5.949 1 89.38 433 LEU B CA 1
ATOM 6822 C C . LEU B 1 433 ? 26.797 -11.641 -6.316 1 89.38 433 LEU B C 1
ATOM 6824 O O . LEU B 1 433 ? 27.25 -10.891 -5.449 1 89.38 433 LEU B O 1
ATOM 6828 N N . GLU B 1 434 ? 27.062 -11.531 -7.527 1 88.25 434 GLU B N 1
ATOM 6829 C CA . GLU B 1 434 ? 27.922 -10.453 -8 1 88.25 434 GLU B CA 1
ATOM 6830 C C . GLU B 1 434 ? 27.266 -9.094 -7.809 1 88.25 434 GLU B C 1
ATOM 6832 O O . GLU B 1 434 ? 27.938 -8.102 -7.547 1 88.25 434 GLU B O 1
ATOM 6837 N N . PHE B 1 435 ? 25.969 -9.086 -7.93 1 90.75 435 PHE B N 1
ATOM 6838 C CA . PHE B 1 435 ? 25.219 -7.855 -7.723 1 90.75 435 PHE B CA 1
ATOM 6839 C C . PHE B 1 435 ? 25.344 -7.379 -6.281 1 90.75 435 PHE B C 1
ATOM 6841 O O . PHE B 1 435 ? 25.469 -6.18 -6.023 1 90.75 435 PHE B O 1
ATOM 6848 N N . TYR B 1 436 ? 25.344 -8.305 -5.387 1 91.12 436 TYR B N 1
ATOM 6849 C CA . TYR B 1 436 ? 25.484 -7.957 -3.977 1 91.12 436 TYR B CA 1
ATOM 6850 C C . TYR B 1 436 ? 26.891 -7.453 -3.678 1 91.12 436 TYR B C 1
ATOM 6852 O O . TYR B 1 436 ? 27.109 -6.73 -2.701 1 91.12 436 TYR B O 1
ATOM 6860 N N . ARG B 1 437 ? 27.844 -7.801 -4.527 1 89.06 437 ARG B N 1
ATOM 6861 C CA . ARG B 1 437 ? 29.219 -7.344 -4.383 1 89.06 437 ARG B CA 1
ATOM 6862 C C . ARG B 1 437 ? 29.406 -5.98 -5.039 1 89.06 437 ARG B C 1
ATOM 6864 O O . ARG B 1 437 ? 30.516 -5.422 -5.008 1 89.06 437 ARG B O 1
ATOM 6871 N N . GLY B 1 438 ? 28.391 -5.48 -5.707 1 87.94 438 GLY B N 1
ATOM 6872 C CA . GLY B 1 438 ? 28.453 -4.125 -6.234 1 87.94 438 GLY B CA 1
ATOM 6873 C C . GLY B 1 438 ? 28.609 -4.078 -7.742 1 87.94 438 GLY B C 1
ATOM 6874 O O . GLY B 1 438 ? 28.766 -3.002 -8.32 1 87.94 438 GLY B O 1
ATOM 6875 N N . LYS B 1 439 ? 28.516 -5.199 -8.32 1 85.88 439 LYS B N 1
ATOM 6876 C CA . LYS B 1 439 ? 28.641 -5.242 -9.781 1 85.88 439 LYS B CA 1
ATOM 6877 C C . LYS B 1 439 ? 27.266 -5.102 -10.445 1 85.88 439 LYS B C 1
ATOM 6879 O O . LYS B 1 439 ? 26.234 -5.277 -9.805 1 85.88 439 LYS B O 1
ATOM 6884 N N . ASP B 1 440 ? 27.359 -4.766 -11.781 1 84.75 440 ASP B N 1
ATOM 6885 C CA . ASP B 1 440 ? 26.109 -4.609 -12.523 1 84.75 440 ASP B CA 1
ATOM 6886 C C . ASP B 1 440 ? 25.469 -5.961 -12.828 1 84.75 440 ASP B C 1
ATOM 6888 O O . ASP B 1 440 ? 26.188 -6.961 -13 1 84.75 440 ASP B O 1
ATOM 6892 N N . LEU B 1 441 ? 24.188 -5.887 -12.719 1 81.62 441 LEU B N 1
ATOM 6893 C CA . LEU B 1 441 ? 23.453 -7.09 -13.07 1 81.62 441 LEU B CA 1
ATOM 6894 C C . LEU B 1 441 ? 23.406 -7.273 -14.578 1 81.62 441 LEU B C 1
ATOM 6896 O O . LEU B 1 441 ? 22.781 -6.477 -15.289 1 81.62 441 LEU B O 1
ATOM 6900 N N . ASN B 1 442 ? 24.25 -8.164 -15.141 1 76.88 442 ASN B N 1
ATOM 6901 C CA . ASN B 1 442 ? 24.266 -8.375 -16.594 1 76.88 442 ASN B CA 1
ATOM 6902 C C . ASN B 1 442 ? 24.625 -9.812 -16.953 1 76.88 442 ASN B C 1
ATOM 6904 O O . ASN B 1 442 ? 25.359 -10.477 -16.219 1 76.88 442 ASN B O 1
ATOM 6908 N N . PHE B 1 443 ? 23.875 -10.328 -17.875 1 78.31 443 PHE B N 1
ATOM 6909 C CA . PHE B 1 443 ? 24.25 -11.602 -18.484 1 78.31 443 PHE B CA 1
ATOM 6910 C C . PHE B 1 443 ? 23.703 -11.695 -19.906 1 78.31 443 PHE B C 1
ATOM 6912 O O . PHE B 1 443 ? 22.797 -10.969 -20.266 1 78.31 443 PHE B O 1
#

Secondary structure (DSSP, 8-state):
-GGGGGGSGGG-----------PBPHHHHHHHHHHH-HHHHHHHHHHHHHHHHHHHHHHTTSPEEEEEEEEEEE-SSEE-TTS-EESS-EEEEEEEEEEEEEEE-TTHHHHHHHHHHHHHHHHHHHHHHHHHHHHHHHHHHHHHHHHHHHHHHHHHHHHHHHHHHHHHHHHHHHTTSS-HHHHHHHHHHHHHHHHHHHHHHHHHHHHHHHHHHHTT-S--TT--BPPPPHHHHHHHHT---PPPHHHHHHHHHTT-HHHHHHHHHHHHHHHHHHHHHGGGS-EEEEEEEEEEEEEEETTS-PPPHHHHHHHT-EEEEEEEEEEEEE-TTHHHHHHHHHHHHHHHHHHHHHHHHHHHHHHHHHHHHHHHHHHHHHHHHHHHHHHHHHHHHHHHHHHHTT-S-HHHHHHHHHHHHHHHHHHHHHHHHHHHHHHHHHHHTT-----/-GGGGGGGGGG-----------PBPHHHHHHHHHHH-HHHHHHHHHHHHHHHHHHHHHHTTSPEEEEEEEEEEEEESEE-TTS-EESS-EEEEEEEEEEEEEEE-TTHHHHHHHHHHHHHHHHHHHHHHHHHHHHHHHHHHHHHHHHHHHHHHHHHHHHHHHHHHHHHHHHHHHTTSS-HHHHHHHHHHHHHHHHHHHHHHHHHHHHHHHHHHHTT-S--TT--BPPPPHHHHHHHHT---PPPHHHHHHHHHTT-HHHHHHHHHHHHHHHHHHHHHGGGS-EEEEEEEEEEEEEEETTS-PPPHHHHHHHT-EEEEEEEEE-----TTHHHHHHHHHHHHHHHHHHHHHHHHHHHHHHHHHHHHHHHHHHHHHHHHHHHHHHHHHHHHHHHHHHHTT-S-HHHHHHHHHHHHHHHHHHHHHHHHHHHHHHHHHHHTT-----

Foldseek 3Di:
DPVPPPPPDPPPPPPPPPPLLDADFLVNLLVLLCVPPPVLVVLVVVLVVLVVQLVVLVCLQPKDKDKDKDKDWDAQWDADPVRDTDRFIKIKIKIKMKIKGWDDLLCLSVLSNLLSVLLSLLSVLVSVLVSLVLSLQLLVLVLQLLLLVVQLVLLVVQLVVLVVVLVVQVVCVVVVNHDPVLSVVSVVVSVVSVVSNVVSVVSSVVSLVSNCVSSVHPDSPSHHHDHDDPVVLVVLLPPPDQDDLVVLLVLLCVPRSNLVSLVSNLVSLVSQLSSLVSLQAKIKMKMKMKMFMDMDTPPDDGDDPVVRRVVRIDIDIDMDIGGDDDDPCSSVVSSVVSVVVSVVSVVVSVVVSVVLSVVLNVLSVLLVVLSVQLVVLVVQLVVLVVLLVVQVVCVVVVNHDSVSNVVSVVSNSVSSSSNSVSSSSNNSSSLVSVVSSPDDRGD/DVPPPPPPPPPPPDPVPPVLLDADFLVNLLVLLCVPPVVLVVLVVVLVVLVVQLVVLVCLQDKDKDKDKDKDWDAQWDQAPVRDTDRFIKIKIKIKMKIKGWDDLLCLSVLSSLLSVLLSLLSVLVSVLVSLVLSLQLLVLVLQLLLLVVLLVLLVVVLVVLVVVLVVQVVCVVVVNDDPVLSVVSVVVSVVSVVSNVVSVVSSVVSLVSNCVSSVHPDSPSHHHDHDDPVRLVVLLPPPDQDDLVVLLVLLCVPRSNLVSLVSNLVSLVSQLSSLVSLQAKIKMKMKMKMFMDMDTPPDDGDDPVVRRVVRIDIDIDMDIGGDDDDPCSSVVSSVVSVVVSVVSVVVSVVVSVVLSVVLNVLSVLLVVLSVQLVVLVVQLVVLVVLLVVQVVCVVVVNDDPVSNVVSVVSNSVSSSSNSVSSSSNSSSSLVNVVSSPDDRGD

Organism: Xylanibacter ruminicola (strain ATCC 19189 / DSM 19721 / CIP 105475 / JCM 8958 / 23) (NCBI:txid264731)

Sequence (886 aa):
MKRYVFALMIGSLGLGTASAQKAWGLRECCEYAVEHNIGIKQQQNQCRQQEIQLSTAKNSRLPDLSGSVSQNFSFGRGLTMDNTYTNKNTSSTSLQLGASVPLFTGFEIPNQIKLNQLNLEAATADLEKAKNDIRMQVAQAYVQILYDMEMADVAHRQIEIDSAQVARLQAFVDNGKASGVELSQQKATLANSKLTATQADNNMRLAVLTLTQLLELDTPEGFAINRPTKEDLDMIANLVNIVTPDQVYAEALGIKPEILSQQLKLKGAAHSIKIAQAGYYPTLSLSGGLGTNYYTTSGLKSDGLGKQLENNFSQYIGLNLSVPIFNRFSTRNRIRSARVDQANQQLQLDNTKKTLYKEIQQVYYNALNAQTKTQSSAEAVKSSKDAFDLVQAKYENGKATITEFNEAKNNYMKSESDLVQARYENLYQQALLEFYRGKDLNFMKRYVFALMIGSLGLGTASAQKAWGLRECCEYAVEHNIGIKQQQNQCRQQEIQLSTAKNSRLPDLSGSVSQNFSFGRGLTMDNTYTNKNTSSTSLQLGASVPLFTGFEIPNQIKLNQLNLEAATADLEKAKNDIRMQVAQAYVQILYDMEMADVAHRQIEIDSAQVARLQAFVDNGKASGVELSQQKATLANSKLTATQADNNMRLAVLTLTQLLELDTPEGFAINRPTKEDLDMIANLVNIVTPDQVYAEALGIKPEILSQQLKLKGAAHSIKIAQAGYYPTLSLSGGLGTNYYTTSGLKSDGLGKQLENNFSQYIGLNLSVPIFNRFSTRNRIRSARVDQANQQLQLDNTKKTLYKEIQQVYYNALNAQTKTQSSAEAVKSSKDAFDLVQAKYENGKATITEFNEAKNNYMKSESDLVQARYENLYQQALLEFYRGKDLNF